Protein 5MSM (pdb70)

B-factor: mean 52.99, std 15.43, range [20.0, 136.51]

Structure (mmCIF, N/CA/C/O backbone):
data_5MSM
#
_entry.id   5MSM
#
_cell.length_a   58.610
_cell.length_b   164.220
_cell.length_c   60.640
_cell.angle_alpha   90.00
_cell.angle_beta   90.55
_cell.angle_gamma   90.00
#
_symmetry.space_group_name_H-M   'P 1 21 1'
#
loop_
_entity.id
_entity.type
_entity.pdbx_description
1 polymer 'Sister chromatid cohesion protein DCC1'
2 polymer 'Chromosome transmission fidelity protein 8'
3 polymer 'Chromosome transmission fidelity protein 18'
4 water water
#
loop_
_atom_site.group_PDB
_atom_site.id
_atom_site.type_symbol
_atom_site.label_atom_id
_atom_site.label_alt_id
_atom_site.label_comp_id
_atom_site.label_asym_id
_atom_site.label_entity_id
_atom_site.label_seq_id
_atom_site.pdbx_PDB_ins_code
_atom_site.Cartn_x
_atom_site.Cartn_y
_atom_site.Cartn_z
_atom_site.occupancy
_atom_site.B_iso_or_equiv
_atom_site.auth_seq_id
_atom_site.auth_comp_id
_atom_site.auth_asym_id
_atom_site.auth_atom_id
_atom_site.pdbx_PDB_model_num
ATOM 1 N N . SER A 1 2 ? 16.182 44.048 -22.231 1.00 52.39 2 SER A N 1
ATOM 2 C CA . SER A 1 2 ? 16.509 42.887 -21.418 1.00 45.70 2 SER A CA 1
ATOM 3 C C . SER A 1 2 ? 15.421 41.843 -21.522 1.00 47.73 2 SER A C 1
ATOM 4 O O . SER A 1 2 ? 14.332 42.105 -22.021 1.00 49.80 2 SER A O 1
ATOM 7 N N . ILE A 1 3 ? 15.737 40.647 -21.054 1.00 45.02 3 ILE A N 1
ATOM 8 C CA . ILE A 1 3 ? 14.792 39.548 -21.038 1.00 46.12 3 ILE A CA 1
ATOM 9 C C . ILE A 1 3 ? 14.450 39.156 -19.609 1.00 41.94 3 ILE A C 1
ATOM 10 O O . ILE A 1 3 ? 15.368 38.840 -18.841 1.00 43.46 3 ILE A O 1
ATOM 15 N N . ASN A 1 4 ? 13.155 39.156 -19.257 1.00 37.04 4 ASN A N 1
ATOM 16 C CA . ASN A 1 4 ? 12.696 38.665 -17.944 1.00 32.08 4 ASN A CA 1
ATOM 17 C C . ASN A 1 4 ? 12.822 37.140 -17.855 1.00 40.21 4 ASN A C 1
ATOM 18 O O . ASN A 1 4 ? 12.381 36.419 -18.767 1.00 36.84 4 ASN A O 1
ATOM 23 N N . LEU A 1 5 ? 13.374 36.650 -16.743 1.00 32.58 5 LEU A N 1
ATOM 24 C CA . LEU A 1 5 ? 13.616 35.234 -16.542 1.00 32.42 5 LEU A CA 1
ATOM 25 C C . LEU A 1 5 ? 12.711 34.662 -15.465 1.00 37.49 5 LEU A C 1
ATOM 26 O O . LEU A 1 5 ? 12.714 35.139 -14.320 1.00 35.74 5 LEU A O 1
ATOM 31 N N . HIS A 1 6 ? 11.936 33.646 -15.845 1.00 30.55 6 HIS A N 1
ATOM 32 C CA . HIS A 1 6 ? 11.004 33.010 -14.941 1.00 34.79 6 HIS A CA 1
ATOM 33 C C . HIS A 1 6 ? 11.351 31.529 -14.790 1.00 38.35 6 HIS A C 1
ATOM 34 O O . HIS A 1 6 ? 11.996 30.920 -15.657 1.00 34.34 6 HIS A O 1
ATOM 41 N N . SER A 1 7 ? 10.893 30.953 -13.694 1.00 39.10 7 SER A N 1
ATOM 42 C CA . SER A 1 7 ? 11.090 29.548 -13.477 1.00 37.69 7 SER A CA 1
ATOM 43 C C . SER A 1 7 ? 9.801 28.951 -12.958 1.00 37.98 7 SER A C 1
ATOM 44 O O . SER A 1 7 ? 9.024 29.592 -12.248 1.00 35.00 7 SER A O 1
ATOM 47 N N . ALA A 1 8 ? 9.566 27.723 -13.386 1.00 40.38 8 ALA A N 1
ATOM 48 C CA . ALA A 1 8 ? 8.426 26.949 -12.968 1.00 36.56 8 ALA A CA 1
ATOM 49 C C . ALA A 1 8 ? 8.765 26.360 -11.622 1.00 33.82 8 ALA A C 1
ATOM 50 O O . ALA A 1 8 ? 9.946 26.310 -11.258 1.00 36.59 8 ALA A O 1
ATOM 52 N N . PRO A 1 9 ? 7.748 25.939 -10.861 1.00 33.53 9 PRO A N 1
ATOM 53 C CA . PRO A 1 9 ? 8.001 25.249 -9.591 1.00 39.31 9 PRO A CA 1
ATOM 54 C C . PRO A 1 9 ? 8.497 23.832 -9.788 1.00 41.10 9 PRO A C 1
ATOM 55 O O . PRO A 1 9 ? 9.179 23.313 -8.910 1.00 47.26 9 PRO A O 1
ATOM 59 N N . GLU A 1 10 ? 8.134 23.199 -10.897 1.00 43.47 10 GLU A N 1
ATOM 60 C CA . GLU A 1 10 ? 8.625 21.848 -11.188 1.00 40.22 10 GLU A CA 1
ATOM 61 C C . GLU A 1 10 ? 9.264 21.774 -12.544 1.00 40.92 10 GLU A C 1
ATOM 62 O O . GLU A 1 10 ? 8.661 22.188 -13.534 1.00 45.22 10 GLU A O 1
ATOM 68 N N . TYR A 1 11 ? 10.448 21.201 -12.624 1.00 38.20 11 TYR A N 1
ATOM 69 C CA . TYR A 1 11 ? 11.040 20.970 -13.935 1.00 42.84 11 TYR A CA 1
ATOM 70 C C . TYR A 1 11 ? 10.580 19.613 -14.488 1.00 48.62 11 TYR A C 1
ATOM 71 O O . TYR A 1 11 ? 10.157 18.731 -13.729 1.00 47.31 11 TYR A O 1
ATOM 80 N N . ASP A 1 12 ? 10.631 19.435 -15.802 1.00 44.57 12 ASP A N 1
ATOM 81 C CA . ASP A 1 12 ? 10.226 18.145 -16.388 1.00 46.23 12 ASP A CA 1
ATOM 82 C C . ASP A 1 12 ? 11.441 17.380 -16.903 1.00 43.15 12 ASP A C 1
ATOM 83 O O . ASP A 1 12 ? 12.075 17.798 -17.873 1.00 43.73 12 ASP A O 1
ATOM 88 N N . PRO A 1 13 ? 11.749 16.238 -16.278 1.00 44.07 13 PRO A N 1
ATOM 89 C CA . PRO A 1 13 ? 12.973 15.526 -16.645 1.00 43.48 13 PRO A CA 1
ATOM 90 C C . PRO A 1 13 ? 12.822 14.661 -17.907 1.00 42.09 13 PRO A C 1
ATOM 91 O O . PRO A 1 13 ? 13.790 14.043 -18.339 1.00 41.22 13 PRO A O 1
ATOM 95 N N . SER A 1 14 ? 11.649 14.680 -18.530 1.00 39.07 14 SER A N 1
ATOM 96 C CA . SER A 1 14 ? 11.457 14.004 -19.803 1.00 37.61 14 SER A CA 1
ATOM 97 C C . SER A 1 14 ? 12.204 14.759 -20.921 1.00 43.29 14 SER A C 1
ATOM 98 O O . SER A 1 14 ? 12.442 14.200 -22.000 1.00 44.20 14 SER A O 1
ATOM 101 N N . TYR A 1 15 ? 12.564 16.023 -20.674 1.00 36.76 15 TYR A N 1
ATOM 102 C CA . TYR A 1 15 ? 13.431 16.770 -21.591 1.00 37.56 15 TYR A CA 1
ATOM 103 C C . TYR A 1 15 ? 14.906 16.509 -21.299 1.00 34.63 15 TYR A C 1
ATOM 104 O O . TYR A 1 15 ? 15.355 16.758 -20.187 1.00 35.48 15 TYR A O 1
ATOM 113 N N . LYS A 1 16 ? 15.667 16.066 -22.300 1.00 36.84 16 LYS A N 1
ATOM 114 C CA . LYS A 1 16 ? 17.088 15.744 -22.115 1.00 39.01 16 LYS A CA 1
ATOM 115 C C . LYS A 1 16 ? 17.906 16.225 -23.296 1.00 35.19 16 LYS A C 1
ATOM 116 O O . LYS A 1 16 ? 17.368 16.362 -24.390 1.00 34.94 16 LYS A O 1
ATOM 122 N N . LEU A 1 17 ? 19.197 16.475 -23.064 1.00 34.68 17 LEU A N 1
ATOM 123 C CA . LEU A 1 17 ? 20.106 17.002 -24.089 1.00 38.16 17 LEU A CA 1
ATOM 124 C C . LEU A 1 17 ? 20.970 15.916 -24.706 1.00 39.85 17 LEU A C 1
ATOM 125 O O . LEU A 1 17 ? 21.655 15.184 -23.995 1.00 40.04 17 LEU A O 1
ATOM 130 N N . ILE A 1 18 ? 20.991 15.875 -26.036 1.00 42.32 18 ILE A N 1
ATOM 131 C CA . ILE A 1 18 ? 21.756 14.905 -26.804 1.00 39.87 18 ILE A CA 1
ATOM 132 C C . ILE A 1 18 ? 22.738 15.595 -27.723 1.00 40.45 18 ILE A C 1
ATOM 133 O O . ILE A 1 18 ? 22.348 16.506 -28.436 1.00 44.73 18 ILE A O 1
ATOM 138 N N . GLN A 1 19 ? 23.992 15.150 -27.750 1.00 39.10 19 GLN A N 1
ATOM 139 C CA . GLN A 1 19 ? 24.940 15.708 -28.706 1.00 40.87 19 GLN A CA 1
ATOM 140 C C . GLN A 1 19 ? 24.547 15.337 -30.120 1.00 46.72 19 GLN A C 1
ATOM 141 O O . GLN A 1 19 ? 24.286 14.163 -30.413 1.00 48.94 19 GLN A O 1
ATOM 147 N N . LEU A 1 20 ? 24.513 16.345 -30.992 1.00 46.90 20 LEU A N 1
ATOM 148 C CA . LEU A 1 20 ? 24.285 16.152 -32.416 1.00 41.54 20 LEU A CA 1
ATOM 149 C C . LEU A 1 20 ? 25.562 16.507 -33.148 1.00 44.09 20 LEU A C 1
ATOM 150 O O . LEU A 1 20 ? 25.831 17.669 -33.440 1.00 49.46 20 LEU A O 1
ATOM 155 N N . THR A 1 21 ? 26.355 15.479 -33.418 1.00 47.07 21 THR A N 1
ATOM 156 C CA . THR A 1 21 ? 27.579 15.588 -34.192 1.00 44.79 21 THR A CA 1
ATOM 157 C C . THR A 1 21 ? 27.205 15.991 -35.614 1.00 45.21 21 THR A C 1
ATOM 158 O O . THR A 1 21 ? 26.035 15.878 -35.996 1.00 45.83 21 THR A O 1
ATOM 162 N N . PRO A 1 22 ? 28.176 16.464 -36.409 1.00 48.96 22 PRO A N 1
ATOM 163 C CA . PRO A 1 22 ? 27.794 17.014 -37.724 1.00 51.90 22 PRO A CA 1
ATOM 164 C C . PRO A 1 22 ? 26.908 16.121 -38.579 1.00 49.25 22 PRO A C 1
ATOM 165 O O . PRO A 1 22 ? 25.941 16.610 -39.167 1.00 49.63 22 PRO A O 1
ATOM 169 N N . GLU A 1 23 ? 27.212 14.827 -38.609 1.00 51.66 23 GLU A N 1
ATOM 170 C CA . GLU A 1 23 ? 26.472 13.856 -39.413 1.00 48.67 23 GLU A CA 1
ATOM 171 C C . GLU A 1 23 ? 25.040 13.624 -38.933 1.00 47.20 23 GLU A C 1
ATOM 172 O O . GLU A 1 23 ? 24.104 13.523 -39.732 1.00 47.52 23 GLU A O 1
ATOM 178 N N . LEU A 1 24 ? 24.900 13.482 -37.616 1.00 46.33 24 LEU A N 1
ATOM 179 C CA . LEU A 1 24 ? 23.605 13.312 -36.951 1.00 45.52 24 LEU A CA 1
ATOM 180 C C . LEU A 1 24 ? 22.747 14.551 -37.150 1.00 48.26 24 LEU A C 1
ATOM 181 O O . LEU A 1 24 ? 21.532 14.467 -37.350 1.00 45.47 24 LEU A O 1
ATOM 186 N N . LEU A 1 25 ? 23.402 15.706 -37.062 1.00 47.06 25 LEU A N 1
ATOM 187 C CA . LEU A 1 25 ? 22.759 16.979 -37.291 1.00 45.40 25 LEU A CA 1
ATOM 188 C C . LEU A 1 25 ? 22.193 17.044 -38.699 1.00 52.04 25 LEU A C 1
ATOM 189 O O . LEU A 1 25 ? 21.057 17.465 -38.899 1.00 56.95 25 LEU A O 1
ATOM 194 N N . ASP A 1 26 ? 22.981 16.621 -39.682 1.00 53.90 26 ASP A N 1
ATOM 195 C CA . ASP A 1 26 ? 22.534 16.722 -41.070 1.00 57.44 26 ASP A CA 1
ATOM 196 C C . ASP A 1 26 ? 21.329 15.837 -41.326 1.00 59.23 26 ASP A C 1
ATOM 197 O O . ASP A 1 26 ? 20.417 16.208 -42.068 1.00 64.34 26 ASP A O 1
ATOM 202 N N . ILE A 1 27 ? 21.317 14.672 -40.695 1.00 55.38 27 ILE A N 1
ATOM 203 C CA . ILE A 1 27 ? 20.217 13.740 -40.870 1.00 54.60 27 ILE A CA 1
ATOM 204 C C . ILE A 1 27 ? 18.951 14.298 -40.253 1.00 57.94 27 ILE A C 1
ATOM 205 O O . ILE A 1 27 ? 17.880 14.216 -40.847 1.00 65.18 27 ILE A O 1
ATOM 210 N N . ILE A 1 28 ? 19.090 14.897 -39.075 1.00 55.00 28 ILE A N 1
ATOM 211 C CA . ILE A 1 28 ? 17.963 15.455 -38.329 1.00 57.41 28 ILE A CA 1
ATOM 212 C C . ILE A 1 28 ? 17.297 16.589 -39.126 1.00 66.53 28 ILE A C 1
ATOM 213 O O . ILE A 1 28 ? 16.101 16.846 -38.978 1.00 70.51 28 ILE A O 1
ATOM 218 N N . GLN A 1 29 ? 18.080 17.231 -39.993 1.00 68.03 29 GLN A N 1
ATOM 219 C CA . GLN A 1 29 ? 17.612 18.178 -41.016 1.00 71.94 29 GLN A CA 1
ATOM 220 C C . GLN A 1 29 ? 17.659 17.548 -42.429 1.00 82.42 29 GLN A C 1
ATOM 221 O O . GLN A 1 29 ? 18.538 17.918 -43.222 1.00 84.09 29 GLN A O 1
ATOM 227 N N . ASP A 1 30 ? 16.790 16.590 -42.762 1.00 87.86 30 ASP A N 1
ATOM 228 C CA . ASP A 1 30 ? 16.963 15.915 -44.063 1.00 96.34 30 ASP A CA 1
ATOM 229 C C . ASP A 1 30 ? 16.101 16.466 -45.237 1.00 103.04 30 ASP A C 1
ATOM 230 O O . ASP A 1 30 ? 16.670 16.906 -46.234 1.00 106.46 30 ASP A O 1
ATOM 235 N N . PRO A 1 31 ? 14.751 16.465 -45.143 1.00 105.46 31 PRO A N 1
ATOM 236 C CA . PRO A 1 31 ? 13.763 16.503 -44.067 1.00 102.06 31 PRO A CA 1
ATOM 237 C C . PRO A 1 31 ? 13.665 15.225 -43.216 1.00 107.23 31 PRO A C 1
ATOM 238 O O . PRO A 1 31 ? 13.541 14.094 -43.710 1.00 110.55 31 PRO A O 1
ATOM 242 N N . HIS A 1 35 ? 11.864 10.015 -39.763 1.00 67.84 35 HIS A N 1
ATOM 243 C CA . HIS A 1 35 ? 12.103 8.883 -38.861 1.00 66.12 35 HIS A CA 1
ATOM 244 C C . HIS A 1 35 ? 13.341 8.078 -39.230 1.00 62.65 35 HIS A C 1
ATOM 245 O O . HIS A 1 35 ? 13.339 6.853 -39.138 1.00 68.21 35 HIS A O 1
ATOM 252 N N . GLN A 1 36 ? 14.385 8.754 -39.686 1.00 62.94 36 GLN A N 1
ATOM 253 C CA . GLN A 1 36 ? 15.551 8.038 -40.161 1.00 60.04 36 GLN A CA 1
ATOM 254 C C . GLN A 1 36 ? 16.488 7.695 -39.017 1.00 54.87 36 GLN A C 1
ATOM 255 O O . GLN A 1 36 ? 17.369 6.851 -39.179 1.00 52.91 36 GLN A O 1
ATOM 261 N N . LEU A 1 37 ? 16.285 8.310 -37.849 1.00 52.37 37 LEU A N 1
ATOM 262 C CA . LEU A 1 37 ? 17.088 7.937 -36.681 1.00 50.41 37 LEU A CA 1
ATOM 263 C C . LEU A 1 37 ? 16.274 7.140 -35.658 1.00 46.05 37 LEU A C 1
ATOM 264 O O . LEU A 1 37 ? 15.109 7.443 -35.406 1.00 44.67 37 LEU A O 1
ATOM 269 N N . ARG A 1 38 ? 16.909 6.138 -35.054 1.00 41.48 38 ARG A N 1
ATOM 270 C CA . ARG A 1 38 ? 16.199 5.172 -34.221 1.00 44.57 38 ARG A CA 1
ATOM 271 C C . ARG A 1 38 ? 17.022 4.831 -32.978 1.00 40.31 38 ARG A C 1
ATOM 272 O O . ARG A 1 38 ? 18.226 4.621 -33.085 1.00 42.33 38 ARG A O 1
ATOM 280 N N . PHE A 1 39 ? 16.384 4.803 -31.806 1.00 39.38 39 PHE A N 1
ATOM 281 C CA . PHE A 1 39 ? 17.016 4.257 -30.591 1.00 41.61 39 PHE A CA 1
ATOM 282 C C . PHE A 1 39 ? 16.688 2.763 -30.501 1.00 39.88 39 PHE A C 1
ATOM 283 O O . PHE A 1 39 ? 15.562 2.361 -30.777 1.00 39.33 39 PHE A O 1
ATOM 291 N N . LYS A 1 40 ? 17.630 1.960 -30.024 1.00 40.40 40 LYS A N 1
ATOM 292 C CA . LYS A 1 40 ? 17.420 0.516 -29.932 1.00 42.60 40 LYS A CA 1
ATOM 293 C C . LYS A 1 40 ? 18.111 -0.021 -28.703 1.00 44.95 40 LYS A C 1
ATOM 294 O O . LYS A 1 40 ? 19.151 0.501 -28.289 1.00 44.94 40 LYS A O 1
ATOM 300 N N . SER A 1 41 ? 17.549 -1.073 -28.122 1.00 43.45 41 SER A N 1
ATOM 301 C CA . SER A 1 41 ? 18.262 -1.788 -27.067 1.00 51.78 41 SER A CA 1
ATOM 302 C C . SER A 1 41 ? 17.732 -3.205 -26.959 1.00 44.59 41 SER A C 1
ATOM 303 O O . SER A 1 41 ? 16.569 -3.462 -27.255 1.00 46.66 41 SER A O 1
ATOM 306 N N . LEU A 1 42 ? 18.566 -4.122 -26.499 1.00 48.55 42 LEU A N 1
ATOM 307 C CA . LEU A 1 42 ? 18.109 -5.496 -26.326 1.00 51.38 42 LEU A CA 1
ATOM 308 C C . LEU A 1 42 ? 17.008 -5.588 -25.290 1.00 51.42 42 LEU A C 1
ATOM 309 O O . LEU A 1 42 ? 16.057 -6.347 -25.443 1.00 58.11 42 LEU A O 1
ATOM 314 N N . ASP A 1 43 ? 17.124 -4.779 -24.247 1.00 53.80 43 ASP A N 1
ATOM 315 C CA . ASP A 1 43 ? 16.170 -4.834 -23.153 1.00 53.98 43 ASP A CA 1
ATOM 316 C C . ASP A 1 43 ? 15.911 -3.476 -22.548 1.00 53.63 43 ASP A C 1
ATOM 317 O O . ASP A 1 43 ? 16.357 -2.461 -23.086 1.00 60.11 43 ASP A O 1
ATOM 322 N N . LYS A 1 44 ? 15.160 -3.451 -21.450 1.00 53.49 44 LYS A N 1
ATOM 323 C CA . LYS A 1 44 ? 14.781 -2.185 -20.823 1.00 60.01 44 LYS A CA 1
ATOM 324 C C . LYS A 1 44 ? 15.662 -1.721 -19.647 1.00 58.53 44 LYS A C 1
ATOM 325 O O . LYS A 1 44 ? 15.773 -0.517 -19.392 1.00 53.07 44 LYS A O 1
ATOM 331 N N . ASP A 1 45 ? 16.265 -2.659 -18.923 1.00 59.17 45 ASP A N 1
ATOM 332 C CA . ASP A 1 45 ? 16.971 -2.316 -17.694 1.00 50.59 45 ASP A CA 1
ATOM 333 C C . ASP A 1 45 ? 18.472 -2.602 -17.713 1.00 50.74 45 ASP A C 1
ATOM 334 O O . ASP A 1 45 ? 19.150 -2.379 -16.718 1.00 54.67 45 ASP A O 1
ATOM 339 N N . LYS A 1 46 ? 18.988 -3.176 -18.790 1.00 52.23 46 LYS A N 1
ATOM 340 C CA . LYS A 1 46 ? 20.338 -3.750 -18.739 1.00 55.24 46 LYS A CA 1
ATOM 341 C C . LYS A 1 46 ? 21.319 -3.197 -19.768 1.00 49.69 46 LYS A C 1
ATOM 342 O O . LYS A 1 46 ? 22.347 -2.606 -19.448 1.00 48.84 46 LYS A O 1
ATOM 348 N N . SER A 1 47 ? 20.976 -3.430 -21.024 1.00 53.08 47 SER A N 1
ATOM 349 C CA . SER A 1 47 ? 21.890 -3.255 -22.138 1.00 50.23 47 SER A CA 1
ATOM 350 C C . SER A 1 47 ? 22.029 -1.820 -22.641 1.00 46.47 47 SER A C 1
ATOM 351 O O . SER A 1 47 ? 21.183 -0.950 -22.382 1.00 42.54 47 SER A O 1
ATOM 354 N N . GLU A 1 48 ? 23.137 -1.587 -23.330 1.00 45.17 48 GLU A N 1
ATOM 355 C CA . GLU A 1 48 ? 23.441 -0.299 -23.932 1.00 43.39 48 GLU A CA 1
ATOM 356 C C . GLU A 1 48 ? 22.290 0.145 -24.809 1.00 44.51 48 GLU A C 1
ATOM 357 O O . GLU A 1 48 ? 21.600 -0.691 -25.400 1.00 48.88 48 GLU A O 1
ATOM 363 N N . VAL A 1 49 ? 22.061 1.451 -24.865 1.00 40.71 49 VAL A N 1
ATOM 364 C CA . VAL A 1 49 ? 21.153 2.024 -25.851 1.00 40.93 49 VAL A CA 1
ATOM 365 C C . VAL A 1 49 ? 21.980 2.501 -27.031 1.00 45.47 49 VAL A C 1
ATOM 366 O O . VAL A 1 49 ? 23.004 3.180 -26.844 1.00 44.51 49 VAL A O 1
ATOM 370 N N . VAL A 1 50 ? 21.560 2.147 -28.246 1.00 45.18 50 VAL A N 1
ATOM 371 C CA . VAL A 1 50 ? 22.240 2.676 -29.413 1.00 41.74 50 VAL A CA 1
ATOM 372 C C . VAL A 1 50 ? 21.298 3.519 -30.253 1.00 39.96 50 VAL A C 1
ATOM 373 O O . VAL A 1 50 ? 20.071 3.390 -30.207 1.00 38.43 50 VAL A O 1
ATOM 377 N N . LEU A 1 51 ? 21.906 4.364 -31.063 1.00 43.42 51 LEU A N 1
ATOM 378 C CA . LEU A 1 51 ? 21.187 5.251 -31.945 1.00 39.80 51 LEU A CA 1
ATOM 379 C C . LEU A 1 51 ? 21.629 4.869 -33.347 1.00 40.17 51 LEU A C 1
ATOM 380 O O . LEU A 1 51 ? 22.837 4.788 -33.613 1.00 42.41 51 LEU A O 1
ATOM 385 N N . CYS A 1 52 ? 20.666 4.621 -34.230 1.00 40.75 52 CYS A N 1
ATOM 386 C CA . CYS A 1 52 ? 20.947 4.087 -35.562 1.00 40.25 52 CYS A CA 1
ATOM 387 C C . CYS A 1 52 ? 20.328 4.920 -36.624 1.00 39.42 52 CYS A C 1
ATOM 388 O O . CYS A 1 52 ? 19.160 5.301 -36.516 1.00 41.72 52 CYS A O 1
ATOM 391 N N . SER A 1 53 ? 21.108 5.208 -37.653 1.00 44.84 53 SER A N 1
ATOM 392 C CA . SER A 1 53 ? 20.541 5.556 -38.957 1.00 45.15 53 SER A CA 1
ATOM 393 C C . SER A 1 53 ? 20.419 4.255 -39.764 1.00 45.20 53 SER A C 1
ATOM 394 O O . SER A 1 53 ? 20.617 3.164 -39.217 1.00 42.85 53 SER A O 1
ATOM 397 N N . HIS A 1 54 ? 20.115 4.363 -41.056 1.00 48.27 54 HIS A N 1
ATOM 398 C CA . HIS A 1 54 ? 20.013 3.192 -41.928 1.00 45.82 54 HIS A CA 1
ATOM 399 C C . HIS A 1 54 ? 21.346 2.499 -42.109 1.00 48.32 54 HIS A C 1
ATOM 400 O O . HIS A 1 54 ? 21.442 1.334 -42.515 1.00 46.46 54 HIS A O 1
ATOM 407 N N . ASP A 1 55 ? 22.374 3.251 -41.782 1.00 50.04 55 ASP A N 1
ATOM 408 C CA . ASP A 1 55 ? 23.702 3.038 -42.296 1.00 48.67 55 ASP A CA 1
ATOM 409 C C . ASP A 1 55 ? 24.822 3.111 -41.230 1.00 44.64 55 ASP A C 1
ATOM 410 O O . ASP A 1 55 ? 25.951 2.676 -41.455 1.00 44.01 55 ASP A O 1
ATOM 415 N N . LYS A 1 56 ? 24.487 3.612 -40.046 1.00 43.51 56 LYS A N 1
ATOM 416 C CA . LYS A 1 56 ? 25.493 3.877 -39.025 1.00 41.39 56 LYS A CA 1
ATOM 417 C C . LYS A 1 56 ? 24.961 3.672 -37.624 1.00 38.65 56 LYS A C 1
ATOM 418 O O . LYS A 1 56 ? 23.751 3.698 -37.403 1.00 40.40 56 LYS A O 1
ATOM 424 N N . THR A 1 57 ? 25.873 3.502 -36.672 1.00 36.81 57 THR A N 1
ATOM 425 C CA . THR A 1 57 ? 25.490 3.314 -35.285 1.00 37.13 57 THR A CA 1
ATOM 426 C C . THR A 1 57 ? 26.260 4.169 -34.299 1.00 42.59 57 THR A C 1
ATOM 427 O O . THR A 1 57 ? 27.503 4.212 -34.322 1.00 40.77 57 THR A O 1
ATOM 431 N N . TRP A 1 58 ? 25.528 4.774 -33.367 1.00 42.01 58 TRP A N 1
ATOM 432 C CA . TRP A 1 58 ? 26.169 5.516 -32.301 1.00 42.97 58 TRP A CA 1
ATOM 433 C C . TRP A 1 58 ? 25.773 4.904 -30.978 1.00 42.11 58 TRP A C 1
ATOM 434 O O . TRP A 1 58 ? 24.681 4.363 -30.824 1.00 41.84 58 TRP A O 1
ATOM 445 N N . VAL A 1 59 ? 26.676 4.981 -30.018 1.00 44.93 59 VAL A N 1
ATOM 446 C CA . VAL A 1 59 ? 26.350 4.587 -28.663 1.00 44.89 59 VAL A CA 1
ATOM 447 C C . VAL A 1 59 ? 26.122 5.842 -27.818 1.00 41.97 59 VAL A C 1
ATOM 448 O O . VAL A 1 59 ? 26.726 6.877 -28.063 1.00 43.14 59 VAL A O 1
ATOM 452 N N . LEU A 1 60 ? 25.180 5.746 -26.885 1.00 42.14 60 LEU A N 1
ATOM 453 C CA . LEU A 1 60 ? 24.871 6.801 -25.938 1.00 42.98 60 LEU A CA 1
ATOM 454 C C . LEU A 1 60 ? 25.635 6.660 -24.635 1.00 45.38 60 LEU A C 1
ATOM 455 O O . LEU A 1 60 ? 25.733 5.570 -24.085 1.00 41.82 60 LEU A O 1
ATOM 460 N N . LYS A 1 61 ? 26.162 7.765 -24.131 1.00 41.58 61 LYS A N 1
ATOM 461 C CA . LYS A 1 61 ? 26.730 7.766 -22.794 1.00 40.53 61 LYS A CA 1
ATOM 462 C C . LYS A 1 61 ? 26.226 8.995 -22.072 1.00 42.77 61 LYS A C 1
ATOM 463 O O . LYS A 1 61 ? 25.898 9.996 -22.699 1.00 46.76 61 LYS A O 1
ATOM 469 N N . GLN A 1 62 ? 26.117 8.930 -20.759 1.00 41.54 62 GLN A N 1
ATOM 470 C CA . GLN A 1 62 ? 25.706 10.112 -20.064 1.00 40.70 62 GLN A CA 1
ATOM 471 C C . GLN A 1 62 ? 26.794 10.570 -19.097 1.00 41.98 62 GLN A C 1
ATOM 472 O O . GLN A 1 62 ? 27.481 9.753 -18.488 1.00 37.44 62 GLN A O 1
ATOM 478 N N . ARG A 1 63 ? 26.953 11.890 -19.007 1.00 36.05 63 ARG A N 1
ATOM 479 C CA . ARG A 1 63 ? 27.979 12.522 -18.193 1.00 39.03 63 ARG A CA 1
ATOM 480 C C . ARG A 1 63 ? 27.360 13.621 -17.343 1.00 41.53 63 ARG A C 1
ATOM 481 O O . ARG A 1 63 ? 26.952 14.654 -17.864 1.00 39.28 63 ARG A O 1
ATOM 489 N N . LYS A 1 64 ? 27.277 13.391 -16.041 1.00 40.07 64 LYS A N 1
ATOM 490 C CA . LYS A 1 64 ? 26.812 14.411 -15.114 1.00 43.81 64 LYS A CA 1
ATOM 491 C C . LYS A 1 64 ? 27.839 15.536 -14.963 1.00 40.67 64 LYS A C 1
ATOM 492 O O . LYS A 1 64 ? 29.045 15.304 -15.102 1.00 39.38 64 LYS A O 1
ATOM 498 N N . HIS A 1 65 ? 27.354 16.748 -14.680 1.00 41.30 65 HIS A N 1
ATOM 499 C CA . HIS A 1 65 ? 28.209 17.915 -14.400 1.00 37.25 65 HIS A CA 1
ATOM 500 C C . HIS A 1 65 ? 27.650 18.696 -13.215 1.00 39.66 65 HIS A C 1
ATOM 501 O O . HIS A 1 65 ? 26.561 18.387 -12.724 1.00 39.90 65 HIS A O 1
ATOM 508 N N . SER A 1 66 ? 28.400 19.692 -12.742 1.00 35.85 66 SER A N 1
ATOM 509 C CA . SER A 1 66 ? 28.071 20.380 -11.487 1.00 33.62 66 SER A CA 1
ATOM 510 C C . SER A 1 66 ? 27.367 21.759 -11.612 1.00 35.12 66 SER A C 1
ATOM 511 O O . SER A 1 66 ? 26.940 22.328 -10.600 1.00 33.01 66 SER A O 1
ATOM 514 N N . ASN A 1 67 ? 27.213 22.269 -12.831 1.00 34.23 67 ASN A N 1
ATOM 515 C CA . ASN A 1 67 ? 26.568 23.558 -13.030 1.00 38.63 67 ASN A CA 1
ATOM 516 C C . ASN A 1 67 ? 25.065 23.464 -13.114 1.00 40.31 67 ASN A C 1
ATOM 517 O O . ASN A 1 67 ? 24.504 22.380 -13.217 1.00 40.09 67 ASN A O 1
ATOM 522 N N . THR A 1 68 ? 24.418 24.623 -13.063 1.00 36.85 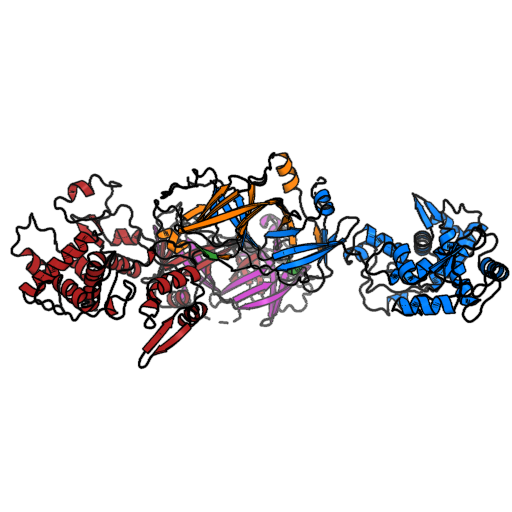68 THR A N 1
ATOM 523 C CA . THR A 1 68 ? 23.003 24.733 -13.360 1.00 39.38 68 THR A CA 1
ATOM 524 C C . THR A 1 68 ? 22.812 24.908 -14.882 1.00 43.22 68 THR A C 1
ATOM 525 O O . THR A 1 68 ? 23.498 25.722 -15.521 1.00 40.31 68 THR A O 1
ATOM 529 N N . VAL A 1 69 ? 21.965 24.093 -15.496 1.00 42.35 69 VAL A N 1
ATOM 530 C CA . VAL A 1 69 ? 21.593 24.377 -16.876 1.00 37.68 69 VAL A CA 1
ATOM 531 C C . VAL A 1 69 ? 20.086 24.406 -16.963 1.00 40.68 69 VAL A C 1
ATOM 532 O O . VAL A 1 69 ? 19.419 23.391 -16.721 1.00 40.51 69 VAL A O 1
ATOM 536 N N . LEU A 1 70 ? 19.552 25.587 -17.259 1.00 34.05 70 LEU A N 1
ATOM 537 C CA . LEU A 1 70 ? 18.135 25.751 -17.502 1.00 36.12 70 LEU A CA 1
ATOM 538 C C . LEU A 1 70 ? 17.857 25.879 -18.977 1.00 39.00 70 LEU A C 1
ATOM 539 O O . LEU A 1 70 ? 18.527 26.646 -19.681 1.00 41.57 70 LEU A O 1
ATOM 544 N N . LEU A 1 71 ? 16.877 25.108 -19.436 1.00 41.54 71 LEU A N 1
ATOM 545 C CA . LEU A 1 71 ? 16.334 25.248 -20.778 1.00 40.66 71 LEU A CA 1
ATOM 546 C C . LEU A 1 71 ? 15.159 26.197 -20.623 1.00 37.19 71 LEU A C 1
ATOM 547 O O . LEU A 1 71 ? 14.308 26.010 -19.738 1.00 32.91 71 LEU A O 1
ATOM 552 N N . MET A 1 72 ? 15.148 27.258 -21.419 1.00 34.97 72 MET A N 1
ATOM 553 C CA . MET A 1 72 ? 14.128 28.274 -21.244 1.00 36.58 72 MET A CA 1
ATOM 554 C C . MET A 1 72 ? 13.413 28.459 -22.570 1.00 35.84 72 MET A C 1
ATOM 555 O O . MET A 1 72 ? 14.031 28.296 -23.623 1.00 37.94 72 MET A O 1
ATOM 560 N N . ARG A 1 73 ? 12.112 28.754 -22.515 1.00 36.02 73 ARG A N 1
ATOM 561 C CA . ARG A 1 73 ? 11.327 29.034 -23.716 1.00 35.86 73 ARG A CA 1
ATOM 562 C C . ARG A 1 73 ? 10.595 30.358 -23.578 1.00 38.25 73 ARG A C 1
ATOM 563 O O . ARG A 1 73 ? 10.143 30.735 -22.506 1.00 35.77 73 ARG A O 1
ATOM 571 N N . GLU A 1 74 ? 10.523 31.076 -24.677 1.00 40.73 74 GLU A N 1
ATOM 572 C CA . GLU A 1 74 ? 9.692 32.254 -24.767 1.00 41.34 74 GLU A CA 1
ATOM 573 C C . GLU A 1 74 ? 8.246 31.898 -24.404 1.00 39.46 74 GLU A C 1
ATOM 574 O O . GLU A 1 74 ? 7.737 30.859 -24.829 1.00 36.98 74 GLU A O 1
ATOM 580 N N . PHE A 1 75 ? 7.600 32.729 -23.586 1.00 37.91 75 PHE A N 1
ATOM 581 C CA . PHE A 1 75 ? 6.161 32.603 -23.381 1.00 34.31 75 PHE A CA 1
ATOM 582 C C . PHE A 1 75 ? 5.508 33.979 -23.445 1.00 38.52 75 PHE A C 1
ATOM 583 O O . PHE A 1 75 ? 6.188 34.985 -23.324 1.00 39.52 75 PHE A O 1
ATOM 591 N N . VAL A 1 76 ? 4.198 33.995 -23.686 1.00 38.97 76 VAL A N 1
ATOM 592 C CA . VAL A 1 76 ? 3.402 35.208 -23.777 1.00 39.25 76 VAL A CA 1
ATOM 593 C C . VAL A 1 76 ? 2.644 35.359 -22.486 1.00 41.10 76 VAL A C 1
ATOM 594 O O . VAL A 1 76 ? 1.801 34.529 -22.185 1.00 45.21 76 VAL A O 1
ATOM 598 N N . PRO A 1 77 ? 2.940 36.403 -21.706 1.00 40.33 77 PRO A N 1
ATOM 599 C CA . PRO A 1 77 ? 2.243 36.428 -20.423 1.00 45.01 77 PRO A CA 1
ATOM 600 C C . PRO A 1 77 ? 0.748 36.667 -20.561 1.00 45.53 77 PRO A C 1
ATOM 601 O O . PRO A 1 77 ? 0.326 37.445 -21.404 1.00 48.44 77 PRO A O 1
ATOM 605 N N . GLU A 1 78 ? -0.032 35.953 -19.761 1.00 46.25 78 GLU A N 1
ATOM 606 C CA . GLU A 1 78 ? -1.469 36.150 -19.665 1.00 50.92 78 GLU A CA 1
ATOM 607 C C . GLU A 1 78 ? -1.801 37.582 -19.245 1.00 55.82 78 GLU A C 1
ATOM 608 O O . GLU A 1 78 ? -2.725 38.189 -19.786 1.00 55.14 78 GLU A O 1
ATOM 614 N N . GLN A 1 79 ? -1.046 38.109 -18.277 1.00 56.69 79 GLN A N 1
ATOM 615 C CA . GLN A 1 79 ? -1.156 39.507 -17.846 1.00 53.23 79 GLN A CA 1
ATOM 616 C C . GLN A 1 79 ? 0.223 40.124 -18.030 1.00 52.70 79 GLN A C 1
ATOM 617 O O . GLN A 1 79 ? 1.211 39.409 -17.922 1.00 52.90 79 GLN A O 1
ATOM 623 N N . PRO A 1 80 ? 0.319 41.444 -18.279 1.00 51.45 80 PRO A N 1
ATOM 624 C CA . PRO A 1 80 ? 1.670 42.012 -18.402 1.00 46.45 80 PRO A CA 1
ATOM 625 C C . PRO A 1 80 ? 2.473 41.830 -17.115 1.00 47.02 80 PRO A C 1
ATOM 626 O O . PRO A 1 80 ? 1.895 41.895 -16.027 1.00 42.94 80 PRO A O 1
ATOM 630 N N . ILE A 1 81 ? 3.771 41.568 -17.242 1.00 46.73 81 ILE A N 1
ATOM 631 C CA . ILE A 1 81 ? 4.628 41.379 -16.078 1.00 44.37 81 ILE A CA 1
ATOM 632 C C . ILE A 1 81 ? 5.116 42.748 -15.601 1.00 43.60 81 ILE A C 1
ATOM 633 O O . ILE A 1 81 ? 6.041 43.321 -16.184 1.00 37.71 81 ILE A O 1
ATOM 638 N N . THR A 1 82 ? 4.492 43.252 -14.538 1.00 40.86 82 THR A N 1
ATOM 639 C CA . THR A 1 82 ? 4.821 44.573 -13.999 1.00 51.06 82 THR A CA 1
ATOM 640 C C . THR A 1 82 ? 5.470 44.425 -12.628 1.00 53.16 82 THR A C 1
ATOM 641 O O . THR A 1 82 ? 5.045 43.592 -11.818 1.00 52.24 82 THR A O 1
ATOM 645 N N . PHE A 1 83 ? 6.514 45.219 -12.402 1.00 51.17 83 PHE A N 1
ATOM 646 C CA . PHE A 1 83 ? 7.248 45.267 -11.140 1.00 48.98 83 PHE A CA 1
ATOM 647 C C . PHE A 1 83 ? 8.049 46.566 -11.098 1.00 47.95 83 PHE A C 1
ATOM 648 O O . PHE A 1 83 ? 8.350 47.128 -12.142 1.00 45.42 83 PHE A O 1
ATOM 656 N N . ASP A 1 84 ? 8.411 47.039 -9.913 1.00 50.01 84 ASP A N 1
ATOM 657 C CA . ASP A 1 84 ? 9.305 48.184 -9.840 1.00 52.73 84 ASP A CA 1
ATOM 658 C C . ASP A 1 84 ? 10.752 47.777 -10.099 1.00 52.43 84 ASP A C 1
ATOM 659 O O . ASP A 1 84 ? 11.329 47.016 -9.319 1.00 52.87 84 ASP A O 1
ATOM 664 N N . GLU A 1 85 ? 11.361 48.313 -11.151 1.00 55.96 85 GLU A N 1
ATOM 665 C CA . GLU A 1 85 ? 12.814 48.220 -11.275 1.00 62.68 85 GLU A CA 1
ATOM 666 C C . GLU A 1 85 ? 13.449 49.299 -10.379 1.00 65.13 85 GLU A C 1
ATOM 667 O O . GLU A 1 85 ? 13.072 50.473 -10.471 1.00 58.50 85 GLU A O 1
ATOM 673 N N . THR A 1 86 ? 14.426 48.932 -9.544 1.00 65.56 86 THR A N 1
ATOM 674 C CA . THR A 1 86 ? 14.965 49.912 -8.596 1.00 63.62 86 THR A CA 1
ATOM 675 C C . THR A 1 86 ? 16.310 50.534 -8.945 1.00 66.31 86 THR A C 1
ATOM 676 O O . THR A 1 86 ? 16.627 51.629 -8.487 1.00 65.19 86 THR A O 1
ATOM 680 N N . LEU A 1 87 ? 17.076 49.885 -9.804 1.00 72.34 87 LEU A N 1
ATOM 681 C CA . LEU A 1 87 ? 18.328 50.478 -10.231 1.00 72.36 87 LEU A CA 1
ATOM 682 C C . LEU A 1 87 ? 18.249 50.749 -11.708 1.00 71.79 87 LEU A C 1
ATOM 683 O O . LEU A 1 87 ? 17.458 50.136 -12.431 1.00 68.63 87 LEU A O 1
ATOM 688 N N . LEU A 1 88 ? 19.046 51.698 -12.153 1.00 71.55 88 LEU A N 1
ATOM 689 C CA . LEU A 1 88 ? 19.317 51.802 -13.568 1.00 75.07 88 LEU A CA 1
ATOM 690 C C . LEU A 1 88 ? 20.107 50.596 -14.081 1.00 82.18 88 LEU A C 1
ATOM 691 O O . LEU A 1 88 ? 19.625 49.787 -14.896 1.00 80.72 88 LEU A O 1
ATOM 696 N N . PHE A 1 89 ? 21.318 50.477 -13.548 1.00 76.37 89 PHE A N 1
ATOM 697 C CA . PHE A 1 89 ? 22.472 50.491 -14.417 1.00 72.89 89 PHE A CA 1
ATOM 698 C C . PHE A 1 89 ? 22.765 49.186 -15.102 1.00 67.12 89 PHE A C 1
ATOM 699 O O . PHE A 1 89 ? 22.772 48.127 -14.491 1.00 74.81 89 PHE A O 1
ATOM 707 N N . GLY A 1 90 ? 23.017 49.312 -16.400 1.00 70.54 90 GLY A N 1
ATOM 708 C CA . GLY A 1 90 ? 23.182 48.193 -17.298 1.00 67.63 90 GLY A CA 1
ATOM 709 C C . GLY A 1 90 ? 21.977 47.285 -17.292 1.00 68.81 90 GLY A C 1
ATOM 710 O O . GLY A 1 90 ? 22.130 46.074 -17.155 1.00 68.67 90 GLY A O 1
ATOM 711 N N . LEU A 1 91 ? 20.774 47.842 -17.403 1.00 68.46 91 LEU A N 1
ATOM 712 C CA . LEU A 1 91 ? 19.620 46.970 -17.552 1.00 60.24 91 LEU A CA 1
ATOM 713 C C . LEU A 1 91 ? 18.523 47.706 -18.340 1.00 56.43 91 LEU A C 1
ATOM 714 O O . LEU A 1 91 ? 17.842 48.567 -17.793 1.00 57.24 91 LEU A O 1
ATOM 719 N N . SER A 1 92 ? 18.380 47.403 -19.628 1.00 53.55 92 SER A N 1
ATOM 720 C CA . SER A 1 92 ? 17.322 48.000 -20.453 1.00 48.07 92 SER A CA 1
ATOM 721 C C . SER A 1 92 ? 15.944 47.460 -20.082 1.00 49.57 92 SER A C 1
ATOM 722 O O . SER A 1 92 ? 15.836 46.493 -19.327 1.00 52.70 92 SER A O 1
ATOM 725 N N . LYS A 1 93 ? 14.889 48.078 -20.602 1.00 47.19 93 LYS A N 1
ATOM 726 C CA . LYS A 1 93 ? 13.515 47.658 -20.305 1.00 46.55 93 LYS A CA 1
ATOM 727 C C . LYS A 1 93 ? 13.238 46.241 -20.824 1.00 46.44 93 LYS A C 1
ATOM 728 O O . LYS A 1 93 ? 13.775 45.857 -21.856 1.00 50.31 93 LYS A O 1
ATOM 734 N N . PRO A 1 94 ? 12.411 45.454 -20.109 1.00 42.59 94 PRO A N 1
ATOM 735 C CA . PRO A 1 94 ? 12.127 44.095 -20.595 1.00 45.35 94 PRO A CA 1
ATOM 736 C C . PRO A 1 94 ? 11.442 44.132 -21.948 1.00 42.93 94 PRO A C 1
ATOM 737 O O . PRO A 1 94 ? 10.533 44.940 -22.108 1.00 44.71 94 PRO A O 1
ATOM 741 N N . TYR A 1 95 ? 11.820 43.281 -22.892 1.00 44.72 95 TYR A N 1
ATOM 742 C CA . TYR A 1 95 ? 11.036 43.209 -24.122 1.00 42.66 95 TYR A CA 1
ATOM 743 C C . TYR A 1 95 ? 10.462 41.828 -24.378 1.00 48.94 95 TYR A C 1
ATOM 744 O O . TYR A 1 95 ? 9.648 41.656 -25.277 1.00 51.06 95 TYR A O 1
ATOM 753 N N . MET A 1 96 ? 10.885 40.835 -23.603 1.00 49.04 96 MET A N 1
ATOM 754 C CA . MET A 1 96 ? 10.243 39.532 -23.678 1.00 47.19 96 MET A CA 1
ATOM 755 C C . MET A 1 96 ? 10.456 38.762 -22.387 1.00 42.72 96 MET A C 1
ATOM 756 O O . MET A 1 96 ? 11.272 39.143 -21.550 1.00 43.81 96 MET A O 1
ATOM 761 N N . ASP A 1 97 ? 9.716 37.670 -22.256 1.00 42.67 97 ASP A N 1
ATOM 762 C CA . ASP A 1 97 ? 9.765 36.800 -21.088 1.00 41.37 97 ASP A CA 1
ATOM 763 C C . ASP A 1 97 ? 10.110 35.383 -21.487 1.00 36.35 97 ASP A C 1
ATOM 764 O O . ASP A 1 97 ? 9.565 34.856 -22.457 1.00 36.71 97 ASP A O 1
ATOM 769 N N . VAL A 1 98 ? 11.020 34.761 -20.753 1.00 39.49 98 VAL A N 1
ATOM 770 C CA . VAL A 1 98 ? 11.275 33.328 -20.954 1.00 37.02 98 VAL A CA 1
ATOM 771 C C . VAL A 1 98 ? 11.121 32.574 -19.650 1.00 37.83 98 VAL A C 1
ATOM 772 O O . VAL A 1 98 ? 11.344 33.146 -18.567 1.00 35.81 98 VAL A O 1
ATOM 776 N N . VAL A 1 99 ? 10.713 31.305 -19.753 1.00 32.39 99 VAL A N 1
ATOM 777 C CA . VAL A 1 99 ? 10.540 30.419 -18.588 1.00 36.87 99 VAL A CA 1
ATOM 778 C C . VAL A 1 99 ? 11.398 29.136 -18.631 1.00 37.43 99 VAL A C 1
ATOM 779 O O . VAL A 1 99 ? 11.479 28.459 -19.645 1.00 32.98 99 VAL A O 1
ATOM 783 N N . GLY A 1 100 ? 12.067 28.827 -17.527 1.00 38.43 100 GLY A N 1
ATOM 784 C CA . GLY A 1 100 ? 12.833 27.600 -17.439 1.00 37.80 100 GLY A CA 1
ATOM 785 C C . GLY A 1 100 ? 11.891 26.430 -17.283 1.00 40.37 100 GLY A C 1
ATOM 786 O O . GLY A 1 100 ? 11.245 26.315 -16.234 1.00 41.20 100 GLY A O 1
ATOM 787 N N . PHE A 1 101 ? 11.804 25.573 -18.305 1.00 39.14 101 PHE A N 1
ATOM 788 C CA . PHE A 1 101 ? 10.931 24.394 -18.231 1.00 42.18 101 PHE A CA 1
ATOM 789 C C . PHE A 1 101 ? 11.677 23.106 -17.885 1.00 43.93 101 PHE A C 1
ATOM 790 O O . PHE A 1 101 ? 11.063 22.136 -17.441 1.00 48.57 101 PHE A O 1
ATOM 798 N N . ALA A 1 102 ? 12.983 23.072 -18.125 1.00 43.41 102 ALA A N 1
ATOM 799 C CA . ALA A 1 102 ? 13.790 21.914 -17.722 1.00 41.13 102 ALA A CA 1
ATOM 800 C C . ALA A 1 102 ? 15.138 22.358 -17.183 1.00 39.49 102 ALA A C 1
ATOM 801 O O . ALA A 1 102 ? 15.704 23.374 -17.616 1.00 39.87 102 ALA A O 1
ATOM 803 N N . LYS A 1 103 ? 15.637 21.579 -16.238 1.00 37.06 103 LYS A N 1
ATOM 804 C CA . LYS A 1 103 ? 16.927 21.791 -15.624 1.00 38.87 103 LYS A CA 1
ATOM 805 C C . LYS A 1 103 ? 17.734 20.514 -15.727 1.00 42.89 103 LYS A C 1
ATOM 806 O O . LYS A 1 103 ? 17.391 19.523 -15.080 1.00 46.92 103 LYS A O 1
ATOM 812 N N . THR A 1 104 ? 18.803 20.528 -16.520 1.00 40.64 104 THR A N 1
ATOM 813 C CA . THR A 1 104 ? 19.559 19.308 -16.797 1.00 39.72 104 THR A CA 1
ATOM 814 C C . THR A 1 104 ? 20.895 19.329 -16.054 1.00 42.41 104 THR A C 1
ATOM 815 O O . THR A 1 104 ? 21.582 20.355 -16.045 1.00 44.33 104 THR A O 1
ATOM 819 N N . GLU A 1 105 ? 21.262 18.200 -15.452 1.00 44.83 105 GLU A N 1
ATOM 820 C CA . GLU A 1 105 ? 22.517 18.053 -14.703 1.00 44.32 105 GLU A CA 1
ATOM 821 C C . GLU A 1 105 ? 23.499 17.109 -15.399 1.00 40.60 105 GLU A C 1
ATOM 822 O O . GLU A 1 105 ? 24.488 16.685 -14.792 1.00 39.08 105 GLU A O 1
ATOM 828 N N . SER A 1 106 ? 23.225 16.807 -16.675 1.00 35.49 106 SER A N 1
ATOM 829 C CA . SER A 1 106 ? 24.044 15.898 -17.477 1.00 41.09 106 SER A CA 1
ATOM 830 C C . SER A 1 106 ? 23.756 16.065 -18.958 1.00 40.50 106 SER A C 1
ATOM 831 O O . SER A 1 106 ? 22.723 16.620 -19.317 1.00 39.07 106 SER A O 1
ATOM 834 N N . GLU A 1 107 ? 24.689 15.607 -19.797 1.00 37.57 107 GLU A N 1
ATOM 835 C CA . GLU A 1 107 ? 24.504 15.493 -21.241 1.00 34.37 107 GLU A CA 1
ATOM 836 C C . GLU A 1 107 ? 24.503 14.037 -21.693 1.00 43.04 107 GLU A C 1
ATOM 837 O O . GLU A 1 107 ? 25.208 13.188 -21.135 1.00 41.51 107 GLU A O 1
ATOM 843 N N . PHE A 1 108 ? 23.721 13.725 -22.707 1.00 41.61 108 PHE A N 1
ATOM 844 C CA . PHE A 1 108 ? 23.887 12.424 -23.321 1.00 40.48 108 PHE A CA 1
ATOM 845 C C . PHE A 1 108 ? 24.829 12.597 -24.470 1.00 40.74 108 PHE A C 1
ATOM 846 O O . PHE A 1 108 ? 24.574 13.396 -25.357 1.00 41.55 108 PHE A O 1
ATOM 854 N N . GLU A 1 109 ? 25.975 11.924 -24.396 1.00 44.55 109 GLU A N 1
ATOM 855 C CA . GLU A 1 109 ? 27.001 12.067 -25.422 1.00 41.69 109 GLU A CA 1
ATOM 856 C C . GLU A 1 109 ? 26.787 10.961 -26.449 1.00 43.69 109 GLU A C 1
ATOM 857 O O . GLU A 1 109 ? 26.376 9.861 -26.096 1.00 44.57 109 GLU A O 1
ATOM 863 N N . THR A 1 110 ? 27.110 11.243 -27.707 1.00 43.85 110 THR A N 1
ATOM 864 C CA . THR A 1 110 ? 26.873 10.307 -28.807 1.00 46.10 110 THR A CA 1
ATOM 865 C C . THR A 1 110 ? 28.190 10.034 -29.484 1.00 46.72 110 THR A C 1
ATOM 866 O O . THR A 1 110 ? 28.811 10.946 -30.005 1.00 49.87 110 THR A O 1
ATOM 870 N N . ARG A 1 111 ? 28.612 8.778 -29.484 1.00 47.72 111 ARG A N 1
ATOM 871 C CA . ARG A 1 111 ? 29.915 8.424 -30.017 1.00 48.90 111 ARG A CA 1
ATOM 872 C C . ARG A 1 111 ? 29.787 7.325 -31.081 1.00 51.10 111 ARG A C 1
ATOM 873 O O . ARG A 1 111 ? 29.071 6.351 -30.889 1.00 50.35 111 ARG A O 1
ATOM 881 N N . GLU A 1 112 ? 30.439 7.522 -32.222 1.00 51.94 112 GLU A N 1
ATOM 882 C CA . GLU A 1 112 ? 30.487 6.530 -33.286 1.00 47.77 112 GLU A CA 1
ATOM 883 C C . GLU A 1 112 ? 30.898 5.194 -32.704 1.00 48.47 112 GLU A C 1
ATOM 884 O O . GLU A 1 112 ? 31.790 5.165 -31.864 1.00 47.01 112 GLU A O 1
ATOM 890 N N . THR A 1 113 ? 30.247 4.104 -33.137 1.00 46.32 113 THR A N 1
ATOM 891 C CA . THR A 1 113 ? 30.572 2.761 -32.655 1.00 46.66 113 THR A CA 1
ATOM 892 C C . THR A 1 113 ? 30.438 1.761 -33.809 1.00 44.67 113 THR A C 1
ATOM 893 O O . THR A 1 113 ? 29.792 2.045 -34.824 1.00 44.87 113 THR A O 1
ATOM 897 N N . HIS A 1 114 ? 31.071 0.602 -33.688 1.00 47.51 114 HIS A N 1
ATOM 898 C CA . HIS A 1 114 ? 30.902 -0.423 -34.727 1.00 47.99 114 HIS A CA 1
ATOM 899 C C . HIS A 1 114 ? 29.657 -1.212 -34.452 1.00 41.21 114 HIS A C 1
ATOM 900 O O . HIS A 1 114 ? 29.543 -1.832 -33.405 1.00 48.93 114 HIS A O 1
ATOM 907 N N . GLY A 1 115 ? 28.711 -1.174 -35.376 1.00 39.69 115 GLY A N 1
ATOM 908 C CA . GLY A 1 115 ? 27.518 -1.991 -35.238 1.00 41.96 115 GLY A CA 1
ATOM 909 C C . GLY A 1 115 ? 27.902 -3.462 -35.163 1.00 43.74 115 GLY A C 1
ATOM 910 O O . GLY A 1 115 ? 28.904 -3.841 -35.747 1.00 41.61 115 GLY A O 1
ATOM 911 N N . GLU A 1 116 ? 27.167 -4.270 -34.396 1.00 44.89 116 GLU A N 1
ATOM 912 C CA . GLU A 1 116 ? 27.410 -5.718 -34.358 1.00 46.32 116 GLU A CA 1
ATOM 913 C C . GLU A 1 116 ? 26.104 -6.499 -34.372 1.00 47.29 116 GLU A C 1
ATOM 914 O O . GLU A 1 116 ? 25.049 -5.967 -34.025 1.00 47.18 116 GLU A O 1
ATOM 920 N N . LEU A 1 117 ? 26.187 -7.773 -34.743 1.00 52.13 117 LEU A N 1
ATOM 921 C CA . LEU A 1 117 ? 25.029 -8.662 -34.719 1.00 47.88 117 LEU A CA 1
ATOM 922 C C . LEU A 1 117 ? 24.858 -9.341 -33.366 1.00 44.47 117 LEU A C 1
ATOM 923 O O . LEU A 1 117 ? 25.833 -9.682 -32.715 1.00 46.49 117 LEU A O 1
ATOM 928 N N . ASN A 1 118 ? 23.608 -9.543 -32.971 1.00 38.81 118 ASN A N 1
ATOM 929 C CA . ASN A 1 118 ? 23.275 -10.339 -31.803 1.00 46.83 118 ASN A CA 1
ATOM 930 C C . ASN A 1 118 ? 23.011 -11.777 -32.272 1.00 48.94 118 ASN A C 1
ATOM 931 O O . ASN A 1 118 ? 21.972 -12.067 -32.861 1.00 46.99 118 ASN A O 1
ATOM 936 N N . LEU A 1 119 ? 23.954 -12.674 -32.027 1.00 43.97 119 LEU A N 1
ATOM 937 C CA . LEU A 1 119 ? 23.862 -14.016 -32.609 1.00 48.20 119 LEU A CA 1
ATOM 938 C C . LEU A 1 119 ? 23.459 -15.134 -31.636 1.00 54.86 119 LEU A C 1
ATOM 939 O O . LEU A 1 119 ? 24.028 -16.226 -31.678 1.00 55.24 119 LEU A O 1
ATOM 944 N N . ASN A 1 120 ? 22.494 -14.907 -30.752 1.00 55.90 120 ASN A N 1
ATOM 945 C CA . ASN A 1 120 ? 22.443 -15.829 -29.628 1.00 60.95 120 ASN A CA 1
ATOM 946 C C . ASN A 1 120 ? 21.739 -17.177 -29.821 1.00 63.52 120 ASN A C 1
ATOM 947 O O . ASN A 1 120 ? 22.282 -18.212 -29.416 1.00 63.38 120 ASN A O 1
ATOM 952 N N . SER A 1 121 ? 20.552 -17.214 -30.402 1.00 62.91 121 SER A N 1
ATOM 953 C CA . SER A 1 121 ? 19.941 -18.533 -30.586 1.00 58.14 121 SER A CA 1
ATOM 954 C C . SER A 1 121 ? 20.266 -19.128 -31.966 1.00 57.63 121 SER A C 1
ATOM 955 O O . SER A 1 121 ? 19.558 -19.995 -32.456 1.00 64.76 121 SER A O 1
ATOM 958 N N . VAL A 1 122 ? 21.340 -18.648 -32.588 1.00 58.10 122 VAL A N 1
ATOM 959 C CA . VAL A 1 122 ? 21.614 -18.928 -33.998 1.00 51.33 122 VAL A CA 1
ATOM 960 C C . VAL A 1 122 ? 22.664 -20.022 -34.146 1.00 52.98 122 VAL A C 1
ATOM 961 O O . VAL A 1 122 ? 23.836 -19.785 -33.838 1.00 51.93 122 VAL A O 1
ATOM 965 N N . PRO A 1 123 ? 22.260 -21.219 -34.642 1.00 53.70 123 PRO A N 1
ATOM 966 C CA . PRO A 1 123 ? 23.172 -22.374 -34.737 1.00 49.21 123 PRO A CA 1
ATOM 967 C C . PRO A 1 123 ? 24.145 -22.337 -35.927 1.00 45.20 123 PRO A C 1
ATOM 968 O O . PRO A 1 123 ? 23.880 -21.650 -36.909 1.00 47.12 123 PRO A O 1
ATOM 972 N N . ILE A 1 124 ? 25.243 -23.086 -35.822 1.00 47.08 124 ILE A N 1
ATOM 973 C CA . ILE A 1 124 ? 26.155 -23.375 -36.929 1.00 49.92 124 ILE A CA 1
ATOM 974 C C . ILE A 1 124 ? 25.587 -24.499 -37.806 1.00 49.04 124 ILE A C 1
ATOM 975 O O . ILE A 1 124 ? 25.059 -25.476 -37.283 1.00 48.22 124 ILE A O 1
ATOM 980 N N . TYR A 1 125 ? 25.688 -24.351 -39.127 1.00 44.02 125 TYR A N 1
ATOM 981 C CA . TYR A 1 125 ? 25.249 -25.388 -40.050 1.00 50.45 125 TYR A CA 1
ATOM 982 C C . TYR A 1 125 ? 26.470 -25.969 -40.749 1.00 49.99 125 TYR A C 1
ATOM 983 O O . TYR A 1 125 ? 27.295 -25.216 -41.288 1.00 45.88 125 TYR A O 1
ATOM 992 N N . ASN A 1 126 ? 26.581 -27.301 -40.755 1.00 48.84 126 ASN A N 1
ATOM 993 C CA . ASN A 1 126 ? 27.811 -27.951 -41.242 1.00 51.63 126 ASN A CA 1
ATOM 994 C C . ASN A 1 126 ? 27.769 -28.855 -42.500 1.00 50.02 126 ASN A C 1
ATOM 995 O O . ASN A 1 126 ? 28.756 -29.531 -42.789 1.00 52.29 126 ASN A O 1
ATOM 1000 N N . GLY A 1 127 ? 26.659 -28.947 -43.224 1.00 45.87 127 GLY A N 1
ATOM 1001 C CA . GLY A 1 127 ? 25.347 -29.152 -42.666 1.00 56.66 127 GLY A CA 1
ATOM 1002 C C . GLY A 1 127 ? 24.793 -30.395 -43.346 1.00 64.29 127 GLY A C 1
ATOM 1003 O O . GLY A 1 127 ? 24.660 -30.410 -44.564 1.00 61.67 127 GLY A O 1
ATOM 1004 N N . GLU A 1 128 ? 24.490 -31.445 -42.599 1.00 62.06 128 GLU A N 1
ATOM 1005 C CA . GLU A 1 128 ? 23.786 -32.553 -43.219 1.00 72.47 128 GLU A CA 1
ATOM 1006 C C . GLU A 1 128 ? 22.324 -32.118 -43.214 1.00 70.99 128 GLU A C 1
ATOM 1007 O O . GLU A 1 128 ? 21.978 -31.141 -42.538 1.00 72.37 128 GLU A O 1
ATOM 1013 N N . LEU A 1 129 ? 21.465 -32.803 -43.960 1.00 72.64 129 LEU A N 1
ATOM 1014 C CA . LEU A 1 129 ? 20.043 -32.473 -43.977 1.00 75.93 129 LEU A CA 1
ATOM 1015 C C . LEU A 1 129 ? 19.533 -33.231 -42.769 1.00 78.84 129 LEU A C 1
ATOM 1016 O O . LEU A 1 129 ? 20.329 -33.925 -42.139 1.00 80.33 129 LEU A O 1
ATOM 1021 N N . ASP A 1 130 ? 18.251 -33.111 -42.424 1.00 84.02 130 ASP A N 1
ATOM 1022 C CA . ASP A 1 130 ? 17.812 -33.507 -41.082 1.00 85.61 130 ASP A CA 1
ATOM 1023 C C . ASP A 1 130 ? 18.578 -32.599 -40.095 1.00 79.90 130 ASP A C 1
ATOM 1024 O O . ASP A 1 130 ? 19.270 -33.043 -39.179 1.00 76.51 130 ASP A O 1
ATOM 1029 N N . PHE A 1 131 ? 18.532 -31.307 -40.397 1.00 72.97 131 PHE A N 1
ATOM 1030 C CA . PHE A 1 131 ? 18.996 -30.250 -39.514 1.00 64.45 131 PHE A CA 1
ATOM 1031 C C . PHE A 1 131 ? 18.100 -30.058 -38.286 1.00 67.21 131 PHE A C 1
ATOM 1032 O O . PHE A 1 131 ? 18.480 -29.368 -37.332 1.00 66.66 131 PHE A O 1
ATOM 1040 N N . SER A 1 132 ? 16.917 -30.676 -38.311 1.00 66.67 132 SER A N 1
ATOM 1041 C CA . SER A 1 132 ? 16.021 -30.720 -37.146 1.00 72.28 132 SER A CA 1
ATOM 1042 C C . SER A 1 132 ? 16.731 -31.011 -35.814 1.00 72.00 132 SER A C 1
ATOM 1043 O O . SER A 1 132 ? 16.351 -30.468 -34.775 1.00 68.04 132 SER A O 1
ATOM 1046 N N . ASP A 1 133 ? 17.726 -31.893 -35.842 1.00 70.96 133 ASP A N 1
ATOM 1047 C CA . ASP A 1 133 ? 18.479 -32.248 -34.641 1.00 71.79 133 ASP A CA 1
ATOM 1048 C C . ASP A 1 133 ? 19.157 -31.045 -34.007 1.00 70.32 133 ASP A C 1
ATOM 1049 O O . ASP A 1 133 ? 18.922 -30.723 -32.844 1.00 74.32 133 ASP A O 1
ATOM 1054 N N . LYS A 1 134 ? 20.029 -30.404 -34.779 1.00 73.73 134 LYS A N 1
ATOM 1055 C CA . LYS A 1 134 ? 20.741 -29.200 -34.344 1.00 70.71 134 LYS A CA 1
ATOM 1056 C C . LYS A 1 134 ? 19.797 -28.047 -34.012 1.00 66.86 134 LYS A C 1
ATOM 1057 O O . LYS A 1 134 ? 20.103 -27.208 -33.174 1.00 69.10 134 LYS A O 1
ATOM 1059 N N . ILE A 1 135 ? 18.633 -28.026 -34.642 1.00 63.46 135 ILE A N 1
ATOM 1060 C CA . ILE A 1 135 ? 17.637 -27.030 -34.305 1.00 58.44 135 ILE A CA 1
ATOM 1061 C C . ILE A 1 135 ? 17.047 -27.278 -32.920 1.00 68.34 135 ILE A C 1
ATOM 1062 O O . ILE A 1 135 ? 16.902 -26.351 -32.133 1.00 71.72 135 ILE A O 1
ATOM 1067 N N . MET A 1 136 ? 16.719 -28.524 -32.606 1.00 68.99 136 MET A N 1
ATOM 1068 C CA . MET A 1 136 ? 16.120 -28.841 -31.307 1.00 71.40 136 MET A CA 1
ATOM 1069 C C . MET A 1 136 ? 17.080 -29.154 -30.161 1.00 76.30 136 MET A C 1
ATOM 1070 O O . MET A 1 136 ? 16.653 -29.244 -29.005 1.00 83.42 136 MET A O 1
ATOM 1075 N N . LYS A 1 137 ? 18.359 -29.349 -30.449 1.00 79.91 137 LYS A N 1
ATOM 1076 C CA . LYS A 1 137 ? 19.313 -29.502 -29.343 1.00 83.63 137 LYS A CA 1
ATOM 1077 C C . LYS A 1 137 ? 20.069 -28.189 -29.103 1.00 82.61 137 LYS A C 1
ATOM 1078 O O . LYS A 1 137 ? 21.263 -28.194 -28.810 1.00 87.82 137 LYS A O 1
ATOM 1084 N N . ARG A 1 138 ? 19.359 -27.068 -29.235 1.00 81.27 138 ARG A N 1
ATOM 1085 C CA . ARG A 1 138 ? 19.954 -25.724 -29.125 1.00 78.43 138 ARG A CA 1
ATOM 1086 C C . ARG A 1 138 ? 19.818 -25.006 -27.763 1.00 82.26 138 ARG A C 1
ATOM 1087 O O . ARG A 1 138 ? 19.117 -25.472 -26.847 1.00 83.73 138 ARG A O 1
ATOM 1095 N N . SER A 1 139 ? 20.505 -23.862 -27.662 1.00 81.16 139 SER A N 1
ATOM 1096 C CA . SER A 1 139 ? 20.341 -22.891 -26.572 1.00 78.36 139 SER A CA 1
ATOM 1097 C C . SER A 1 139 ? 18.901 -22.589 -26.166 1.00 79.60 139 SER A C 1
ATOM 1098 O O . SER A 1 139 ? 18.397 -23.113 -25.160 1.00 82.08 139 SER A O 1
ATOM 1101 N N . SER A 1 140 ? 18.228 -21.782 -26.982 1.00 70.44 140 SER A N 1
ATOM 1102 C CA . SER A 1 140 ? 16.846 -21.432 -26.713 1.00 69.27 140 SER A CA 1
ATOM 1103 C C . SER A 1 140 ? 15.895 -22.485 -27.253 1.00 65.37 140 SER A C 1
ATOM 1104 O O . SER A 1 140 ? 16.305 -23.502 -27.777 1.00 71.14 140 SER A O 1
ATOM 1107 N N . THR A 1 141 ? 14.613 -22.263 -27.059 1.00 61.09 141 THR A N 1
ATOM 1108 C CA . THR A 1 141 ? 13.606 -22.984 -27.800 1.00 60.82 141 THR A CA 1
ATOM 1109 C C . THR A 1 141 ? 13.132 -22.053 -28.921 1.00 54.87 141 THR A C 1
ATOM 1110 O O . THR A 1 141 ? 12.877 -22.471 -30.046 1.00 53.72 141 THR A O 1
ATOM 1114 N N . LYS A 1 142 ? 12.963 -20.789 -28.566 1.00 53.91 142 LYS A N 1
ATOM 1115 C CA . LYS A 1 142 ? 12.576 -19.768 -29.522 1.00 56.20 142 LYS A CA 1
ATOM 1116 C C . LYS A 1 142 ? 13.453 -19.752 -30.763 1.00 55.40 142 LYS A C 1
ATOM 1117 O O . LYS A 1 142 ? 14.679 -19.846 -30.678 1.00 56.42 142 LYS A O 1
ATOM 1123 N N . VAL A 1 143 ? 12.809 -19.576 -31.911 1.00 51.58 143 VAL A N 1
ATOM 1124 C CA . VAL A 1 143 ? 13.513 -19.508 -33.177 1.00 53.87 143 VAL A CA 1
ATOM 1125 C C . VAL A 1 143 ? 13.592 -18.080 -33.672 1.00 51.53 143 VAL A C 1
ATOM 1126 O O . VAL A 1 143 ? 12.622 -17.339 -33.612 1.00 53.64 143 VAL A O 1
ATOM 1130 N N . ILE A 1 144 ? 14.776 -17.693 -34.121 1.00 51.07 144 ILE A N 1
ATOM 1131 C CA . ILE A 1 144 ? 14.939 -16.494 -34.918 1.00 54.63 144 ILE A CA 1
ATOM 1132 C C . ILE A 1 144 ? 14.818 -16.951 -36.369 1.00 55.66 144 ILE A C 1
ATOM 1133 O O . ILE A 1 144 ? 15.682 -17.670 -36.871 1.00 55.25 144 ILE A O 1
ATOM 1138 N N . GLY A 1 145 ? 13.729 -16.587 -37.029 1.00 56.95 145 GLY A N 1
ATOM 1139 C CA . GLY A 1 145 ? 13.459 -17.100 -38.359 1.00 54.02 145 GLY A CA 1
ATOM 1140 C C . GLY A 1 145 ? 14.000 -16.204 -39.456 1.00 59.04 145 GLY A C 1
ATOM 1141 O O . GLY A 1 145 ? 14.501 -16.677 -40.477 1.00 57.34 145 GLY A O 1
ATOM 1142 N N . THR A 1 146 ? 13.902 -14.896 -39.231 1.00 61.76 146 THR A N 1
ATOM 1143 C CA . THR A 1 146 ? 14.173 -13.902 -40.263 1.00 60.03 146 THR A CA 1
ATOM 1144 C C . THR A 1 146 ? 15.325 -12.984 -39.914 1.00 57.27 146 THR A C 1
ATOM 1145 O O . THR A 1 146 ? 15.630 -12.745 -38.751 1.00 57.47 146 THR A O 1
ATOM 1149 N N . LEU A 1 147 ? 15.950 -12.459 -40.954 1.00 58.50 147 LEU A N 1
ATOM 1150 C CA . LEU A 1 147 ? 17.061 -11.549 -40.809 1.00 56.59 147 LEU A CA 1
ATOM 1151 C C . LEU A 1 147 ? 16.588 -10.242 -40.176 1.00 57.99 147 LEU A C 1
ATOM 1152 O O . LEU A 1 147 ? 17.327 -9.599 -39.425 1.00 53.94 147 LEU A O 1
ATOM 1157 N N . GLU A 1 148 ? 15.342 -9.872 -40.474 1.00 59.55 148 GLU A N 1
ATOM 1158 C CA . GLU A 1 148 ? 14.731 -8.668 -39.911 1.00 56.63 148 GLU A CA 1
ATOM 1159 C C . GLU A 1 148 ? 14.609 -8.795 -38.399 1.00 55.55 148 GLU A C 1
ATOM 1160 O O . GLU A 1 148 ? 14.888 -7.855 -37.662 1.00 56.50 148 GLU A O 1
ATOM 1166 N N . GLU A 1 149 ? 14.190 -9.969 -37.940 1.00 58.18 149 GLU A N 1
ATOM 1167 C CA . GLU A 1 149 ? 14.103 -10.225 -36.511 1.00 54.80 149 GLU A CA 1
ATOM 1168 C C . GLU A 1 149 ? 15.510 -10.162 -35.914 1.00 54.79 149 GLU A C 1
ATOM 1169 O O . GLU A 1 149 ? 15.718 -9.566 -34.853 1.00 53.05 149 GLU A O 1
ATOM 1175 N N . LEU A 1 150 ? 16.471 -10.799 -36.584 1.00 50.65 150 LEU A N 1
ATOM 1176 C CA . LEU A 1 150 ? 17.854 -10.743 -36.130 1.00 48.93 150 LEU A CA 1
ATOM 1177 C C . LEU A 1 150 ? 18.299 -9.283 -35.989 1.00 52.46 150 LEU A C 1
ATOM 1178 O O . LEU A 1 150 ? 18.801 -8.887 -34.943 1.00 53.92 150 LEU A O 1
ATOM 1183 N N . LEU A 1 151 ? 18.059 -8.472 -37.019 1.00 52.75 151 LEU A N 1
ATOM 1184 C CA . LEU A 1 151 ? 18.499 -7.072 -37.010 1.00 53.45 151 LEU A CA 1
ATOM 1185 C C . LEU A 1 151 ? 17.810 -6.284 -35.915 1.00 53.38 151 LEU A C 1
ATOM 1186 O O . LEU A 1 151 ? 18.452 -5.510 -35.215 1.00 54.27 151 LEU A O 1
ATOM 1191 N N . GLU A 1 152 ? 16.507 -6.508 -35.754 1.00 59.57 152 GLU A N 1
ATOM 1192 C CA . GLU A 1 152 ? 15.714 -5.796 -34.752 1.00 61.09 152 GLU A CA 1
ATOM 1193 C C . GLU A 1 152 ? 16.242 -5.991 -33.353 1.00 59.21 152 GLU A C 1
ATOM 1194 O O . GLU A 1 152 ? 16.183 -5.087 -32.529 1.00 58.60 152 GLU A O 1
ATOM 1200 N N . ASN A 1 153 ? 16.826 -7.152 -33.112 1.00 56.98 153 ASN A N 1
ATOM 1201 C CA . ASN A 1 153 ? 17.413 -7.443 -31.817 1.00 58.55 153 ASN A CA 1
ATOM 1202 C C . ASN A 1 153 ? 18.933 -7.289 -31.793 1.00 59.22 153 ASN A C 1
ATOM 1203 O O . ASN A 1 153 ? 19.620 -7.982 -31.035 1.00 57.72 153 ASN A O 1
ATOM 1208 N N . SER A 1 154 ? 19.452 -6.384 -32.617 1.00 53.58 154 SER A N 1
ATOM 1209 C CA . SER A 1 154 ? 20.890 -6.198 -32.732 1.00 50.03 154 SER A CA 1
ATOM 1210 C C . SER A 1 154 ? 21.308 -4.766 -32.468 1.00 48.29 154 SER A C 1
ATOM 1211 O O . SER A 1 154 ? 20.563 -3.833 -32.775 1.00 51.56 154 SER A O 1
ATOM 1214 N N . PRO A 1 155 ? 22.502 -4.583 -31.880 1.00 45.71 155 PRO A N 1
ATOM 1215 C CA . PRO A 1 155 ? 23.071 -3.243 -31.703 1.00 47.20 155 PRO A CA 1
ATOM 1216 C C . PRO A 1 155 ? 23.801 -2.776 -32.961 1.00 45.43 155 PRO A C 1
ATOM 1217 O O . PRO A 1 155 ? 25.030 -2.683 -32.940 1.00 42.96 155 PRO A O 1
ATOM 1221 N N . CYS A 1 156 ? 23.050 -2.517 -34.041 1.00 42.88 156 CYS A N 1
ATOM 1222 C CA . CYS A 1 156 ? 23.628 -2.071 -35.304 1.00 41.53 156 CYS A CA 1
ATOM 1223 C C . CYS A 1 156 ? 22.557 -1.586 -36.279 1.00 45.97 156 CYS A C 1
ATOM 1224 O O . CYS A 1 156 ? 21.349 -1.769 -36.048 1.00 46.75 156 CYS A O 1
ATOM 1227 N N . SER A 1 157 ? 23.008 -0.940 -37.352 1.00 40.51 157 SER A N 1
ATOM 1228 C CA . SER A 1 157 ? 22.109 -0.441 -38.386 1.00 42.73 157 SER A CA 1
ATOM 1229 C C . SER A 1 157 ? 21.756 -1.517 -39.395 1.00 45.74 157 SER A C 1
ATOM 1230 O O . SER A 1 157 ? 22.427 -2.547 -39.492 1.00 42.90 157 SER A O 1
ATOM 1233 N N . ALA A 1 158 ? 20.695 -1.253 -40.145 1.00 45.50 158 ALA A N 1
ATOM 1234 C CA . ALA A 1 158 ? 20.226 -2.151 -41.171 1.00 40.71 158 ALA A CA 1
ATOM 1235 C C . ALA A 1 158 ? 21.385 -2.565 -42.054 1.00 41.03 158 ALA A C 1
ATOM 1236 O O . ALA A 1 158 ? 21.661 -3.754 -42.198 1.00 43.92 158 ALA A O 1
ATOM 1238 N N . LEU A 1 159 ? 22.089 -1.594 -42.619 1.00 38.34 159 LEU A N 1
ATOM 1239 C CA . LEU A 1 159 ? 23.151 -1.900 -43.578 1.00 43.37 159 LEU A CA 1
ATOM 1240 C C . LEU A 1 159 ? 24.389 -2.497 -42.960 1.00 44.23 159 LEU A C 1
ATOM 1241 O O . LEU A 1 159 ? 25.057 -3.316 -43.592 1.00 44.70 159 LEU A O 1
ATOM 1246 N N . GLU A 1 160 ? 24.744 -2.057 -41.761 1.00 41.99 160 GLU A N 1
ATOM 1247 C CA . GLU A 1 160 ? 25.850 -2.699 -41.078 1.00 42.34 160 GLU A CA 1
ATOM 1248 C C . GLU A 1 160 ? 25.524 -4.171 -40.827 1.00 41.02 160 GLU A C 1
ATOM 1249 O O . GLU A 1 160 ? 26.385 -5.032 -40.946 1.00 38.39 160 GLU A O 1
ATOM 1255 N N . GLY A 1 161 ? 24.272 -4.445 -40.471 1.00 40.62 161 GLY A N 1
ATOM 1256 C CA . GLY A 1 161 ? 23.862 -5.789 -40.112 1.00 42.60 161 GLY A CA 1
ATOM 1257 C C . GLY A 1 161 ? 23.870 -6.722 -41.307 1.00 45.39 161 GLY A C 1
ATOM 1258 O O . GLY A 1 161 ? 24.456 -7.813 -41.240 1.00 44.09 161 GLY A O 1
ATOM 1259 N N . ILE A 1 162 ? 23.219 -6.290 -42.392 1.00 44.77 162 ILE A N 1
ATOM 1260 C CA . ILE A 1 162 ? 23.189 -7.040 -43.646 1.00 45.18 162 ILE A CA 1
ATOM 1261 C C . ILE A 1 162 ? 24.602 -7.356 -44.105 1.00 44.31 162 ILE A C 1
ATOM 1262 O O . ILE A 1 162 ? 24.915 -8.481 -44.455 1.00 44.31 162 ILE A O 1
ATOM 1267 N N . SER A 1 163 ? 25.464 -6.356 -44.061 1.00 40.77 163 SER A N 1
ATOM 1268 C CA . SER A 1 163 ? 26.850 -6.522 -44.467 1.00 39.73 163 SER A CA 1
ATOM 1269 C C . SER A 1 163 ? 27.616 -7.554 -43.634 1.00 43.18 163 SER A C 1
ATOM 1270 O O . SER A 1 163 ? 28.394 -8.327 -44.193 1.00 43.52 163 SER A O 1
ATOM 1273 N N . LYS A 1 164 ? 27.424 -7.552 -42.308 1.00 40.82 164 LYS A N 1
ATOM 1274 C CA . LYS A 1 164 ? 28.048 -8.542 -41.445 1.00 38.66 164 LYS A CA 1
ATOM 1275 C C . LYS A 1 164 ? 27.446 -9.934 -41.670 1.00 42.22 164 LYS A C 1
ATOM 1276 O O . LYS A 1 164 ? 28.169 -10.939 -41.659 1.00 39.61 164 LYS A O 1
ATOM 1282 N N . TRP A 1 165 ? 26.127 -9.982 -41.855 1.00 41.33 165 TRP A N 1
ATOM 1283 C CA . TRP A 1 165 ? 25.422 -11.236 -42.155 1.00 43.10 165 TRP A CA 1
ATOM 1284 C C . TRP A 1 165 ? 26.052 -11.916 -43.369 1.00 42.58 165 TRP A C 1
ATOM 1285 O O . TRP A 1 165 ? 26.355 -13.113 -43.345 1.00 42.13 165 TRP A O 1
ATOM 1296 N N . HIS A 1 166 ? 26.271 -11.136 -44.423 1.00 40.93 166 HIS A N 1
ATOM 1297 C CA . HIS A 1 166 ? 26.936 -11.627 -45.623 1.00 36.38 166 HIS A CA 1
ATOM 1298 C C . HIS A 1 166 ? 28.381 -12.016 -45.374 1.00 42.17 166 HIS A C 1
ATOM 1299 O O . HIS A 1 166 ? 28.901 -12.911 -46.047 1.00 41.49 166 HIS A O 1
ATOM 1306 N N . LYS A 1 167 ? 29.057 -11.337 -44.444 1.00 44.64 167 LYS A N 1
ATOM 1307 C CA . LYS A 1 167 ? 30.489 -11.580 -44.307 1.00 42.88 167 LYS A CA 1
ATOM 1308 C C . LYS A 1 167 ? 30.788 -12.790 -43.432 1.00 42.01 167 LYS A C 1
ATOM 1309 O O . LYS A 1 167 ? 31.796 -13.449 -43.624 1.00 44.29 167 LYS A O 1
ATOM 1315 N N . ILE A 1 168 ? 29.910 -13.097 -42.488 1.00 39.07 168 ILE A N 1
ATOM 1316 C CA . ILE A 1 168 ? 30.085 -14.283 -41.659 1.00 40.20 168 ILE A CA 1
ATOM 1317 C C . ILE A 1 168 ? 29.414 -15.504 -42.267 1.00 42.44 168 ILE A C 1
ATOM 1318 O O . ILE A 1 168 ? 29.452 -16.588 -41.694 1.00 39.71 168 ILE A O 1
ATOM 1323 N N . GLY A 1 169 ? 28.754 -15.325 -43.408 1.00 43.51 169 GLY A N 1
ATOM 1324 C CA . GLY A 1 169 ? 28.167 -16.465 -44.073 1.00 35.06 169 GLY A CA 1
ATOM 1325 C C . GLY A 1 169 ? 26.885 -16.899 -43.394 1.00 38.55 169 GLY A C 1
ATOM 1326 O O . GLY A 1 169 ? 26.668 -18.089 -43.133 1.00 33.89 169 GLY A O 1
ATOM 1327 N N . GLY A 1 170 ? 26.041 -15.924 -43.072 1.00 37.26 170 GLY A N 1
ATOM 1328 C CA . GLY A 1 170 ? 24.731 -16.238 -42.548 1.00 37.80 170 GLY A CA 1
ATOM 1329 C C . GLY A 1 170 ? 23.846 -16.840 -43.629 1.00 41.53 170 GLY A C 1
ATOM 1330 O O . GLY A 1 170 ? 24.010 -16.524 -44.821 1.00 39.49 170 GLY A O 1
ATOM 1331 N N . SER A 1 171 ? 22.928 -17.715 -43.207 1.00 36.55 171 SER A N 1
ATOM 1332 C CA . SER A 1 171 ? 21.995 -18.405 -44.092 1.00 39.00 171 SER A CA 1
ATOM 1333 C C . SER A 1 171 ? 20.708 -18.745 -43.343 1.00 41.27 171 SER A C 1
ATOM 1334 O O . SER A 1 171 ? 20.550 -18.385 -42.181 1.00 42.47 171 SER A O 1
ATOM 1337 N N . VAL A 1 172 ? 19.807 -19.480 -43.985 1.00 47.39 172 VAL A N 1
ATOM 1338 C CA . VAL A 1 172 ? 18.634 -20.003 -43.277 1.00 49.96 172 VAL A CA 1
ATOM 1339 C C . VAL A 1 172 ? 18.392 -21.440 -43.746 1.00 48.49 172 VAL A C 1
ATOM 1340 O O . VAL A 1 172 ? 18.743 -21.797 -44.866 1.00 44.28 172 VAL A O 1
ATOM 1344 N N . LYS A 1 173 ? 17.912 -22.280 -42.836 1.00 52.25 173 LYS A N 1
ATOM 1345 C CA . LYS A 1 173 ? 17.505 -23.644 -43.143 1.00 49.01 173 LYS A CA 1
ATOM 1346 C C . LYS A 1 173 ? 16.265 -24.057 -42.360 1.00 52.17 173 LYS A C 1
ATOM 1347 O O . LYS A 1 173 ? 16.189 -23.875 -41.142 1.00 50.30 173 LYS A O 1
ATOM 1353 N N . ASP A 1 174 ? 15.286 -24.597 -43.078 1.00 50.36 174 ASP A N 1
ATOM 1354 C CA . ASP A 1 174 ? 14.041 -25.043 -42.477 1.00 52.31 174 ASP A CA 1
ATOM 1355 C C . ASP A 1 174 ? 13.412 -23.936 -41.641 1.00 47.69 174 ASP A C 1
ATOM 1356 O O . ASP A 1 174 ? 12.822 -24.203 -40.601 1.00 52.45 174 ASP A O 1
ATOM 1361 N N . GLY A 1 175 ? 13.532 -22.694 -42.111 1.00 52.59 175 GLY A N 1
ATOM 1362 C CA . GLY A 1 175 ? 12.895 -21.553 -41.462 1.00 45.56 175 GLY A CA 1
ATOM 1363 C C . GLY A 1 175 ? 13.624 -21.086 -40.225 1.00 49.29 175 GLY A C 1
ATOM 1364 O O . GLY A 1 175 ? 13.061 -20.371 -39.385 1.00 53.06 175 GLY A O 1
ATOM 1365 N N . VAL A 1 176 ? 14.886 -21.491 -40.117 1.00 53.03 176 VAL A N 1
ATOM 1366 C CA . VAL A 1 176 ? 15.710 -21.212 -38.941 1.00 49.88 176 VAL A CA 1
ATOM 1367 C C . VAL A 1 176 ? 17.019 -20.555 -39.343 1.00 48.43 176 VAL A C 1
ATOM 1368 O O . VAL A 1 176 ? 17.816 -21.178 -40.041 1.00 48.84 176 VAL A O 1
ATOM 1372 N N . LEU A 1 177 ? 17.255 -19.314 -38.920 1.00 45.89 177 LEU A N 1
ATOM 1373 C CA . LEU A 1 177 ? 18.512 -18.670 -39.281 1.00 41.90 177 LEU A CA 1
ATOM 1374 C C . LEU A 1 177 ? 19.656 -19.540 -38.772 1.00 41.99 177 LEU A C 1
ATOM 1375 O O . LEU A 1 177 ? 19.530 -20.204 -37.735 1.00 38.84 177 LEU A O 1
ATOM 1380 N N . CYS A 1 178 ? 20.759 -19.553 -39.514 1.00 35.75 178 CYS A N 1
ATOM 1381 C CA . CYS A 1 178 ? 21.937 -20.307 -39.117 1.00 40.77 178 CYS A CA 1
ATOM 1382 C C . CYS A 1 178 ? 23.179 -19.658 -39.708 1.00 38.69 178 CYS A C 1
ATOM 1383 O O . CYS A 1 178 ? 23.086 -18.809 -40.591 1.00 42.12 178 CYS A O 1
ATOM 1386 N N . ILE A 1 179 ? 24.340 -20.092 -39.248 1.00 34.92 179 ILE A N 1
ATOM 1387 C CA . ILE A 1 179 ? 25.592 -19.639 -39.797 1.00 33.79 179 ILE A CA 1
ATOM 1388 C C . ILE A 1 179 ? 26.345 -20.836 -40.342 1.00 41.59 179 ILE A C 1
ATOM 1389 O O . ILE A 1 179 ? 26.395 -21.887 -39.710 1.00 47.15 179 ILE A O 1
ATOM 1394 N N . LEU A 1 180 ? 26.915 -20.695 -41.532 1.00 43.99 180 LEU A N 1
ATOM 1395 C CA . LEU A 1 180 ? 27.601 -21.808 -42.166 1.00 45.41 180 LEU A CA 1
ATOM 1396 C C . LEU A 1 180 ? 28.968 -21.987 -41.489 1.00 47.27 180 LEU A C 1
ATOM 1397 O O . LEU A 1 180 ? 29.628 -20.997 -41.173 1.00 50.48 180 LEU A O 1
ATOM 1402 N N . SER A 1 181 ? 29.384 -23.230 -41.257 1.00 44.95 181 SER A N 1
ATOM 1403 C CA . SER A 1 181 ? 30.718 -23.514 -40.722 1.00 45.97 181 SER A CA 1
ATOM 1404 C C . SER A 1 181 ? 31.776 -23.169 -41.759 1.00 46.99 181 SER A C 1
ATOM 1405 O O . SER A 1 181 ? 31.489 -23.169 -42.955 1.00 46.29 181 SER A O 1
ATOM 1408 N N . GLN A 1 182 ? 33.000 -22.899 -41.325 1.00 47.59 182 GLN A N 1
ATOM 1409 C CA . GLN A 1 182 ? 34.053 -22.593 -42.287 1.00 49.98 182 GLN A CA 1
ATOM 1410 C C . GLN A 1 182 ? 34.210 -23.711 -43.302 1.00 48.98 182 GLN A C 1
ATOM 1411 O O . GLN A 1 182 ? 34.326 -23.447 -44.498 1.00 50.32 182 GLN A O 1
ATOM 1417 N N . ASP A 1 183 ? 34.183 -24.956 -42.839 1.00 50.14 183 ASP A N 1
ATOM 1418 C CA . ASP A 1 183 ? 34.335 -26.097 -43.746 1.00 49.93 183 ASP A CA 1
ATOM 1419 C C . ASP A 1 183 ? 33.235 -26.170 -44.797 1.00 48.28 183 ASP A C 1
ATOM 1420 O O . ASP A 1 183 ? 33.529 -26.260 -45.987 1.00 47.35 183 ASP A O 1
ATOM 1425 N N . PHE A 1 184 ? 31.977 -26.118 -44.365 1.00 43.59 184 PHE A N 1
ATOM 1426 C CA . PHE A 1 184 ? 30.875 -26.225 -45.306 1.00 44.98 184 PHE A CA 1
ATOM 1427 C C . PHE A 1 184 ? 30.786 -25.012 -46.227 1.00 42.59 184 PHE A C 1
ATOM 1428 O O . PHE A 1 184 ? 30.438 -25.147 -47.406 1.00 41.12 184 PHE A O 1
ATOM 1436 N N . LEU A 1 185 ? 31.112 -23.838 -45.697 1.00 42.49 185 LEU A N 1
ATOM 1437 C CA . LEU A 1 185 ? 31.127 -22.615 -46.502 1.00 42.63 185 LEU A CA 1
ATOM 1438 C C . LEU A 1 185 ? 32.097 -22.810 -47.639 1.00 44.30 185 LEU A C 1
ATOM 1439 O O . LEU A 1 185 ? 31.748 -22.657 -48.813 1.00 47.38 185 LEU A O 1
ATOM 1444 N N . PHE A 1 186 ? 33.311 -23.207 -47.284 1.00 44.59 186 PHE A N 1
ATOM 1445 C CA . PHE A 1 186 ? 34.366 -23.441 -48.262 1.00 48.55 186 PHE A CA 1
ATOM 1446 C C . PHE A 1 186 ? 33.952 -24.572 -49.216 1.00 46.23 186 PHE A C 1
ATOM 1447 O O . PHE A 1 186 ? 34.102 -24.451 -50.439 1.00 45.13 186 PHE A O 1
ATOM 1455 N N . LYS A 1 187 ? 33.388 -25.652 -48.671 1.00 44.77 187 LYS A N 1
ATOM 1456 C CA . LYS A 1 187 ? 32.955 -26.766 -49.521 1.00 47.68 187 LYS A CA 1
ATOM 1457 C C . LYS A 1 187 ? 31.858 -26.312 -50.486 1.00 41.76 187 LYS A C 1
ATOM 1458 O O . LYS A 1 187 ? 31.912 -26.601 -51.679 1.00 44.02 187 LYS A O 1
ATOM 1464 N N . ALA A 1 188 ? 30.881 -25.579 -49.967 1.00 41.48 188 ALA A N 1
ATOM 1465 C CA . ALA A 1 188 ? 29.819 -25.010 -50.793 1.00 42.59 188 ALA A CA 1
ATOM 1466 C C . ALA A 1 188 ? 30.382 -24.104 -51.913 1.00 43.40 188 ALA A C 1
ATOM 1467 O O . ALA A 1 188 ? 29.870 -24.092 -53.046 1.00 37.64 188 ALA A O 1
ATOM 1469 N N . LEU A 1 189 ? 31.431 -23.348 -51.607 1.00 39.24 189 LEU A N 1
ATOM 1470 C CA . LEU A 1 189 ? 32.045 -22.525 -52.644 1.00 40.44 189 LEU A CA 1
ATOM 1471 C C . LEU A 1 189 ? 32.620 -23.433 -53.711 1.00 37.46 189 LEU A C 1
ATOM 1472 O O . LEU A 1 189 ? 32.387 -23.253 -54.903 1.00 34.81 189 LEU A O 1
ATOM 1477 N N . HIS A 1 190 ? 33.389 -24.416 -53.273 1.00 40.22 190 HIS A N 1
ATOM 1478 C CA . HIS A 1 190 ? 33.993 -25.350 -54.216 1.00 41.25 190 HIS A CA 1
ATOM 1479 C C . HIS A 1 190 ? 32.963 -25.972 -55.151 1.00 36.92 190 HIS A C 1
ATOM 1480 O O . HIS A 1 190 ? 33.159 -25.980 -56.357 1.00 38.09 190 HIS A O 1
ATOM 1487 N N . VAL A 1 191 ? 31.848 -26.449 -54.609 1.00 39.21 191 VAL A N 1
ATOM 1488 C CA . VAL A 1 191 ? 30.831 -27.096 -55.442 1.00 40.42 191 VAL A CA 1
ATOM 1489 C C . VAL A 1 191 ? 30.143 -26.109 -56.361 1.00 36.29 191 VAL A C 1
ATOM 1490 O O . VAL A 1 191 ? 29.893 -26.397 -57.527 1.00 41.71 191 VAL A O 1
ATOM 1494 N N . LEU A 1 192 ? 29.869 -24.921 -55.857 1.00 41.48 192 LEU A N 1
ATOM 1495 C CA . LEU A 1 192 ? 29.268 -23.895 -56.696 1.00 37.68 192 LEU A CA 1
ATOM 1496 C C . LEU A 1 192 ? 30.195 -23.534 -57.841 1.00 37.50 192 LEU A C 1
ATOM 1497 O O . LEU A 1 192 ? 29.753 -23.433 -58.976 1.00 42.27 192 LEU A O 1
ATOM 1502 N N . LEU A 1 193 ? 31.479 -23.348 -57.561 1.00 36.69 193 LEU A N 1
ATOM 1503 C CA . LEU A 1 193 ? 32.445 -23.055 -58.630 1.00 37.08 193 LEU A CA 1
ATOM 1504 C C . LEU A 1 193 ? 32.529 -24.186 -59.670 1.00 44.88 193 LEU A C 1
ATOM 1505 O O . LEU A 1 193 ? 32.440 -23.933 -60.878 1.00 46.11 193 LEU A O 1
ATOM 1510 N N . MET A 1 194 ? 32.699 -25.423 -59.201 1.00 38.65 194 MET A N 1
ATOM 1511 C CA . MET A 1 194 ? 32.749 -26.591 -60.091 1.00 45.33 194 MET A CA 1
ATOM 1512 C C . MET A 1 194 ? 31.585 -26.608 -61.051 1.00 42.88 194 MET A C 1
ATOM 1513 O O . MET A 1 194 ? 31.755 -26.733 -62.264 1.00 46.22 194 MET A O 1
ATOM 1518 N N . SER A 1 195 ? 30.393 -26.459 -60.490 1.00 43.90 195 SER A N 1
ATOM 1519 C CA . SER A 1 195 ? 29.161 -26.542 -61.263 1.00 42.19 195 SER A CA 1
ATOM 1520 C C . SER A 1 195 ? 29.020 -25.393 -62.238 1.00 47.95 195 SER A C 1
ATOM 1521 O O . SER A 1 195 ? 28.508 -25.575 -63.347 1.00 49.07 195 SER A O 1
ATOM 1524 N N . ALA A 1 196 ? 29.470 -24.207 -61.833 1.00 41.39 196 ALA A N 1
ATOM 1525 C CA . ALA A 1 196 ? 29.293 -23.041 -62.682 1.00 46.03 196 ALA A CA 1
ATOM 1526 C C . ALA A 1 196 ? 30.087 -23.188 -63.979 1.00 45.34 196 ALA A C 1
ATOM 1527 O O . ALA A 1 196 ? 29.578 -22.909 -65.062 1.00 44.69 196 ALA A O 1
ATOM 1529 N N . MET A 1 197 ? 31.319 -23.671 -63.885 1.00 44.28 197 MET A N 1
ATOM 1530 C CA . MET A 1 197 ? 32.072 -23.934 -65.102 1.00 47.74 197 MET A CA 1
ATOM 1531 C C . MET A 1 197 ? 31.498 -25.064 -65.895 1.00 50.46 197 MET A C 1
ATOM 1532 O O . MET A 1 197 ? 31.447 -24.981 -67.112 1.00 56.58 197 MET A O 1
ATOM 1537 N N . ALA A 1 198 ? 31.025 -26.100 -65.207 1.00 45.47 198 ALA A N 1
ATOM 1538 C CA . ALA A 1 198 ? 30.493 -27.265 -65.894 1.00 48.22 198 ALA A CA 1
ATOM 1539 C C . ALA A 1 198 ? 29.309 -26.891 -66.770 1.00 48.87 198 ALA A C 1
ATOM 1540 O O . ALA A 1 198 ? 29.130 -27.475 -67.828 1.00 54.33 198 ALA A O 1
ATOM 1542 N N . GLU A 1 199 ? 28.554 -25.867 -66.384 1.00 45.84 199 GLU A N 1
ATOM 1543 C CA . GLU A 1 199 ? 27.407 -25.438 -67.191 1.00 46.96 199 GLU A CA 1
ATOM 1544 C C . GLU A 1 199 ? 27.653 -24.150 -67.967 1.00 48.19 199 GLU A C 1
ATOM 1545 O O . GLU A 1 199 ? 26.723 -23.586 -68.563 1.00 45.49 199 GLU A O 1
ATOM 1551 N N . SER A 1 200 ? 28.912 -23.715 -67.984 1.00 45.50 200 SER A N 1
ATOM 1552 C CA . SER A 1 200 ? 29.314 -22.557 -68.767 1.00 49.33 200 SER A CA 1
ATOM 1553 C C . SER A 1 200 ? 28.566 -21.302 -68.356 1.00 47.79 200 SER A C 1
ATOM 1554 O O . SER A 1 200 ? 28.115 -20.538 -69.212 1.00 48.30 200 SER A O 1
ATOM 1557 N N . LEU A 1 201 ? 28.411 -21.121 -67.046 1.00 44.87 201 LEU A N 1
ATOM 1558 C CA . LEU A 1 201 ? 27.743 -19.944 -66.508 1.00 48.76 201 LEU A CA 1
ATOM 1559 C C . LEU A 1 201 ? 28.638 -18.700 -66.577 1.00 42.95 201 LEU A C 1
ATOM 1560 O O . LEU A 1 201 ? 29.868 -18.782 -66.539 1.00 43.64 201 LEU A O 1
ATOM 1565 N N . ASP A 1 202 ? 28.006 -17.547 -66.702 1.00 45.58 202 ASP A N 1
ATOM 1566 C CA . ASP A 1 202 ? 28.705 -16.271 -66.629 1.00 37.71 202 ASP A CA 1
ATOM 1567 C C . ASP A 1 202 ? 29.095 -15.935 -65.193 1.00 37.87 202 ASP A C 1
ATOM 1568 O O . ASP A 1 202 ? 28.262 -15.506 -64.408 1.00 40.29 202 ASP A O 1
ATOM 1573 N N . LEU A 1 203 ? 30.360 -16.124 -64.846 1.00 38.75 203 LEU A N 1
ATOM 1574 C CA . LEU A 1 203 ? 30.828 -15.812 -63.495 1.00 40.82 203 LEU A CA 1
ATOM 1575 C C . LEU A 1 203 ? 30.801 -14.311 -63.110 1.00 42.38 203 LEU A C 1
ATOM 1576 O O . LEU A 1 203 ? 30.970 -13.950 -61.938 1.00 41.34 203 LEU A O 1
ATOM 1581 N N . GLN A 1 204 ? 30.588 -13.437 -64.077 1.00 42.59 204 GLN A N 1
ATOM 1582 C CA . GLN A 1 204 ? 30.405 -12.028 -63.771 1.00 40.32 204 GLN A CA 1
ATOM 1583 C C . GLN A 1 204 ? 28.947 -11.704 -63.472 1.00 44.14 204 GLN A C 1
ATOM 1584 O O . GLN A 1 204 ? 28.652 -10.674 -62.871 1.00 43.49 204 GLN A O 1
ATOM 1590 N N . HIS A 1 205 ? 28.046 -12.583 -63.913 1.00 42.07 205 HIS A N 1
ATOM 1591 C CA . HIS A 1 205 ? 26.617 -12.343 -63.830 1.00 38.77 205 HIS A CA 1
ATOM 1592 C C . HIS A 1 205 ? 25.839 -13.577 -63.403 1.00 41.38 205 HIS A C 1
ATOM 1593 O O . HIS A 1 205 ? 25.014 -14.067 -64.162 1.00 41.01 205 HIS A O 1
ATOM 1600 N N . LEU A 1 206 ? 26.100 -14.083 -62.199 1.00 43.47 206 LEU A N 1
ATOM 1601 C CA . LEU A 1 206 ? 25.378 -15.251 -61.668 1.00 42.08 206 LEU A CA 1
ATOM 1602 C C . LEU A 1 206 ? 24.085 -14.821 -60.979 1.00 43.99 206 LEU A C 1
ATOM 1603 O O . LEU A 1 206 ? 23.978 -13.681 -60.492 1.00 44.99 206 LEU A O 1
ATOM 1608 N N . ASN A 1 207 ? 23.103 -15.717 -60.951 1.00 39.79 207 ASN A N 1
ATOM 1609 C CA . ASN A 1 207 ? 21.865 -15.493 -60.197 1.00 41.31 207 ASN A CA 1
ATOM 1610 C C . ASN A 1 207 ? 21.539 -16.748 -59.381 1.00 42.05 207 ASN A C 1
ATOM 1611 O O . ASN A 1 207 ? 22.050 -17.823 -59.698 1.00 40.24 207 ASN A O 1
ATOM 1616 N N . VAL A 1 208 ? 20.679 -16.644 -58.368 1.00 40.21 208 VAL A N 1
ATOM 1617 C CA . VAL A 1 208 ? 20.453 -17.788 -57.481 1.00 40.96 208 VAL A CA 1
ATOM 1618 C C . VAL A 1 208 ? 19.841 -18.983 -58.198 1.00 44.28 208 VAL A C 1
ATOM 1619 O O . VAL A 1 208 ? 20.305 -20.127 -58.043 1.00 44.21 208 VAL A O 1
ATOM 1623 N N . GLU A 1 209 ? 18.840 -18.713 -59.025 1.00 45.58 209 GLU A N 1
ATOM 1624 C CA . GLU A 1 209 ? 18.084 -19.766 -59.684 1.00 45.51 209 GLU A CA 1
ATOM 1625 C C . GLU A 1 209 ? 18.976 -20.626 -60.585 1.00 47.24 209 GLU A C 1
ATOM 1626 O O . GLU A 1 209 ? 19.056 -21.854 -60.402 1.00 45.42 209 GLU A O 1
ATOM 1632 N N . ASP A 1 210 ? 19.678 -19.995 -61.531 1.00 41.15 210 ASP A N 1
ATOM 1633 C CA . ASP A 1 210 ? 20.468 -20.769 -62.499 1.00 43.83 210 ASP A CA 1
ATOM 1634 C C . ASP A 1 210 ? 21.603 -21.539 -61.829 1.00 42.38 210 ASP A C 1
ATOM 1635 O O . ASP A 1 210 ? 21.906 -22.676 -62.182 1.00 39.39 210 ASP A O 1
ATOM 1640 N N . THR A 1 211 ? 22.231 -20.889 -60.859 1.00 42.26 211 THR A N 1
ATOM 1641 C CA . THR A 1 211 ? 23.344 -21.451 -60.115 1.00 44.02 211 THR A CA 1
ATOM 1642 C C . THR A 1 211 ? 22.871 -22.604 -59.227 1.00 41.16 211 THR A C 1
ATOM 1643 O O . THR A 1 211 ? 23.518 -23.632 -59.134 1.00 44.85 211 THR A O 1
ATOM 1647 N N . HIS A 1 212 ? 21.748 -22.419 -58.553 1.00 41.30 212 HIS A N 1
ATOM 1648 C CA . HIS A 1 212 ? 21.130 -23.513 -57.822 1.00 40.57 212 HIS A CA 1
ATOM 1649 C C . HIS A 1 212 ? 20.832 -24.712 -58.713 1.00 44.31 212 HIS A C 1
ATOM 1650 O O . HIS A 1 212 ? 21.173 -25.848 -58.389 1.00 43.77 212 HIS A O 1
ATOM 1657 N N . HIS A 1 213 ? 20.220 -24.445 -59.854 1.00 48.60 213 HIS A N 1
ATOM 1658 C CA . HIS A 1 213 ? 19.917 -25.495 -60.814 1.00 48.97 213 HIS A CA 1
ATOM 1659 C C . HIS A 1 213 ? 21.184 -26.226 -61.270 1.00 46.87 213 HIS A C 1
ATOM 1660 O O . HIS A 1 213 ? 21.235 -27.460 -61.288 1.00 48.31 213 HIS A O 1
ATOM 1667 N N . ALA A 1 214 ? 22.216 -25.455 -61.594 1.00 40.30 214 ALA A N 1
ATOM 1668 C CA . ALA A 1 214 ? 23.498 -26.002 -62.034 1.00 41.31 214 ALA A CA 1
ATOM 1669 C C . ALA A 1 214 ? 24.102 -26.977 -61.032 1.00 44.40 214 ALA A C 1
ATOM 1670 O O . ALA A 1 214 ? 24.779 -27.927 -61.407 1.00 47.36 214 ALA A O 1
ATOM 1672 N N . VAL A 1 215 ? 23.925 -26.681 -59.749 1.00 43.99 215 VAL A N 1
ATOM 1673 C CA . VAL A 1 215 ? 24.499 -27.493 -58.685 1.00 41.37 215 VAL A CA 1
ATOM 1674 C C . VAL A 1 215 ? 23.756 -28.805 -58.473 1.00 38.47 215 VAL A C 1
ATOM 1675 O O . VAL A 1 215 ? 24.380 -29.853 -58.313 1.00 42.35 215 VAL A O 1
ATOM 1679 N N . GLY A 1 216 ? 22.428 -28.744 -58.472 1.00 40.17 216 GLY A N 1
ATOM 1680 C CA . GLY A 1 216 ? 21.611 -29.878 -58.072 1.00 48.07 216 GLY A CA 1
ATOM 1681 C C . GLY A 1 216 ? 20.850 -30.652 -59.143 1.00 54.86 216 GLY A C 1
ATOM 1682 O O . GLY A 1 216 ? 20.172 -31.625 -58.817 1.00 56.78 216 GLY A O 1
ATOM 1683 N N . LYS A 1 217 ? 20.914 -30.214 -60.400 1.00 52.81 217 LYS A N 1
ATOM 1684 C CA . LYS A 1 217 ? 20.109 -30.835 -61.456 1.00 59.38 217 LYS A CA 1
ATOM 1685 C C . LYS A 1 217 ? 20.361 -32.348 -61.631 1.00 58.20 217 LYS A C 1
ATOM 1686 O O . LYS A 1 217 ? 19.464 -33.076 -62.045 1.00 59.21 217 LYS A O 1
ATOM 1692 N N . ASP A 1 218 ? 21.570 -32.814 -61.326 1.00 59.15 218 ASP A N 1
ATOM 1693 C CA . ASP A 1 218 ? 21.874 -34.246 -61.397 1.00 60.36 218 ASP A CA 1
ATOM 1694 C C . ASP A 1 218 ? 22.065 -34.860 -60.021 1.00 61.69 218 ASP A C 1
ATOM 1695 O O . ASP A 1 218 ? 22.695 -35.901 -59.881 1.00 65.49 218 ASP A O 1
ATOM 1700 N N . ILE A 1 219 ? 21.548 -34.201 -58.996 1.00 62.01 219 ILE A N 1
ATOM 1701 C CA . ILE A 1 219 ? 21.610 -34.753 -57.659 1.00 56.52 219 ILE A CA 1
ATOM 1702 C C . ILE A 1 219 ? 20.197 -34.969 -57.168 1.00 59.02 219 ILE A C 1
ATOM 1703 O O . ILE A 1 219 ? 19.300 -34.189 -57.444 1.00 61.62 219 ILE A O 1
ATOM 1708 N N . GLU A 1 220 ? 20.008 -36.057 -56.453 1.00 58.56 220 GLU A N 1
ATOM 1709 C CA . GLU A 1 220 ? 18.764 -36.375 -55.797 1.00 59.98 220 GLU A CA 1
ATOM 1710 C C . GLU A 1 220 ? 18.582 -35.353 -54.685 1.00 56.88 220 GLU A C 1
ATOM 1711 O O . GLU A 1 220 ? 19.508 -35.112 -53.924 1.00 57.27 220 GLU A O 1
ATOM 1717 N N . ASP A 1 221 ? 17.425 -34.704 -54.636 1.00 57.28 221 ASP A N 1
ATOM 1718 C CA . ASP A 1 221 ? 17.179 -33.631 -53.671 1.00 58.20 221 ASP A CA 1
ATOM 1719 C C . ASP A 1 221 ? 17.429 -33.958 -52.204 1.00 60.08 221 ASP A C 1
ATOM 1720 O O . ASP A 1 221 ? 18.076 -33.186 -51.495 1.00 57.95 221 ASP A O 1
ATOM 1725 N N . GLU A 1 222 ? 16.933 -35.100 -51.749 1.00 62.01 222 GLU A N 1
ATOM 1726 C CA . GLU A 1 222 ? 17.008 -35.429 -50.332 1.00 62.97 222 GLU A CA 1
ATOM 1727 C C . GLU A 1 222 ? 18.459 -35.585 -49.863 1.00 57.92 222 GLU A C 1
ATOM 1728 O O . GLU A 1 222 ? 18.719 -35.561 -48.669 1.00 64.82 222 GLU A O 1
ATOM 1734 N N . PHE A 1 223 ? 19.399 -35.692 -50.801 1.00 57.79 223 PHE A N 1
ATOM 1735 C CA . PHE A 1 223 ? 20.828 -35.645 -50.480 1.00 59.27 223 PHE A CA 1
ATOM 1736 C C . PHE A 1 223 ? 21.516 -34.347 -50.922 1.00 56.92 223 PHE A C 1
ATOM 1737 O O . PHE A 1 223 ? 22.741 -34.291 -50.990 1.00 54.76 223 PHE A O 1
ATOM 1745 N N . ASN A 1 224 ? 20.736 -33.311 -51.211 1.00 53.71 224 ASN A N 1
ATOM 1746 C CA . ASN A 1 224 ? 21.298 -32.028 -51.647 1.00 49.02 224 ASN A CA 1
ATOM 1747 C C . ASN A 1 224 ? 21.078 -30.933 -50.614 1.00 46.06 224 ASN A C 1
ATOM 1748 O O . ASN A 1 224 ? 19.951 -30.460 -50.433 1.00 47.23 224 ASN A O 1
ATOM 1753 N N . PRO A 1 225 ? 22.164 -30.532 -49.927 1.00 45.89 225 PRO A N 1
ATOM 1754 C CA . PRO A 1 225 ? 22.145 -29.474 -48.909 1.00 47.91 225 PRO A CA 1
ATOM 1755 C C . PRO A 1 225 ? 22.280 -28.062 -49.510 1.00 44.41 225 PRO A C 1
ATOM 1756 O O . PRO A 1 225 ? 22.023 -27.056 -48.845 1.00 44.55 225 PRO A O 1
ATOM 1760 N N . TYR A 1 226 ? 22.669 -27.992 -50.774 1.00 44.54 226 TYR A N 1
ATOM 1761 C CA . TYR A 1 226 ? 22.896 -26.705 -51.410 1.00 38.31 226 TYR A CA 1
ATOM 1762 C C . TYR A 1 226 ? 21.557 -26.131 -51.845 1.00 39.14 226 TYR A C 1
ATOM 1763 O O . TYR A 1 226 ? 21.224 -26.104 -53.029 1.00 41.99 226 TYR A O 1
ATOM 1772 N N . THR A 1 227 ? 20.772 -25.687 -50.875 1.00 37.78 227 THR A N 1
ATOM 1773 C CA . THR A 1 227 ? 19.482 -25.085 -51.176 1.00 37.99 227 THR A CA 1
ATOM 1774 C C . THR A 1 227 ? 19.700 -23.680 -51.746 1.00 39.43 227 THR A C 1
ATOM 1775 O O . THR A 1 227 ? 20.834 -23.206 -51.813 1.00 37.22 227 THR A O 1
ATOM 1779 N N . ARG A 1 228 ? 18.625 -23.045 -52.201 1.00 37.25 228 ARG A N 1
ATOM 1780 C CA . ARG A 1 228 ? 18.691 -21.716 -52.770 1.00 38.55 228 ARG A CA 1
ATOM 1781 C C . ARG A 1 228 ? 19.227 -20.759 -51.723 1.00 39.96 228 ARG A C 1
ATOM 1782 O O . ARG A 1 228 ? 19.930 -19.799 -52.030 1.00 41.42 228 ARG A O 1
ATOM 1790 N N . GLU A 1 229 ? 18.877 -21.011 -50.471 1.00 43.90 229 GLU A N 1
ATOM 1791 C CA . GLU A 1 229 ? 19.313 -20.115 -49.414 1.00 41.75 229 GLU A CA 1
ATOM 1792 C C . GLU A 1 229 ? 20.805 -20.285 -49.222 1.00 40.36 229 GLU A C 1
ATOM 1793 O O . GLU A 1 229 ? 21.518 -19.313 -49.008 1.00 39.94 229 GLU A O 1
ATOM 1799 N N . ILE A 1 230 ? 21.297 -21.511 -49.372 1.00 38.87 230 ILE A N 1
ATOM 1800 C CA . ILE A 1 230 ? 22.726 -21.730 -49.219 1.00 37.26 230 ILE A CA 1
ATOM 1801 C C . ILE A 1 230 ? 23.457 -21.083 -50.368 1.00 36.83 230 ILE A C 1
ATOM 1802 O O . ILE A 1 230 ? 24.473 -20.448 -50.162 1.00 40.35 230 ILE A O 1
ATOM 1807 N N . ILE A 1 231 ? 22.927 -21.240 -51.583 1.00 39.53 231 ILE A N 1
ATOM 1808 C CA . ILE A 1 231 ? 23.538 -20.661 -52.772 1.00 36.23 231 ILE A CA 1
ATOM 1809 C C . ILE A 1 231 ? 23.586 -19.141 -52.614 1.00 33.98 231 ILE A C 1
ATOM 1810 O O . ILE A 1 231 ? 24.610 -18.518 -52.891 1.00 34.86 231 ILE A O 1
ATOM 1815 N N . GLU A 1 232 ? 22.493 -18.535 -52.157 1.00 33.87 232 GLU A N 1
ATOM 1816 C CA . GLU A 1 232 ? 22.517 -17.084 -51.923 1.00 36.09 232 GLU A CA 1
ATOM 1817 C C . GLU A 1 232 ? 23.608 -16.678 -50.929 1.00 34.37 232 GLU A C 1
ATOM 1818 O O . GLU A 1 232 ? 24.302 -15.691 -51.141 1.00 38.90 232 GLU A O 1
ATOM 1824 N N . THR A 1 233 ? 23.748 -17.418 -49.836 1.00 36.00 233 THR A N 1
ATOM 1825 C CA . THR A 1 233 ? 24.788 -17.121 -48.848 1.00 34.56 233 THR A CA 1
ATOM 1826 C C . THR A 1 233 ? 26.180 -17.122 -49.449 1.00 36.68 233 THR A C 1
ATOM 1827 O O . THR A 1 233 ? 26.967 -16.195 -49.240 1.00 36.07 233 THR A O 1
ATOM 1831 N N . VAL A 1 234 ? 26.482 -18.166 -50.203 1.00 36.15 234 VAL A N 1
ATOM 1832 C CA . VAL A 1 234 ? 27.780 -18.272 -50.854 1.00 36.99 234 VAL A CA 1
ATOM 1833 C C . VAL A 1 234 ? 28.037 -17.123 -51.822 1.00 36.04 234 VAL A C 1
ATOM 1834 O O . VAL A 1 234 ? 29.158 -16.623 -51.920 1.00 37.08 234 VAL A O 1
ATOM 1838 N N . LEU A 1 235 ? 27.007 -16.713 -52.560 1.00 37.09 235 LEU A N 1
ATOM 1839 C CA . LEU A 1 235 ? 27.155 -15.581 -53.464 1.00 34.87 235 LEU A CA 1
ATOM 1840 C C . LEU A 1 235 ? 27.388 -14.312 -52.664 1.00 34.39 235 LEU A C 1
ATOM 1841 O O . LEU A 1 235 ? 28.221 -13.494 -53.037 1.00 34.20 235 LEU A O 1
ATOM 1846 N N . ASN A 1 236 ? 26.683 -14.144 -51.555 1.00 33.24 236 ASN A N 1
ATOM 1847 C CA . ASN A 1 236 ? 26.870 -12.907 -50.781 1.00 38.39 236 ASN A CA 1
ATOM 1848 C C . ASN A 1 236 ? 28.191 -12.836 -50.033 1.00 35.81 236 ASN A C 1
ATOM 1849 O O . ASN A 1 236 ? 28.621 -11.776 -49.644 1.00 39.70 236 ASN A O 1
ATOM 1854 N N . LYS A 1 237 ? 28.828 -13.976 -49.838 1.00 39.66 237 LYS A N 1
ATOM 1855 C CA . LYS A 1 237 ? 30.143 -14.048 -49.227 1.00 39.89 237 LYS A CA 1
ATOM 1856 C C . LYS A 1 237 ? 31.236 -13.810 -50.251 1.00 39.14 237 LYS A C 1
ATOM 1857 O O . LYS A 1 237 ? 32.154 -13.038 -50.031 1.00 42.64 237 LYS A O 1
ATOM 1863 N N . PHE A 1 238 ? 31.158 -14.517 -51.368 1.00 37.19 238 PHE A N 1
ATOM 1864 C CA . PHE A 1 238 ? 32.287 -14.559 -52.284 1.00 38.21 238 PHE A CA 1
ATOM 1865 C C . PHE A 1 238 ? 32.057 -13.784 -53.561 1.00 35.15 238 PHE A C 1
ATOM 1866 O O . PHE A 1 238 ? 32.915 -13.751 -54.453 1.00 35.95 238 PHE A O 1
ATOM 1874 N N . ALA A 1 239 ? 30.905 -13.137 -53.646 1.00 35.31 239 ALA A N 1
ATOM 1875 C CA . ALA A 1 239 ? 30.588 -12.358 -54.827 1.00 38.92 239 ALA A CA 1
ATOM 1876 C C . ALA A 1 239 ? 30.027 -11.012 -54.420 1.00 40.18 239 ALA A C 1
ATOM 1877 O O . ALA A 1 239 ? 29.732 -10.763 -53.227 1.00 34.97 239 ALA A O 1
ATOM 1879 N N . VAL A 1 240 ? 29.929 -10.125 -55.404 1.00 40.07 240 VAL A N 1
ATOM 1880 C CA . VAL A 1 240 ? 29.319 -8.815 -55.196 1.00 36.65 240 VAL A CA 1
ATOM 1881 C C . VAL A 1 240 ? 28.142 -8.659 -56.143 1.00 38.83 240 VAL A C 1
ATOM 1882 O O . VAL A 1 240 ? 28.298 -8.852 -57.354 1.00 37.34 240 VAL A O 1
ATOM 1886 N N . GLN A 1 241 ? 26.960 -8.345 -55.617 1.00 36.71 241 GLN A N 1
ATOM 1887 C CA . GLN A 1 241 ? 25.833 -8.153 -56.515 1.00 41.87 241 GLN A CA 1
ATOM 1888 C C . GLN A 1 241 ? 25.449 -6.722 -56.884 1.00 42.92 241 GLN A C 1
ATOM 1889 O O . GLN A 1 241 ? 25.518 -5.820 -56.065 1.00 45.66 241 GLN A O 1
ATOM 1895 N N . GLU A 1 242 ? 25.140 -6.568 -58.169 1.00 49.90 242 GLU A N 1
ATOM 1896 C CA . GLU A 1 242 ? 24.099 -5.690 -58.723 1.00 58.86 242 GLU A CA 1
ATOM 1897 C C . GLU A 1 242 ? 24.324 -5.506 -60.222 1.00 56.43 242 GLU A C 1
ATOM 1898 O O . GLU A 1 242 ? 23.654 -6.154 -61.036 1.00 62.87 242 GLU A O 1
ATOM 1904 N N . ASN A 1 248 ? 19.407 -8.072 -61.241 1.00 56.34 248 ASN A N 1
ATOM 1905 C CA . ASN A 1 248 ? 20.365 -7.863 -60.156 1.00 54.87 248 ASN A CA 1
ATOM 1906 C C . ASN A 1 248 ? 21.177 -9.145 -59.929 1.00 53.97 248 ASN A C 1
ATOM 1907 O O . ASN A 1 248 ? 20.717 -10.085 -59.300 1.00 51.33 248 ASN A O 1
ATOM 1912 N N . THR A 1 249 ? 22.387 -9.189 -60.463 1.00 51.14 249 THR A N 1
ATOM 1913 C CA . THR A 1 249 ? 23.139 -10.430 -60.530 1.00 44.94 249 THR A CA 1
ATOM 1914 C C . THR A 1 249 ? 24.398 -10.266 -59.688 1.00 45.19 249 THR A C 1
ATOM 1915 O O . THR A 1 249 ? 24.666 -9.179 -59.158 1.00 42.31 249 THR A O 1
ATOM 1919 N N . TRP A 1 250 ? 25.149 -11.346 -59.535 1.00 38.32 250 TRP A N 1
ATOM 1920 C CA . TRP A 1 250 ? 26.365 -11.297 -58.746 1.00 39.06 250 TRP A CA 1
ATOM 1921 C C . TRP A 1 250 ? 27.589 -11.440 -59.610 1.00 38.67 250 TRP A C 1
ATOM 1922 O O . TRP A 1 250 ? 27.571 -12.106 -60.644 1.00 39.95 250 TRP A O 1
ATOM 1933 N N . ARG A 1 251 ? 28.664 -10.862 -59.106 1.00 39.77 251 ARG A N 1
ATOM 1934 C CA . ARG A 1 251 ? 29.968 -10.797 -59.734 1.00 38.38 251 ARG A CA 1
ATOM 1935 C C . ARG A 1 251 ? 30.936 -11.452 -58.753 1.00 39.43 251 ARG A C 1
ATOM 1936 O O . ARG A 1 251 ? 31.045 -11.021 -57.611 1.00 40.82 251 ARG A O 1
ATOM 1944 N N . LEU A 1 252 ? 31.594 -12.521 -59.178 1.00 40.08 252 LEU A N 1
ATOM 1945 C CA . LEU A 1 252 ? 32.494 -13.269 -58.324 1.00 35.35 252 LEU A CA 1
ATOM 1946 C C . LEU A 1 252 ? 33.725 -12.458 -57.958 1.00 40.34 252 LEU A C 1
ATOM 1947 O O . LEU A 1 252 ? 34.315 -11.775 -58.798 1.00 43.32 252 LEU A O 1
ATOM 1952 N N . ARG A 1 253 ? 34.139 -12.556 -56.705 1.00 39.76 253 ARG A N 1
ATOM 1953 C CA . ARG A 1 253 ? 35.330 -11.858 -56.267 1.00 36.47 253 ARG A CA 1
ATOM 1954 C C . ARG A 1 253 ? 36.529 -12.758 -56.454 1.00 39.24 253 ARG A C 1
ATOM 1955 O O . ARG A 1 253 ? 36.963 -13.395 -55.501 1.00 44.24 253 ARG A O 1
ATOM 1963 N N . ILE A 1 254 ? 37.055 -12.838 -57.675 1.00 37.92 254 ILE A N 1
ATOM 1964 C CA . ILE A 1 254 ? 38.133 -13.785 -57.990 1.00 42.39 254 ILE A CA 1
ATOM 1965 C C . ILE A 1 254 ? 39.412 -13.613 -57.132 1.00 46.82 254 ILE A C 1
ATOM 1966 O O . ILE A 1 254 ? 39.958 -14.597 -56.640 1.00 43.57 254 ILE A O 1
ATOM 1971 N N . PRO A 1 255 ? 39.916 -12.371 -56.968 1.00 46.38 255 PRO A N 1
ATOM 1972 C CA . PRO A 1 255 ? 41.104 -12.326 -56.104 1.00 42.74 255 PRO A CA 1
ATOM 1973 C C . PRO A 1 255 ? 40.831 -12.812 -54.677 1.00 45.34 255 PRO A C 1
ATOM 1974 O O . PRO A 1 255 ? 41.659 -13.518 -54.098 1.00 42.23 255 PRO A O 1
ATOM 1978 N N . PHE A 1 256 ? 39.717 -12.375 -54.096 1.00 42.85 256 PHE A N 1
ATOM 1979 C CA . PHE A 1 256 ? 39.338 -12.803 -52.765 1.00 39.92 256 PHE A CA 1
ATOM 1980 C C . PHE A 1 256 ? 39.309 -14.328 -52.708 1.00 45.18 256 PHE A C 1
ATOM 1981 O O . PHE A 1 256 ? 39.821 -14.944 -51.760 1.00 42.60 256 PHE A O 1
ATOM 1989 N N . ILE A 1 257 ? 38.730 -14.929 -53.748 1.00 41.26 257 ILE A N 1
ATOM 1990 C CA . ILE A 1 257 ? 38.607 -16.385 -53.809 1.00 40.05 257 ILE A CA 1
ATOM 1991 C C . ILE A 1 257 ? 39.978 -17.026 -53.930 1.00 42.91 257 ILE A C 1
ATOM 1992 O O . ILE A 1 257 ? 40.278 -17.988 -53.206 1.00 45.26 257 ILE A O 1
ATOM 1997 N N . ALA A 1 258 ? 40.824 -16.493 -54.814 1.00 38.10 258 ALA A N 1
ATOM 1998 C CA . ALA A 1 258 ? 42.177 -17.022 -54.929 1.00 42.31 258 ALA A CA 1
ATOM 1999 C C . ALA A 1 258 ? 42.923 -16.959 -53.587 1.00 43.53 258 ALA A C 1
ATOM 2000 O O . ALA A 1 258 ? 43.562 -17.931 -53.165 1.00 43.03 258 ALA A O 1
ATOM 2002 N N . GLN A 1 259 ? 42.829 -15.828 -52.909 1.00 41.14 259 GLN A N 1
ATOM 2003 C CA . GLN A 1 259 ? 43.479 -15.687 -51.617 1.00 43.64 259 GLN A CA 1
ATOM 2004 C C . GLN A 1 259 ? 43.004 -16.749 -50.629 1.00 45.01 259 GLN A C 1
ATOM 2005 O O . GLN A 1 259 ? 43.787 -17.315 -49.855 1.00 44.34 259 GLN A O 1
ATOM 2011 N N . TRP A 1 260 ? 41.708 -17.006 -50.669 1.00 44.49 260 TRP A N 1
ATOM 2012 C CA . TRP A 1 260 ? 41.062 -17.930 -49.769 1.00 43.88 260 TRP A CA 1
ATOM 2013 C C . TRP A 1 260 ? 41.660 -19.324 -49.907 1.00 45.89 260 TRP A C 1
ATOM 2014 O O . TRP A 1 260 ? 41.938 -19.992 -48.909 1.00 47.88 260 TRP A O 1
ATOM 2025 N N . TYR A 1 261 ? 41.858 -19.752 -51.153 1.00 42.64 261 TYR A N 1
ATOM 2026 C CA . TYR A 1 261 ? 42.526 -21.012 -51.453 1.00 43.37 261 TYR A CA 1
ATOM 2027 C C . TYR A 1 261 ? 44.019 -21.010 -51.087 1.00 43.70 261 TYR A C 1
ATOM 2028 O O . TYR A 1 261 ? 44.593 -22.031 -50.653 1.00 36.58 261 TYR A O 1
ATOM 2037 N N . GLY A 1 262 ? 44.656 -19.869 -51.325 1.00 40.62 262 GLY A N 1
ATOM 2038 C CA . GLY A 1 262 ? 46.076 -19.714 -51.064 1.00 41.68 262 GLY A CA 1
ATOM 2039 C C . GLY A 1 262 ? 46.421 -19.798 -49.600 1.00 41.34 262 GLY A C 1
ATOM 2040 O O . GLY A 1 262 ? 47.459 -20.346 -49.222 1.00 39.41 262 GLY A O 1
ATOM 2041 N N . ILE A 1 263 ? 45.553 -19.225 -48.777 1.00 41.51 263 ILE A N 1
ATOM 2042 C CA . ILE A 1 263 ? 45.748 -19.266 -47.343 1.00 43.98 263 ILE A CA 1
ATOM 2043 C C . ILE A 1 263 ? 45.690 -20.735 -46.878 1.00 43.32 263 ILE A C 1
ATOM 2044 O O . ILE A 1 263 ? 46.510 -21.182 -46.068 1.00 38.79 263 ILE A O 1
ATOM 2049 N N . GLN A 1 264 ? 44.728 -21.481 -47.404 1.00 42.84 264 GLN A N 1
ATOM 2050 C CA . GLN A 1 264 ? 44.628 -22.901 -47.096 1.00 44.28 264 GLN A CA 1
ATOM 2051 C C . GLN A 1 264 ? 45.876 -23.637 -47.547 1.00 45.81 264 GLN A C 1
ATOM 2052 O O . GLN A 1 264 ? 46.453 -24.421 -46.789 1.00 47.82 264 GLN A O 1
ATOM 2058 N N . ALA A 1 265 ? 46.321 -23.338 -48.760 1.00 45.06 265 ALA A N 1
ATOM 2059 C CA . ALA A 1 265 ? 47.535 -23.928 -49.302 1.00 44.37 265 ALA A CA 1
ATOM 2060 C C . ALA A 1 265 ? 48.748 -23.674 -48.413 1.00 46.35 265 ALA A C 1
ATOM 2061 O O . ALA A 1 265 ? 49.535 -24.590 -48.124 1.00 47.26 265 ALA A O 1
ATOM 2063 N N . LEU A 1 266 ? 48.914 -22.423 -47.998 1.00 44.80 266 LEU A N 1
ATOM 2064 C CA . LEU A 1 266 ? 50.009 -22.055 -47.109 1.00 44.22 266 LEU A CA 1
ATOM 2065 C C . LEU A 1 266 ? 49.969 -22.897 -45.839 1.00 42.65 266 LEU A C 1
ATOM 2066 O O . LEU A 1 266 ? 50.997 -23.369 -45.376 1.00 43.37 266 LEU A O 1
ATOM 2071 N N . ARG A 1 267 ? 48.778 -23.026 -45.262 1.00 41.87 267 ARG A N 1
ATOM 2072 C CA . ARG A 1 267 ? 48.587 -23.810 -44.057 1.00 47.04 267 ARG A CA 1
ATOM 2073 C C . ARG A 1 267 ? 48.912 -25.295 -44.284 1.00 48.52 267 ARG A C 1
ATOM 2074 O O . ARG A 1 267 ? 49.478 -25.958 -43.411 1.00 50.72 267 ARG A O 1
ATOM 2082 N N . LYS A 1 268 ? 48.551 -25.821 -45.449 1.00 46.88 268 LYS A N 1
ATOM 2083 C CA . LYS A 1 268 ? 48.711 -27.252 -45.697 1.00 47.61 268 LYS A CA 1
ATOM 2084 C C . LYS A 1 268 ? 50.128 -27.644 -46.071 1.00 48.33 268 LYS A C 1
ATOM 2085 O O . LYS A 1 268 ? 50.652 -28.633 -45.566 1.00 45.93 268 LYS A O 1
ATOM 2091 N N . TYR A 1 269 ? 50.745 -26.861 -46.952 1.00 46.10 269 TYR A N 1
ATOM 2092 C CA . TYR A 1 269 ? 52.074 -27.181 -47.466 1.00 41.94 269 TYR A CA 1
ATOM 2093 C C . TYR A 1 269 ? 53.273 -26.510 -46.823 1.00 45.39 269 TYR A C 1
ATOM 2094 O O . TYR A 1 269 ? 54.356 -27.091 -46.842 1.00 48.50 269 TYR A O 1
ATOM 2103 N N . VAL A 1 270 ? 53.126 -25.302 -46.281 1.00 45.64 270 VAL A N 1
ATOM 2104 C CA . VAL A 1 270 ? 54.298 -24.610 -45.734 1.00 44.73 270 VAL A CA 1
ATOM 2105 C C . VAL A 1 270 ? 54.100 -24.100 -44.310 1.00 46.65 270 VAL A C 1
ATOM 2106 O O . VAL A 1 270 ? 54.483 -22.969 -43.966 1.00 47.52 270 VAL A O 1
ATOM 2110 N N . SER A 1 271 ? 53.576 -24.976 -43.466 1.00 43.75 271 SER A N 1
ATOM 2111 C CA . SER A 1 271 ? 53.268 -24.647 -42.070 1.00 49.45 271 SER A CA 1
ATOM 2112 C C . SER A 1 271 ? 54.491 -24.686 -41.171 1.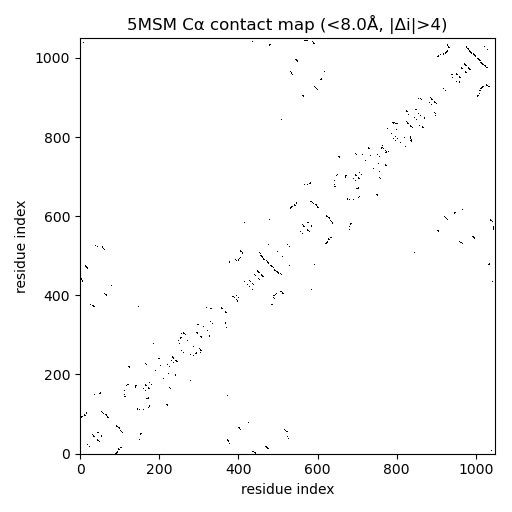00 51.59 271 SER A C 1
ATOM 2113 O O . SER A 1 271 ? 54.851 -23.680 -40.560 1.00 66.41 271 SER A O 1
ATOM 2116 N N . GLY A 1 272 ? 55.165 -25.816 -41.102 1.00 47.35 272 GLY A N 1
ATOM 2117 C CA . GLY A 1 272 ? 56.379 -25.875 -40.299 1.00 54.45 272 GLY A CA 1
ATOM 2118 C C . GLY A 1 272 ? 57.654 -25.764 -41.120 1.00 59.50 272 GLY A C 1
ATOM 2119 O O . GLY A 1 272 ? 58.773 -25.947 -40.601 1.00 56.22 272 GLY A O 1
ATOM 2120 N N . ILE A 1 273 ? 57.472 -25.498 -42.415 1.00 54.64 273 ILE A N 1
ATOM 2121 C CA . ILE A 1 273 ? 58.517 -25.710 -43.408 1.00 50.97 273 ILE A CA 1
ATOM 2122 C C . ILE A 1 273 ? 58.398 -24.719 -44.545 1.00 47.72 273 ILE A C 1
ATOM 2123 O O . ILE A 1 273 ? 57.307 -24.193 -44.792 1.00 49.24 273 ILE A O 1
ATOM 2128 N N . SER A 1 274 ? 59.519 -24.426 -45.201 1.00 46.79 274 SER A N 1
ATOM 2129 C CA . SER A 1 274 ? 59.522 -23.546 -46.363 1.00 46.86 274 SER A CA 1
ATOM 2130 C C . SER A 1 274 ? 59.519 -24.336 -47.687 1.00 49.83 274 SER A C 1
ATOM 2131 O O . SER A 1 274 ? 59.799 -25.533 -47.717 1.00 48.95 274 SER A O 1
ATOM 2134 N N . MET A 1 275 ? 59.222 -23.649 -48.783 1.00 46.50 275 MET A N 1
ATOM 2135 C CA . MET A 1 275 ? 59.198 -24.272 -50.088 1.00 42.60 275 MET A CA 1
ATOM 2136 C C . MET A 1 275 ? 59.463 -23.244 -51.183 1.00 45.83 275 MET A C 1
ATOM 2137 O O . MET A 1 275 ? 59.088 -22.074 -51.045 1.00 47.07 275 MET A O 1
ATOM 2142 N N . PRO A 1 276 ? 60.135 -23.665 -52.271 1.00 48.21 276 PRO A N 1
ATOM 2143 C CA . PRO A 1 276 ? 60.316 -22.720 -53.378 1.00 47.91 276 PRO A CA 1
ATOM 2144 C C . PRO A 1 276 ? 58.980 -22.167 -53.854 1.00 48.52 276 PRO A C 1
ATOM 2145 O O . PRO A 1 276 ? 57.996 -22.900 -53.956 1.00 50.32 276 PRO A O 1
ATOM 2149 N N . ILE A 1 277 ? 58.958 -20.863 -54.116 1.00 53.55 277 ILE A N 1
ATOM 2150 C CA . ILE A 1 277 ? 57.737 -20.132 -54.430 1.00 49.75 277 ILE A CA 1
ATOM 2151 C C . ILE A 1 277 ? 57.013 -20.722 -55.664 1.00 49.66 277 ILE A C 1
ATOM 2152 O O . ILE A 1 277 ? 55.820 -21.020 -55.607 1.00 51.94 277 ILE A O 1
ATOM 2157 N N . ASP A 1 278 ? 57.708 -20.863 -56.783 1.00 49.13 278 ASP A N 1
ATOM 2158 C CA . ASP A 1 278 ? 57.075 -21.438 -57.977 1.00 53.48 278 ASP A CA 1
ATOM 2159 C C . ASP A 1 278 ? 56.587 -22.883 -57.799 1.00 52.72 278 ASP A C 1
ATOM 2160 O O . ASP A 1 278 ? 55.612 -23.298 -58.419 1.00 51.81 278 ASP A O 1
ATOM 2165 N N . GLU A 1 279 ? 57.237 -23.651 -56.943 1.00 49.74 279 GLU A N 1
ATOM 2166 C CA . GLU A 1 279 ? 56.719 -24.966 -56.661 1.00 49.10 279 GLU A CA 1
ATOM 2167 C C . GLU A 1 279 ? 55.475 -24.875 -55.758 1.00 49.30 279 GLU A C 1
ATOM 2168 O O . GLU A 1 279 ? 54.512 -25.614 -55.929 1.00 47.99 279 GLU A O 1
ATOM 2174 N N . PHE A 1 280 ? 55.471 -23.930 -54.826 1.00 51.96 280 PHE A N 1
ATOM 2175 C CA . PHE A 1 280 ? 54.269 -23.683 -54.027 1.00 49.73 280 PHE A CA 1
ATOM 2176 C C . PHE A 1 280 ? 53.057 -23.234 -54.860 1.00 49.12 280 PHE A C 1
ATOM 2177 O O . PHE A 1 280 ? 51.911 -23.655 -54.605 1.00 47.27 280 PHE A O 1
ATOM 2185 N N . LEU A 1 281 ? 53.304 -22.329 -55.801 1.00 42.08 281 LEU A N 1
ATOM 2186 C CA . LEU A 1 281 ? 52.263 -21.856 -56.689 1.00 44.94 281 LEU A CA 1
ATOM 2187 C C . LEU A 1 281 ? 51.534 -23.028 -57.367 1.00 45.15 281 LEU A C 1
ATOM 2188 O O . LEU A 1 281 ? 50.300 -23.073 -57.425 1.00 44.38 281 LEU A O 1
ATOM 2193 N N . ILE A 1 282 ? 52.300 -23.998 -57.836 1.00 44.66 282 ILE A N 1
ATOM 2194 C CA . ILE A 1 282 ? 51.717 -25.161 -58.460 1.00 46.56 282 ILE A CA 1
ATOM 2195 C C . ILE A 1 282 ? 50.744 -25.846 -57.510 1.00 46.98 282 ILE A C 1
ATOM 2196 O O . ILE A 1 282 ? 49.590 -26.089 -57.873 1.00 45.86 282 ILE A O 1
ATOM 2201 N N . LYS A 1 283 ? 51.180 -26.094 -56.276 1.00 47.50 283 LYS A N 1
ATOM 2202 C CA . LYS A 1 283 ? 50.332 -26.816 -55.330 1.00 48.34 283 LYS A CA 1
ATOM 2203 C C . LYS A 1 283 ? 49.105 -25.980 -54.964 1.00 48.23 283 LYS A C 1
ATOM 2204 O O . LYS A 1 283 ? 47.992 -26.494 -54.900 1.00 48.06 283 LYS A O 1
ATOM 2210 N N . TRP A 1 284 ? 49.312 -24.685 -54.754 1.00 43.99 284 TRP A N 1
ATOM 2211 C CA . TRP A 1 284 ? 48.201 -23.766 -54.549 1.00 44.33 284 TRP A CA 1
ATOM 2212 C C . TRP A 1 284 ? 47.192 -23.851 -55.711 1.00 42.44 284 TRP A C 1
ATOM 2213 O O . TRP A 1 284 ? 45.988 -24.002 -55.485 1.00 38.63 284 TRP A O 1
ATOM 2224 N N . LYS A 1 285 ? 47.691 -23.758 -56.944 1.00 43.68 285 LYS A N 1
ATOM 2225 C CA . LYS A 1 285 ? 46.863 -23.846 -58.161 1.00 45.40 285 LYS A CA 1
ATOM 2226 C C . LYS A 1 285 ? 46.044 -25.140 -58.244 1.00 46.20 285 LYS A C 1
ATOM 2227 O O . LYS A 1 285 ? 44.941 -25.167 -58.789 1.00 46.25 285 LYS A O 1
ATOM 2233 N N . SER A 1 286 ? 46.584 -26.214 -57.686 1.00 45.54 286 SER A N 1
ATOM 2234 C CA . SER A 1 286 ? 45.939 -27.507 -57.817 1.00 47.75 286 SER A CA 1
ATOM 2235 C C . SER A 1 286 ? 44.684 -27.646 -56.948 1.00 50.42 286 SER A C 1
ATOM 2236 O O . SER A 1 286 ? 43.789 -28.423 -57.286 1.00 54.34 286 SER A O 1
ATOM 2239 N N . LEU A 1 287 ? 44.606 -26.898 -55.846 1.00 48.23 287 LEU A N 1
ATOM 2240 C CA . LEU A 1 287 ? 43.400 -26.901 -54.998 1.00 45.23 287 LEU A CA 1
ATOM 2241 C C . LEU A 1 287 ? 42.171 -26.348 -55.672 1.00 46.51 287 LEU A C 1
ATOM 2242 O O . LEU A 1 287 ? 41.054 -26.612 -55.235 1.00 47.65 287 LEU A O 1
ATOM 2247 N N . PHE A 1 288 ? 42.359 -25.544 -56.705 1.00 47.22 288 PHE A N 1
ATOM 2248 C CA . PHE A 1 288 ? 41.205 -24.977 -57.381 1.00 49.82 288 PHE A CA 1
ATOM 2249 C C . PHE A 1 288 ? 40.491 -26.075 -58.101 1.00 49.57 288 PHE A C 1
ATOM 2250 O O . PHE A 1 288 ? 41.099 -27.067 -58.412 1.00 54.08 288 PHE A O 1
ATOM 2258 N N . PRO A 1 289 ? 39.197 -25.892 -58.367 1.00 52.89 289 PRO A N 1
ATOM 2259 C CA . PRO A 1 289 ? 38.549 -26.750 -59.356 1.00 57.54 289 PRO A CA 1
ATOM 2260 C C . PRO A 1 289 ? 39.095 -26.458 -60.748 1.00 60.78 289 PRO A C 1
ATOM 2261 O O . PRO A 1 289 ? 39.427 -25.305 -61.035 1.00 59.26 289 PRO A O 1
ATOM 2265 N N . PRO A 1 290 ? 39.213 -27.496 -61.590 1.00 63.11 290 PRO A N 1
ATOM 2266 C CA . PRO A 1 290 ? 39.869 -27.377 -62.894 1.00 67.86 290 PRO A CA 1
ATOM 2267 C C . PRO A 1 290 ? 39.256 -26.283 -63.755 1.00 71.28 290 PRO A C 1
ATOM 2268 O O . PRO A 1 290 ? 38.052 -26.058 -63.669 1.00 71.40 290 PRO A O 1
ATOM 2272 N N . PHE A 1 291 ? 40.096 -25.599 -64.528 1.00 69.79 291 PHE A N 1
ATOM 2273 C CA . PHE A 1 291 ? 39.668 -24.589 -65.493 1.00 72.37 291 PHE A CA 1
ATOM 2274 C C . PHE A 1 291 ? 39.179 -23.287 -64.831 1.00 61.66 291 PHE A C 1
ATOM 2275 O O . PHE A 1 291 ? 38.623 -22.414 -65.496 1.00 58.46 291 PHE A O 1
ATOM 2283 N N . PHE A 1 292 ? 39.457 -23.126 -63.544 1.00 54.30 292 PHE A N 1
ATOM 2284 C CA . PHE A 1 292 ? 38.991 -21.949 -62.832 1.00 60.32 292 PHE A CA 1
ATOM 2285 C C . PHE A 1 292 ? 39.878 -20.752 -63.177 1.00 54.82 292 PHE A C 1
ATOM 2286 O O . PHE A 1 292 ? 41.059 -20.719 -62.826 1.00 49.16 292 PHE A O 1
ATOM 2294 N N . PRO A 1 293 ? 39.285 -19.743 -63.841 1.00 54.23 293 PRO A N 1
ATOM 2295 C CA . PRO A 1 293 ? 40.079 -18.659 -64.430 1.00 49.59 293 PRO A CA 1
ATOM 2296 C C . PRO A 1 293 ? 40.634 -17.728 -63.382 1.00 42.08 293 PRO A C 1
ATOM 2297 O O . PRO A 1 293 ? 39.936 -16.868 -62.877 1.00 48.30 293 PRO A O 1
ATOM 2301 N N . CYS A 1 294 ? 41.902 -17.901 -63.063 1.00 42.85 294 CYS A N 1
ATOM 2302 C CA . CYS A 1 294 ? 42.582 -16.950 -62.204 1.00 49.37 294 CYS A CA 1
ATOM 2303 C C . CYS A 1 294 ? 44.076 -17.105 -62.346 1.00 48.78 294 CYS A C 1
ATOM 2304 O O . CYS A 1 294 ? 44.569 -18.225 -62.440 1.00 52.12 294 CYS A O 1
ATOM 2307 N N . ASP A 1 295 ? 44.798 -15.993 -62.316 1.00 45.99 295 ASP A N 1
ATOM 2308 C CA . ASP A 1 295 ? 46.257 -16.032 -62.327 1.00 46.19 295 ASP A CA 1
ATOM 2309 C C . ASP A 1 295 ? 46.714 -15.648 -60.942 1.00 48.50 295 ASP A C 1
ATOM 2310 O O . ASP A 1 295 ? 46.417 -14.556 -60.448 1.00 46.12 295 ASP A O 1
ATOM 2315 N N . ILE A 1 296 ? 47.429 -16.569 -60.320 1.00 49.24 296 ILE A N 1
ATOM 2316 C CA . ILE A 1 296 ? 47.718 -16.490 -58.906 1.00 44.57 296 ILE A CA 1
ATOM 2317 C C . ILE A 1 296 ? 49.084 -15.885 -58.739 1.00 45.74 296 ILE A C 1
ATOM 2318 O O . ILE A 1 296 ? 49.968 -16.030 -59.590 1.00 42.64 296 ILE A O 1
ATOM 2323 N N . ASP A 1 297 ? 49.232 -15.163 -57.643 1.00 46.55 297 ASP A N 1
ATOM 2324 C CA . ASP A 1 297 ? 50.439 -14.426 -57.388 1.00 46.98 297 ASP A CA 1
ATOM 2325 C C . ASP A 1 297 ? 50.699 -14.394 -55.893 1.00 46.91 297 ASP A C 1
ATOM 2326 O O . ASP A 1 297 ? 49.769 -14.160 -55.109 1.00 44.43 297 ASP A O 1
ATOM 2331 N N . ILE A 1 298 ? 51.956 -14.610 -55.507 1.00 43.75 298 ILE A N 1
ATOM 2332 C CA . ILE A 1 298 ? 52.329 -14.693 -54.099 1.00 45.89 298 ILE A CA 1
ATOM 2333 C C . ILE A 1 298 ? 51.943 -13.441 -53.298 1.00 47.31 298 ILE A C 1
ATOM 2334 O O . ILE A 1 298 ? 51.669 -13.550 -52.104 1.00 44.17 298 ILE A O 1
ATOM 2339 N N . ASP A 1 299 ? 51.877 -12.276 -53.960 1.00 48.62 299 ASP A N 1
ATOM 2340 C CA . ASP A 1 299 ? 51.530 -11.017 -53.287 1.00 49.25 299 ASP A CA 1
ATOM 2341 C C . ASP A 1 299 ? 50.063 -10.967 -52.849 1.00 49.24 299 ASP A C 1
ATOM 2342 O O . ASP A 1 299 ? 49.671 -10.082 -52.090 1.00 52.05 299 ASP A O 1
ATOM 2347 N N . MET A 1 300 ? 49.245 -11.896 -53.328 1.00 46.25 300 MET A N 1
ATOM 2348 C CA . MET A 1 300 ? 47.864 -11.972 -52.858 1.00 42.90 300 MET A CA 1
ATOM 2349 C C . MET A 1 300 ? 47.809 -12.522 -51.444 1.00 45.57 300 MET A C 1
ATOM 2350 O O . MET A 1 300 ? 46.759 -12.474 -50.805 1.00 48.14 300 MET A O 1
ATOM 2355 N N . LEU A 1 301 ? 48.921 -13.114 -50.997 1.00 45.86 301 LEU A N 1
ATOM 2356 C CA . LEU A 1 301 ? 49.014 -13.755 -49.686 1.00 45.58 301 LEU A CA 1
ATOM 2357 C C . LEU A 1 301 ? 49.882 -12.955 -48.694 1.00 46.35 301 LEU A C 1
ATOM 2358 O O . LEU A 1 301 ? 50.418 -13.503 -47.724 1.00 47.70 301 LEU A O 1
ATOM 2363 N N . ARG A 1 302 ? 50.040 -11.666 -48.968 1.00 46.11 302 ARG A N 1
ATOM 2364 C CA . ARG A 1 302 ? 50.694 -10.754 -48.049 1.00 46.04 302 ARG A CA 1
ATOM 2365 C C . ARG A 1 302 ? 49.949 -10.760 -46.717 1.00 43.86 302 ARG A C 1
ATOM 2366 O O . ARG A 1 302 ? 48.726 -10.751 -46.693 1.00 46.72 302 ARG A O 1
ATOM 2368 N N . GLY A 1 303 ? 50.672 -10.798 -45.604 1.00 47.00 303 GLY A N 1
ATOM 2369 C CA . GLY A 1 303 ? 50.025 -10.947 -44.311 1.00 43.35 303 GLY A CA 1
ATOM 2370 C C . GLY A 1 303 ? 49.890 -12.398 -43.840 1.00 42.84 303 GLY A C 1
ATOM 2371 O O . GLY A 1 303 ? 49.578 -12.646 -42.677 1.00 41.11 303 GLY A O 1
ATOM 2372 N N . TYR A 1 304 ? 50.120 -13.355 -44.739 1.00 44.15 304 TYR A N 1
ATOM 2373 C CA . TYR A 1 304 ? 49.987 -14.791 -44.411 1.00 42.49 304 TYR A CA 1
ATOM 2374 C C . TYR A 1 304 ? 51.248 -15.634 -44.634 1.00 41.50 304 TYR A C 1
ATOM 2375 O O . TYR A 1 304 ? 51.248 -16.853 -44.416 1.00 45.85 304 TYR A O 1
ATOM 2384 N N . HIS A 1 305 ? 52.321 -14.996 -45.079 1.00 44.55 305 HIS A N 1
ATOM 2385 C CA . HIS A 1 305 ? 53.557 -15.707 -45.347 1.00 42.64 305 HIS A CA 1
ATOM 2386 C C . HIS A 1 305 ? 54.756 -14.807 -45.172 1.00 45.39 305 HIS A C 1
ATOM 2387 O O . HIS A 1 305 ? 54.614 -13.589 -45.061 1.00 43.82 305 HIS A O 1
ATOM 2394 N N . PHE A 1 306 ? 55.935 -15.416 -45.132 1.00 40.69 306 PHE A N 1
ATOM 2395 C CA . PHE A 1 306 ? 57.183 -14.679 -45.209 1.00 42.26 306 PHE A CA 1
ATOM 2396 C C . PHE A 1 306 ? 58.122 -15.464 -46.098 1.00 43.89 306 PHE A C 1
ATOM 2397 O O . PHE A 1 306 ? 57.826 -16.602 -46.460 1.00 42.04 306 PHE A O 1
ATOM 2405 N N . LYS A 1 307 ? 59.254 -14.862 -46.438 1.00 44.63 307 LYS A N 1
ATOM 2406 C CA . LYS A 1 307 ? 60.170 -15.457 -47.402 1.00 49.75 307 LYS A CA 1
ATOM 2407 C C . LYS A 1 307 ? 61.542 -15.664 -46.781 1.00 50.21 307 LYS A C 1
ATOM 2408 O O . LYS A 1 307 ? 62.381 -14.760 -46.834 1.00 49.13 307 LYS A O 1
ATOM 2414 N N . PRO A 1 308 ? 61.779 -16.862 -46.212 1.00 48.12 308 PRO A N 1
ATOM 2415 C CA . PRO A 1 308 ? 63.052 -17.217 -45.561 1.00 47.81 308 PRO A CA 1
ATOM 2416 C C . PRO A 1 308 ? 64.226 -16.943 -46.486 1.00 51.55 308 PRO A C 1
ATOM 2417 O O . PRO A 1 308 ? 65.240 -16.416 -46.038 1.00 54.45 308 PRO A O 1
ATOM 2421 N N . THR A 1 309 ? 64.092 -17.308 -47.757 1.00 55.94 309 THR A N 1
ATOM 2422 C CA . THR A 1 309 ? 64.964 -16.761 -48.797 1.00 54.04 309 THR A CA 1
ATOM 2423 C C . THR A 1 309 ? 64.068 -16.012 -49.797 1.00 52.50 309 THR A C 1
ATOM 2424 O O . THR A 1 309 ? 62.839 -16.121 -49.726 1.00 49.73 309 THR A O 1
ATOM 2428 N N . ASP A 1 310 ? 64.656 -15.258 -50.727 1.00 55.17 310 ASP A N 1
ATOM 2429 C CA . ASP A 1 310 ? 63.836 -14.551 -51.723 1.00 53.48 310 ASP A CA 1
ATOM 2430 C C . ASP A 1 310 ? 63.137 -15.495 -52.701 1.00 54.86 310 ASP A C 1
ATOM 2431 O O . ASP A 1 310 ? 62.180 -15.093 -53.361 1.00 55.15 310 ASP A O 1
ATOM 2436 N N . LYS A 1 311 ? 63.597 -16.740 -52.806 1.00 54.81 311 LYS A N 1
ATOM 2437 C CA . LYS A 1 311 ? 62.919 -17.676 -53.695 1.00 53.21 311 LYS A CA 1
ATOM 2438 C C . LYS A 1 311 ? 62.248 -18.818 -52.926 1.00 51.64 311 LYS A C 1
ATOM 2439 O O . LYS A 1 311 ? 61.928 -19.850 -53.506 1.00 52.81 311 LYS A O 1
ATOM 2445 N N . THR A 1 312 ? 62.003 -18.620 -51.632 1.00 48.05 312 THR A N 1
ATOM 2446 C CA . THR A 1 312 ? 61.149 -19.519 -50.856 1.00 48.76 312 THR A CA 1
ATOM 2447 C C . THR A 1 312 ? 60.033 -18.805 -50.107 1.00 47.99 312 THR A C 1
ATOM 2448 O O . THR A 1 312 ? 60.090 -17.587 -49.875 1.00 47.95 312 THR A O 1
ATOM 2452 N N . VAL A 1 313 ? 59.042 -19.592 -49.704 1.00 43.05 313 VAL A N 1
ATOM 2453 C CA . VAL A 1 313 ? 57.871 -19.105 -48.997 1.00 41.33 313 VAL A CA 1
ATOM 2454 C C . VAL A 1 313 ? 57.574 -19.995 -47.794 1.00 46.56 313 VAL A C 1
ATOM 2455 O O . VAL A 1 313 ? 57.854 -21.199 -47.814 1.00 41.91 313 VAL A O 1
ATOM 2459 N N . GLN A 1 314 ? 57.030 -19.395 -46.742 1.00 44.57 314 GLN A N 1
ATOM 2460 C CA . GLN A 1 314 ? 56.576 -20.137 -45.577 1.00 42.94 314 GLN A CA 1
ATOM 2461 C C . GLN A 1 314 ? 55.425 -19.392 -44.896 1.00 43.14 314 GLN A C 1
ATOM 2462 O O . GLN A 1 314 ? 55.425 -18.169 -44.850 1.00 44.54 314 GLN A O 1
ATOM 2468 N N . TYR A 1 315 ? 54.468 -20.135 -44.354 1.00 39.77 315 TYR A N 1
ATOM 2469 C CA . TYR A 1 315 ? 53.286 -19.574 -43.708 1.00 42.50 315 TYR A CA 1
ATOM 2470 C C . TYR A 1 315 ? 53.559 -18.938 -42.351 1.00 46.61 315 TYR A C 1
ATOM 2471 O O . TYR A 1 315 ? 54.379 -19.443 -41.579 1.00 42.70 315 TYR A O 1
ATOM 2480 N N . ILE A 1 316 ? 52.830 -17.861 -42.050 1.00 44.06 316 ILE A N 1
ATOM 2481 C CA . ILE A 1 316 ? 52.831 -17.286 -40.712 1.00 42.59 316 ILE A CA 1
ATOM 2482 C C . ILE A 1 316 ? 51.434 -16.837 -40.255 1.00 45.84 316 ILE A C 1
ATOM 2483 O O . ILE A 1 316 ? 50.660 -16.243 -41.011 1.00 49.17 316 ILE A O 1
ATOM 2488 N N . ALA A 1 317 ? 51.111 -17.143 -39.004 1.00 44.33 317 ALA A N 1
ATOM 2489 C CA . ALA A 1 317 ? 49.893 -16.636 -38.392 1.00 47.93 317 ALA A CA 1
ATOM 2490 C C . ALA A 1 317 ? 50.241 -15.414 -37.531 1.00 48.64 317 ALA A C 1
ATOM 2491 O O . ALA A 1 317 ? 51.054 -15.504 -36.611 1.00 51.43 317 ALA A O 1
ATOM 2493 N N . LYS A 1 318 ? 49.610 -14.291 -37.833 1.00 44.99 318 LYS A N 1
ATOM 2494 C CA . LYS A 1 318 ? 49.913 -13.011 -37.184 1.00 52.41 318 LYS A CA 1
ATOM 2495 C C . LYS A 1 318 ? 49.728 -13.126 -35.668 1.00 50.62 318 LYS A C 1
ATOM 2496 O O . LYS A 1 318 ? 50.541 -12.655 -34.878 1.00 47.74 318 LYS A O 1
ATOM 2502 N N . SER A 1 319 ? 48.673 -13.832 -35.289 1.00 50.21 319 SER A N 1
ATOM 2503 C CA . SER A 1 319 ? 48.362 -14.113 -33.902 1.00 51.39 319 SER A CA 1
ATOM 2504 C C . SER A 1 319 ? 49.474 -14.776 -33.081 1.00 53.46 319 SER A C 1
ATOM 2505 O O . SER A 1 319 ? 49.389 -14.793 -31.855 1.00 54.33 319 SER A O 1
ATOM 2508 N N . THR A 1 320 ? 50.471 -15.383 -33.715 1.00 51.53 320 THR A N 1
ATOM 2509 C CA . THR A 1 320 ? 51.580 -15.936 -32.930 1.00 51.59 320 THR A CA 1
ATOM 2510 C C . THR A 1 320 ? 52.634 -14.899 -32.567 1.00 49.36 320 THR A C 1
ATOM 2511 O O . THR A 1 320 ? 53.532 -15.181 -31.781 1.00 46.10 320 THR A O 1
ATOM 2515 N N . LEU A 1 321 ? 52.554 -13.720 -33.172 1.00 49.95 321 LEU A N 1
ATOM 2516 C CA . LEU A 1 321 ? 53.634 -12.742 -33.038 1.00 50.67 321 LEU A CA 1
ATOM 2517 C C . LEU A 1 321 ? 53.665 -12.026 -31.684 1.00 46.86 321 LEU A C 1
ATOM 2518 O O . LEU A 1 321 ? 52.645 -11.904 -30.986 1.00 44.71 321 LEU A O 1
ATOM 2523 N N . PRO A 1 322 ? 54.852 -11.555 -31.300 1.00 44.27 322 PRO A N 1
ATOM 2524 C CA . PRO A 1 322 ? 54.908 -10.849 -30.018 1.00 49.65 322 PRO A CA 1
ATOM 2525 C C . PRO A 1 322 ? 54.170 -9.512 -30.104 1.00 50.22 322 PRO A C 1
ATOM 2526 O O . PRO A 1 322 ? 54.098 -8.892 -31.176 1.00 46.32 322 PRO A O 1
ATOM 2530 N N . MET A 1 323 ? 53.623 -9.090 -28.966 1.00 48.98 323 MET A N 1
ATOM 2531 C CA . MET A 1 323 ? 52.692 -7.985 -28.926 1.00 43.60 323 MET A CA 1
ATOM 2532 C C . MET A 1 323 ? 53.433 -6.668 -28.876 1.00 47.55 323 MET A C 1
ATOM 2533 O O . MET A 1 323 ? 53.063 -5.705 -29.552 1.00 49.90 323 MET A O 1
ATOM 2538 N N . ASP A 1 324 ? 54.502 -6.625 -28.096 1.00 46.14 324 ASP A N 1
ATOM 2539 C CA . ASP A 1 324 ? 55.385 -5.457 -28.115 1.00 50.88 324 ASP A CA 1
ATOM 2540 C C . ASP A 1 324 ? 56.062 -5.303 -29.487 1.00 48.90 324 ASP A C 1
ATOM 2541 O O . ASP A 1 324 ? 56.706 -6.226 -29.979 1.00 49.29 324 ASP A O 1
ATOM 2546 N N . PRO A 1 325 ? 55.927 -4.122 -30.100 1.00 49.75 325 PRO A N 1
ATOM 2547 C CA . PRO A 1 325 ? 56.369 -3.945 -31.497 1.00 49.96 325 PRO A CA 1
ATOM 2548 C C . PRO A 1 325 ? 57.883 -4.087 -31.708 1.00 51.17 325 PRO A C 1
ATOM 2549 O O . PRO A 1 325 ? 58.297 -4.546 -32.772 1.00 52.40 325 PRO A O 1
ATOM 2553 N 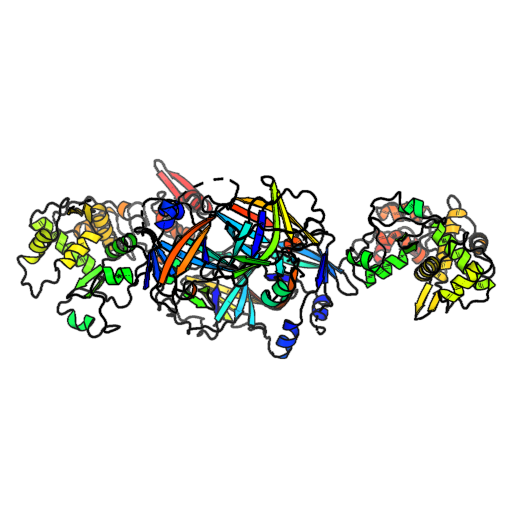N . LYS A 1 326 ? 58.700 -3.730 -30.725 1.00 52.17 326 LYS A N 1
ATOM 2554 C CA . LYS A 1 326 ? 60.136 -3.933 -30.881 1.00 52.67 326 LYS A CA 1
ATOM 2555 C C . LYS A 1 326 ? 60.403 -5.428 -30.864 1.00 50.72 326 LYS A C 1
ATOM 2556 O O . LYS A 1 326 ? 61.262 -5.908 -31.588 1.00 51.40 326 LYS A O 1
ATOM 2562 N N . GLU A 1 327 ? 59.673 -6.160 -30.031 1.00 46.50 327 GLU A N 1
ATOM 2563 C CA . GLU A 1 327 ? 59.755 -7.608 -30.081 1.00 55.77 327 GLU A CA 1
ATOM 2564 C C . GLU A 1 327 ? 59.227 -8.163 -31.404 1.00 52.16 327 GLU A C 1
ATOM 2565 O O . GLU A 1 327 ? 59.815 -9.104 -31.943 1.00 50.74 327 GLU A O 1
ATOM 2571 N N . ARG A 1 328 ? 58.132 -7.600 -31.924 1.00 46.06 328 ARG A N 1
ATOM 2572 C CA . ARG A 1 328 ? 57.592 -8.103 -33.184 1.00 48.48 328 ARG A CA 1
ATOM 2573 C C . ARG A 1 328 ? 58.608 -7.932 -34.320 1.00 50.80 328 ARG A C 1
ATOM 2574 O O . ARG A 1 328 ? 58.890 -8.890 -35.062 1.00 51.02 328 ARG A O 1
ATOM 2582 N N . PHE A 1 329 ? 59.155 -6.725 -34.452 1.00 47.71 329 PHE A N 1
ATOM 2583 C CA . PHE A 1 329 ? 60.145 -6.464 -35.495 1.00 48.67 329 PHE A CA 1
ATOM 2584 C C . PHE A 1 329 ? 61.377 -7.334 -35.331 1.00 46.67 329 PHE A C 1
ATOM 2585 O O . PHE A 1 329 ? 61.966 -7.750 -36.317 1.00 48.15 329 PHE A O 1
ATOM 2593 N N . LYS A 1 330 ? 61.769 -7.601 -34.088 1.00 48.42 330 LYS A N 1
ATOM 2594 C CA . LYS A 1 330 ? 62.854 -8.537 -33.805 1.00 49.60 330 LYS A CA 1
ATOM 2595 C C . LYS A 1 330 ? 62.609 -9.897 -34.455 1.00 52.14 330 LYS A C 1
ATOM 2596 O O . LYS A 1 330 ? 63.472 -10.426 -35.144 1.00 50.20 330 LYS A O 1
ATOM 2602 N N . VAL A 1 331 ? 61.422 -10.451 -34.222 1.00 52.47 331 VAL A N 1
ATOM 2603 C CA . VAL A 1 331 ? 61.107 -11.816 -34.614 1.00 52.59 331 VAL A CA 1
ATOM 2604 C C . VAL A 1 331 ? 61.004 -11.928 -36.133 1.00 53.37 331 VAL A C 1
ATOM 2605 O O . VAL A 1 331 ? 61.440 -12.929 -36.705 1.00 49.96 331 VAL A O 1
ATOM 2609 N N . LEU A 1 332 ? 60.468 -10.892 -36.781 1.00 52.41 332 LEU A N 1
ATOM 2610 C CA . LEU A 1 332 ? 60.316 -10.889 -38.242 1.00 50.98 332 LEU A CA 1
ATOM 2611 C C . LEU A 1 332 ? 61.653 -10.830 -38.971 1.00 49.08 332 LEU A C 1
ATOM 2612 O O . LEU A 1 332 ? 61.916 -11.613 -39.880 1.00 50.82 332 LEU A O 1
ATOM 2617 N N . PHE A 1 333 ? 62.509 -9.905 -38.573 1.00 49.60 333 PHE A N 1
ATOM 2618 C CA . PHE A 1 333 ? 63.841 -9.841 -39.158 1.00 50.48 333 PHE A CA 1
ATOM 2619 C C . PHE A 1 333 ? 64.677 -11.097 -38.888 1.00 46.75 333 PHE A C 1
ATOM 2620 O O . PHE A 1 333 ? 65.583 -11.433 -39.655 1.00 49.42 333 PHE A O 1
ATOM 2628 N N . ARG A 1 334 ? 64.342 -11.808 -37.822 1.00 47.61 334 ARG A N 1
ATOM 2629 C CA . ARG A 1 334 ? 64.987 -13.075 -37.512 1.00 48.26 334 ARG A CA 1
ATOM 2630 C C . ARG A 1 334 ? 64.534 -14.138 -38.499 1.00 49.64 334 ARG A C 1
ATOM 2631 O O . ARG A 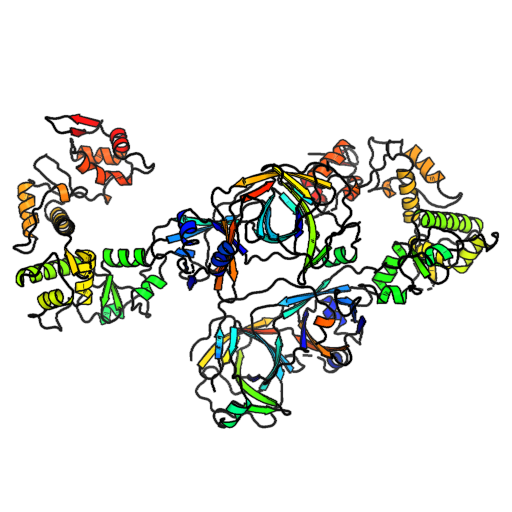1 334 ? 65.317 -14.962 -38.957 1.00 52.32 334 ARG A O 1
ATOM 2639 N N . LEU A 1 335 ? 63.256 -14.088 -38.846 1.00 49.77 335 LEU A N 1
ATOM 2640 C CA . LEU A 1 335 ? 62.706 -14.961 -39.869 1.00 50.57 335 LEU A CA 1
ATOM 2641 C C . LEU A 1 335 ? 63.149 -14.579 -41.289 1.00 51.66 335 LEU A C 1
ATOM 2642 O O . LEU A 1 335 ? 63.319 -15.448 -42.138 1.00 52.53 335 LEU A O 1
ATOM 2647 N N . GLN A 1 336 ? 63.346 -13.286 -41.545 1.00 48.64 336 GLN A N 1
ATOM 2648 C CA . GLN A 1 336 ? 63.687 -12.811 -42.883 1.00 46.62 336 GLN A CA 1
ATOM 2649 C C . GLN A 1 336 ? 64.406 -11.458 -42.809 1.00 52.74 336 GLN A C 1
ATOM 2650 O O . GLN A 1 336 ? 63.806 -10.466 -42.383 1.00 50.95 336 GLN A O 1
ATOM 2656 N N . SER A 1 337 ? 65.673 -11.420 -43.238 1.00 53.20 337 SER A N 1
ATOM 2657 C CA . SER A 1 337 ? 66.543 -10.241 -43.072 1.00 52.41 337 SER A CA 1
ATOM 2658 C C . SER A 1 337 ? 66.073 -9.006 -43.824 1.00 58.27 337 SER A C 1
ATOM 2659 O O . SER A 1 337 ? 66.108 -7.883 -43.307 1.00 55.87 337 SER A O 1
ATOM 2662 N N . GLN A 1 338 ? 65.643 -9.215 -45.060 1.00 59.75 338 GLN A N 1
ATOM 2663 C CA . GLN A 1 338 ? 65.245 -8.106 -45.892 1.00 54.58 338 GLN A CA 1
ATOM 2664 C C . GLN A 1 338 ? 63.807 -8.291 -46.299 1.00 52.24 338 GLN A C 1
ATOM 2665 O O . GLN A 1 338 ? 63.443 -9.308 -46.887 1.00 50.35 338 GLN A O 1
ATOM 2671 N N . TRP A 1 339 ? 62.999 -7.283 -46.008 1.00 54.15 339 TRP A N 1
ATOM 2672 C CA . TRP A 1 339 ? 61.588 -7.315 -46.350 1.00 54.11 339 TRP A CA 1
ATOM 2673 C C . TRP A 1 339 ? 61.216 -6.278 -47.394 1.00 64.06 339 TRP A C 1
ATOM 2674 O O . TRP A 1 339 ? 61.520 -5.080 -47.240 1.00 64.80 339 TRP A O 1
ATOM 2685 N N . ASP A 1 340 ? 60.556 -6.730 -48.457 1.00 63.40 340 ASP A N 1
ATOM 2686 C CA . ASP A 1 340 ? 59.814 -5.793 -49.279 1.00 67.80 340 ASP A CA 1
ATOM 2687 C C . ASP A 1 340 ? 58.849 -5.052 -48.334 1.00 63.52 340 ASP A C 1
ATOM 2688 O O . ASP A 1 340 ? 58.300 -5.622 -47.396 1.00 63.01 340 ASP A O 1
ATOM 2693 N N . LEU A 1 341 ? 58.687 -3.763 -48.571 1.00 67.15 341 LEU A N 1
ATOM 2694 C CA . LEU A 1 341 ? 57.940 -2.906 -47.668 1.00 67.16 341 LEU A CA 1
ATOM 2695 C C . LEU A 1 341 ? 56.517 -3.397 -47.367 1.00 64.90 341 LEU A C 1
ATOM 2696 O O . LEU A 1 341 ? 56.125 -3.497 -46.208 1.00 65.31 341 LEU A O 1
ATOM 2701 N N . GLU A 1 342 ? 55.740 -3.702 -48.401 1.00 66.38 342 GLU A N 1
ATOM 2702 C CA . GLU A 1 342 ? 54.340 -4.072 -48.179 1.00 68.36 342 GLU A CA 1
ATOM 2703 C C . GLU A 1 342 ? 54.098 -5.539 -47.812 1.00 62.63 342 GLU A C 1
ATOM 2704 O O . GLU A 1 342 ? 52.997 -5.907 -47.401 1.00 62.12 342 GLU A O 1
ATOM 2710 N N . ASP A 1 343 ? 55.112 -6.378 -47.955 1.00 61.23 343 ASP A N 1
ATOM 2711 C CA . ASP A 1 343 ? 55.067 -7.688 -47.325 1.00 59.49 343 ASP A CA 1
ATOM 2712 C C . ASP A 1 343 ? 54.965 -7.544 -45.804 1.00 60.22 343 ASP A C 1
ATOM 2713 O O . ASP A 1 343 ? 54.218 -8.276 -45.151 1.00 55.86 343 ASP A O 1
ATOM 2718 N N . ILE A 1 344 ? 55.714 -6.603 -45.235 1.00 56.40 344 ILE A N 1
ATOM 2719 C CA . ILE A 1 344 ? 55.783 -6.535 -43.785 1.00 57.46 344 ILE A CA 1
ATOM 2720 C C . ILE A 1 344 ? 54.725 -5.630 -43.150 1.00 58.32 344 ILE A C 1
ATOM 2721 O O . ILE A 1 344 ? 54.449 -5.764 -41.955 1.00 58.62 344 ILE A O 1
ATOM 2726 N N . LYS A 1 345 ? 54.099 -4.745 -43.921 1.00 56.21 345 LYS A N 1
ATOM 2727 C CA . LYS A 1 345 ? 53.162 -3.810 -43.298 1.00 58.50 345 LYS A CA 1
ATOM 2728 C C . LYS A 1 345 ? 51.964 -4.503 -42.624 1.00 56.38 345 LYS A C 1
ATOM 2729 O O . LYS A 1 345 ? 51.682 -4.208 -41.467 1.00 55.99 345 LYS A O 1
ATOM 2735 N N . PRO A 1 346 ? 51.290 -5.458 -43.307 1.00 56.33 346 PRO A N 1
ATOM 2736 C CA . PRO A 1 346 ? 50.143 -6.068 -42.620 1.00 55.22 346 PRO A CA 1
ATOM 2737 C C . PRO A 1 346 ? 50.494 -6.849 -41.345 1.00 54.73 346 PRO A C 1
ATOM 2738 O O . PRO A 1 346 ? 49.604 -7.082 -40.511 1.00 53.21 346 PRO A O 1
ATOM 2742 N N . LEU A 1 347 ? 51.748 -7.262 -41.186 1.00 53.27 347 LEU A N 1
ATOM 2743 C CA . LEU A 1 347 ? 52.102 -8.036 -39.995 1.00 54.70 347 LEU A CA 1
ATOM 2744 C C . LEU A 1 347 ? 52.369 -7.183 -38.757 1.00 58.18 347 LEU A C 1
ATOM 2745 O O . LEU A 1 347 ? 52.515 -7.734 -37.660 1.00 62.66 347 LEU A O 1
ATOM 2750 N N . ILE A 1 348 ? 52.405 -5.857 -38.905 1.00 58.10 348 ILE A N 1
ATOM 2751 C CA . ILE A 1 348 ? 52.726 -4.982 -37.765 1.00 54.65 348 ILE A CA 1
ATOM 2752 C C . ILE A 1 348 ? 51.741 -3.816 -37.516 1.00 58.30 348 ILE A C 1
ATOM 2753 O O . ILE A 1 348 ? 51.822 -3.155 -36.467 1.00 58.54 348 ILE A O 1
ATOM 2758 N N . GLU A 1 349 ? 50.847 -3.541 -38.475 1.00 58.60 349 GLU A N 1
ATOM 2759 C CA . GLU A 1 349 ? 49.856 -2.449 -38.366 1.00 57.56 349 GLU A CA 1
ATOM 2760 C C . GLU A 1 349 ? 49.077 -2.382 -37.044 1.00 55.49 349 GLU A C 1
ATOM 2761 O O . GLU A 1 349 ? 48.921 -1.302 -36.482 1.00 54.08 349 GLU A O 1
ATOM 2767 N N . GLU A 1 350 ? 48.636 -3.535 -36.544 1.00 52.38 350 GLU A N 1
ATOM 2768 C CA . GLU A 1 350 ? 47.937 -3.634 -35.256 1.00 55.24 350 GLU A CA 1
ATOM 2769 C C . GLU A 1 350 ? 48.602 -2.890 -34.129 1.00 48.69 350 GLU A C 1
ATOM 2770 O O . GLU A 1 350 ? 47.927 -2.370 -33.255 1.00 53.09 350 GLU A O 1
ATOM 2776 N N . LEU A 1 351 ? 49.928 -2.870 -34.125 1.00 47.09 351 LEU A N 1
ATOM 2777 C CA . LEU A 1 351 ? 50.642 -2.291 -33.001 1.00 53.40 351 LEU A CA 1
ATOM 2778 C C . LEU A 1 351 ? 50.741 -0.775 -33.111 1.00 57.68 351 LEU A C 1
ATOM 2779 O O . LEU A 1 351 ? 51.185 -0.117 -32.171 1.00 54.94 351 LEU A O 1
ATOM 2784 N N . ASN A 1 352 ? 50.330 -0.230 -34.260 1.00 57.95 352 ASN A N 1
ATOM 2785 C CA . ASN A 1 352 ? 50.439 1.207 -34.523 1.00 58.50 352 ASN A CA 1
ATOM 2786 C C . ASN A 1 352 ? 49.281 1.953 -33.863 1.00 61.12 352 ASN A C 1
ATOM 2787 O O . ASN A 1 352 ? 48.365 2.437 -34.528 1.00 62.19 352 ASN A O 1
ATOM 2792 N N . SER A 1 353 ? 49.339 2.038 -32.540 1.00 61.67 353 SER A N 1
ATOM 2793 C CA . SER A 1 353 ? 48.232 2.515 -31.722 1.00 62.55 353 SER A CA 1
ATOM 2794 C C . SER A 1 353 ? 48.081 4.018 -31.686 1.00 68.39 353 SER A C 1
ATOM 2795 O O . SER A 1 353 ? 46.975 4.523 -31.515 1.00 68.80 353 SER A O 1
ATOM 2798 N N . ARG A 1 354 ? 49.194 4.736 -31.796 1.00 72.79 354 ARG A N 1
ATOM 2799 C CA . ARG A 1 354 ? 49.133 6.191 -31.743 1.00 74.95 354 ARG A CA 1
ATOM 2800 C C . ARG A 1 354 ? 48.865 6.774 -33.119 1.00 78.72 354 ARG A C 1
ATOM 2801 O O . ARG A 1 354 ? 49.251 7.913 -33.401 1.00 80.30 354 ARG A O 1
ATOM 2809 N N . GLY A 1 355 ? 48.165 5.993 -33.946 1.00 76.29 355 GLY A N 1
ATOM 2810 C CA . GLY A 1 355 ? 47.915 6.315 -35.340 1.00 78.72 355 GLY A CA 1
ATOM 2811 C C . GLY A 1 355 ? 48.943 7.180 -36.056 1.00 80.00 355 GLY A C 1
ATOM 2812 O O . GLY A 1 355 ? 48.592 8.189 -36.674 1.00 77.45 355 GLY A O 1
ATOM 2813 N N . MET A 1 356 ? 50.217 6.814 -35.940 1.00 76.88 356 MET A N 1
ATOM 2814 C CA . MET A 1 356 ? 51.247 7.445 -36.749 1.00 78.63 356 MET A CA 1
ATOM 2815 C C . MET A 1 356 ? 50.939 7.141 -38.202 1.00 79.01 356 MET A C 1
ATOM 2816 O O . MET A 1 356 ? 50.185 6.195 -38.492 1.00 77.88 356 MET A O 1
ATOM 2821 N N . LYS A 1 357 ? 51.517 7.912 -39.122 1.00 74.58 357 LYS A N 1
ATOM 2822 C CA . LYS A 1 357 ? 51.510 7.462 -40.513 1.00 77.51 357 LYS A CA 1
ATOM 2823 C C . LYS A 1 357 ? 52.306 6.157 -40.581 1.00 75.95 357 LYS A C 1
ATOM 2824 O O . LYS A 1 357 ? 53.429 6.076 -40.079 1.00 71.51 357 LYS A O 1
ATOM 2830 N N . ILE A 1 358 ? 51.708 5.132 -41.185 1.00 75.23 358 ILE A N 1
ATOM 2831 C CA . ILE A 1 358 ? 52.222 3.766 -41.062 1.00 71.15 358 ILE A CA 1
ATOM 2832 C C . ILE A 1 358 ? 53.687 3.574 -41.490 1.00 70.78 358 ILE A C 1
ATOM 2833 O O . ILE A 1 358 ? 54.358 2.693 -40.951 1.00 69.65 358 ILE A O 1
ATOM 2838 N N . ASP A 1 359 ? 54.225 4.403 -42.385 1.00 70.30 359 ASP A N 1
ATOM 2839 C CA . ASP A 1 359 ? 55.617 4.186 -42.784 1.00 68.32 359 ASP A CA 1
ATOM 2840 C C . ASP A 1 359 ? 56.587 4.875 -41.835 1.00 69.11 359 ASP A C 1
ATOM 2841 O O . ASP A 1 359 ? 57.763 4.505 -41.754 1.00 63.18 359 ASP A O 1
ATOM 2846 N N . SER A 1 360 ? 56.080 5.841 -41.079 1.00 66.88 360 SER A N 1
ATOM 2847 C CA . SER A 1 360 ? 56.830 6.416 -39.979 1.00 66.58 360 SER A CA 1
ATOM 2848 C C . SER A 1 360 ? 56.936 5.449 -38.822 1.00 68.03 360 SER A C 1
ATOM 2849 O O . SER A 1 360 ? 57.965 5.391 -38.144 1.00 63.53 360 SER A O 1
ATOM 2852 N N . PHE A 1 361 ? 55.835 4.749 -38.554 1.00 70.00 361 PHE A N 1
ATOM 2853 C CA . PHE A 1 361 ? 55.810 3.725 -37.511 1.00 65.91 361 PHE A CA 1
ATOM 2854 C C . PHE A 1 361 ? 56.883 2.662 -37.736 1.00 63.23 361 PHE A C 1
ATOM 2855 O O . PHE A 1 361 ? 57.557 2.243 -36.787 1.00 55.46 361 PHE A O 1
ATOM 2863 N N . ILE A 1 362 ? 57.053 2.261 -38.996 1.00 63.63 362 ILE A N 1
ATOM 2864 C CA . ILE A 1 362 ? 58.031 1.234 -39.361 1.00 64.83 362 ILE A CA 1
ATOM 2865 C C . ILE A 1 362 ? 59.472 1.732 -39.213 1.00 65.45 362 ILE A C 1
ATOM 2866 O O . ILE A 1 362 ? 60.334 1.009 -38.691 1.00 60.40 362 ILE A O 1
ATOM 2871 N N . MET A 1 363 ? 59.737 2.969 -39.630 1.00 64.60 363 MET A N 1
ATOM 2872 C CA . MET A 1 363 ? 61.104 3.486 -39.556 1.00 65.97 363 MET A CA 1
ATOM 2873 C C . MET A 1 363 ? 61.550 3.721 -38.124 1.00 59.37 363 MET A C 1
ATOM 2874 O O . MET A 1 363 ? 62.742 3.782 -37.849 1.00 64.43 363 MET A O 1
ATOM 2879 N N . LYS A 1 364 ? 60.598 3.788 -37.207 1.00 52.64 364 LYS A N 1
ATOM 2880 C CA . LYS A 1 364 ? 60.927 3.809 -35.791 1.00 57.92 364 LYS A CA 1
ATOM 2881 C C . LYS A 1 364 ? 61.684 2.536 -35.402 1.00 61.87 364 LYS A C 1
ATOM 2882 O O . LYS A 1 364 ? 62.591 2.591 -34.566 1.00 60.06 364 LYS A O 1
ATOM 2888 N N . TYR A 1 365 ? 61.327 1.402 -36.018 1.00 59.52 365 TYR A N 1
ATOM 2889 C CA . TYR A 1 365 ? 61.898 0.103 -35.647 1.00 58.98 365 TYR A CA 1
ATOM 2890 C C . TYR A 1 365 ? 62.703 -0.578 -36.744 1.00 58.45 365 TYR A C 1
ATOM 2891 O O . TYR A 1 365 ? 63.263 -1.653 -36.537 1.00 58.19 365 TYR A O 1
ATOM 2900 N N . ALA A 1 366 ? 62.772 0.055 -37.904 1.00 58.67 366 ALA A N 1
ATOM 2901 C CA . ALA A 1 366 ? 63.349 -0.579 -39.069 1.00 56.87 366 ALA A CA 1
ATOM 2902 C C . ALA A 1 366 ? 64.073 0.425 -39.931 1.00 63.53 366 ALA A C 1
ATOM 2903 O O . ALA A 1 366 ? 63.815 1.622 -39.858 1.00 66.72 366 ALA A O 1
ATOM 2905 N N . ARG A 1 367 ? 64.957 -0.091 -40.773 1.00 66.29 367 ARG A N 1
ATOM 2906 C CA . ARG A 1 367 ? 65.811 0.708 -41.641 1.00 64.96 367 ARG A CA 1
ATOM 2907 C C . ARG A 1 367 ? 65.594 0.425 -43.124 1.00 67.32 367 ARG A C 1
ATOM 2908 O O . ARG A 1 367 ? 65.404 -0.726 -43.529 1.00 64.85 367 ARG A O 1
ATOM 2916 N N . ARG A 1 368 ? 65.658 1.466 -43.947 1.00 71.46 368 ARG A N 1
ATOM 2917 C CA . ARG A 1 368 ? 65.450 1.266 -45.375 1.00 71.47 368 ARG A CA 1
ATOM 2918 C C . ARG A 1 368 ? 66.803 1.157 -46.083 1.00 70.66 368 ARG A C 1
ATOM 2919 O O . ARG A 1 368 ? 67.778 1.790 -45.695 1.00 72.49 368 ARG A O 1
ATOM 2927 N N . LYS A 1 369 ? 66.852 0.342 -47.128 1.00 78.13 369 LYS A N 1
ATOM 2928 C CA . LYS A 1 369 ? 68.116 -0.096 -47.720 1.00 80.83 369 LYS A CA 1
ATOM 2929 C C . LYS A 1 369 ? 67.888 -0.394 -49.184 1.00 82.89 369 LYS A C 1
ATOM 2930 O O . LYS A 1 369 ? 66.981 -1.149 -49.535 1.00 81.29 369 LYS A O 1
ATOM 2936 N N . ARG A 1 370 ? 68.698 0.196 -50.050 1.00 86.07 370 ARG A N 1
ATOM 2937 C CA . ARG A 1 370 ? 68.372 0.135 -51.460 1.00 94.41 370 ARG A CA 1
ATOM 2938 C C . ARG A 1 370 ? 69.288 -0.827 -52.200 1.00 93.90 370 ARG A C 1
ATOM 2939 O O . ARG A 1 370 ? 70.511 -0.703 -52.148 1.00 93.74 370 ARG A O 1
ATOM 2947 N N . LEU A 1 371 ? 68.676 -1.793 -52.881 1.00 94.37 371 LEU A N 1
ATOM 2948 C CA . LEU A 1 371 ? 69.424 -2.820 -53.593 1.00 100.40 371 LEU A CA 1
ATOM 2949 C C . LEU A 1 371 ? 68.912 -2.806 -55.028 1.00 103.78 371 LEU A C 1
ATOM 2950 O O . LEU A 1 371 ? 67.700 -2.721 -55.251 1.00 103.96 371 LEU A O 1
ATOM 2955 N N . GLY A 1 372 ? 69.839 -2.838 -55.987 1.00 104.08 372 GLY A N 1
ATOM 2956 C CA . GLY A 1 372 ? 69.508 -2.691 -57.396 1.00 102.20 372 GLY A CA 1
ATOM 2957 C C . GLY A 1 372 ? 68.722 -1.411 -57.638 1.00 100.01 372 GLY A C 1
ATOM 2958 O O . GLY A 1 372 ? 69.231 -0.296 -57.498 1.00 98.15 372 GLY A O 1
ATOM 2959 N N . LYS A 1 373 ? 67.463 -1.595 -58.018 1.00 99.62 373 LYS A N 1
ATOM 2960 C CA . LYS A 1 373 ? 66.494 -0.512 -58.148 1.00 97.45 373 LYS A CA 1
ATOM 2961 C C . LYS A 1 373 ? 65.595 -0.445 -56.910 1.00 97.67 373 LYS A C 1
ATOM 2962 O O . LYS A 1 373 ? 65.378 0.633 -56.351 1.00 97.90 373 LYS A O 1
ATOM 2968 N N . LYS A 1 374 ? 65.073 -1.608 -56.506 1.00 98.76 374 LYS A N 1
ATOM 2969 C CA . LYS A 1 374 ? 64.038 -1.740 -55.475 1.00 93.55 374 LYS A CA 1
ATOM 2970 C C . LYS A 1 374 ? 64.528 -1.306 -54.086 1.00 92.71 374 LYS A C 1
ATOM 2971 O O . LYS A 1 374 ? 65.730 -1.304 -53.806 1.00 93.39 374 LYS A O 1
ATOM 2977 N N . THR A 1 375 ? 63.577 -0.934 -53.230 1.00 93.56 375 THR A N 1
ATOM 2978 C CA . THR A 1 375 ? 63.825 -0.566 -51.833 1.00 85.46 375 THR A CA 1
ATOM 2979 C C . THR A 1 375 ? 63.342 -1.656 -50.872 1.00 81.33 375 THR A C 1
ATOM 2980 O O . THR A 1 375 ? 62.161 -2.008 -50.872 1.00 80.78 375 THR A O 1
ATOM 2984 N N . VAL A 1 376 ? 64.254 -2.213 -50.079 1.00 76.42 376 VAL A N 1
ATOM 2985 C CA . VAL A 1 376 ? 63.858 -3.116 -49.001 1.00 68.99 376 VAL A CA 1
ATOM 2986 C C . VAL A 1 376 ? 63.974 -2.473 -47.620 1.00 69.42 376 VAL A C 1
ATOM 2987 O O . VAL A 1 376 ? 64.470 -1.356 -47.463 1.00 65.57 376 VAL A O 1
ATOM 2991 N N . VAL A 1 377 ? 63.471 -3.202 -46.627 1.00 69.68 377 VAL A N 1
ATOM 2992 C CA . VAL A 1 377 ? 63.526 -2.800 -45.231 1.00 67.25 377 VAL A CA 1
ATOM 2993 C C . VAL A 1 377 ? 64.348 -3.818 -44.476 1.00 62.14 377 VAL A C 1
ATOM 2994 O O . VAL A 1 377 ? 64.340 -5.005 -44.804 1.00 60.05 377 VAL A O 1
ATOM 2998 N N . THR A 1 378 ? 65.097 -3.348 -43.490 1.00 65.27 378 THR A N 1
ATOM 2999 C CA . THR A 1 378 ? 65.839 -4.256 -42.636 1.00 60.45 378 THR A CA 1
ATOM 3000 C C . THR A 1 378 ? 65.902 -3.672 -41.227 1.00 56.70 378 THR A C 1
ATOM 3001 O O . THR A 1 378 ? 65.497 -2.538 -41.005 1.00 57.68 378 THR A O 1
ATOM 3005 N N . SER A 1 379 ? 66.355 -4.469 -40.270 1.00 54.13 379 SER A N 1
ATOM 3006 C CA . SER A 1 379 ? 66.494 -4.008 -38.892 1.00 58.50 379 SER A CA 1
ATOM 3007 C C . SER A 1 379 ? 67.509 -2.874 -38.799 1.00 60.43 379 SER A C 1
ATOM 3008 O O . SER A 1 379 ? 68.424 -2.786 -39.617 1.00 55.34 379 SER A O 1
ATOM 3011 N N . ARG A 1 380 ? 67.340 -2.009 -37.802 1.00 61.55 380 ARG A N 1
ATOM 3012 C CA . ARG A 1 380 ? 68.262 -0.899 -37.598 1.00 61.84 380 ARG A CA 1
ATOM 3013 C C . ARG A 1 380 ? 69.561 -1.354 -36.931 1.00 65.06 380 ARG A C 1
ATOM 3014 O O . ARG A 1 380 ? 70.537 -1.699 -37.607 1.00 61.85 380 ARG A O 1
ATOM 3022 N N . PRO B 2 2 ? 13.797 -3.138 -27.190 1.00 44.14 2 PRO B N 1
ATOM 3023 C CA . PRO B 2 2 ? 12.851 -2.341 -27.974 1.00 45.12 2 PRO B CA 1
ATOM 3024 C C . PRO B 2 2 ? 13.545 -1.352 -28.898 1.00 50.66 2 PRO B C 1
ATOM 3025 O O . PRO B 2 2 ? 14.777 -1.260 -28.947 1.00 49.89 2 PRO B O 1
ATOM 3029 N N . SER B 2 3 ? 12.733 -0.603 -29.625 1.00 48.40 3 SER B N 1
ATOM 3030 C CA . SER B 2 3 ? 13.223 0.359 -30.581 1.00 46.16 3 SER B CA 1
ATOM 3031 C C . SER B 2 3 ? 12.150 1.403 -30.720 1.00 49.34 3 SER B C 1
ATOM 3032 O O . SER B 2 3 ? 10.979 1.137 -30.422 1.00 51.83 3 SER B O 1
ATOM 3035 N N . VAL B 2 4 ? 12.554 2.593 -31.141 1.00 48.60 4 VAL B N 1
ATOM 3036 C CA . VAL B 2 4 ? 11.615 3.661 -31.481 1.00 50.20 4 VAL B CA 1
ATOM 3037 C C . VAL B 2 4 ? 12.324 4.711 -32.317 1.00 45.16 4 VAL B C 1
ATOM 3038 O O . VAL B 2 4 ? 13.523 4.940 -32.155 1.00 44.87 4 VAL B O 1
ATOM 3042 N N . ASP B 2 5 ? 11.599 5.332 -33.235 1.00 49.09 5 ASP B N 1
ATOM 3043 C CA . ASP B 2 5 ? 12.185 6.395 -34.045 1.00 49.19 5 ASP B CA 1
ATOM 3044 C C . ASP B 2 5 ? 12.062 7.735 -33.360 1.00 47.67 5 ASP B C 1
ATOM 3045 O O . ASP B 2 5 ? 11.161 7.961 -32.557 1.00 48.51 5 ASP B O 1
ATOM 3050 N N . ILE B 2 6 ? 12.971 8.629 -33.711 1.00 50.59 6 ILE B N 1
ATOM 3051 C CA . ILE B 2 6 ? 12.905 10.015 -33.292 1.00 44.21 6 ILE B CA 1
ATOM 3052 C C . ILE B 2 6 ? 12.042 10.841 -34.242 1.00 45.74 6 ILE B C 1
ATOM 3053 O O . ILE B 2 6 ? 12.376 11.007 -35.408 1.00 51.48 6 ILE B O 1
ATOM 3058 N N . ASP B 2 7 ? 10.955 11.371 -33.737 1.00 43.24 7 ASP B N 1
ATOM 3059 C CA . ASP B 2 7 ? 10.088 12.187 -34.530 1.00 49.46 7 ASP B CA 1
ATOM 3060 C C . ASP B 2 7 ? 10.573 13.631 -34.583 1.00 50.03 7 ASP B C 1
ATOM 3061 O O . ASP B 2 7 ? 10.575 14.342 -33.615 1.00 43.57 7 ASP B O 1
ATOM 3066 N N . ALA B 2 8 ? 10.981 14.046 -35.758 1.00 50.23 8 ALA B N 1
ATOM 3067 C CA . ALA B 2 8 ? 11.453 15.380 -35.955 1.00 51.49 8 ALA B CA 1
ATOM 3068 C C . ALA B 2 8 ? 10.543 16.088 -36.907 1.00 55.91 8 ALA B C 1
ATOM 3069 O O . ALA B 2 8 ? 10.895 17.094 -37.441 1.00 62.05 8 ALA B O 1
ATOM 3071 N N . SER B 2 9 ? 9.362 15.558 -37.115 1.00 56.77 9 SER B N 1
ATOM 3072 C CA . SER B 2 9 ? 8.434 16.164 -38.036 1.00 56.60 9 SER B CA 1
ATOM 3073 C C . SER B 2 9 ? 8.031 17.570 -37.647 1.00 64.46 9 SER B C 1
ATOM 3074 O O . SER B 2 9 ? 8.140 18.487 -38.425 1.00 66.69 9 SER B O 1
ATOM 3077 N N . GLN B 2 10 ? 7.554 17.731 -36.434 1.00 63.55 10 GLN B N 1
ATOM 3078 C CA . GLN B 2 10 ? 7.095 19.025 -35.948 1.00 62.00 10 GLN B CA 1
ATOM 3079 C C . GLN B 2 10 ? 8.196 20.072 -36.046 1.00 66.77 10 GLN B C 1
ATOM 3080 O O . GLN B 2 10 ? 7.969 21.187 -36.526 1.00 70.81 10 GLN B O 1
ATOM 3086 N N . TRP B 2 11 ? 9.404 19.692 -35.652 1.00 64.41 11 TRP B N 1
ATOM 3087 C CA . TRP B 2 11 ? 10.524 20.625 -35.656 1.00 63.83 11 TRP B CA 1
ATOM 3088 C C . TRP B 2 11 ? 10.894 21.144 -37.050 1.00 65.17 11 TRP B C 1
ATOM 3089 O O . TRP B 2 11 ? 11.259 22.317 -37.208 1.00 64.50 11 TRP B O 1
ATOM 3100 N N . GLN B 2 12 ? 10.783 20.280 -38.051 1.00 64.94 12 GLN B N 1
ATOM 3101 C CA . GLN B 2 12 ? 11.180 20.635 -39.413 1.00 72.02 12 GLN B CA 1
ATOM 3102 C C . GLN B 2 12 ? 10.239 21.648 -40.070 1.00 71.59 12 GLN B C 1
ATOM 3103 O O . GLN B 2 12 ? 10.673 22.460 -40.885 1.00 71.05 12 GLN B O 1
ATOM 3109 N N . LYS B 2 13 ? 8.958 21.608 -39.719 1.00 68.11 13 LYS B N 1
ATOM 3110 C CA . LYS B 2 13 ? 8.011 22.542 -40.316 1.00 76.57 13 LYS B CA 1
ATOM 3111 C C . LYS B 2 13 ? 8.129 23.936 -39.657 1.00 78.17 13 LYS B C 1
ATOM 3112 O O . LYS B 2 13 ? 8.160 24.956 -40.351 1.00 78.96 13 LYS B O 1
ATOM 3118 N N . LEU B 2 14 ? 8.219 23.970 -38.329 1.00 73.21 14 LEU B N 1
ATOM 3119 C CA . LEU B 2 14 ? 8.441 25.211 -37.594 1.00 73.05 14 LEU B CA 1
ATOM 3120 C C . LEU B 2 14 ? 9.764 25.894 -37.967 1.00 72.88 14 LEU B C 1
ATOM 3121 O O . LEU B 2 14 ? 9.883 27.118 -37.904 1.00 79.73 14 LEU B O 1
ATOM 3126 N N . THR B 2 15 ? 10.746 25.108 -38.376 1.00 68.10 15 THR B N 1
ATOM 3127 C CA . THR B 2 15 ? 12.024 25.654 -38.805 1.00 70.76 15 THR B CA 1
ATOM 3128 C C . THR B 2 15 ? 11.894 26.266 -40.190 1.00 77.33 15 THR B C 1
ATOM 3129 O O . THR B 2 15 ? 12.757 27.024 -40.641 1.00 83.98 15 THR B O 1
ATOM 3133 N N . GLN B 2 16 ? 10.787 25.966 -40.855 1.00 76.52 16 GLN B N 1
ATOM 3134 C CA . GLN B 2 16 ? 10.497 26.604 -42.128 1.00 81.98 16 GLN B CA 1
ATOM 3135 C C . GLN B 2 16 ? 9.549 27.787 -41.931 1.00 84.18 16 GLN B C 1
ATOM 3136 O O . GLN B 2 16 ? 9.745 28.833 -42.543 1.00 87.03 16 GLN B O 1
ATOM 3142 N N . SER B 2 17 ? 8.555 27.648 -41.051 1.00 83.34 17 SER B N 1
ATOM 3143 C CA . SER B 2 17 ? 7.680 28.784 -40.714 1.00 85.37 17 SER B CA 1
ATOM 3144 C C . SER B 2 17 ? 8.398 29.866 -39.930 1.00 84.19 17 SER B C 1
ATOM 3145 O O . SER B 2 17 ? 7.796 30.872 -39.564 1.00 89.59 17 SER B O 1
ATOM 3148 N N . ARG B 2 18 ? 9.681 29.664 -39.661 1.00 86.56 18 ARG B N 1
ATOM 3149 C CA . ARG B 2 18 ? 10.445 30.658 -38.937 1.00 84.37 18 ARG B CA 1
ATOM 3150 C C . ARG B 2 18 ? 11.769 30.929 -39.631 1.00 87.75 18 ARG B C 1
ATOM 3151 O O . ARG B 2 18 ? 12.051 30.372 -40.695 1.00 85.25 18 ARG B O 1
ATOM 3159 N N . GLU B 2 19 ? 12.570 31.801 -39.030 1.00 89.96 19 GLU B N 1
ATOM 3160 C CA . GLU B 2 19 ? 13.445 32.648 -39.822 1.00 94.06 19 GLU B CA 1
ATOM 3161 C C . GLU B 2 19 ? 14.881 32.778 -39.314 1.00 96.29 19 GLU B C 1
ATOM 3162 O O . GLU B 2 19 ? 15.831 32.604 -40.078 1.00 92.57 19 GLU B O 1
ATOM 3168 N N . LYS B 2 20 ? 15.021 33.073 -38.020 1.00 95.51 20 LYS B N 1
ATOM 3169 C CA . LYS B 2 20 ? 16.184 33.807 -37.488 1.00 97.17 20 LYS B CA 1
ATOM 3170 C C . LYS B 2 20 ? 17.019 33.163 -36.354 1.00 96.13 20 LYS B C 1
ATOM 3171 O O . LYS B 2 20 ? 16.463 32.734 -35.344 1.00 98.16 20 LYS B O 1
ATOM 3177 N N . GLN B 2 21 ? 18.346 33.115 -36.502 1.00 96.23 21 GLN B N 1
ATOM 3178 C CA . GLN B 2 21 ? 19.216 32.946 -35.324 1.00 95.37 21 GLN B CA 1
ATOM 3179 C C . GLN B 2 21 ? 20.570 33.642 -35.481 1.00 99.44 21 GLN B C 1
ATOM 3180 O O . GLN B 2 21 ? 21.140 33.710 -36.576 1.00 100.60 21 GLN B O 1
ATOM 3186 N N . THR B 2 22 ? 21.100 34.116 -34.357 1.00 97.67 22 THR B N 1
ATOM 3187 C CA . THR B 2 22 ? 21.971 35.281 -34.388 1.00 92.33 22 THR B CA 1
ATOM 3188 C C . THR B 2 22 ? 23.158 35.393 -33.417 1.00 93.92 22 THR B C 1
ATOM 3189 O O . THR B 2 22 ? 24.248 35.705 -33.879 1.00 98.61 22 THR B O 1
ATOM 3191 N N . THR B 2 23 ? 23.050 35.089 -32.120 1.00 86.92 23 THR B N 1
ATOM 3192 C CA . THR B 2 23 ? 22.067 34.223 -31.479 1.00 81.04 23 THR B CA 1
ATOM 3193 C C . THR B 2 23 ? 20.627 34.679 -31.234 1.00 82.01 23 THR B C 1
ATOM 3194 O O . THR B 2 23 ? 19.712 34.215 -31.918 1.00 83.73 23 THR B O 1
ATOM 3198 N N . VAL B 2 24 ? 20.443 35.572 -30.262 1.00 79.29 24 VAL B N 1
ATOM 3199 C CA . VAL B 2 24 ? 19.136 35.947 -29.730 1.00 77.50 24 VAL B CA 1
ATOM 3200 C C . VAL B 2 24 ? 18.580 34.665 -29.052 1.00 79.21 24 VAL B C 1
ATOM 3201 O O . VAL B 2 24 ? 19.199 34.099 -28.139 1.00 75.44 24 VAL B O 1
ATOM 3205 N N . ILE B 2 25 ? 17.430 34.203 -29.524 1.00 70.51 25 ILE B N 1
ATOM 3206 C CA . ILE B 2 25 ? 16.809 32.972 -29.087 1.00 57.39 25 ILE B CA 1
ATOM 3207 C C . ILE B 2 25 ? 16.787 32.033 -30.306 1.00 61.80 25 ILE B C 1
ATOM 3208 O O . ILE B 2 25 ? 17.018 32.519 -31.417 1.00 63.63 25 ILE B O 1
ATOM 3213 N N . THR B 2 26 ? 16.593 30.716 -30.150 1.00 49.61 26 THR B N 1
ATOM 3214 C CA . THR B 2 26 ? 16.374 29.897 -31.362 1.00 54.50 26 THR B CA 1
ATOM 3215 C C . THR B 2 26 ? 15.100 30.394 -32.010 1.00 53.23 26 THR B C 1
ATOM 3216 O O . THR B 2 26 ? 14.245 30.949 -31.322 1.00 51.04 26 THR B O 1
ATOM 3220 N N . PRO B 2 27 ? 14.946 30.183 -33.329 1.00 56.00 27 PRO B N 1
ATOM 3221 C CA . PRO B 2 27 ? 13.679 30.559 -33.960 1.00 49.11 27 PRO B CA 1
ATOM 3222 C C . PRO B 2 27 ? 12.472 29.953 -33.284 1.00 49.35 27 PRO B C 1
ATOM 3223 O O . PRO B 2 27 ? 11.416 30.534 -33.283 1.00 49.52 27 PRO B O 1
ATOM 3227 N N . LEU B 2 28 ? 12.636 28.789 -32.679 1.00 55.42 28 LEU B N 1
ATOM 3228 C CA . LEU B 2 28 ? 11.508 28.136 -32.040 1.00 55.13 28 LEU B CA 1
ATOM 3229 C C . LEU B 2 28 ? 11.186 28.766 -30.688 1.00 49.43 28 LEU B C 1
ATOM 3230 O O . LEU B 2 28 ? 10.216 28.391 -30.031 1.00 52.10 28 LEU B O 1
ATOM 3235 N N . GLY B 2 29 ? 12.024 29.696 -30.257 1.00 46.46 29 GLY B N 1
ATOM 3236 C CA . GLY B 2 29 ? 11.777 30.398 -29.016 1.00 41.26 29 GLY B CA 1
ATOM 3237 C C . GLY B 2 29 ? 12.460 29.819 -27.790 1.00 42.20 29 GLY B C 1
ATOM 3238 O O . GLY B 2 29 ? 11.999 30.028 -26.668 1.00 41.81 29 GLY B O 1
ATOM 3239 N N . MET B 2 30 ? 13.549 29.083 -27.974 1.00 44.70 30 MET B N 1
ATOM 3240 C CA . MET B 2 30 ? 14.216 28.475 -26.826 1.00 41.72 30 MET B CA 1
ATOM 3241 C C . MET B 2 30 ? 15.658 28.935 -26.651 1.00 44.27 30 MET B C 1
ATOM 3242 O O . MET B 2 30 ? 16.297 29.411 -27.599 1.00 44.82 30 MET B O 1
ATOM 3247 N N . MET B 2 31 ? 16.160 28.810 -25.429 1.00 39.16 31 MET B N 1
ATOM 3248 C CA . MET B 2 31 ? 17.533 29.189 -25.139 1.00 39.79 31 MET B CA 1
ATOM 3249 C C . MET B 2 31 ? 18.094 28.356 -24.004 1.00 39.43 31 MET B C 1
ATOM 3250 O O . MET B 2 31 ? 17.352 27.708 -23.272 1.00 41.20 31 MET B O 1
ATOM 3255 N N . MET B 2 32 ? 19.412 28.381 -23.860 1.00 35.45 32 MET B N 1
ATOM 3256 C CA . MET B 2 32 ? 20.081 27.581 -22.860 1.00 36.44 32 MET B CA 1
ATOM 3257 C C . MET B 2 32 ? 20.867 28.485 -21.926 1.00 36.88 32 MET B C 1
ATOM 3258 O O . MET B 2 32 ? 21.751 29.213 -22.355 1.00 40.59 32 MET B O 1
ATOM 3263 N N . LEU B 2 33 ? 20.531 28.441 -20.644 1.00 35.94 33 LEU B N 1
ATOM 3264 C CA . LEU B 2 33 ? 21.180 29.281 -19.656 1.00 36.82 33 LEU B CA 1
ATOM 3265 C C . LEU B 2 33 ? 22.064 28.458 -18.718 1.00 39.92 33 LEU B C 1
ATOM 3266 O O . LEU B 2 33 ? 21.588 27.503 -18.094 1.00 40.03 33 LEU B O 1
ATOM 3271 N N . GLU B 2 34 ? 23.336 28.828 -18.592 1.00 35.43 34 GLU B N 1
ATOM 3272 C CA . GLU B 2 34 ? 24.248 28.045 -17.765 1.00 38.40 34 GLU B CA 1
ATOM 3273 C C . GLU B 2 34 ? 24.943 28.906 -16.716 1.00 39.62 34 GLU B C 1
ATOM 3274 O O . GLU B 2 34 ? 25.445 30.008 -17.001 1.00 41.32 34 GLU B O 1
ATOM 3280 N N . ILE B 2 35 ? 24.976 28.391 -15.491 1.00 42.64 35 ILE B N 1
ATOM 3281 C CA . ILE B 2 35 ? 25.538 29.114 -14.356 1.00 39.85 35 ILE B CA 1
ATOM 3282 C C . ILE B 2 35 ? 26.439 28.218 -13.526 1.00 40.36 35 ILE B C 1
ATOM 3283 O O . ILE B 2 35 ? 26.053 27.104 -13.189 1.00 39.66 35 ILE B O 1
ATOM 3288 N N . GLN B 2 36 ? 27.626 28.707 -13.171 1.00 40.92 36 GLN B N 1
ATOM 3289 C CA . GLN B 2 36 ? 28.512 27.956 -12.282 1.00 39.09 36 GLN B CA 1
ATOM 3290 C C . GLN B 2 36 ? 28.096 28.108 -10.819 1.00 43.48 36 GLN B C 1
ATOM 3291 O O . GLN B 2 36 ? 28.705 28.859 -10.070 1.00 39.35 36 GLN B O 1
ATOM 3297 N N . GLY B 2 37 ? 27.044 27.398 -10.425 1.00 42.10 37 GLY B N 1
ATOM 3298 C CA . GLY B 2 37 ? 26.511 27.504 -9.083 1.00 43.05 37 GLY B CA 1
ATOM 3299 C C . GLY B 2 37 ? 25.103 26.950 -9.014 1.00 44.73 37 GLY B C 1
ATOM 3300 O O . GLY B 2 37 ? 24.555 26.496 -10.021 1.00 44.94 37 GLY B O 1
ATOM 3301 N N . GLU B 2 38 ? 24.510 26.990 -7.831 1.00 42.15 38 GLU B N 1
ATOM 3302 C CA . GLU B 2 38 ? 23.117 26.612 -7.669 1.00 43.27 38 GLU B CA 1
ATOM 3303 C C . GLU B 2 38 ? 22.224 27.860 -7.674 1.00 45.87 38 GLU B C 1
ATOM 3304 O O . GLU B 2 38 ? 22.501 28.836 -6.995 1.00 45.18 38 GLU B O 1
ATOM 3310 N N . LEU B 2 39 ? 21.127 27.797 -8.405 1.00 45.24 39 LEU B N 1
ATOM 3311 C CA . LEU B 2 39 ? 20.112 28.817 -8.342 1.00 39.68 39 LEU B CA 1
ATOM 3312 C C . LEU B 2 39 ? 19.190 28.488 -7.185 1.00 44.93 39 LEU B C 1
ATOM 3313 O O . LEU B 2 39 ? 18.533 27.449 -7.194 1.00 45.76 39 LEU B O 1
ATOM 3318 N N . GLU B 2 40 ? 19.168 29.352 -6.174 1.00 45.28 40 GLU B N 1
ATOM 3319 C CA . GLU B 2 40 ? 18.377 29.116 -4.970 1.00 42.24 40 GLU B CA 1
ATOM 3320 C C . GLU B 2 40 ? 17.037 29.807 -5.053 1.00 45.43 40 GLU B C 1
ATOM 3321 O O . GLU B 2 40 ? 16.931 31.015 -4.849 1.00 49.05 40 GLU B O 1
ATOM 3327 N N . LEU B 2 41 ? 16.004 29.028 -5.326 1.00 46.90 41 LEU B N 1
ATOM 3328 C CA . LEU B 2 41 ? 14.653 29.548 -5.365 1.00 45.15 41 LEU B CA 1
ATOM 3329 C C . LEU B 2 41 ? 13.950 29.032 -4.142 1.00 44.03 41 LEU B C 1
ATOM 3330 O O . LEU B 2 41 ? 14.363 28.028 -3.564 1.00 46.27 41 LEU B O 1
ATOM 3335 N N . PRO B 2 42 ? 12.877 29.709 -3.740 1.00 46.07 42 PRO B N 1
ATOM 3336 C CA . PRO B 2 42 ? 12.189 29.268 -2.529 1.00 45.85 42 PRO B CA 1
ATOM 3337 C C . PRO B 2 42 ? 11.545 27.899 -2.716 1.00 50.86 42 PRO B C 1
ATOM 3338 O O . PRO B 2 42 ? 11.159 27.560 -3.839 1.00 48.06 42 PRO B O 1
ATOM 3342 N N . LYS B 2 43 ? 11.425 27.138 -1.629 1.00 51.42 43 LYS B N 1
ATOM 3343 C CA . LYS B 2 43 ? 10.895 25.781 -1.703 1.00 53.30 43 LYS B CA 1
ATOM 3344 C C . LYS B 2 43 ? 9.385 25.794 -1.897 1.00 54.19 43 LYS B C 1
ATOM 3345 O O . LYS B 2 43 ? 8.804 24.821 -2.389 1.00 57.70 43 LYS B O 1
ATOM 3347 N N . ASP B 2 44 ? 8.744 26.886 -1.505 1.00 51.30 44 ASP B N 1
ATOM 3348 C CA . ASP B 2 44 ? 7.287 26.931 -1.559 1.00 52.80 44 ASP B CA 1
ATOM 3349 C C . ASP B 2 44 ? 6.766 28.203 -2.219 1.00 47.64 44 ASP B C 1
ATOM 3350 O O . ASP B 2 44 ? 6.547 29.217 -1.564 1.00 50.14 44 ASP B O 1
ATOM 3355 N N . PHE B 2 45 ? 6.546 28.111 -3.525 1.00 48.81 45 PHE B N 1
ATOM 3356 C CA . PHE B 2 45 ? 6.030 29.208 -4.335 1.00 45.70 45 PHE B CA 1
ATOM 3357 C C . PHE B 2 45 ? 4.657 29.670 -3.893 1.00 47.33 45 PHE B C 1
ATOM 3358 O O . PHE B 2 45 ? 4.376 30.863 -3.888 1.00 49.84 45 PHE B O 1
ATOM 3366 N N . ALA B 2 46 ? 3.772 28.722 -3.603 1.00 45.77 46 ALA B N 1
ATOM 3367 C CA . ALA B 2 46 ? 2.388 29.068 -3.307 1.00 45.36 46 ALA B CA 1
ATOM 3368 C C . ALA B 2 46 ? 2.318 30.058 -2.139 1.00 47.41 46 ALA B C 1
ATOM 3369 O O . ALA B 2 46 ? 1.622 31.070 -2.220 1.00 47.33 46 ALA B O 1
ATOM 3371 N N . SER B 2 47 ? 3.084 29.781 -1.085 1.00 47.29 47 SER B N 1
ATOM 3372 C CA . SER B 2 47 ? 3.123 30.634 0.113 1.00 49.60 47 SER B CA 1
ATOM 3373 C C . SER B 2 47 ? 3.608 32.047 -0.194 1.00 51.49 47 SER B C 1
ATOM 3374 O O . SER B 2 47 ? 2.953 33.038 0.166 1.00 54.99 47 SER B O 1
ATOM 3377 N N . LEU B 2 48 ? 4.751 32.147 -0.866 1.00 47.69 48 LEU B N 1
ATOM 3378 C CA . LEU B 2 48 ? 5.304 33.452 -1.183 1.00 52.51 48 LEU B CA 1
ATOM 3379 C C . LEU B 2 48 ? 4.505 34.205 -2.229 1.00 53.22 48 LEU B C 1
ATOM 3380 O O . LEU B 2 48 ? 4.528 35.435 -2.250 1.00 55.34 48 LEU B O 1
ATOM 3385 N N . ALA B 2 49 ? 3.811 33.484 -3.103 1.00 48.49 49 ALA B N 1
ATOM 3386 C CA . ALA B 2 49 ? 3.021 34.158 -4.136 1.00 54.11 49 ALA B CA 1
ATOM 3387 C C . ALA B 2 49 ? 1.819 34.881 -3.535 1.00 54.06 49 ALA B C 1
ATOM 3388 O O . ALA B 2 49 ? 1.397 35.937 -4.027 1.00 51.74 49 ALA B O 1
ATOM 3390 N N . ARG B 2 50 ? 1.268 34.277 -2.480 1.00 54.64 50 ARG B N 1
ATOM 3391 C CA . ARG B 2 50 ? 0.161 34.850 -1.708 1.00 58.23 50 ARG B CA 1
ATOM 3392 C C . ARG B 2 50 ? 0.476 36.239 -1.192 1.00 57.79 50 ARG B C 1
ATOM 3393 O O . ARG B 2 50 ? -0.348 37.147 -1.157 1.00 64.51 50 ARG B O 1
ATOM 3401 N N . ARG B 2 51 ? 1.726 36.359 -0.803 1.00 61.19 51 ARG B N 1
ATOM 3402 C CA . ARG B 2 51 ? 2.285 37.482 -0.099 1.00 58.98 51 ARG B CA 1
ATOM 3403 C C . ARG B 2 51 ? 2.930 38.520 -1.021 1.00 59.81 51 ARG B C 1
ATOM 3404 O O . ARG B 2 51 ? 3.564 39.477 -0.577 1.00 63.47 51 ARG B O 1
ATOM 3412 N N . ASP B 2 52 ? 2.617 38.425 -2.305 1.00 60.71 52 ASP B N 1
ATOM 3413 C CA . ASP B 2 52 ? 3.408 39.090 -3.334 1.00 59.71 52 ASP B CA 1
ATOM 3414 C C . ASP B 2 52 ? 2.840 40.448 -3.684 1.00 59.16 52 ASP B C 1
ATOM 3415 O O . ASP B 2 52 ? 1.683 40.567 -4.077 1.00 62.72 52 ASP B O 1
ATOM 3420 N N . SER B 2 53 ? 3.660 41.473 -3.488 1.00 58.65 53 SER B N 1
ATOM 3421 C CA . SER B 2 53 ? 3.307 42.841 -3.842 1.00 59.81 53 SER B CA 1
ATOM 3422 C C . SER B 2 53 ? 3.287 43.011 -5.358 1.00 62.94 53 SER B C 1
ATOM 3423 O O . SER B 2 53 ? 3.896 42.220 -6.079 1.00 60.97 53 SER B O 1
ATOM 3426 N N . PRO B 2 54 ? 2.605 44.059 -5.860 1.00 68.89 54 PRO B N 1
ATOM 3427 C CA . PRO B 2 54 ? 2.674 44.233 -7.315 1.00 66.63 54 PRO B CA 1
ATOM 3428 C C . PRO B 2 54 ? 3.846 45.138 -7.629 1.00 61.86 54 PRO B C 1
ATOM 3429 O O . PRO B 2 54 ? 4.145 45.409 -8.788 1.00 63.22 54 PRO B O 1
ATOM 3433 N N . ASN B 2 55 ? 4.509 45.592 -6.571 1.00 59.01 55 ASN B N 1
ATOM 3434 C CA . ASN B 2 55 ? 5.784 46.277 -6.674 1.00 59.90 55 ASN B CA 1
ATOM 3435 C C . ASN B 2 55 ? 6.926 45.298 -6.895 1.00 59.18 55 ASN B C 1
ATOM 3436 O O . ASN B 2 55 ? 7.832 45.547 -7.691 1.00 57.99 55 ASN B O 1
ATOM 3441 N N . GLU B 2 56 ? 6.889 44.177 -6.190 1.00 57.50 56 GLU B N 1
ATOM 3442 C CA . GLU B 2 56 ? 7.888 43.160 -6.437 1.00 54.56 56 GLU B CA 1
ATOM 3443 C C . GLU B 2 56 ? 7.625 42.430 -7.754 1.00 47.70 56 GLU B C 1
ATOM 3444 O O . GLU B 2 56 ? 8.553 42.221 -8.530 1.00 47.18 56 GLU B O 1
ATOM 3450 N N . GLY B 2 57 ? 6.372 42.081 -8.027 1.00 45.13 57 GLY B N 1
ATOM 3451 C CA . GLY B 2 57 ? 6.049 41.422 -9.276 1.00 47.65 57 GLY B CA 1
ATOM 3452 C C . GLY B 2 57 ? 6.828 40.123 -9.408 1.00 44.29 57 GLY B C 1
ATOM 3453 O O . GLY B 2 57 ? 7.395 39.845 -10.464 1.00 41.04 57 GLY B O 1
ATOM 3454 N N . ARG B 2 58 ? 6.914 39.356 -8.324 1.00 42.92 58 ARG B N 1
ATOM 3455 C CA . ARG B 2 58 ? 7.763 38.162 -8.337 1.00 44.37 58 ARG B CA 1
ATOM 3456 C C . ARG B 2 58 ? 7.055 36.875 -8.778 1.00 39.50 58 ARG B C 1
ATOM 3457 O O . ARG B 2 58 ? 7.709 35.897 -9.130 1.00 41.35 58 ARG B O 1
ATOM 3465 N N . PHE B 2 59 ? 5.728 36.863 -8.730 1.00 40.34 59 PHE B N 1
ATOM 3466 C CA . PHE B 2 59 ? 4.979 35.665 -9.071 1.00 43.00 59 PHE B CA 1
ATOM 3467 C C . PHE B 2 59 ? 3.865 35.974 -10.053 1.00 45.72 59 PHE B C 1
ATOM 3468 O O . PHE B 2 59 ? 3.239 37.020 -9.975 1.00 47.42 59 PHE B O 1
ATOM 3476 N N . SER B 2 60 ? 3.638 35.059 -10.990 1.00 42.28 60 SER B N 1
ATOM 3477 C CA . SER B 2 60 ? 2.550 35.172 -11.947 1.00 41.02 60 SER B CA 1
ATOM 3478 C C . SER B 2 60 ? 2.043 33.789 -12.284 1.00 44.08 60 SER B C 1
ATOM 3479 O O . SER B 2 60 ? 2.764 32.800 -12.116 1.00 45.61 60 SER B O 1
ATOM 3482 N N . GLU B 2 61 ? 0.797 33.716 -12.734 1.00 42.07 61 GLU B N 1
ATOM 3483 C CA . GLU B 2 61 ? 0.244 32.471 -13.221 1.00 44.19 61 GLU B CA 1
ATOM 3484 C C . GLU B 2 61 ? 0.331 32.412 -14.749 1.00 51.01 61 GLU B C 1
ATOM 3485 O O . GLU B 2 61 ? -0.119 33.341 -15.452 1.00 46.76 61 GLU B O 1
ATOM 3491 N N . GLN B 2 62 ? 0.931 31.330 -15.251 1.00 47.00 62 GLN B N 1
ATOM 3492 C CA . GLN B 2 62 ? 0.914 30.996 -16.667 1.00 43.56 62 GLN B CA 1
ATOM 3493 C C . GLN B 2 62 ? 0.494 29.561 -16.892 1.00 50.12 62 GLN B C 1
ATOM 3494 O O . GLN B 2 62 ? 1.108 28.641 -16.335 1.00 47.80 62 GLN B O 1
ATOM 3500 N N . ASP B 2 63 ? -0.521 29.385 -17.741 1.00 48.05 63 ASP B N 1
ATOM 3501 C CA . ASP B 2 63 ? -1.077 28.080 -18.080 1.00 51.09 63 ASP B CA 1
ATOM 3502 C C . ASP B 2 63 ? -1.194 27.135 -16.881 1.00 52.72 63 ASP B C 1
ATOM 3503 O O . ASP B 2 63 ? -0.729 25.987 -16.938 1.00 53.28 63 ASP B O 1
ATOM 3508 N N . GLY B 2 64 ? -1.802 27.617 -15.802 1.00 47.82 64 GLY B N 1
ATOM 3509 C CA . GLY B 2 64 ? -2.056 26.768 -14.648 1.00 44.08 64 GLY B CA 1
ATOM 3510 C C . GLY B 2 64 ? -0.890 26.583 -13.704 1.00 42.65 64 GLY B C 1
ATOM 3511 O O . GLY B 2 64 ? -1.014 25.862 -12.720 1.00 44.63 64 GLY B O 1
ATOM 3512 N N . GLU B 2 65 ? 0.234 27.237 -13.997 1.00 45.68 65 GLU B N 1
ATOM 3513 C CA . GLU B 2 65 ? 1.443 27.162 -13.175 1.00 43.10 65 GLU B CA 1
ATOM 3514 C C . GLU B 2 65 ? 1.809 28.527 -12.598 1.00 46.89 65 GLU B C 1
ATOM 3515 O O . GLU B 2 65 ? 1.672 29.554 -13.262 1.00 43.63 65 GLU B O 1
ATOM 3521 N N . THR B 2 66 ? 2.291 28.527 -11.362 1.00 44.10 66 THR B N 1
ATOM 3522 C CA . THR B 2 66 ? 2.806 29.728 -10.749 1.00 35.12 66 THR B CA 1
ATOM 3523 C C . THR B 2 66 ? 4.288 29.866 -11.028 1.00 40.31 66 THR B C 1
ATOM 3524 O O . THR B 2 66 ? 5.087 29.029 -10.605 1.00 40.31 66 THR B O 1
ATOM 3528 N N . LEU B 2 67 ? 4.647 30.925 -11.745 1.00 37.91 67 LEU B N 1
ATOM 3529 C CA . LEU B 2 67 ? 6.025 31.160 -12.142 1.00 38.71 67 LEU B CA 1
ATOM 3530 C C . LEU B 2 67 ? 6.659 32.258 -11.291 1.00 41.96 67 LEU B C 1
ATOM 3531 O O . LEU B 2 67 ? 6.068 33.323 -11.072 1.00 46.35 67 LEU B O 1
ATOM 3536 N N . ILE B 2 68 ? 7.876 32.012 -10.826 1.00 39.00 68 ILE B N 1
ATOM 3537 C CA . ILE B 2 68 ? 8.626 33.031 -10.124 1.00 39.82 68 ILE B CA 1
ATOM 3538 C C . ILE B 2 68 ? 9.504 33.765 -11.111 1.00 39.30 68 ILE B C 1
ATOM 3539 O O . ILE B 2 68 ? 10.093 33.161 -12.007 1.00 41.69 68 ILE B O 1
ATOM 3544 N N . ARG B 2 69 ? 9.561 35.076 -10.967 1.00 33.49 69 ARG B N 1
ATOM 3545 C CA . ARG B 2 69 ? 10.413 35.905 -11.797 1.00 36.12 69 ARG B CA 1
ATOM 3546 C C . ARG B 2 69 ? 11.729 36.050 -11.068 1.00 38.77 69 ARG B C 1
ATOM 3547 O O . ARG B 2 69 ? 11.808 36.791 -10.081 1.00 38.82 69 ARG B O 1
ATOM 3555 N N . PHE B 2 70 ? 12.767 35.350 -11.515 1.00 35.44 70 PHE B N 1
ATOM 3556 C CA . PHE B 2 70 ? 13.967 35.285 -10.679 1.00 40.70 70 PHE B CA 1
ATOM 3557 C C . PHE B 2 70 ? 15.114 36.209 -11.108 1.00 38.38 70 PHE B C 1
ATOM 3558 O O . PHE B 2 70 ? 16.030 36.460 -10.311 1.00 36.59 70 PHE B O 1
ATOM 3566 N N . GLY B 2 71 ? 15.050 36.752 -12.320 1.00 33.49 71 GLY B N 1
ATOM 3567 C CA . GLY B 2 71 ? 16.148 37.550 -12.810 1.00 31.67 71 GLY B CA 1
ATOM 3568 C C . GLY B 2 71 ? 15.903 38.264 -14.122 1.00 36.13 71 GLY B C 1
ATOM 3569 O O . GLY B 2 71 ? 14.808 38.213 -14.657 1.00 31.77 71 GLY B O 1
ATOM 3570 N N . SER B 2 72 ? 16.927 38.970 -14.608 1.00 38.63 72 SER B N 1
ATOM 3571 C CA . SER B 2 72 ? 16.899 39.608 -15.920 1.00 37.31 72 SER B CA 1
ATOM 3572 C C . SER B 2 72 ? 18.197 39.324 -16.681 1.00 40.29 72 SER B C 1
ATOM 3573 O O . SER B 2 72 ? 19.282 39.269 -16.084 1.00 38.66 72 SER B O 1
ATOM 3576 N N . LEU B 2 73 ? 18.099 39.187 -18.001 1.00 39.12 73 LEU B N 1
ATOM 3577 C CA . LEU B 2 73 ? 19.284 38.924 -18.792 1.00 41.92 73 LEU B CA 1
ATOM 3578 C C . LEU B 2 73 ? 19.481 40.031 -19.827 1.00 44.67 73 LEU B C 1
ATOM 3579 O O . LEU B 2 73 ? 18.570 40.326 -20.608 1.00 44.28 73 LEU B O 1
ATOM 3584 N N . GLN B 2 74 ? 20.675 40.622 -19.852 1.00 43.84 74 GLN B N 1
ATOM 3585 C CA . GLN B 2 74 ? 21.005 41.695 -20.803 1.00 43.44 74 GLN B CA 1
ATOM 3586 C C . GLN B 2 74 ? 22.144 41.238 -21.722 1.00 45.23 74 GLN B C 1
ATOM 3587 O O . GLN B 2 74 ? 23.244 40.925 -21.266 1.00 43.70 74 GLN B O 1
ATOM 3593 N N . ILE B 2 75 ? 21.887 41.203 -23.021 1.00 47.68 75 ILE B N 1
ATOM 3594 C CA . ILE B 2 75 ? 22.913 40.854 -23.990 1.00 50.01 75 ILE B CA 1
ATOM 3595 C C . ILE B 2 75 ? 23.440 42.136 -24.648 1.00 55.34 75 ILE B C 1
ATOM 3596 O O . ILE B 2 75 ? 22.636 42.916 -25.164 1.00 59.11 75 ILE B O 1
ATOM 3601 N N . ASP B 2 76 ? 24.763 42.328 -24.696 1.00 55.72 76 ASP B N 1
ATOM 3602 C CA . ASP B 2 76 ? 25.356 43.490 -25.394 1.00 58.70 76 ASP B CA 1
ATOM 3603 C C . ASP B 2 76 ? 26.375 43.086 -26.458 1.00 60.08 76 ASP B C 1
ATOM 3604 O O . ASP B 2 76 ? 26.385 43.651 -27.556 1.00 71.36 76 ASP B O 1
ATOM 3609 N N . GLY B 2 77 ? 27.205 42.098 -26.163 1.00 50.55 77 GLY B N 1
ATOM 3610 C CA . GLY B 2 77 ? 28.050 41.533 -27.191 1.00 61.69 77 GLY B CA 1
ATOM 3611 C C . GLY B 2 77 ? 27.124 40.565 -27.896 1.00 65.04 77 GLY B C 1
ATOM 3612 O O . GLY B 2 77 ? 26.272 41.059 -28.650 1.00 64.29 77 GLY B O 1
ATOM 3613 N N . GLU B 2 78 ? 27.207 39.241 -27.705 1.00 59.17 78 GLU B N 1
ATOM 3614 C CA . GLU B 2 78 ? 28.240 38.397 -27.032 1.00 63.13 78 GLU B CA 1
ATOM 3615 C C . GLU B 2 78 ? 28.543 38.526 -25.532 1.00 59.18 78 GLU B C 1
ATOM 3616 O O . GLU B 2 78 ? 28.714 37.497 -24.863 1.00 55.57 78 GLU B O 1
ATOM 3622 N N . ARG B 2 79 ? 28.609 39.743 -25.003 1.00 51.31 79 ARG B N 1
ATOM 3623 C CA . ARG B 2 79 ? 28.674 39.977 -23.557 1.00 53.35 79 ARG B CA 1
ATOM 3624 C C . ARG B 2 79 ? 27.277 39.784 -22.978 1.00 47.21 79 ARG B C 1
ATOM 3625 O O . ARG B 2 79 ? 26.272 40.012 -23.658 1.00 48.74 79 ARG B O 1
ATOM 3627 N N . ALA B 2 80 ? 27.195 39.359 -21.730 1.00 41.22 80 ALA B N 1
ATOM 3628 C CA . ALA B 2 80 ? 25.893 39.174 -21.139 1.00 42.03 80 ALA B CA 1
ATOM 3629 C C . ALA B 2 80 ? 25.957 39.478 -19.677 1.00 42.95 80 ALA B C 1
ATOM 3630 O O . ALA B 2 80 ? 26.981 39.235 -19.043 1.00 46.45 80 ALA B O 1
ATOM 3632 N N . THR B 2 81 ? 24.854 39.981 -19.135 1.00 39.37 81 THR B N 1
ATOM 3633 C CA . THR B 2 81 ? 24.780 40.262 -17.721 1.00 42.18 81 THR B CA 1
ATOM 3634 C C . THR B 2 81 ? 23.501 39.649 -17.194 1.00 44.22 81 THR B C 1
ATOM 3635 O O . THR B 2 81 ? 22.439 39.738 -17.814 1.00 42.93 81 THR B O 1
ATOM 3639 N N . LEU B 2 82 ? 23.616 39.049 -16.020 1.00 45.26 82 LEU B N 1
ATOM 3640 C CA . LEU B 2 82 ? 22.515 38.365 -15.392 1.00 43.23 82 LEU B CA 1
ATOM 3641 C C . LEU B 2 82 ? 22.257 39.028 -14.051 1.00 43.27 82 LEU B C 1
ATOM 3642 O O . LEU B 2 82 ? 23.172 39.157 -13.245 1.00 40.80 82 LEU B O 1
ATOM 3647 N N . PHE B 2 83 ? 21.033 39.511 -13.844 1.00 42.33 83 PHE B N 1
ATOM 3648 C CA . PHE B 2 83 ? 20.645 40.027 -12.538 1.00 39.89 83 PHE B CA 1
ATOM 3649 C C . PHE B 2 83 ? 19.843 38.959 -11.858 1.00 39.69 83 PHE B C 1
ATOM 3650 O O . PHE B 2 83 ? 18.907 38.429 -12.430 1.00 40.00 83 PHE B O 1
ATOM 3658 N N . VAL B 2 84 ? 20.239 38.581 -10.657 1.00 38.34 84 VAL B N 1
ATOM 3659 C CA . VAL B 2 84 ? 19.442 37.619 -9.962 1.00 35.38 84 VAL B CA 1
ATOM 3660 C C . VAL B 2 84 ? 18.937 38.162 -8.648 1.00 40.04 84 VAL B C 1
ATOM 3661 O O . VAL B 2 84 ? 19.733 38.588 -7.786 1.00 40.66 84 VAL B O 1
ATOM 3665 N N . GLY B 2 85 ? 17.614 38.084 -8.476 1.00 37.17 85 GLY B N 1
ATOM 3666 C CA . GLY B 2 85 ? 16.966 38.610 -7.298 1.00 38.48 85 GLY B CA 1
ATOM 3667 C C . GLY B 2 85 ? 17.298 40.092 -7.212 1.00 42.61 85 GLY B C 1
ATOM 3668 O O . GLY B 2 85 ? 17.512 40.740 -8.239 1.00 38.55 85 GLY B O 1
ATOM 3669 N N . LYS B 2 86 ? 17.394 40.619 -5.996 1.00 46.08 86 LYS B N 1
ATOM 3670 C CA . LYS B 2 86 ? 17.565 42.051 -5.810 1.00 46.70 86 LYS B CA 1
ATOM 3671 C C . LYS B 2 86 ? 19.025 42.440 -5.713 1.00 49.45 86 LYS B C 1
ATOM 3672 O O . LYS B 2 86 ? 19.381 43.594 -5.942 1.00 51.19 86 LYS B O 1
ATOM 3678 N N . LYS B 2 87 ? 19.886 41.488 -5.385 1.00 44.03 87 LYS B N 1
ATOM 3679 C CA . LYS B 2 87 ? 21.188 41.869 -4.862 1.00 49.80 87 LYS B CA 1
ATOM 3680 C C . LYS B 2 87 ? 22.384 41.342 -5.636 1.00 47.08 87 LYS B C 1
ATOM 3681 O O . LYS B 2 87 ? 23.520 41.480 -5.184 1.00 47.70 87 LYS B O 1
ATOM 3687 N N . GLN B 2 88 ? 22.155 40.740 -6.797 1.00 42.66 88 GLN B N 1
ATOM 3688 C CA . GLN B 2 88 ? 23.266 40.095 -7.477 1.00 37.90 88 GLN B CA 1
ATOM 3689 C C . GLN B 2 88 ? 23.380 40.430 -8.946 1.00 36.99 88 GLN B C 1
ATOM 3690 O O . GLN B 2 88 ? 22.395 40.498 -9.665 1.00 38.86 88 GLN B O 1
ATOM 3696 N N . ARG B 2 89 ? 24.618 40.599 -9.382 1.00 40.85 89 ARG B N 1
ATOM 3697 C CA . ARG B 2 89 ? 24.966 40.771 -10.784 1.00 44.79 89 ARG B CA 1
ATOM 3698 C C . ARG B 2 89 ? 26.052 39.755 -11.181 1.00 40.65 89 ARG B C 1
ATOM 3699 O O . ARG B 2 89 ? 27.068 39.612 -10.483 1.00 40.60 89 ARG B O 1
ATOM 3707 N N .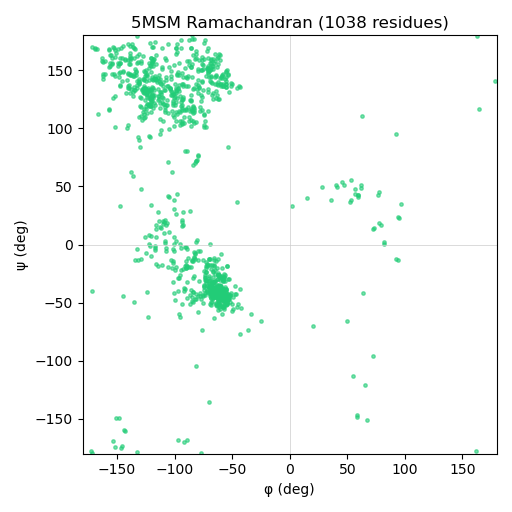 LEU B 2 90 ? 25.845 39.052 -12.284 1.00 37.59 90 LEU B N 1
ATOM 3708 C CA . LEU B 2 90 ? 26.832 38.078 -12.764 1.00 39.39 90 LEU B CA 1
ATOM 3709 C C . LEU B 2 90 ? 27.243 38.390 -14.177 1.00 38.10 90 LEU B C 1
ATOM 3710 O O . LEU B 2 90 ? 26.379 38.569 -15.029 1.00 41.26 90 LEU B O 1
ATOM 3715 N N . LEU B 2 91 ? 28.545 38.423 -14.449 1.00 33.90 91 LEU B N 1
ATOM 3716 C CA . LEU B 2 91 ? 28.984 38.747 -15.806 1.00 39.37 91 LEU B CA 1
ATOM 3717 C C . LEU B 2 91 ? 29.316 37.486 -16.597 1.00 42.68 91 LEU B C 1
ATOM 3718 O O . LEU B 2 91 ? 30.017 36.601 -16.111 1.00 41.74 91 LEU B O 1
ATOM 3723 N N . GLY B 2 92 ? 28.792 37.404 -17.813 1.00 41.53 92 GLY B N 1
ATOM 3724 C CA . GLY B 2 92 ? 28.982 36.220 -18.612 1.00 38.55 92 GLY B CA 1
ATOM 3725 C C . GLY B 2 92 ? 29.143 36.463 -20.090 1.00 43.48 92 GLY B C 1
ATOM 3726 O O . GLY B 2 92 ? 29.455 37.564 -20.534 1.00 44.40 92 GLY B O 1
ATOM 3727 N N . LYS B 2 93 ? 28.900 35.402 -20.844 1.00 44.38 93 LYS B N 1
ATOM 3728 C CA . LYS B 2 93 ? 29.301 35.298 -22.232 1.00 45.36 93 LYS B CA 1
ATOM 3729 C C . LYS B 2 93 ? 28.278 34.493 -23.057 1.00 44.77 93 LYS B C 1
ATOM 3730 O O . LYS B 2 93 ? 27.709 33.502 -22.582 1.00 44.42 93 LYS B O 1
ATOM 3736 N N . VAL B 2 94 ? 28.022 34.937 -24.278 1.00 45.17 94 VAL B N 1
ATOM 3737 C CA . VAL B 2 94 ? 27.274 34.139 -25.230 1.00 45.57 94 VAL B CA 1
ATOM 3738 C C . VAL B 2 94 ? 28.243 33.288 -26.014 1.00 49.17 94 VAL B C 1
ATOM 3739 O O . VAL B 2 94 ? 29.063 33.804 -26.770 1.00 51.28 94 VAL B O 1
ATOM 3743 N N . THR B 2 95 ? 28.115 31.976 -25.844 1.00 48.27 95 THR B N 1
ATOM 3744 C CA . THR B 2 95 ? 29.039 31.008 -26.431 1.00 53.86 95 THR B CA 1
ATOM 3745 C C . THR B 2 95 ? 28.353 30.122 -27.466 1.00 47.84 95 THR B C 1
ATOM 3746 O O . THR B 2 95 ? 27.258 29.613 -27.245 1.00 41.95 95 THR B O 1
ATOM 3750 N N . LYS B 2 96 ? 29.019 29.972 -28.602 1.00 48.32 96 LYS B N 1
ATOM 3751 C CA . LYS B 2 96 ? 28.606 29.066 -29.647 1.00 48.86 96 LYS B CA 1
ATOM 3752 C C . LYS B 2 96 ? 29.026 27.670 -29.214 1.00 48.02 96 LYS B C 1
ATOM 3753 O O . LYS B 2 96 ? 30.147 27.491 -28.736 1.00 42.48 96 LYS B O 1
ATOM 3759 N N . LEU B 2 97 ? 28.133 26.694 -29.360 1.00 41.89 97 LEU B N 1
ATOM 3760 C CA . LEU B 2 97 ? 28.454 25.323 -28.948 1.00 49.10 97 LEU B CA 1
ATOM 3761 C C . LEU B 2 97 ? 29.359 24.591 -29.920 1.00 46.60 97 LEU B C 1
ATOM 3762 O O . LEU B 2 97 ? 29.131 24.567 -31.146 1.00 43.77 97 LEU B O 1
ATOM 3767 N N . ASP B 2 98 ? 30.417 24.055 -29.329 1.00 43.63 98 ASP B N 1
ATOM 3768 C CA . ASP B 2 98 ? 31.260 23.034 -29.910 1.00 44.61 98 ASP B CA 1
ATOM 3769 C C . ASP B 2 98 ? 30.451 21.956 -30.627 1.00 46.96 98 ASP B C 1
ATOM 3770 O O . ASP B 2 98 ? 30.615 21.687 -31.820 1.00 41.43 98 ASP B O 1
ATOM 3775 N N . VAL B 2 99 ? 29.523 21.379 -29.886 1.00 47.62 99 VAL B N 1
ATOM 3776 C CA . VAL B 2 99 ? 28.652 20.361 -30.420 1.00 46.11 99 VAL B CA 1
ATOM 3777 C C . VAL B 2 99 ? 27.252 20.826 -30.162 1.00 41.73 99 VAL B C 1
ATOM 3778 O O . VAL B 2 99 ? 26.880 21.035 -29.017 1.00 44.04 99 VAL B O 1
ATOM 3782 N N . PRO B 2 100 ? 26.488 21.067 -31.229 1.00 44.35 100 PRO B N 1
ATOM 3783 C CA . PRO B 2 100 ? 25.079 21.439 -31.036 1.00 42.69 100 PRO B CA 1
ATOM 3784 C C . PRO B 2 100 ? 24.365 20.392 -30.181 1.00 43.49 100 PRO B C 1
ATOM 3785 O O . PRO B 2 100 ? 24.735 19.206 -30.212 1.00 43.95 100 PRO B O 1
ATOM 3789 N N . MET B 2 101 ? 23.364 20.820 -29.429 1.00 35.98 101 MET B N 1
ATOM 3790 C CA . MET B 2 101 ? 22.684 19.931 -28.519 1.00 38.97 101 MET B CA 1
ATOM 3791 C C . MET B 2 101 ? 21.227 19.840 -28.916 1.00 38.81 101 MET B C 1
ATOM 3792 O O . MET B 2 101 ? 20.550 20.847 -29.112 1.00 39.33 101 MET B O 1
ATOM 3797 N N . GLY B 2 102 ? 20.761 18.608 -29.066 1.00 40.18 102 GLY B N 1
ATOM 3798 C CA . GLY B 2 102 ? 19.369 18.361 -29.339 1.00 38.46 102 GLY B CA 1
ATOM 3799 C C . GLY B 2 102 ? 18.608 18.345 -28.045 1.00 38.81 102 GLY B C 1
ATOM 3800 O O . GLY B 2 102 ? 19.027 17.742 -27.065 1.00 42.79 102 GLY B O 1
ATOM 3801 N N . ILE B 2 103 ? 17.488 19.035 -28.025 1.00 37.50 103 ILE B N 1
ATOM 3802 C CA . ILE B 2 103 ? 16.598 18.895 -26.905 1.00 35.94 103 ILE B CA 1
ATOM 3803 C C . ILE B 2 103 ? 15.594 17.854 -27.354 1.00 40.97 103 ILE B C 1
ATOM 3804 O O . ILE B 2 103 ? 14.843 18.073 -28.310 1.00 38.71 103 ILE B O 1
ATOM 3809 N N . MET B 2 104 ? 15.607 16.696 -26.708 1.00 40.50 104 MET B N 1
ATOM 3810 C CA . MET B 2 104 ? 14.619 15.700 -27.039 1.00 39.34 104 MET B CA 1
ATOM 3811 C C . MET B 2 104 ? 13.675 15.470 -25.881 1.00 36.37 104 MET B C 1
ATOM 3812 O O . MET B 2 104 ? 14.089 15.501 -24.729 1.00 38.44 104 MET B O 1
ATOM 3817 N N . HIS B 2 105 ? 12.394 15.295 -26.197 1.00 36.10 105 HIS B N 1
ATOM 3818 C CA . HIS B 2 105 ? 11.380 15.008 -25.196 1.00 38.46 105 HIS B CA 1
ATOM 3819 C C . HIS B 2 105 ? 11.044 13.527 -25.185 1.00 40.01 105 HIS B C 1
ATOM 3820 O O . HIS B 2 105 ? 10.608 12.995 -26.197 1.00 39.88 105 HIS B O 1
ATOM 3827 N N . PHE B 2 106 ? 11.244 12.858 -24.054 1.00 41.52 106 PHE B N 1
ATOM 3828 C CA . PHE B 2 106 ? 10.962 11.422 -23.966 1.00 38.63 106 PHE B CA 1
ATOM 3829 C C . PHE B 2 106 ? 9.628 11.155 -23.293 1.00 38.51 106 PHE B C 1
ATOM 3830 O O . PHE B 2 106 ? 9.509 11.204 -22.062 1.00 41.03 106 PHE B O 1
ATOM 3838 N N . ASN B 2 107 ? 8.632 10.846 -24.115 1.00 34.97 107 ASN B N 1
ATOM 3839 C CA . ASN B 2 107 ? 7.301 10.523 -23.628 1.00 41.10 107 ASN B CA 1
ATOM 3840 C C . ASN B 2 107 ? 7.207 9.052 -23.196 1.00 45.55 107 ASN B C 1
ATOM 3841 O O . ASN B 2 107 ? 7.113 8.168 -24.029 1.00 43.38 107 ASN B O 1
ATOM 3846 N N . SER B 2 108 ? 7.198 8.824 -21.882 1.00 47.23 108 SER B N 1
ATOM 3847 C CA . SER B 2 108 ? 7.344 7.501 -21.297 1.00 43.95 108 SER B CA 1
ATOM 3848 C C . SER B 2 108 ? 6.110 6.665 -21.487 1.00 44.05 108 SER B C 1
ATOM 3849 O O . SER B 2 108 ? 6.209 5.452 -21.548 1.00 45.78 108 SER B O 1
ATOM 3852 N N . LYS B 2 109 ? 4.951 7.311 -21.542 1.00 41.17 109 LYS B N 1
ATOM 3853 C CA . LYS B 2 109 ? 3.697 6.589 -21.698 1.00 42.97 109 LYS B CA 1
ATOM 3854 C C . LYS B 2 109 ? 3.759 5.700 -22.935 1.00 47.33 109 LYS B C 1
ATOM 3855 O O . LYS B 2 109 ? 3.509 4.483 -22.861 1.00 44.15 109 LYS B O 1
ATOM 3861 N N . ASP B 2 110 ? 4.124 6.317 -24.055 1.00 46.67 110 ASP B N 1
ATOM 3862 C CA . ASP B 2 110 ? 4.229 5.633 -25.337 1.00 48.18 110 ASP B CA 1
ATOM 3863 C C . ASP B 2 110 ? 5.634 5.136 -25.682 1.00 48.85 110 ASP B C 1
ATOM 3864 O O . ASP B 2 110 ? 5.796 4.466 -26.701 1.00 51.15 110 ASP B O 1
ATOM 3869 N N . ASN B 2 111 ? 6.628 5.409 -24.833 1.00 46.57 111 ASN B N 1
ATOM 3870 C CA . ASN B 2 111 ? 8.031 5.219 -25.222 1.00 44.92 111 ASN B CA 1
ATOM 3871 C C . ASN B 2 111 ? 8.297 5.836 -26.598 1.00 50.73 111 ASN B C 1
ATOM 3872 O O . ASN B 2 111 ? 8.818 5.174 -27.493 1.00 53.61 111 ASN B O 1
ATOM 3877 N N . LYS B 2 112 ? 7.914 7.097 -26.777 1.00 51.46 112 LYS B N 1
ATOM 3878 C CA . LYS B 2 112 ? 8.193 7.806 -28.018 1.00 51.67 112 LYS B CA 1
ATOM 3879 C C . LYS B 2 112 ? 9.011 9.068 -27.738 1.00 48.41 112 LYS B C 1
ATOM 3880 O O . LYS B 2 112 ? 9.021 9.586 -26.616 1.00 48.69 112 LYS B O 1
ATOM 3886 N N . VAL B 2 113 ? 9.739 9.530 -28.746 1.00 45.10 113 VAL B N 1
ATOM 3887 C CA . VAL B 2 113 ? 10.662 10.625 -28.538 1.00 42.78 113 VAL B CA 1
ATOM 3888 C C . VAL B 2 113 ? 10.624 11.636 -29.664 1.00 46.27 113 VAL B C 1
ATOM 3889 O O . VAL B 2 113 ? 10.653 11.297 -30.845 1.00 44.83 113 VAL B O 1
ATOM 3893 N N . GLU B 2 114 ? 10.569 12.895 -29.256 1.00 45.60 114 GLU B N 1
ATOM 3894 C CA . GLU B 2 114 ? 10.421 14.008 -30.161 1.00 46.38 114 GLU B CA 1
ATOM 3895 C C . GLU B 2 114 ? 11.627 14.943 -30.147 1.00 42.97 114 GLU B C 1
ATOM 3896 O O . GLU B 2 114 ? 12.238 15.174 -29.106 1.00 40.82 114 GLU B O 1
ATOM 3902 N N . LEU B 2 115 ? 11.986 15.470 -31.306 1.00 41.56 115 LEU B N 1
ATOM 3903 C CA . LEU B 2 115 ? 12.979 16.533 -31.342 1.00 45.55 115 LEU B CA 1
ATOM 3904 C C . LEU B 2 115 ? 12.289 17.851 -31.054 1.00 42.67 115 LEU B C 1
ATOM 3905 O O . LEU B 2 115 ? 11.481 18.310 -31.843 1.00 41.15 115 LEU B O 1
ATOM 3910 N N . VAL B 2 116 ? 12.637 18.456 -29.930 1.00 37.61 116 VAL B N 1
ATOM 3911 C CA . VAL B 2 116 ? 12.017 19.689 -29.494 1.00 41.48 116 VAL B CA 1
ATOM 3912 C C . VAL B 2 116 ? 12.672 20.897 -30.129 1.00 39.30 116 VAL B C 1
ATOM 3913 O O . VAL B 2 116 ? 11.984 21.803 -30.591 1.00 44.92 116 VAL B O 1
ATOM 3917 N N . ASP B 2 117 ? 13.999 20.905 -30.142 1.00 35.94 117 ASP B N 1
ATOM 3918 C CA . ASP B 2 117 ? 14.750 22.012 -30.707 1.00 38.38 117 ASP B CA 1
ATOM 3919 C C . ASP B 2 117 ? 16.207 21.636 -30.752 1.00 39.51 117 ASP B C 1
ATOM 3920 O O . ASP B 2 117 ? 16.616 20.620 -30.180 1.00 41.40 117 ASP B O 1
ATOM 3925 N N . VAL B 2 118 ? 16.998 22.452 -31.431 1.00 37.79 118 VAL B N 1
ATOM 3926 C CA . VAL B 2 118 ? 18.433 22.218 -31.502 1.00 39.92 118 VAL B CA 1
ATOM 3927 C C . VAL B 2 118 ? 19.169 23.454 -30.992 1.00 46.31 118 VAL B C 1
ATOM 3928 O O . VAL B 2 118 ? 18.976 24.556 -31.531 1.00 44.54 118 VAL B O 1
ATOM 3932 N N . MET B 2 119 ? 19.982 23.279 -29.949 1.00 41.82 119 MET B N 1
ATOM 3933 C CA . MET B 2 119 ? 20.659 24.393 -29.305 1.00 39.73 119 MET B CA 1
ATOM 3934 C C . MET B 2 119 ? 22.029 24.541 -29.918 1.00 43.84 119 MET B C 1
ATOM 3935 O O . MET B 2 119 ? 22.784 23.567 -29.963 1.00 42.03 119 MET B O 1
ATOM 3940 N N . LYS B 2 120 ? 22.346 25.736 -30.409 1.00 41.41 120 LYS B N 1
ATOM 3941 C CA . LYS B 2 120 ? 23.659 26.005 -31.010 1.00 42.46 120 LYS B CA 1
ATOM 3942 C C . LYS B 2 120 ? 24.451 27.041 -30.222 1.00 44.59 120 LYS B C 1
ATOM 3943 O O . LYS B 2 120 ? 25.664 27.181 -30.389 1.00 47.35 120 LYS B O 1
ATOM 3949 N N . TYR B 2 121 ? 23.753 27.775 -29.368 1.00 42.75 121 TYR B N 1
ATOM 3950 C CA . TYR B 2 121 ? 24.381 28.775 -28.528 1.00 41.94 121 TYR B CA 1
ATOM 3951 C C . TYR B 2 121 ? 23.882 28.594 -27.126 1.00 40.61 121 TYR B C 1
ATOM 3952 O O . TYR B 2 121 ? 22.791 28.065 -26.915 1.00 42.50 121 TYR B O 1
ATOM 3961 N N . LYS B 2 122 ? 24.672 29.050 -26.168 1.00 40.07 122 LYS B N 1
ATOM 3962 C CA . LYS B 2 122 ? 24.249 29.091 -24.782 1.00 39.14 122 LYS B CA 1
ATOM 3963 C C . LYS B 2 122 ? 24.735 30.397 -24.206 1.00 38.08 122 LYS B C 1
ATOM 3964 O O . LYS B 2 122 ? 25.605 31.035 -24.787 1.00 41.80 122 LYS B O 1
ATOM 3970 N N . VAL B 2 123 ? 24.177 30.817 -23.078 1.00 43.52 123 VAL B N 1
ATOM 3971 C CA . VAL B 2 123 ? 24.712 31.978 -22.368 1.00 34.98 123 VAL B CA 1
ATOM 3972 C C . VAL B 2 123 ? 25.128 31.463 -21.004 1.00 39.68 123 VAL B C 1
ATOM 3973 O O . VAL B 2 123 ? 24.348 30.828 -20.300 1.00 45.25 123 VAL B O 1
ATOM 3977 N N . ILE B 2 124 ? 26.397 31.670 -20.673 1.00 44.08 124 ILE B N 1
ATOM 3978 C CA . ILE B 2 124 ? 27.024 31.010 -19.534 1.00 42.79 124 ILE B CA 1
ATOM 3979 C C . ILE B 2 124 ? 27.680 32.007 -18.602 1.00 37.87 124 ILE B C 1
ATOM 3980 O O . ILE B 2 124 ? 28.259 32.998 -19.063 1.00 41.22 124 ILE B O 1
ATOM 3985 N N . PHE B 2 125 ? 27.589 31.735 -17.299 1.00 38.83 125 PHE B N 1
ATOM 3986 C CA . PHE B 2 125 ? 28.128 32.622 -16.259 1.00 42.23 125 PHE B CA 1
ATOM 3987 C C . PHE B 2 125 ? 29.016 31.832 -15.302 1.00 35.73 125 PHE B C 1
ATOM 3988 O O . PHE B 2 125 ? 28.515 31.083 -14.474 1.00 37.75 125 PHE B O 1
ATOM 3996 N N . LYS B 2 126 ? 30.330 32.037 -15.406 1.00 39.92 126 LYS B N 1
ATOM 3997 C CA . LYS B 2 126 ? 31.350 31.244 -14.710 1.00 40.34 126 LYS B CA 1
ATOM 3998 C C . LYS B 2 126 ? 31.909 31.980 -13.473 1.00 44.91 126 LYS B C 1
ATOM 3999 O O . LYS B 2 126 ? 32.569 31.382 -12.612 1.00 38.71 126 LYS B O 1
ATOM 4005 N N . ASP B 2 127 ? 31.665 33.287 -13.391 1.00 44.65 127 ASP B N 1
ATOM 4006 C CA . ASP B 2 127 ? 32.354 34.095 -12.391 1.00 42.18 127 ASP B CA 1
ATOM 4007 C C . ASP B 2 127 ? 31.509 34.464 -11.186 1.00 40.75 127 ASP B C 1
ATOM 4008 O O . ASP B 2 127 ? 30.295 34.587 -11.301 1.00 40.05 127 ASP B O 1
ATOM 4013 N N . ARG B 2 128 ? 32.172 34.616 -10.036 1.00 40.84 128 ARG B N 1
ATOM 4014 C CA . ARG B 2 128 ? 31.537 35.008 -8.778 1.00 43.50 128 ARG B CA 1
ATOM 4015 C C . ARG B 2 128 ? 30.550 36.155 -9.010 1.00 46.72 128 ARG B C 1
ATOM 4016 O O . ARG B 2 128 ? 30.828 37.070 -9.794 1.00 41.86 128 ARG B O 1
ATOM 4024 N N . PRO B 2 129 ? 29.361 36.061 -8.396 1.00 44.98 129 PRO B N 1
ATOM 4025 C CA . PRO B 2 129 ? 28.375 37.147 -8.445 1.00 42.86 129 PRO B CA 1
ATOM 4026 C C . PRO B 2 129 ? 28.943 38.445 -7.851 1.00 46.39 129 PRO B C 1
ATOM 4027 O O . PRO B 2 129 ? 29.587 38.399 -6.797 1.00 46.42 129 PRO B O 1
ATOM 4031 N N . LEU B 2 130 ? 28.695 39.575 -8.511 1.00 44.94 130 LEU B N 1
ATOM 4032 C CA . LEU B 2 130 ? 29.082 40.888 -7.982 1.00 48.47 130 LEU B CA 1
ATOM 4033 C C . LEU B 2 130 ? 27.930 41.559 -7.262 1.00 48.45 130 LEU B C 1
ATOM 4034 O O . LEU B 2 130 ? 26.763 41.268 -7.543 1.00 50.02 130 LEU B O 1
ATOM 4039 N N . PRO B 2 131 ? 28.255 42.478 -6.337 1.00 58.46 131 PRO B N 1
ATOM 4040 C CA . PRO B 2 131 ? 27.210 43.332 -5.759 1.00 56.56 131 PRO B CA 1
ATOM 4041 C C . PRO B 2 131 ? 26.532 44.154 -6.832 1.00 58.88 131 PRO B C 1
ATOM 4042 O O . PRO B 2 131 ? 27.086 44.374 -7.923 1.00 53.21 131 PRO B O 1
ATOM 4046 N N . ILE B 2 132 ? 25.331 44.614 -6.527 1.00 62.29 132 ILE B N 1
ATOM 4047 C CA . ILE B 2 132 ? 24.495 45.148 -7.578 1.00 59.68 132 ILE B CA 1
ATOM 4048 C C . ILE B 2 132 ? 25.141 46.469 -8.014 1.00 69.03 132 ILE B C 1
ATOM 4049 O O . ILE B 2 132 ? 25.744 47.152 -7.174 1.00 71.77 132 ILE B O 1
ATOM 4054 N N . MET B 2 133 ? 25.064 46.776 -9.316 1.00 64.07 133 MET B N 1
ATOM 4055 C CA . MET B 2 133 ? 25.722 47.925 -9.968 1.00 65.75 133 MET B CA 1
ATOM 4056 C C . MET B 2 133 ? 27.256 47.983 -9.779 1.00 64.69 133 MET B C 1
ATOM 4057 O O . MET B 2 133 ? 27.787 47.994 -8.662 1.00 70.37 133 MET B O 1
ATOM 4062 N N . GLN C 3 51 ? 11.684 40.171 4.563 1.00 88.43 714 GLN C N 1
ATOM 4063 C CA . GLN C 3 51 ? 10.561 39.265 4.807 1.00 91.58 714 GLN C CA 1
ATOM 4064 C C . GLN C 3 51 ? 9.967 38.696 3.505 1.00 90.61 714 GLN C C 1
ATOM 4065 O O . GLN C 3 51 ? 9.532 37.537 3.486 1.00 90.01 714 GLN C O 1
ATOM 4071 N N . THR C 3 52 ? 9.952 39.487 2.424 1.00 87.87 715 THR C N 1
ATOM 4072 C CA . THR C 3 52 ? 9.531 38.961 1.113 1.00 84.11 715 THR C CA 1
ATOM 4073 C C . THR C 3 52 ? 10.638 38.127 0.462 1.00 76.89 715 THR C C 1
ATOM 4074 O O . THR C 3 52 ? 11.726 37.978 1.017 1.00 77.45 715 THR C O 1
ATOM 4078 N N . VAL C 3 53 ? 10.345 37.618 -0.733 1.00 69.20 716 VAL C N 1
ATOM 4079 C CA . VAL C 3 53 ? 11.139 36.591 -1.413 1.00 63.23 716 VAL C CA 1
ATOM 4080 C C . VAL C 3 53 ? 12.634 36.885 -1.571 1.00 61.53 716 VAL C C 1
ATOM 4081 O O . VAL C 3 53 ? 13.033 37.981 -1.971 1.00 62.60 716 VAL C O 1
ATOM 4085 N N . LYS C 3 54 ? 13.475 35.920 -1.210 1.00 58.28 717 LYS C N 1
ATOM 4086 C CA . LYS C 3 54 ? 14.886 36.124 -1.457 1.00 56.14 717 LYS C CA 1
ATOM 4087 C C . LYS C 3 54 ? 15.460 35.160 -2.517 1.00 55.88 717 LYS C C 1
ATOM 4088 O O . LYS C 3 54 ? 15.395 33.945 -2.371 1.00 58.08 717 LYS C O 1
ATOM 4094 N N . ILE C 3 55 ? 16.027 35.727 -3.583 1.00 51.12 718 ILE C N 1
ATOM 4095 C CA . ILE C 3 55 ? 16.530 34.948 -4.713 1.00 53.73 718 ILE C CA 1
ATOM 4096 C C . ILE C 3 55 ? 18.010 35.189 -5.044 1.00 51.87 718 ILE C C 1
ATOM 4097 O O . ILE C 3 55 ? 18.432 36.340 -5.248 1.00 45.00 718 ILE C O 1
ATOM 4102 N N . TRP C 3 56 ? 18.793 34.107 -5.112 1.00 45.69 719 TRP C N 1
ATOM 4103 C CA . TRP C 3 56 ? 20.232 34.240 -5.373 1.00 45.60 719 TRP C CA 1
ATOM 4104 C C . TRP C 3 56 ? 20.942 33.011 -5.992 1.00 45.91 719 TRP C C 1
ATOM 4105 O O . TRP C 3 56 ? 20.432 31.879 -5.964 1.00 44.85 719 TRP C O 1
ATOM 4116 N N . VAL C 3 57 ? 22.131 33.258 -6.545 1.00 44.22 720 VAL C N 1
ATOM 4117 C CA . VAL C 3 57 ? 23.061 32.204 -6.940 1.00 43.39 720 VAL C CA 1
ATOM 4118 C C . VAL C 3 57 ? 24.074 31.914 -5.838 1.00 47.55 720 VAL C C 1
ATOM 4119 O O . VAL C 3 57 ? 24.857 32.799 -5.470 1.00 47.60 720 VAL C O 1
ATOM 4123 N N . LYS C 3 58 ? 24.086 30.684 -5.327 1.00 42.46 721 LYS C N 1
ATOM 4124 C CA . LYS C 3 58 ? 25.212 30.237 -4.510 1.00 45.99 721 LYS C CA 1
ATOM 4125 C C . LYS C 3 58 ? 26.295 29.745 -5.451 1.00 43.67 721 LYS C C 1
ATOM 4126 O O . LYS C 3 58 ? 26.168 28.682 -6.053 1.00 48.83 721 LYS C O 1
ATOM 4132 N N . TYR C 3 59 ? 27.347 30.534 -5.582 1.00 39.51 722 TYR C N 1
ATOM 4133 C CA . TYR C 3 59 ? 28.433 30.267 -6.506 1.00 42.79 722 TYR C CA 1
ATOM 4134 C C . TYR C 3 59 ? 29.194 28.971 -6.221 1.00 41.65 722 TYR C C 1
ATOM 4135 O O . TYR C 3 59 ? 29.447 28.635 -5.074 1.00 37.84 722 TYR C O 1
ATOM 4144 N N . ASN C 3 60 ? 29.547 28.242 -7.277 1.00 39.33 723 ASN C N 1
ATOM 4145 C CA . ASN C 3 60 ? 30.482 27.127 -7.129 1.00 44.49 723 ASN C CA 1
ATOM 4146 C C . ASN C 3 60 ? 31.850 27.643 -7.476 1.00 43.02 723 ASN C C 1
ATOM 4147 O O . ASN C 3 60 ? 31.992 28.374 -8.457 1.00 38.76 723 ASN C O 1
ATOM 4152 N N . GLU C 3 61 ? 32.852 27.266 -6.684 1.00 40.90 724 GLU C N 1
ATOM 4153 C CA . GLU C 3 61 ? 34.182 27.815 -6.863 1.00 40.27 724 GLU C CA 1
ATOM 4154 C C . GLU C 3 61 ? 34.788 27.351 -8.176 1.00 40.67 724 GLU C C 1
ATOM 4155 O O . GLU C 3 61 ? 35.592 28.043 -8.785 1.00 40.81 724 GLU C O 1
ATOM 4161 N N . GLY C 3 62 ? 34.423 26.151 -8.598 1.00 39.82 725 GLY C N 1
ATOM 4162 C CA . GLY C 3 62 ? 34.794 25.696 -9.918 1.00 41.79 725 GLY C CA 1
ATOM 4163 C C . GLY C 3 62 ? 33.792 24.717 -10.491 1.00 44.17 725 GLY C C 1
ATOM 4164 O O . GLY C 3 62 ? 32.603 24.809 -10.213 1.00 46.85 725 GLY C O 1
ATOM 4165 N N . PHE C 3 63 ? 34.281 23.795 -11.312 1.00 43.40 726 PHE C N 1
ATOM 4166 C CA . PHE C 3 63 ? 33.423 22.972 -12.160 1.00 45.01 726 PHE C CA 1
ATOM 4167 C C . PHE C 3 63 ? 33.908 21.512 -12.182 1.00 45.93 726 PHE C C 1
ATOM 4168 O O . PHE C 3 63 ? 35.093 21.244 -12.412 1.00 43.72 726 PHE C O 1
ATOM 4176 N N . SER C 3 64 ? 32.974 20.589 -11.947 1.00 44.05 727 SER C N 1
ATOM 4177 C CA . SER C 3 64 ? 33.219 19.150 -11.998 1.00 38.85 727 SER C CA 1
ATOM 4178 C C . SER C 3 64 ? 32.339 18.522 -13.055 1.00 41.83 727 SER C C 1
ATOM 4179 O O . SER C 3 64 ? 31.115 18.708 -13.060 1.00 40.92 727 SER C O 1
ATOM 4182 N N . ASN C 3 65 ? 32.998 17.777 -13.932 1.00 46.18 728 ASN C N 1
ATOM 4183 C CA . ASN C 3 65 ? 32.434 16.958 -14.986 1.00 39.21 728 ASN C CA 1
ATOM 4184 C C . ASN C 3 65 ? 32.706 15.545 -14.503 1.00 44.29 728 ASN C C 1
ATOM 4185 O O . ASN C 3 65 ? 33.857 15.209 -14.254 1.00 43.86 728 ASN C O 1
ATOM 4190 N N . ALA C 3 66 ? 31.685 14.721 -14.315 1.00 43.45 729 ALA C N 1
ATOM 4191 C CA . ALA C 3 66 ? 31.941 13.399 -13.759 1.00 42.05 729 ALA C CA 1
ATOM 4192 C C . ALA C 3 66 ? 32.373 12.428 -14.858 1.00 43.70 729 ALA C C 1
ATOM 4193 O O . ALA C 3 66 ? 32.439 12.784 -16.035 1.00 45.52 729 ALA C O 1
ATOM 4195 N N . VAL C 3 67 ? 32.701 11.203 -14.461 1.00 43.55 730 VAL C N 1
ATOM 4196 C CA . VAL C 3 67 ? 33.114 10.192 -15.411 1.00 42.99 730 VAL C CA 1
ATOM 4197 C C . VAL C 3 67 ? 31.883 9.829 -16.247 1.00 41.31 730 VAL C C 1
ATOM 4198 O O . VAL C 3 6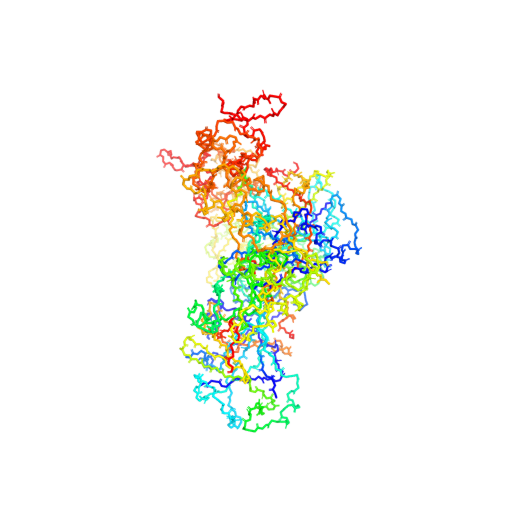7 ? 30.767 9.824 -15.722 1.00 42.52 730 VAL C O 1
ATOM 4202 N N . ARG C 3 68 ? 32.051 9.539 -17.532 1.00 39.09 731 ARG C N 1
ATOM 4203 C CA . ARG C 3 68 ? 30.892 9.125 -18.315 1.00 39.89 731 ARG C CA 1
ATOM 4204 C C . ARG C 3 68 ? 30.404 7.715 -17.933 1.00 43.70 731 ARG C C 1
ATOM 4205 O O . ARG C 3 68 ? 31.182 6.857 -17.510 1.00 42.20 731 ARG C O 1
ATOM 4213 N N . LYS C 3 69 ? 29.108 7.496 -18.119 1.00 40.10 732 LYS C N 1
ATOM 4214 C CA . LYS C 3 69 ? 28.438 6.266 -17.733 1.00 37.20 732 LYS C CA 1
ATOM 4215 C C . LYS C 3 69 ? 27.599 5.670 -18.862 1.00 42.58 732 LYS C C 1
ATOM 4216 O O . LYS C 3 69 ? 27.115 6.394 -19.750 1.00 40.18 732 LYS C O 1
ATOM 4222 N N . ASN C 3 70 ? 27.372 4.360 -18.785 1.00 38.15 733 ASN C N 1
ATOM 4223 C CA . ASN C 3 70 ? 26.501 3.682 -19.727 1.00 38.02 733 ASN C CA 1
ATOM 4224 C C . ASN C 3 70 ? 25.042 4.118 -19.584 1.00 36.53 733 ASN C C 1
ATOM 4225 O O . ASN C 3 70 ? 24.636 4.653 -18.563 1.00 32.85 733 ASN C O 1
ATOM 4230 N N . VAL C 3 71 ? 24.266 3.899 -20.636 1.00 36.52 734 VAL C N 1
ATOM 4231 C CA . VAL C 3 71 ? 22.862 4.294 -20.670 1.00 38.09 734 VAL C CA 1
ATOM 4232 C C . VAL C 3 71 ? 21.966 3.106 -20.993 1.00 41.45 734 VAL C C 1
ATOM 4233 O O . VAL C 3 71 ? 22.156 2.369 -21.973 1.00 39.56 734 VAL C O 1
ATOM 4237 N N . THR C 3 72 ? 20.962 2.964 -20.159 1.00 43.27 735 THR C N 1
ATOM 4238 C CA . THR C 3 72 ? 19.977 1.924 -20.274 1.00 46.65 735 THR C CA 1
ATOM 4239 C C . THR C 3 72 ? 18.725 2.473 -20.955 1.00 50.64 735 THR C C 1
ATOM 4240 O O . THR C 3 72 ? 18.567 3.681 -21.061 1.00 43.29 735 THR C O 1
ATOM 4244 N N . TRP C 3 73 ? 17.852 1.587 -21.438 1.00 50.39 736 TRP C N 1
ATOM 4245 C CA . TRP C 3 73 ? 16.614 2.014 -22.066 1.00 47.81 736 TRP C CA 1
ATOM 4246 C C . TRP C 3 73 ? 15.773 2.807 -21.099 1.00 51.05 736 TRP C C 1
ATOM 4247 O O . TRP C 3 73 ? 15.223 3.850 -21.429 1.00 50.34 736 TRP C O 1
ATOM 4258 N N . ASN C 3 74 ? 15.674 2.280 -19.889 1.00 52.41 737 ASN C N 1
ATOM 4259 C CA . ASN C 3 74 ? 15.015 2.969 -18.803 1.00 49.71 737 ASN C CA 1
ATOM 4260 C C . ASN C 3 74 ? 15.648 4.297 -18.400 1.00 48.90 737 ASN C C 1
ATOM 4261 O O . ASN C 3 74 ? 14.942 5.132 -17.852 1.00 51.52 737 ASN C O 1
ATOM 4266 N N . ASN C 3 75 ? 16.946 4.537 -18.603 1.00 48.88 738 ASN C N 1
ATOM 4267 C CA . ASN C 3 75 ? 17.396 5.865 -18.194 1.00 44.50 738 ASN C CA 1
ATOM 4268 C C . ASN C 3 75 ? 16.782 6.930 -19.103 1.00 53.16 738 ASN C C 1
ATOM 4269 O O . ASN C 3 75 ? 16.764 8.111 -18.736 1.00 51.25 738 ASN C O 1
ATOM 4274 N N . LEU C 3 76 ? 16.334 6.546 -20.304 1.00 50.23 739 LEU C N 1
ATOM 4275 C CA . LEU C 3 76 ? 15.743 7.550 -21.201 1.00 50.72 739 LEU C CA 1
ATOM 4276 C C . LEU C 3 76 ? 14.264 7.827 -20.918 1.00 49.39 739 LEU C C 1
ATOM 4277 O O . LEU C 3 76 ? 13.830 8.982 -20.944 1.00 50.17 739 LEU C O 1
ATOM 4282 N N . TRP C 3 77 ? 13.501 6.783 -20.631 1.00 48.32 740 TRP C N 1
ATOM 4283 C CA . TRP C 3 77 ? 12.112 6.927 -20.209 1.00 47.23 740 TRP C CA 1
ATOM 4284 C C . TRP C 3 77 ? 11.957 6.645 -18.728 1.00 49.09 740 TRP C C 1
ATOM 4285 O O . TRP C 3 77 ? 11.619 7.544 -17.949 1.00 51.02 740 TRP C O 1
ATOM 4296 N N . SER D 1 2 ? -13.187 -15.292 -7.485 1.00 39.65 2 SER D N 1
ATOM 4297 C CA . SER D 1 2 ? -12.904 -14.145 -8.316 1.00 39.26 2 SER D CA 1
ATOM 4298 C C . SER D 1 2 ? -13.981 -13.076 -8.201 1.00 41.82 2 SER D C 1
ATOM 4299 O O . SER D 1 2 ? -15.097 -13.330 -7.736 1.00 41.40 2 SER D O 1
ATOM 4302 N N . ILE D 1 3 ? -13.628 -11.879 -8.647 1.00 36.41 3 ILE D N 1
ATOM 4303 C CA . ILE D 1 3 ? -14.529 -10.742 -8.605 1.00 36.57 3 ILE D CA 1
ATOM 4304 C C . ILE D 1 3 ? -14.878 -10.327 -10.029 1.00 35.51 3 ILE D C 1
ATOM 4305 O O . ILE D 1 3 ? -13.980 -10.053 -10.838 1.00 33.56 3 ILE D O 1
ATOM 4310 N N . ASN D 1 4 ? -16.172 -10.267 -10.333 1.00 33.63 4 ASN D N 1
ATOM 4311 C CA . ASN D 1 4 ? -16.623 -9.781 -11.632 1.00 30.38 4 ASN D CA 1
ATOM 4312 C C . ASN D 1 4 ? -16.407 -8.268 -11.741 1.00 37.47 4 ASN D C 1
ATOM 4313 O O . ASN D 1 4 ? -16.788 -7.526 -10.833 1.00 31.15 4 ASN D O 1
ATOM 4318 N N . LEU D 1 5 ? -15.814 -7.822 -12.845 1.00 33.88 5 LEU D N 1
ATOM 4319 C CA . LEU D 1 5 ? -15.564 -6.401 -13.072 1.00 35.79 5 LEU D CA 1
ATOM 4320 C C . LEU D 1 5 ? -16.469 -5.875 -14.173 1.00 33.84 5 LEU D C 1
ATOM 4321 O O . LEU D 1 5 ? -16.431 -6.364 -15.310 1.00 30.21 5 LEU D O 1
ATOM 4326 N N . HIS D 1 6 ? -17.268 -4.870 -13.803 1.00 32.65 6 HIS D N 1
ATOM 4327 C CA . HIS D 1 6 ? -18.236 -4.219 -14.672 1.00 30.82 6 HIS D CA 1
ATOM 4328 C C . HIS D 1 6 ? -17.889 -2.738 -14.834 1.00 35.65 6 HIS D C 1
ATOM 4329 O O . HIS D 1 6 ? -17.204 -2.140 -13.997 1.00 32.53 6 HIS D O 1
ATOM 4336 N N . SER D 1 7 ? -18.401 -2.129 -15.892 1.00 37.38 7 SER D N 1
ATOM 4337 C CA . SER D 1 7 ? -18.220 -0.710 -16.091 1.00 37.04 7 SER D CA 1
ATOM 4338 C C . SER D 1 7 ? -19.504 -0.087 -16.561 1.00 40.78 7 SER D C 1
ATOM 4339 O O . SER D 1 7 ? -20.270 -0.703 -17.316 1.00 37.41 7 SER D O 1
ATOM 4342 N N . ALA D 1 8 ? -19.707 1.155 -16.122 1.00 40.36 8 ALA D N 1
ATOM 4343 C CA . ALA D 1 8 ? -20.860 1.960 -16.487 1.00 42.47 8 ALA D CA 1
ATOM 4344 C C . ALA D 1 8 ? -20.663 2.486 -17.903 1.00 40.46 8 ALA D C 1
ATOM 4345 O O . ALA D 1 8 ? -19.534 2.550 -18.390 1.00 37.50 8 ALA D O 1
ATOM 4347 N N . PRO D 1 9 ? -21.758 2.862 -18.573 1.00 42.70 9 PRO D N 1
ATOM 4348 C CA . PRO D 1 9 ? -21.563 3.440 -19.903 1.00 47.15 9 PRO D CA 1
ATOM 4349 C C . PRO D 1 9 ? -21.009 4.841 -19.813 1.00 45.90 9 PRO D C 1
ATOM 4350 O O . PRO D 1 9 ? -20.319 5.269 -20.733 1.00 48.66 9 PRO D O 1
ATOM 4354 N N . GLU D 1 10 ? -21.328 5.541 -18.727 1.00 46.21 10 GLU D N 1
ATOM 4355 C CA . GLU D 1 10 ? -20.800 6.883 -18.468 1.00 46.48 10 GLU D CA 1
ATOM 4356 C C . GLU D 1 10 ? -20.183 6.980 -17.090 1.00 44.06 10 GLU D C 1
ATOM 4357 O O . GLU D 1 10 ? -20.788 6.547 -16.106 1.00 44.76 10 GLU D O 1
ATOM 4363 N N . TYR D 1 11 ? -18.993 7.557 -17.004 1.00 45.40 11 TYR D N 1
ATOM 4364 C CA . TYR D 1 11 ? -18.399 7.842 -15.702 1.00 43.53 11 TYR D CA 1
ATOM 4365 C C . TYR D 1 11 ? -18.828 9.225 -15.222 1.00 46.96 11 TYR D C 1
ATOM 4366 O O . TYR D 1 11 ? -19.214 10.080 -16.020 1.00 46.25 11 TYR D O 1
ATOM 4375 N N . ASP D 1 12 ? -18.760 9.434 -13.911 1.00 47.04 12 ASP D N 1
ATOM 4376 C CA . ASP D 1 12 ? -19.126 10.708 -13.304 1.00 45.74 12 ASP D CA 1
ATOM 4377 C C . ASP D 1 12 ? -17.867 11.421 -12.816 1.00 44.67 12 ASP D C 1
ATOM 4378 O O . ASP D 1 12 ? -17.169 10.923 -11.934 1.00 45.20 12 ASP D O 1
ATOM 4383 N N . PRO D 1 13 ? -17.560 12.585 -13.397 1.00 48.92 13 PRO D N 1
ATOM 4384 C CA . PRO D 1 13 ? -16.316 13.282 -13.055 1.00 50.64 13 PRO D CA 1
ATOM 4385 C C . PRO D 1 13 ? -16.404 14.078 -11.748 1.00 49.87 13 PRO D C 1
ATOM 4386 O O . PRO D 1 13 ? -15.433 14.758 -11.393 1.00 49.42 13 PRO D O 1
ATOM 4390 N N . SER D 1 14 ? -17.538 13.979 -11.050 1.00 47.79 14 SER D N 1
ATOM 4391 C CA . SER D 1 14 ? -17.715 14.593 -9.738 1.00 41.46 14 SER D CA 1
ATOM 4392 C C . SER D 1 14 ? -16.949 13.898 -8.649 1.00 44.53 14 SER D C 1
ATOM 4393 O O . SER D 1 14 ? -16.721 14.479 -7.590 1.00 37.75 14 SER D O 1
ATOM 4396 N N . TYR D 1 15 ? -16.586 12.643 -8.897 1.00 40.00 15 TYR D N 1
ATOM 4397 C CA . TYR D 1 15 ? -15.771 11.886 -7.960 1.00 40.23 15 TYR D CA 1
ATOM 4398 C C . TYR D 1 15 ? -14.298 12.170 -8.202 1.00 42.51 15 TYR D C 1
ATOM 4399 O O . TYR D 1 15 ? -13.802 11.990 -9.322 1.00 38.78 15 TYR D O 1
ATOM 4408 N N . LYS D 1 16 ? -13.587 12.629 -7.168 1.00 37.04 16 LYS D N 1
ATOM 4409 C CA . LYS D 1 16 ? -12.186 12.973 -7.380 1.00 39.02 16 LYS D CA 1
ATOM 4410 C C . LYS D 1 16 ? -11.337 12.519 -6.208 1.00 37.62 16 LYS D C 1
ATOM 4411 O O . LYS D 1 16 ? -11.826 12.408 -5.083 1.00 35.41 16 LYS D O 1
ATOM 4417 N N . LEU D 1 17 ? -10.054 12.299 -6.479 1.00 38.82 17 LEU D N 1
ATOM 4418 C CA . LEU D 1 17 ? -9.124 11.765 -5.482 1.00 40.68 17 LEU D CA 1
ATOM 4419 C C . LEU D 1 17 ? -8.311 12.884 -4.854 1.00 41.36 17 LEU D C 1
ATOM 4420 O O . LEU D 1 17 ? -7.747 13.720 -5.568 1.00 38.19 17 LEU D O 1
ATOM 4425 N N . ILE D 1 18 ? -8.256 12.907 -3.522 1.00 39.14 18 ILE D N 1
ATOM 4426 C CA . ILE D 1 18 ? -7.474 13.923 -2.819 1.00 41.01 18 ILE D CA 1
ATOM 4427 C C . ILE D 1 18 ? -6.488 13.253 -1.897 1.00 39.52 18 ILE D C 1
ATOM 4428 O O . ILE D 1 18 ? -6.874 12.370 -1.139 1.00 45.15 18 ILE D O 1
ATOM 4433 N N . GLN D 1 19 ? -5.236 13.690 -1.898 1.00 38.16 19 GLN D N 1
ATOM 4434 C CA . GLN D 1 19 ? -4.293 13.119 -0.947 1.00 40.03 19 GLN D CA 1
ATOM 4435 C C . GLN D 1 19 ? -4.682 13.425 0.484 1.00 45.87 19 GLN D C 1
ATOM 4436 O O . GLN D 1 19 ? -4.989 14.567 0.816 1.00 46.66 19 GLN D O 1
ATOM 4442 N N . LEU D 1 20 ? -4.670 12.403 1.340 1.00 48.60 20 LEU D N 1
ATOM 4443 C CA . LEU D 1 20 ? -4.886 12.628 2.765 1.00 43.71 20 LEU D CA 1
ATOM 4444 C C . LEU D 1 20 ? -3.622 12.347 3.563 1.00 45.93 20 LEU D C 1
ATOM 4445 O O . LEU D 1 20 ? -3.324 11.199 3.894 1.00 52.45 20 LEU D O 1
ATOM 4450 N N . THR D 1 21 ? -2.903 13.417 3.888 1.00 47.90 21 THR D N 1
ATOM 4451 C CA . THR D 1 21 ? -1.715 13.370 4.734 1.00 44.74 21 THR D CA 1
ATOM 4452 C C . THR D 1 21 ? -2.130 12.844 6.105 1.00 45.36 21 THR D C 1
ATOM 4453 O O . THR D 1 21 ? -3.328 12.803 6.416 1.00 46.89 21 THR D O 1
ATOM 4457 N N . PRO D 1 22 ? -1.159 12.406 6.928 1.00 47.33 22 PRO D N 1
ATOM 4458 C CA . PRO D 1 22 ? -1.511 11.844 8.246 1.00 47.10 22 PRO D CA 1
ATOM 4459 C C . PRO D 1 22 ? -2.392 12.768 9.101 1.00 50.21 22 PRO D C 1
ATOM 4460 O O . PRO D 1 22 ? -3.364 12.322 9.730 1.00 49.52 22 PRO D O 1
ATOM 4464 N N . GLU D 1 23 ? -2.069 14.057 9.106 1.00 49.19 23 GLU D N 1
ATOM 4465 C CA . GLU D 1 23 ? -2.840 15.010 9.891 1.00 49.32 23 GLU D CA 1
ATOM 4466 C C . GLU D 1 23 ? -4.258 15.179 9.363 1.00 46.55 23 GLU D C 1
ATOM 4467 O O . GLU D 1 23 ? -5.232 15.184 10.131 1.00 43.35 23 GLU D O 1
ATOM 4473 N N . LEU D 1 24 ? -4.374 15.314 8.044 1.00 45.78 24 LEU D N 1
ATOM 4474 C CA . LEU D 1 24 ? -5.689 15.463 7.422 1.00 44.52 24 LEU D CA 1
ATOM 4475 C C . LEU D 1 24 ? -6.515 14.242 7.691 1.00 45.04 24 LEU D C 1
ATOM 4476 O O . LEU D 1 24 ? -7.702 14.328 8.005 1.00 43.20 24 LEU D O 1
ATOM 4481 N N . LEU D 1 25 ? -5.854 13.097 7.609 1.00 47.12 25 LEU D N 1
ATOM 4482 C CA . LEU D 1 25 ? -6.502 11.844 7.868 1.00 45.72 25 LEU D CA 1
ATOM 4483 C C . LEU D 1 25 ? -7.065 11.794 9.296 1.00 47.85 25 LEU D C 1
ATOM 4484 O O . LEU D 1 25 ? -8.230 11.449 9.478 1.00 46.90 25 LEU D O 1
ATOM 4489 N N . ASP D 1 26 ? -6.277 12.187 10.301 1.00 47.79 26 ASP D N 1
ATOM 4490 C CA . ASP D 1 26 ? -6.770 12.126 11.688 1.00 49.14 26 ASP D CA 1
ATOM 4491 C C . ASP D 1 26 ? -7.955 13.050 11.906 1.00 48.11 26 ASP D C 1
ATOM 4492 O O . ASP D 1 26 ? -8.850 12.755 12.682 1.00 55.46 26 ASP D O 1
ATOM 4497 N N . ILE D 1 27 ? -7.946 14.193 11.239 1.00 48.54 27 ILE D N 1
ATOM 4498 C CA . ILE D 1 27 ? -9.041 15.131 11.391 1.00 50.08 27 ILE D CA 1
ATOM 4499 C C . ILE D 1 27 ? -10.310 14.579 10.783 1.00 53.01 27 ILE D C 1
ATOM 4500 O O . ILE D 1 27 ? -11.377 14.601 11.394 1.00 62.56 27 ILE D O 1
ATOM 4505 N N . ILE D 1 28 ? -10.191 14.044 9.585 1.00 52.17 28 ILE D N 1
ATOM 4506 C CA . ILE D 1 28 ? -11.364 13.523 8.907 1.00 57.88 28 ILE D CA 1
ATOM 4507 C C . ILE D 1 28 ? -11.993 12.293 9.554 1.00 61.55 28 ILE D C 1
ATOM 4508 O O . ILE D 1 28 ? -13.214 12.134 9.503 1.00 67.77 28 ILE D O 1
ATOM 4513 N N . GLN D 1 29 ? -11.211 11.481 10.255 1.00 64.75 29 GLN D N 1
ATOM 4514 C CA . GLN D 1 29 ? -11.813 10.362 10.991 1.00 69.65 29 GLN D CA 1
ATOM 4515 C C . GLN D 1 29 ? -11.955 10.594 12.501 1.00 73.39 29 GLN D C 1
ATOM 4516 O O . GLN D 1 29 ? -11.390 9.856 13.313 1.00 75.79 29 GLN D O 1
ATOM 4522 N N . ASP D 1 30 ? -12.752 11.600 12.864 1.00 78.12 30 ASP D N 1
ATOM 4523 C CA . ASP D 1 30 ? -12.991 11.949 14.267 1.00 77.90 30 ASP D CA 1
ATOM 4524 C C . ASP D 1 30 ? -14.180 12.896 14.322 1.00 80.27 30 ASP D C 1
ATOM 4525 O O . ASP D 1 30 ? -14.081 14.045 13.886 1.00 81.59 30 ASP D O 1
ATOM 4530 N N . PRO D 1 31 ? -15.295 12.417 14.893 1.00 85.13 31 PRO D N 1
ATOM 4531 C CA . PRO D 1 31 ? -16.424 13.247 15.323 1.00 84.13 31 PRO D CA 1
ATOM 4532 C C . PRO D 1 31 ? -16.088 14.079 16.557 1.00 78.33 31 PRO D C 1
ATOM 4533 O O . PRO D 1 31 ? -15.621 15.209 16.402 1.00 80.00 31 PRO D O 1
ATOM 4537 N N . HIS D 1 35 ? -17.494 18.810 10.201 1.00 59.15 35 HIS D N 1
ATOM 4538 C CA . HIS D 1 35 ? -17.262 19.908 9.260 1.00 62.29 35 HIS D CA 1
ATOM 4539 C C . HIS D 1 35 ? -15.978 20.666 9.589 1.00 58.90 35 HIS D C 1
ATOM 4540 O O . HIS D 1 35 ? -15.916 21.877 9.359 1.00 68.26 35 HIS D O 1
ATOM 4547 N N . GLN D 1 36 ? -14.950 19.992 10.099 1.00 56.60 36 GLN D N 1
ATOM 4548 C CA . GLN D 1 36 ? -13.768 20.722 10.563 1.00 56.80 36 GLN D CA 1
ATOM 4549 C C . GLN D 1 36 ? -12.818 21.081 9.434 1.00 52.33 36 GLN D C 1
ATOM 4550 O O . GLN D 1 36 ? -11.908 21.894 9.618 1.00 52.34 36 GLN D O 1
ATOM 4556 N N . LEU D 1 37 ? -13.030 20.493 8.267 1.00 51.27 37 LEU D N 1
ATOM 4557 C CA . LEU D 1 37 ? -12.259 20.885 7.096 1.00 51.72 37 LEU D CA 1
ATOM 4558 C C . LEU D 1 37 ? -13.108 21.691 6.110 1.00 47.76 37 LEU D C 1
ATOM 4559 O O . LEU D 1 37 ? -14.307 21.460 5.945 1.00 44.48 37 LEU D O 1
ATOM 4564 N N . ARG D 1 38 ? -12.474 22.659 5.469 1.00 46.53 38 ARG D N 1
ATOM 4565 C CA . ARG D 1 38 ? -13.183 23.629 4.643 1.00 46.35 38 ARG D CA 1
ATOM 4566 C C . ARG D 1 38 ? -12.356 23.913 3.397 1.00 38.80 38 ARG D C 1
ATOM 4567 O O . ARG D 1 38 ? -11.138 24.042 3.502 1.00 41.22 38 ARG D O 1
ATOM 4575 N N . PHE D 1 39 ? -12.983 23.940 2.222 1.00 37.54 39 PHE D N 1
ATOM 4576 C CA . PHE D 1 39 ? -12.327 24.481 1.011 1.00 40.71 39 PHE D CA 1
ATOM 4577 C C . PHE D 1 39 ? -12.680 25.951 0.866 1.00 39.51 39 PHE D C 1
ATOM 4578 O O . PHE D 1 39 ? -13.798 26.346 1.200 1.00 35.59 39 PHE D O 1
ATOM 4586 N N . LYS D 1 40 ? -11.745 26.767 0.389 1.00 43.47 40 LYS D N 1
ATOM 4587 C CA . LYS D 1 40 ? -12.056 28.181 0.142 1.00 42.63 40 LYS D CA 1
ATOM 4588 C C . LYS D 1 40 ? -11.138 28.805 -0.895 1.00 42.09 40 LYS D C 1
ATOM 4589 O O . LYS D 1 40 ? -10.010 28.335 -1.084 1.00 40.22 40 LYS D O 1
ATOM 4595 N N . SER D 1 41 ? -11.641 29.843 -1.572 1.00 39.82 41 SER D N 1
ATOM 4596 C CA . SER D 1 41 ? -10.823 30.702 -2.445 1.00 44.11 41 SER D CA 1
ATOM 4597 C C . SER D 1 41 ? -11.411 32.115 -2.597 1.00 43.95 41 SER D C 1
ATOM 4598 O O . SER D 1 41 ? -12.584 32.353 -2.346 1.00 38.21 41 SER D O 1
ATOM 4601 N N . LEU D 1 42 ? -10.570 33.048 -3.017 1.00 47.42 42 LEU D N 1
ATOM 4602 C CA . LEU D 1 42 ? -11.008 34.426 -3.196 1.00 52.22 42 LEU D CA 1
ATOM 4603 C C . LEU D 1 42 ? -12.134 34.572 -4.202 1.00 50.89 42 LEU D C 1
ATOM 4604 O O . LEU D 1 42 ? -13.018 35.406 -4.015 1.00 51.06 42 LEU D O 1
ATOM 4609 N N . ASP D 1 43 ? -12.110 33.752 -5.254 1.00 54.29 43 ASP D N 1
ATOM 4610 C CA . ASP D 1 43 ? -13.145 33.798 -6.291 1.00 52.50 43 ASP D CA 1
ATOM 4611 C C . ASP D 1 43 ? -13.425 32.419 -6.884 1.00 52.35 43 ASP D C 1
ATOM 4612 O O . ASP D 1 43 ? -12.894 31.403 -6.415 1.00 51.12 43 ASP D O 1
ATOM 4617 N N . LYS D 1 44 ? -14.278 32.395 -7.902 1.00 51.43 44 LYS D N 1
ATOM 4618 C CA . LYS D 1 44 ? -14.677 31.159 -8.564 1.00 56.73 44 LYS D CA 1
ATOM 4619 C C . LYS D 1 44 ? -13.834 30.873 -9.806 1.00 59.81 44 LYS D C 1
ATOM 4620 O O . LYS D 1 44 ? -13.576 29.709 -10.161 1.00 51.50 44 LYS D O 1
ATOM 4626 N N . ASP D 1 45 ? -13.320 31.967 -10.372 1.00 64.73 45 ASP D N 1
ATOM 4627 C CA . ASP D 1 45 ? -12.741 32.043 -11.715 1.00 71.15 45 ASP D CA 1
ATOM 4628 C C . ASP D 1 45 ? -11.221 31.878 -11.750 1.00 68.98 45 ASP D C 1
ATOM 4629 O O . ASP D 1 45 ? -10.697 31.003 -12.440 1.00 65.41 45 ASP D O 1
ATOM 4634 N N . LYS D 1 46 ? -10.518 32.799 -11.095 1.00 74.82 46 LYS D N 1
ATOM 4635 C CA . LYS D 1 46 ? -9.066 32.916 -11.243 1.00 69.64 46 LYS D CA 1
ATOM 4636 C C . LYS D 1 46 ? -8.404 32.956 -9.850 1.00 65.25 46 LYS D C 1
ATOM 4637 O O . LYS D 1 46 ? -8.180 34.077 -9.368 1.00 75.48 46 LYS D O 1
ATOM 4643 N N . SER D 1 47 ? -8.128 31.836 -9.171 1.00 54.80 47 SER D N 1
ATOM 4644 C CA . SER D 1 47 ? -7.593 31.929 -7.782 1.00 50.57 47 SER D CA 1
ATOM 4645 C C . SER D 1 47 ? -7.368 30.571 -7.126 1.00 48.51 47 SER D C 1
ATOM 4646 O O . SER D 1 47 ? -8.199 29.669 -7.276 1.00 45.72 47 SER D O 1
ATOM 4649 N N . GLU D 1 48 ? -6.273 30.438 -6.366 1.00 47.29 48 GLU D N 1
ATOM 4650 C CA . GLU D 1 48 ? -5.941 29.165 -5.705 1.00 42.80 48 GLU D CA 1
ATOM 4651 C C . GLU D 1 48 ? -7.068 28.740 -4.773 1.00 43.21 48 GLU D C 1
ATOM 4652 O O . GLU D 1 48 ? -7.710 29.572 -4.152 1.00 42.02 48 GLU D O 1
ATOM 4658 N N . VAL D 1 49 ? -7.287 27.439 -4.674 1.00 44.88 49 VAL D N 1
ATOM 4659 C CA . VAL D 1 49 ? -8.181 26.850 -3.689 1.00 39.66 49 VAL D CA 1
ATOM 4660 C C . VAL D 1 49 ? -7.296 26.372 -2.554 1.00 39.89 49 VAL D C 1
ATOM 4661 O O . VAL D 1 49 ? -6.252 25.776 -2.799 1.00 43.82 49 VAL D O 1
ATOM 4665 N N . VAL D 1 50 ? -7.663 26.672 -1.320 1.00 43.73 50 VAL D N 1
ATOM 4666 C CA . VAL D 1 50 ? -6.925 26.128 -0.191 1.00 38.89 50 VAL D CA 1
ATOM 4667 C C . VAL D 1 50 ? -7.857 25.304 0.662 1.00 37.83 50 VAL D C 1
ATOM 4668 O O . VAL D 1 50 ? -9.080 25.429 0.576 1.00 37.71 50 VAL D O 1
ATOM 4672 N N . LEU D 1 51 ? -7.268 24.444 1.477 1.00 43.09 51 LEU D N 1
ATOM 4673 C CA . LEU D 1 51 ? -8.017 23.585 2.384 1.00 44.50 51 LEU D CA 1
ATOM 4674 C C . LEU D 1 51 ? -7.558 23.900 3.799 1.00 42.70 51 LEU D C 1
ATOM 4675 O O . LEU D 1 51 ? -6.359 23.839 4.078 1.00 43.13 51 LEU D O 1
ATOM 4680 N N . CYS D 1 52 ? -8.507 24.207 4.681 1.00 39.16 52 CYS D N 1
ATOM 4681 C CA . CYS D 1 52 ? -8.206 24.715 6.014 1.00 42.16 52 CYS D CA 1
ATOM 4682 C C . CYS D 1 52 ? -8.915 23.929 7.129 1.00 46.98 52 CYS D C 1
ATOM 4683 O O . CYS D 1 52 ? -10.128 23.676 7.042 1.00 47.19 52 CYS D O 1
ATOM 4686 N N . SER D 1 53 ? -8.176 23.574 8.182 1.00 42.95 53 SER D N 1
ATOM 4687 C CA . SER D 1 53 ? -8.790 23.301 9.472 1.00 40.15 53 SER D CA 1
ATOM 4688 C C . SER D 1 53 ? -8.843 24.638 10.201 1.00 47.43 53 SER D C 1
ATOM 4689 O O . SER D 1 53 ? -8.607 25.691 9.588 1.00 42.33 53 SER D O 1
ATOM 4692 N N . HIS D 1 54 ? -9.149 24.596 11.499 1.00 48.23 54 HIS D N 1
ATOM 4693 C CA . HIS D 1 54 ? -9.235 25.802 12.308 1.00 49.59 54 HIS D CA 1
ATOM 4694 C C . HIS D 1 54 ? -7.876 26.474 12.461 1.00 52.03 54 HIS D C 1
ATOM 4695 O O . HIS D 1 54 ? -7.802 27.691 12.678 1.00 50.05 54 HIS D O 1
ATOM 4702 N N . ASP D 1 55 ? -6.800 25.705 12.296 1.00 48.25 55 ASP D N 1
ATOM 4703 C CA . ASP D 1 55 ? -5.487 26.193 12.709 1.00 46.80 55 ASP D CA 1
ATOM 4704 C C . ASP D 1 55 ? -4.442 25.962 11.628 1.00 43.40 55 ASP D C 1
ATOM 4705 O O . ASP D 1 55 ? -3.296 26.381 11.765 1.00 44.55 55 ASP D O 1
ATOM 4710 N N . LYS D 1 56 ? -4.831 25.305 10.542 1.00 45.17 56 LYS D N 1
ATOM 4711 C CA . LYS D 1 56 ? -3.859 24.978 9.503 1.00 40.64 56 LYS D CA 1
ATOM 4712 C C . LYS D 1 56 ? -4.442 25.151 8.126 1.00 37.54 56 LYS D C 1
ATOM 4713 O O . LYS D 1 56 ? -5.661 25.139 7.943 1.00 40.91 56 LYS D O 1
ATOM 4719 N N . THR D 1 57 ? -3.541 25.308 7.164 1.00 33.98 57 THR D N 1
ATOM 4720 C CA . THR D 1 57 ? -3.882 25.545 5.777 1.00 40.44 57 THR D CA 1
ATOM 4721 C C . THR D 1 57 ? -3.127 24.673 4.792 1.00 38.77 57 THR D C 1
ATOM 4722 O O . THR D 1 57 ? -1.926 24.459 4.939 1.00 40.41 57 THR D O 1
ATOM 4726 N N . TRP D 1 58 ? -3.829 24.147 3.794 1.00 40.02 58 TRP D N 1
ATOM 4727 C CA . TRP D 1 58 ? -3.156 23.423 2.722 1.00 42.83 58 TRP D CA 1
ATOM 4728 C C . TRP D 1 58 ? -3.529 23.979 1.365 1.00 39.57 58 TRP D C 1
ATOM 4729 O O . TRP D 1 58 ? -4.652 24.450 1.163 1.00 37.78 58 TRP D O 1
ATOM 4740 N N . VAL D 1 59 ? -2.608 23.890 0.419 1.00 37.54 59 VAL D N 1
ATOM 4741 C CA . VAL D 1 59 ? -2.955 24.233 -0.946 1.00 39.79 59 VAL D CA 1
ATOM 4742 C C . VAL D 1 59 ? -3.162 22.976 -1.815 1.00 39.49 59 VAL D C 1
ATOM 4743 O O . VAL D 1 59 ? -2.481 21.973 -1.643 1.00 39.71 59 VAL D O 1
ATOM 4747 N N . LEU D 1 60 ? -4.140 23.048 -2.717 1.00 40.18 60 LEU D N 1
ATOM 4748 C CA . LEU D 1 60 ? -4.452 21.987 -3.665 1.00 40.48 60 LEU D CA 1
ATOM 4749 C C . LEU D 1 60 ? -3.682 22.145 -4.959 1.00 43.35 60 LEU D C 1
ATOM 4750 O O . LEU D 1 60 ? -3.562 23.249 -5.518 1.00 38.95 60 LEU D O 1
ATOM 4755 N N . LYS D 1 61 ? -3.152 21.034 -5.438 1.00 39.98 61 LYS D N 1
ATOM 4756 C CA . LYS D 1 61 ? -2.571 21.021 -6.762 1.00 40.71 61 LYS D CA 1
ATOM 4757 C C . LYS D 1 61 ? -3.074 19.798 -7.492 1.00 40.96 61 LYS D C 1
ATOM 4758 O O . LYS D 1 61 ? -3.321 18.761 -6.877 1.00 42.42 61 LYS D O 1
ATOM 4764 N N . GLN D 1 62 ? -3.203 19.907 -8.804 1.00 40.51 62 GLN D N 1
ATOM 4765 C CA . GLN D 1 62 ? -3.545 18.744 -9.615 1.00 40.49 62 GLN D CA 1
ATOM 4766 C C . GLN D 1 62 ? -2.435 18.304 -10.541 1.00 44.99 62 GLN D C 1
ATOM 4767 O O . GLN D 1 62 ? -1.727 19.119 -11.149 1.00 38.24 62 GLN D O 1
ATOM 4773 N N . ARG D 1 63 ? -2.296 16.979 -10.603 1.00 40.32 63 ARG D N 1
ATOM 4774 C CA . ARG D 1 63 ? -1.268 16.325 -11.402 1.00 42.45 63 ARG D CA 1
ATOM 4775 C C . ARG D 1 63 ? -1.920 15.237 -12.283 1.00 43.67 63 ARG D C 1
ATOM 4776 O O . ARG D 1 63 ? -2.434 14.254 -11.773 1.00 43.80 63 ARG D O 1
ATOM 4784 N N . LYS D 1 64 ? -1.962 15.462 -13.592 1.00 44.86 64 LYS D N 1
ATOM 4785 C CA . LYS D 1 64 ? -2.448 14.465 -14.557 1.00 44.61 64 LYS D CA 1
ATOM 4786 C C . LYS D 1 64 ? -1.467 13.312 -14.724 1.00 43.05 64 LYS D C 1
ATOM 4787 O O . LYS D 1 64 ? -0.268 13.471 -14.485 1.00 39.81 64 LYS D O 1
ATOM 4793 N N . HIS D 1 65 ? -1.992 12.136 -15.078 1.00 45.37 65 HIS D N 1
ATOM 4794 C CA . HIS D 1 65 ? -1.156 10.967 -15.347 1.00 43.26 65 HIS D CA 1
ATOM 4795 C C . HIS D 1 65 ? -1.703 10.188 -16.538 1.00 41.16 65 HIS D C 1
ATOM 4796 O O . HIS D 1 65 ? -2.772 10.510 -17.054 1.00 43.23 65 HIS D O 1
ATOM 4803 N N . SER D 1 66 ? -0.953 9.187 -16.986 1.00 39.04 66 SER D N 1
ATOM 4804 C CA . SER D 1 66 ? -1.279 8.454 -18.213 1.00 37.52 66 SER D CA 1
ATOM 4805 C C . SER D 1 66 ? -1.936 7.089 -18.009 1.00 34.91 66 SER D C 1
ATOM 4806 O O . SER D 1 66 ? -2.259 6.428 -19.001 1.00 34.14 66 SER D O 1
ATOM 4809 N N . ASN D 1 67 ? -2.093 6.633 -16.767 1.00 36.35 67 ASN D N 1
ATOM 4810 C CA . ASN D 1 67 ? -2.745 5.335 -16.586 1.00 38.90 67 ASN D CA 1
ATOM 4811 C C . ASN D 1 67 ? -4.240 5.462 -16.542 1.00 39.03 67 ASN D C 1
ATOM 4812 O O . ASN D 1 67 ? -4.793 6.573 -16.511 1.00 39.90 67 ASN D O 1
ATOM 4817 N N . THR D 1 68 ? -4.873 4.294 -16.603 1.00 34.86 68 THR D N 1
ATOM 4818 C CA . THR D 1 68 ? -6.279 4.105 -16.321 1.00 36.74 68 THR D CA 1
ATOM 4819 C C . THR D 1 68 ? -6.436 3.876 -14.830 1.00 39.77 68 THR D C 1
ATOM 4820 O O . THR D 1 68 ? -5.842 2.960 -14.275 1.00 38.45 68 THR D O 1
ATOM 4824 N N . VAL D 1 69 ? -7.259 4.691 -14.189 1.00 38.22 69 VAL D N 1
ATOM 4825 C CA . VAL D 1 69 ? -7.608 4.476 -12.801 1.00 35.03 69 VAL D CA 1
ATOM 4826 C C . VAL D 1 69 ? -9.114 4.388 -12.700 1.00 39.80 69 VAL D C 1
ATOM 4827 O O . VAL D 1 69 ? -9.821 5.372 -12.952 1.00 39.30 69 VAL D O 1
ATOM 4831 N N . LEU D 1 70 ? -9.611 3.204 -12.355 1.00 35.28 70 LEU D N 1
ATOM 4832 C CA . LEU D 1 70 ? -11.029 3.051 -12.083 1.00 35.62 70 LEU D CA 1
ATOM 4833 C C . LEU D 1 70 ? -11.300 2.985 -10.610 1.00 35.76 70 LEU D C 1
ATOM 4834 O O . LEU D 1 70 ? -10.654 2.223 -9.893 1.00 39.24 70 LEU D O 1
ATOM 4839 N N . LEU D 1 71 ? -12.274 3.778 -10.179 1.00 34.84 71 LEU D N 1
ATOM 4840 C CA . LEU D 1 71 ? -12.838 3.681 -8.848 1.00 37.57 71 LEU D CA 1
ATOM 4841 C C . LEU D 1 71 ? -14.042 2.733 -9.006 1.00 37.60 71 LEU D C 1
ATOM 4842 O O . LEU D 1 71 ? -14.905 2.952 -9.869 1.00 35.57 71 LEU D O 1
ATOM 4847 N N . MET D 1 72 ? -14.083 1.666 -8.209 1.00 38.40 72 MET D N 1
ATOM 4848 C CA . MET D 1 72 ? -15.125 0.652 -8.379 1.00 40.09 72 MET D CA 1
ATOM 4849 C C . MET D 1 72 ? -15.859 0.440 -7.073 1.00 37.71 72 MET D C 1
ATOM 4850 O O . MET D 1 72 ? -15.243 0.498 -6.015 1.00 36.43 72 MET D O 1
ATOM 4855 N N . ARG D 1 73 ? -17.160 0.172 -7.138 1.00 36.66 73 ARG D N 1
ATOM 4856 C CA . ARG D 1 73 ? -17.910 -0.140 -5.922 1.00 40.99 73 ARG D CA 1
ATOM 4857 C C . ARG D 1 73 ? -18.675 -1.467 -6.041 1.00 41.68 73 ARG D C 1
ATOM 4858 O O . ARG D 1 73 ? -19.218 -1.800 -7.102 1.00 39.22 73 ARG D O 1
ATOM 4866 N N . GLU D 1 74 ? -18.702 -2.221 -4.949 1.00 42.62 74 GLU D N 1
ATOM 4867 C CA . GLU D 1 74 ? -19.547 -3.412 -4.836 1.00 39.29 74 GLU D CA 1
ATOM 4868 C C . GLU D 1 74 ? -21.000 -3.081 -5.115 1.00 39.21 74 GLU D C 1
ATOM 4869 O O . GLU D 1 74 ? -21.493 -2.058 -4.664 1.00 48.00 74 GLU D O 1
ATOM 4875 N N . PHE D 1 75 ? -21.675 -3.910 -5.897 1.00 41.73 75 PHE D N 1
ATOM 4876 C CA . PHE D 1 75 ? -23.114 -3.781 -6.067 1.00 40.26 75 PHE D CA 1
ATOM 4877 C C . PHE D 1 75 ? -23.768 -5.135 -6.053 1.00 39.32 75 PHE D C 1
ATOM 4878 O O . PHE D 1 75 ? -23.125 -6.120 -6.381 1.00 37.82 75 PHE D O 1
ATOM 4886 N N . VAL D 1 76 ? -25.066 -5.150 -5.762 1.00 38.18 76 VAL D N 1
ATOM 4887 C CA . VAL D 1 76 ? -25.847 -6.367 -5.691 1.00 39.59 76 VAL D CA 1
ATOM 4888 C C . VAL D 1 76 ? -26.583 -6.491 -7.009 1.00 41.77 76 VAL D C 1
ATOM 4889 O O . VAL D 1 76 ? -27.435 -5.666 -7.328 1.00 43.80 76 VAL D O 1
ATOM 4893 N N . PRO D 1 77 ? -26.246 -7.519 -7.794 1.00 44.07 77 PRO D N 1
ATOM 4894 C CA . PRO D 1 77 ? -26.851 -7.617 -9.125 1.00 41.18 77 PRO D CA 1
ATOM 4895 C C . PRO D 1 77 ? -28.341 -7.803 -8.987 1.00 43.81 77 PRO D C 1
ATOM 4896 O O . PRO D 1 77 ? -28.802 -8.513 -8.086 1.00 42.98 77 PRO D O 1
ATOM 4900 N N . GLU D 1 78 ? -29.094 -7.107 -9.828 1.00 44.12 78 GLU D N 1
ATOM 4901 C CA . GLU D 1 78 ? -30.535 -7.267 -9.829 1.00 47.52 78 GLU D CA 1
ATOM 4902 C C . GLU D 1 78 ? -30.865 -8.728 -10.123 1.00 47.60 78 GLU D C 1
ATOM 4903 O O . GLU D 1 78 ? -31.718 -9.333 -9.473 1.00 49.88 78 GLU D O 1
ATOM 4909 N N . GLN D 1 79 ? -30.124 -9.303 -11.062 1.00 51.46 79 GLN D N 1
ATOM 4910 C CA . GLN D 1 79 ? -30.252 -10.710 -11.436 1.00 50.22 79 GLN D CA 1
ATOM 4911 C C . GLN D 1 79 ? -28.913 -11.399 -11.214 1.00 46.69 79 GLN D C 1
ATOM 4912 O O . GLN D 1 79 ? -27.889 -10.747 -11.245 1.00 45.90 79 GLN D O 1
ATOM 4918 N N . PRO D 1 80 ? -28.901 -12.716 -10.984 1.00 47.49 80 PRO D N 1
ATOM 4919 C CA . PRO D 1 80 ? -27.564 -13.315 -10.894 1.00 45.63 80 PRO D CA 1
ATOM 4920 C C . PRO D 1 80 ? -26.764 -13.108 -12.185 1.00 45.27 80 PRO D C 1
ATOM 4921 O O . PRO D 1 80 ? -27.349 -13.089 -13.278 1.00 42.24 80 PRO D O 1
ATOM 4925 N N . ILE D 1 81 ? -25.454 -12.895 -12.059 1.00 42.14 81 ILE D N 1
ATOM 4926 C CA . ILE D 1 81 ? -24.631 -12.666 -13.249 1.00 44.35 81 ILE D CA 1
ATOM 4927 C C . ILE D 1 81 ? -24.186 -14.012 -13.837 1.00 46.60 81 ILE D C 1
ATOM 4928 O O . ILE D 1 81 ? -23.338 -14.715 -13.257 1.00 39.15 81 ILE D O 1
ATOM 4933 N N . THR D 1 82 ? -24.787 -14.375 -14.968 1.00 47.32 82 THR D N 1
ATOM 4934 C CA . THR D 1 82 ? -24.504 -15.651 -15.618 1.00 52.44 82 THR D CA 1
ATOM 4935 C C . THR D 1 82 ? -23.731 -15.502 -16.925 1.00 55.11 82 THR D C 1
ATOM 4936 O O . THR D 1 82 ? -24.049 -14.640 -17.762 1.00 53.40 82 THR D O 1
ATOM 4940 N N . PHE D 1 83 ? -22.733 -16.363 -17.099 1.00 49.81 83 PHE D N 1
ATOM 4941 C CA . PHE D 1 83 ? -21.985 -16.432 -18.342 1.00 52.65 83 PHE D CA 1
ATOM 4942 C C . PHE D 1 83 ? -21.267 -17.768 -18.434 1.00 59.20 83 PHE D C 1
ATOM 4943 O O . PHE D 1 83 ? -21.043 -18.449 -17.418 1.00 56.77 83 PHE D O 1
ATOM 4951 N N . ASP D 1 84 ? -20.930 -18.150 -19.663 1.00 58.03 84 ASP D N 1
ATOM 4952 C CA . ASP D 1 84 ? -20.122 -19.341 -19.891 1.00 66.92 84 ASP D CA 1
ATOM 4953 C C . ASP D 1 84 ? -18.661 -19.148 -19.582 1.00 68.05 84 ASP D C 1
ATOM 4954 O O . ASP D 1 84 ? -18.025 -18.212 -20.041 1.00 71.01 84 ASP D O 1
ATOM 4959 N N . GLU D 1 85 ? -18.175 -20.054 -18.752 1.00 77.19 85 GLU D N 1
ATOM 4960 C CA . GLU D 1 85 ? -16.770 -20.284 -18.507 1.00 85.82 85 GLU D CA 1
ATOM 4961 C C . GLU D 1 85 ? -16.140 -21.048 -19.703 1.00 82.18 85 GLU D C 1
ATOM 4962 O O . GLU D 1 85 ? -16.768 -21.959 -20.258 1.00 76.64 85 GLU D O 1
ATOM 4968 N N . THR D 1 86 ? -14.980 -20.578 -20.171 1.00 85.63 86 THR D N 1
ATOM 4969 C CA . THR D 1 86 ? -14.273 -21.164 -21.318 1.00 90.05 86 THR D CA 1
ATOM 4970 C C . THR D 1 86 ? -12.966 -21.862 -20.962 1.00 93.69 86 THR D C 1
ATOM 4971 O O . THR D 1 86 ? -12.441 -22.670 -21.719 1.00 95.39 86 THR D O 1
ATOM 4975 N N . LEU D 1 87 ? -12.468 -21.547 -19.776 1.00 93.69 87 LEU D N 1
ATOM 4976 C CA . LEU D 1 87 ? -11.240 -22.095 -19.161 1.00 94.24 87 LEU D CA 1
ATOM 4977 C C . LEU D 1 87 ? -10.056 -21.207 -19.512 1.00 93.39 87 LEU D C 1
ATOM 4978 O O . LEU D 1 87 ? -9.459 -21.425 -20.566 1.00 92.45 87 LEU D O 1
ATOM 4983 N N . LEU D 1 88 ? -9.638 -20.226 -18.673 1.00 93.28 88 LEU D N 1
ATOM 4984 C CA . LEU D 1 88 ? -10.022 -19.696 -17.301 1.00 89.05 88 LEU D CA 1
ATOM 4985 C C . LEU D 1 88 ? -9.145 -20.290 -16.216 1.00 80.71 88 LEU D C 1
ATOM 4986 O O . LEU D 1 88 ? -9.584 -20.482 -15.093 1.00 76.02 88 LEU D O 1
ATOM 4991 N N . PHE D 1 89 ? -7.888 -20.539 -16.500 1.00 75.32 89 PHE D N 1
ATOM 4992 C CA . PHE D 1 89 ? -7.094 -21.235 -15.514 1.00 77.03 89 PHE D CA 1
ATOM 4993 C C . PHE D 1 89 ? -6.644 -20.271 -14.432 1.00 76.47 89 PHE D C 1
ATOM 4994 O O . PHE D 1 89 ? -6.344 -19.109 -14.707 1.00 74.19 89 PHE D O 1
ATOM 5002 N N . GLY D 1 90 ? -6.649 -20.756 -13.193 1.00 76.73 90 GLY D N 1
ATOM 5003 C CA . GLY D 1 90 ? -6.449 -19.912 -12.033 1.00 73.14 90 GLY D CA 1
ATOM 5004 C C . GLY D 1 90 ? -7.556 -18.881 -11.965 1.00 71.44 90 GLY D C 1
ATOM 5005 O O . GLY D 1 90 ? -7.308 -17.684 -11.792 1.00 71.18 90 GLY D O 1
ATOM 5006 N N . LEU D 1 91 ? -8.792 -19.367 -12.052 1.00 69.31 91 LEU D N 1
ATOM 5007 C CA . LEU D 1 91 ? -9.963 -18.518 -11.906 1.00 60.65 91 LEU D CA 1
ATOM 5008 C C . LEU D 1 91 ? -11.080 -19.225 -11.131 1.00 56.83 91 LEU D C 1
ATOM 5009 O O . LEU D 1 91 ? -11.806 -20.082 -11.656 1.00 56.70 91 LEU D O 1
ATOM 5014 N N . SER D 1 92 ? -11.177 -18.874 -9.857 1.00 50.22 92 SER D N 1
ATOM 5015 C CA . SER D 1 92 ? -12.218 -19.391 -8.979 1.00 44.35 92 SER D CA 1
ATOM 5016 C C . SER D 1 92 ? -13.564 -18.792 -9.335 1.00 42.31 92 SER D C 1
ATOM 5017 O O . SER D 1 92 ? -13.630 -17.783 -10.029 1.00 44.24 92 SER D O 1
ATOM 5020 N N . LYS D 1 93 ? -14.636 -19.368 -8.817 1.00 38.59 93 LYS D N 1
ATOM 5021 C CA . LYS D 1 93 ? -15.975 -18.890 -9.142 1.00 41.72 93 LYS D CA 1
ATOM 5022 C C . LYS D 1 93 ? -16.212 -17.444 -8.634 1.00 44.70 93 LYS D C 1
ATOM 5023 O O . LYS D 1 93 ? -15.714 -17.056 -7.562 1.00 41.33 93 LYS D O 1
ATOM 5025 N N . PRO D 1 94 ? -16.977 -16.648 -9.396 1.00 42.09 94 PRO D N 1
ATOM 5026 C CA . PRO D 1 94 ? -17.264 -15.274 -8.975 1.00 38.57 94 PRO D CA 1
ATOM 5027 C C . PRO D 1 94 ? -17.967 -15.273 -7.637 1.00 44.66 94 PRO D C 1
ATOM 5028 O O . PRO D 1 94 ? -18.784 -16.173 -7.436 1.00 41.56 94 PRO D O 1
ATOM 5032 N N . TYR D 1 95 ? -17.612 -14.370 -6.713 1.00 43.19 95 TYR D N 1
ATOM 5033 C CA . TYR D 1 95 ? -18.374 -14.263 -5.468 1.00 42.97 95 TYR D CA 1
ATOM 5034 C C . TYR D 1 95 ? -18.879 -12.843 -5.218 1.00 47.99 95 TYR D C 1
ATOM 5035 O O . TYR D 1 95 ? -19.585 -12.590 -4.242 1.00 49.04 95 TYR D O 1
ATOM 5044 N N . MET D 1 96 ? -18.444 -11.898 -6.045 1.00 47.27 96 MET D N 1
ATOM 5045 C CA . MET D 1 96 ? -19.050 -10.587 -6.041 1.00 45.79 96 MET D CA 1
ATOM 5046 C C . MET D 1 96 ? -18.829 -9.858 -7.352 1.00 43.62 96 MET D C 1
ATOM 5047 O O . MET D 1 96 ? -18.011 -10.240 -8.184 1.00 43.07 96 MET D O 1
ATOM 5052 N N . ASP D 1 97 ? -19.574 -8.776 -7.484 1.00 42.35 97 ASP D N 1
ATOM 5053 C CA . ASP D 1 97 ? -19.586 -7.930 -8.645 1.00 42.49 97 ASP D CA 1
ATOM 5054 C C . ASP D 1 97 ? -19.240 -6.513 -8.214 1.00 39.70 97 ASP D C 1
ATOM 5055 O O . ASP D 1 97 ? -19.774 -6.029 -7.221 1.00 42.02 97 ASP D O 1
ATOM 5060 N N . VAL D 1 98 ? -18.338 -5.860 -8.934 1.00 39.71 98 VAL D N 1
ATOM 5061 C CA . VAL D 1 98 ? -18.051 -4.440 -8.685 1.00 40.51 98 VAL D CA 1
ATOM 5062 C C . VAL D 1 98 ? -18.210 -3.665 -9.978 1.00 41.30 98 VAL D C 1
ATOM 5063 O O . VAL D 1 98 ? -17.977 -4.229 -11.072 1.00 36.45 98 VAL D O 1
ATOM 5067 N N . VAL D 1 99 ? -18.623 -2.396 -9.870 1.00 37.49 99 VAL D N 1
ATOM 5068 C CA . VAL D 1 99 ? -18.811 -1.553 -11.068 1.00 39.12 99 VAL D CA 1
ATOM 5069 C C . VAL D 1 99 ? -17.917 -0.310 -11.018 1.00 35.99 99 VAL D C 1
ATOM 5070 O O . VAL D 1 99 ? -17.798 0.348 -9.983 1.00 34.62 99 VAL D O 1
ATOM 5074 N N . GLY D 1 100 ? -17.226 -0.041 -12.115 1.00 34.29 100 GLY D N 1
ATOM 5075 C CA . GLY D 1 100 ? -16.433 1.159 -12.191 1.00 38.28 100 GLY D CA 1
ATOM 5076 C C . GLY D 1 100 ? -17.397 2.311 -12.378 1.00 41.21 100 GLY D C 1
ATOM 5077 O O . GLY D 1 100 ? -18.025 2.386 -13.440 1.00 44.26 100 GLY D O 1
ATOM 5078 N N . PHE D 1 101 ? -17.529 3.190 -11.376 1.00 38.73 101 PHE D N 1
ATOM 5079 C CA . PHE D 1 101 ? -18.393 4.388 -11.507 1.00 41.24 101 PHE D CA 1
ATOM 5080 C C . PHE D 1 101 ? -17.612 5.657 -11.851 1.00 39.74 101 PHE D C 1
ATOM 5081 O O . PHE D 1 101 ? -18.196 6.648 -12.290 1.00 44.95 101 PHE D O 1
ATOM 5089 N N . ALA D 1 102 ? -16.305 5.660 -11.616 1.00 38.87 102 ALA D N 1
ATOM 5090 C CA . ALA D 1 102 ? -15.498 6.837 -11.976 1.00 38.35 102 ALA D CA 1
ATOM 5091 C C . ALA D 1 102 ? -14.149 6.478 -12.590 1.00 38.60 102 ALA D C 1
ATOM 5092 O O . ALA D 1 102 ? -13.526 5.461 -12.241 1.00 41.37 102 ALA D O 1
ATOM 5094 N N . LYS D 1 103 ? -13.690 7.313 -13.509 1.00 36.20 103 LYS D N 1
ATOM 5095 C CA . LYS D 1 103 ? -12.391 7.102 -14.130 1.00 37.01 103 LYS D CA 1
ATOM 5096 C C . LYS D 1 103 ? -11.561 8.373 -13.966 1.00 42.58 103 LYS D C 1
ATOM 5097 O O . LYS D 1 103 ? -11.856 9.402 -14.577 1.00 43.49 103 LYS D O 1
ATOM 5103 N N . THR D 1 104 ? -10.530 8.306 -13.131 1.00 40.89 104 THR D N 1
ATOM 5104 C CA . THR D 1 104 ? -9.764 9.498 -12.815 1.00 40.56 104 THR D CA 1
ATOM 5105 C C . THR D 1 104 ? -8.436 9.435 -13.541 1.00 42.36 104 THR D C 1
ATOM 5106 O O . THR D 1 104 ? -7.803 8.366 -13.609 1.00 42.05 104 THR D O 1
ATOM 5110 N N . GLU D 1 105 ? -8.063 10.580 -14.111 1.00 40.39 105 GLU D N 1
ATOM 5111 C CA . GLU D 1 105 ? -6.828 10.790 -14.855 1.00 41.82 105 GLU D CA 1
ATOM 5112 C C . GLU D 1 105 ? -5.888 11.749 -14.128 1.00 39.30 105 GLU D C 1
ATOM 5113 O O . GLU D 1 105 ? -4.963 12.282 -14.738 1.00 38.40 105 GLU D O 1
ATOM 5119 N N . SER D 1 106 ? -6.154 11.995 -12.843 1.00 40.77 106 SER D N 1
ATOM 5120 C CA . SER D 1 106 ? -5.355 12.906 -12.018 1.00 39.62 106 SER D CA 1
ATOM 5121 C C . SER D 1 106 ? -5.586 12.731 -10.512 1.00 40.08 106 SER D C 1
ATOM 5122 O O . SER D 1 106 ? -6.616 12.213 -10.065 1.00 38.99 106 SER D O 1
ATOM 5125 N N . GLU D 1 107 ? -4.608 13.167 -9.728 1.00 40.41 107 GLU D N 1
ATOM 5126 C CA . GLU D 1 107 ? -4.777 13.234 -8.292 1.00 37.36 107 GLU D CA 1
ATOM 5127 C C . GLU D 1 107 ? -4.778 14.678 -7.860 1.00 38.57 107 GLU D C 1
ATOM 5128 O O . GLU D 1 107 ? -4.033 15.496 -8.390 1.00 42.89 107 GLU D O 1
ATOM 5134 N N . PHE D 1 108 ? -5.597 15.015 -6.882 1.00 41.03 108 PHE D N 1
ATOM 5135 C CA . PHE D 1 108 ? -5.415 16.316 -6.241 1.00 40.98 108 PHE D CA 1
ATOM 5136 C C . PHE D 1 108 ? -4.525 16.119 -5.028 1.00 36.74 108 PHE D C 1
ATOM 5137 O O . PHE D 1 108 ? -4.855 15.399 -4.086 1.00 43.97 108 PHE D O 1
ATOM 5145 N N . GLU D 1 109 ? -3.354 16.740 -5.103 1.00 43.92 109 GLU D N 1
ATOM 5146 C CA . GLU D 1 109 ? -2.316 16.642 -4.089 1.00 43.37 109 GLU D CA 1
ATOM 5147 C C . GLU D 1 109 ? -2.540 17.783 -3.094 1.00 45.01 109 GLU D C 1
ATOM 5148 O O . GLU D 1 109 ? -3.125 18.813 -3.439 1.00 40.82 109 GLU D O 1
ATOM 5154 N N . THR D 1 110 ? -2.129 17.561 -1.852 1.00 43.60 110 THR D N 1
ATOM 5155 C CA . THR D 1 110 ? -2.349 18.500 -0.771 1.00 40.08 110 THR D CA 1
ATOM 5156 C C . THR D 1 110 ? -1.042 18.778 -0.048 1.00 44.79 110 THR D C 1
ATOM 5157 O O . THR D 1 110 ? -0.450 17.860 0.504 1.00 43.73 110 THR D O 1
ATOM 5161 N N . ARG D 1 111 ? -0.575 20.017 -0.037 1.00 46.70 111 ARG D N 1
ATOM 5162 C CA . ARG D 1 111 ? 0.656 20.295 0.680 1.00 49.53 111 ARG D CA 1
ATOM 5163 C C . ARG D 1 111 ? 0.478 21.433 1.672 1.00 49.99 111 ARG D C 1
ATOM 5164 O O . ARG D 1 111 ? -0.177 22.443 1.377 1.00 44.04 111 ARG D O 1
ATOM 5172 N N . GLU D 1 112 ? 1.040 21.217 2.861 1.00 48.43 112 GLU D N 1
ATOM 5173 C CA . GLU D 1 112 ? 1.101 22.220 3.904 1.00 46.85 112 GLU D CA 1
ATOM 5174 C C . GLU D 1 112 ? 1.557 23.519 3.275 1.00 47.20 112 GLU D C 1
ATOM 5175 O O . GLU D 1 112 ? 2.499 23.527 2.474 1.00 49.74 112 GLU D O 1
ATOM 5181 N N . THR D 1 113 ? 0.883 24.608 3.628 1.00 36.98 113 THR D N 1
ATOM 5182 C CA . THR D 1 113 ? 1.228 25.911 3.098 1.00 43.69 113 THR D CA 1
ATOM 5183 C C . THR D 1 113 ? 1.031 26.964 4.196 1.00 41.45 113 THR D C 1
ATOM 5184 O O . THR D 1 113 ? 0.306 26.736 5.164 1.00 43.12 113 THR D O 1
ATOM 5188 N N . HIS D 1 114 ? 1.679 28.108 4.073 1.00 43.74 114 HIS D N 1
ATOM 5189 C CA . HIS D 1 114 ? 1.509 29.139 5.093 1.00 46.61 114 HIS D CA 1
ATOM 5190 C C . HIS D 1 114 ? 0.289 29.971 4.837 1.00 43.32 114 HIS D C 1
ATOM 5191 O O . HIS D 1 114 ? 0.209 30.647 3.823 1.00 44.00 114 HIS D O 1
ATOM 5198 N N . GLY D 1 115 ? -0.653 29.934 5.769 1.00 38.61 115 GLY D N 1
ATOM 5199 C CA . GLY D 1 115 ? -1.809 30.790 5.660 1.00 44.30 115 GLY D CA 1
ATOM 5200 C C . GLY D 1 115 ? -1.379 32.248 5.607 1.00 46.28 115 GLY D C 1
ATOM 5201 O O . GLY D 1 115 ? -0.399 32.638 6.233 1.00 46.90 115 GLY D O 1
ATOM 5202 N N . GLU D 1 116 ? -2.084 33.047 4.815 1.00 47.93 116 GLU D N 1
ATOM 5203 C CA . GLU D 1 116 ? -1.799 34.466 4.745 1.00 46.90 116 GLU D CA 1
ATOM 5204 C C . GLU D 1 116 ? -3.076 35.292 4.706 1.00 46.38 116 GLU D C 1
ATOM 5205 O O . GLU D 1 116 ? -4.165 34.780 4.389 1.00 45.74 116 GLU D O 1
ATOM 5211 N N . LEU D 1 117 ? -2.930 36.569 5.049 1.00 47.35 117 LEU D N 1
ATOM 5212 C CA . LEU D 1 117 ? -4.026 37.517 4.985 1.00 47.70 117 LEU D CA 1
ATOM 5213 C C . LEU D 1 117 ? -4.112 38.188 3.628 1.00 43.41 117 LEU D C 1
ATOM 5214 O O . LEU D 1 117 ? -3.109 38.507 3.002 1.00 40.33 117 LEU D O 1
ATOM 5219 N N . ASN D 1 118 ? -5.335 38.420 3.199 1.00 39.59 118 ASN D N 1
ATOM 5220 C CA . ASN D 1 118 ? -5.571 39.208 2.029 1.00 39.95 118 ASN D CA 1
ATOM 5221 C C . ASN D 1 118 ? -5.805 40.645 2.494 1.00 46.64 118 ASN D C 1
ATOM 5222 O O . ASN D 1 118 ? -6.865 40.980 2.998 1.00 45.95 118 ASN D O 1
ATOM 5227 N N . LEU D 1 119 ? -4.813 41.501 2.324 1.00 44.00 119 LEU D N 1
ATOM 5228 C CA . LEU D 1 119 ? -4.885 42.823 2.920 1.00 47.45 119 LEU D CA 1
ATOM 5229 C C . LEU D 1 119 ? -5.187 43.927 1.914 1.00 59.44 119 LEU D C 1
ATOM 5230 O O . LEU D 1 119 ? -4.644 45.026 2.040 1.00 63.38 119 LEU D O 1
ATOM 5235 N N . ASN D 1 120 ? -6.090 43.686 0.965 1.00 57.36 120 ASN D N 1
ATOM 5236 C CA . ASN D 1 120 ? -6.074 44.505 -0.239 1.00 57.69 120 ASN D CA 1
ATOM 5237 C C . ASN D 1 120 ? -6.745 45.882 -0.180 1.00 62.59 120 ASN D C 1
ATOM 5238 O O . ASN D 1 120 ? -6.128 46.861 -0.620 1.00 70.95 120 ASN D O 1
ATOM 5243 N N . SER D 1 121 ? -7.960 46.025 0.347 1.00 61.65 121 SER D N 1
ATOM 5244 C CA . SER D 1 121 ? -8.483 47.410 0.417 1.00 64.90 121 SER D CA 1
ATOM 5245 C C . SER D 1 121 ? -8.176 48.074 1.776 1.00 59.81 121 SER D C 1
ATOM 5246 O O . SER D 1 121 ? -8.804 49.072 2.140 1.00 67.23 121 SER D O 1
ATOM 5249 N N . VAL D 1 122 ? -7.191 47.533 2.494 1.00 55.32 122 VAL D N 1
ATOM 5250 C CA . VAL D 1 122 ? -6.962 47.841 3.916 1.00 55.97 122 VAL D CA 1
ATOM 5251 C C . VAL D 1 122 ? -5.827 48.842 4.094 1.00 52.69 122 VAL D C 1
ATOM 5252 O O . VAL D 1 122 ? -4.652 48.515 3.911 1.00 54.71 122 VAL D O 1
ATOM 5256 N N . PRO D 1 123 ? -6.177 50.060 4.506 1.00 51.02 123 PRO D N 1
ATOM 5257 C CA . PRO D 1 123 ? -5.259 51.195 4.608 1.00 46.44 123 PRO D CA 1
ATOM 5258 C C . PRO D 1 123 ? -4.317 51.156 5.817 1.00 50.30 123 PRO D C 1
ATOM 5259 O O . PRO D 1 123 ? -4.537 50.414 6.767 1.00 51.61 123 PRO D O 1
ATOM 5263 N N . ILE D 1 124 ? -3.243 51.933 5.737 1.00 54.78 124 ILE D N 1
ATOM 5264 C CA . ILE D 1 124 ? -2.384 52.238 6.875 1.00 48.27 124 ILE D CA 1
ATOM 5265 C C . ILE D 1 124 ? -2.981 53.361 7.737 1.00 51.19 124 ILE D C 1
ATOM 5266 O O . ILE D 1 124 ? -3.514 54.332 7.211 1.00 51.12 124 ILE D O 1
ATOM 5271 N N . TYR D 1 125 ? -2.904 53.219 9.059 1.00 51.96 125 TYR D N 1
ATOM 5272 C CA . TYR D 1 125 ? -3.332 54.276 9.966 1.00 46.94 125 TYR D CA 1
ATOM 5273 C C . TYR D 1 125 ? -2.099 54.824 10.653 1.00 51.21 125 TYR D C 1
ATOM 5274 O O . TYR D 1 125 ? -1.261 54.063 11.136 1.00 53.91 125 TYR D O 1
ATOM 5283 N N . ASN D 1 126 ? -1.974 56.149 10.663 1.00 54.26 126 ASN D N 1
ATOM 5284 C CA . ASN D 1 126 ? -0.777 56.808 11.163 1.00 49.50 126 ASN D CA 1
ATOM 5285 C C . ASN D 1 126 ? -1.106 57.635 12.388 1.00 50.79 126 ASN D C 1
ATOM 5286 O O . ASN D 1 126 ? -0.316 58.464 12.842 1.00 48.21 126 ASN D O 1
ATOM 5291 N N . GLY D 1 127 ? -2.295 57.385 12.914 1.00 52.92 127 GLY D N 1
ATOM 5292 C CA . GLY D 1 127 ? -2.921 58.258 13.874 1.00 56.79 127 GLY D CA 1
ATOM 5293 C C . GLY D 1 127 ? -3.153 59.587 13.197 1.00 61.10 127 GLY D C 1
ATOM 5294 O O . GLY D 1 127 ? -2.215 60.326 12.897 1.00 64.66 127 GLY D O 1
ATOM 5295 N N . GLU D 1 128 ? -4.425 59.878 12.960 1.00 60.12 128 GLU D N 1
ATOM 5296 C CA . GLU D 1 128 ? -4.893 61.187 12.543 1.00 61.72 128 GLU D CA 1
ATOM 5297 C C . GLU D 1 128 ? -6.324 61.146 13.047 1.00 65.83 128 GLU D C 1
ATOM 5298 O O . GLU D 1 128 ? -6.857 60.051 13.221 1.00 64.42 128 GLU D O 1
ATOM 5304 N N . LEU D 1 129 ? -6.969 62.273 13.322 1.00 69.17 129 LEU D N 1
ATOM 5305 C CA . LEU D 1 129 ? -8.407 62.160 13.536 1.00 70.27 129 LEU D CA 1
ATOM 5306 C C . LEU D 1 129 ? -9.041 62.554 12.224 1.00 77.05 129 LEU D C 1
ATOM 5307 O O . LEU D 1 129 ? -8.345 63.031 11.309 1.00 75.09 129 LEU D O 1
ATOM 5312 N N . ASP D 1 130 ? -10.343 62.316 12.113 1.00 81.52 130 ASP D N 1
ATOM 5313 C CA . ASP D 1 130 ? -11.022 62.419 10.823 1.00 84.30 130 ASP D CA 1
ATOM 5314 C C . ASP D 1 130 ? -10.276 61.559 9.792 1.00 81.61 130 ASP D C 1
ATOM 5315 O O . ASP D 1 130 ? -9.861 62.037 8.735 1.00 85.10 130 ASP D O 1
ATOM 5320 N N . PHE D 1 131 ? -10.126 60.275 10.126 1.00 78.13 131 PHE D N 1
ATOM 5321 C CA . PHE D 1 131 ? -9.573 59.247 9.236 1.00 75.69 131 PHE D CA 1
ATOM 5322 C C . PHE D 1 131 ? -10.452 59.159 7.987 1.00 77.10 131 PHE D C 1
ATOM 5323 O O . PHE D 1 131 ? -10.114 58.478 7.018 1.00 70.77 131 PHE D O 1
ATOM 5331 N N . SER D 1 132 ? -11.580 59.868 8.050 1.00 80.51 132 SER D N 1
ATOM 5332 C CA . SER D 1 132 ? -12.450 60.207 6.921 1.00 80.98 132 SER D CA 1
ATOM 5333 C C . SER D 1 132 ? -11.796 60.247 5.534 1.00 78.05 132 SER D C 1
ATOM 5334 O O . SER D 1 132 ? -12.075 59.405 4.702 1.00 79.41 132 SER D O 1
ATOM 5337 N N . ASP D 1 133 ? -10.887 61.182 5.307 1.00 79.42 133 ASP D N 1
ATOM 5338 C CA . ASP D 1 133 ? -10.267 61.349 3.990 1.00 84.27 133 ASP D CA 1
ATOM 5339 C C . ASP D 1 133 ? -9.550 60.117 3.461 1.00 82.42 133 ASP D C 1
ATOM 5340 O O . ASP D 1 133 ? -9.786 59.700 2.325 1.00 83.75 133 ASP D O 1
ATOM 5345 N N . LYS D 1 134 ? -8.638 59.575 4.258 1.00 81.87 134 LYS D N 1
ATOM 5346 C CA . LYS D 1 134 ? -7.924 58.346 3.894 1.00 83.46 134 LYS D CA 1
ATOM 5347 C C . LYS D 1 134 ? -8.875 57.167 3.624 1.00 78.07 134 LYS D C 1
ATOM 5348 O O . LYS D 1 134 ? -8.540 56.260 2.867 1.00 78.96 134 LYS D O 1
ATOM 5350 N N . ILE D 1 135 ? -10.043 57.182 4.262 1.00 76.11 135 ILE D N 1
ATOM 5351 C CA . ILE D 1 135 ? -11.121 56.222 3.993 1.00 80.72 135 ILE D CA 1
ATOM 5352 C C . ILE D 1 135 ? -11.853 56.500 2.664 1.00 80.33 135 ILE D C 1
ATOM 5353 O O . ILE D 1 135 ? -12.176 55.567 1.933 1.00 82.69 135 ILE D O 1
ATOM 5358 N N . MET D 1 136 ? -12.078 57.773 2.335 1.00 80.58 136 MET D N 1
ATOM 5359 C CA . MET D 1 136 ? -12.857 58.148 1.146 1.00 79.57 136 MET D CA 1
ATOM 5360 C C . MET D 1 136 ? -12.045 58.117 -0.142 1.00 83.44 136 MET D C 1
ATOM 5361 O O . MET D 1 136 ? -12.490 57.591 -1.162 1.00 83.73 136 MET D O 1
ATOM 5366 N N . LYS D 1 137 ? -10.822 58.626 -0.054 1.00 87.76 137 LYS D N 1
ATOM 5367 C CA . LYS D 1 137 ? -9.938 58.797 -1.200 1.00 91.18 137 LYS D CA 1
ATOM 5368 C C . LYS D 1 137 ? -8.964 57.619 -1.249 1.00 94.57 137 LYS D C 1
ATOM 5369 O O . LYS D 1 137 ? -7.759 57.767 -1.479 1.00 95.07 137 LYS D O 1
ATOM 5375 N N . ARG D 1 138 ? -9.538 56.441 -1.018 1.00 91.81 138 ARG D N 1
ATOM 5376 C CA . ARG D 1 138 ? -8.824 55.174 -0.922 1.00 95.15 138 ARG D CA 1
ATOM 5377 C C . ARG D 1 138 ? -8.785 54.413 -2.268 1.00 98.41 138 ARG D C 1
ATOM 5378 O O . ARG D 1 138 ? -9.367 54.856 -3.277 1.00 92.42 138 ARG D O 1
ATOM 5386 N N . SER D 1 139 ? -8.067 53.284 -2.247 1.00 99.48 139 SER D N 1
ATOM 5387 C CA . SER D 1 139 ? -8.060 52.251 -3.285 1.00 97.94 139 SER D CA 1
ATOM 5388 C C . SER D 1 139 ? -9.430 52.050 -3.909 1.00 96.78 139 SER D C 1
ATOM 5389 O O . SER D 1 139 ? -9.680 52.443 -5.046 1.00 96.96 139 SER D O 1
ATOM 5392 N N . SER D 1 140 ? -10.326 51.416 -3.171 1.00 91.29 140 SER D N 1
ATOM 5393 C CA . SER D 1 140 ? -11.683 51.291 -3.660 1.00 85.49 140 SER D CA 1
ATOM 5394 C C . SER D 1 140 ? -12.722 51.657 -2.606 1.00 79.71 140 SER D C 1
ATOM 5395 O O . SER D 1 140 ? -12.381 51.881 -1.445 1.00 82.38 140 SER D O 1
ATOM 5398 N N . THR D 1 141 ? -13.991 51.583 -2.995 1.00 73.92 141 THR D N 1
ATOM 5399 C CA . THR D 1 141 ? -15.047 52.223 -2.231 1.00 67.57 141 THR D CA 1
ATOM 5400 C C . THR D 1 141 ? -15.600 51.303 -1.167 1.00 68.04 141 THR D C 1
ATOM 5401 O O . THR D 1 141 ? -15.795 51.720 -0.017 1.00 68.02 141 THR D O 1
ATOM 5405 N N . LYS D 1 142 ? -15.857 50.061 -1.562 1.00 67.81 142 LYS D N 1
ATOM 5406 C CA . LYS D 1 142 ? -16.260 49.031 -0.636 1.00 67.65 142 LYS D CA 1
ATOM 5407 C C . LYS D 1 142 ? -15.301 48.978 0.540 1.00 67.02 142 LYS D C 1
ATOM 5408 O O . LYS D 1 142 ? -14.081 49.035 0.365 1.00 67.00 142 LYS D O 1
ATOM 5414 N N . VAL D 1 143 ? -15.851 48.848 1.738 1.00 63.61 143 VAL D N 1
ATOM 5415 C CA . VAL D 1 143 ? -15.013 48.798 2.916 1.00 68.00 143 VAL D CA 1
ATOM 5416 C C . VAL D 1 143 ? -15.041 47.404 3.509 1.00 66.17 143 VAL D C 1
ATOM 5417 O O . VAL D 1 143 ? -16.094 46.768 3.565 1.00 68.68 143 VAL D O 1
ATOM 5421 N N . ILE D 1 144 ? -13.890 46.932 3.963 1.00 65.45 144 ILE D N 1
ATOM 5422 C CA . ILE D 1 144 ? -13.869 45.741 4.789 1.00 68.18 144 ILE D CA 1
ATOM 5423 C C . ILE D 1 144 ? -14.050 46.220 6.225 1.00 64.24 144 ILE D C 1
ATOM 5424 O O . ILE D 1 144 ? -13.182 46.879 6.795 1.00 61.66 144 ILE D O 1
ATOM 5429 N N . GLY D 1 145 ? -15.212 45.924 6.789 1.00 67.80 145 GLY D N 1
ATOM 5430 C CA . GLY D 1 145 ? -15.579 46.459 8.086 1.00 65.05 145 GLY D CA 1
ATOM 5431 C C . GLY D 1 145 ? -15.175 45.561 9.240 1.00 69.86 145 GLY D C 1
ATOM 5432 O O . GLY D 1 145 ? -14.780 46.055 10.306 1.00 63.96 145 GLY D O 1
ATOM 5433 N N . THR D 1 146 ? -15.299 44.247 9.033 1.00 64.44 146 THR D N 1
ATOM 5434 C CA . THR D 1 146 ? -15.099 43.279 10.110 1.00 67.45 146 THR D CA 1
ATOM 5435 C C . THR D 1 146 ? -13.972 42.289 9.820 1.00 63.05 146 THR D C 1
ATOM 5436 O O . THR D 1 146 ? -13.661 41.988 8.658 1.00 63.64 146 THR D O 1
ATOM 5440 N N . LEU D 1 147 ? -13.376 41.772 10.891 1.00 58.34 147 LEU D N 1
ATOM 5441 C CA . LEU D 1 147 ? -12.258 40.845 10.778 1.00 58.89 147 LEU D CA 1
ATOM 5442 C C . LEU D 1 147 ? -12.684 39.522 10.142 1.00 57.38 147 LEU D C 1
ATOM 5443 O O . LEU D 1 147 ? -11.899 38.886 9.424 1.00 53.39 147 LEU D O 1
ATOM 5448 N N . GLU D 1 148 ? -13.933 39.128 10.396 1.00 60.31 148 GLU D N 1
ATOM 5449 C CA . GLU D 1 148 ? -14.484 37.884 9.852 1.00 62.53 148 GLU D CA 1
ATOM 5450 C C . GLU D 1 148 ? -14.517 37.987 8.347 1.00 58.98 148 GLU D C 1
ATOM 5451 O O . GLU D 1 148 ? -14.175 37.042 7.654 1.00 62.84 148 GLU D O 1
ATOM 5457 N N . GLU D 1 149 ? -14.915 39.152 7.854 1.00 58.31 149 GLU D N 1
ATOM 5458 C CA . GLU D 1 149 ? -14.940 39.413 6.427 1.00 58.21 149 GLU D CA 1
ATOM 5459 C C . GLU D 1 149 ? -13.525 39.320 5.872 1.00 58.73 149 GLU D C 1
ATOM 5460 O O . GLU D 1 149 ? -13.295 38.684 4.838 1.00 57.28 149 GLU D O 1
ATOM 5466 N N . LEU D 1 150 ? -12.579 39.958 6.560 1.00 56.56 150 LEU D N 1
ATOM 5467 C CA . LEU D 1 150 ? -11.174 39.869 6.175 1.00 52.93 150 LEU D CA 1
ATOM 5468 C C . LEU D 1 150 ? -10.705 38.422 6.093 1.00 54.29 150 LEU D C 1
ATOM 5469 O O . LEU D 1 150 ? -10.063 38.036 5.116 1.00 53.26 150 LEU D O 1
ATOM 5474 N N . LEU D 1 151 ? -11.004 37.630 7.122 1.00 52.76 151 LEU D N 1
ATOM 5475 C CA . LEU D 1 151 ? -10.530 36.246 7.144 1.00 54.02 151 LEU D CA 1
ATOM 5476 C C . LEU D 1 151 ? -11.176 35.429 6.056 1.00 52.81 151 LEU D C 1
ATOM 5477 O O . LEU D 1 151 ? -10.488 34.725 5.330 1.00 56.21 151 LEU D O 1
ATOM 5482 N N . GLU D 1 152 ? -12.490 35.567 5.910 1.00 53.57 152 GLU D N 1
ATOM 5483 C CA . GLU D 1 152 ? -13.222 34.753 4.954 1.00 59.09 152 GLU D CA 1
ATOM 5484 C C . GLU D 1 152 ? -12.727 35.025 3.536 1.00 56.24 152 GLU D C 1
ATOM 5485 O O . GLU D 1 152 ? -12.839 34.174 2.656 1.00 55.76 152 GLU D O 1
ATOM 5491 N N . ASN D 1 153 ? -12.186 36.214 3.308 1.00 53.94 153 ASN D N 1
ATOM 5492 C CA . ASN D 1 153 ? -11.619 36.513 2.003 1.00 52.56 153 ASN D CA 1
ATOM 5493 C C . ASN D 1 153 ? -10.108 36.338 1.988 1.00 51.53 153 ASN D C 1
ATOM 5494 O O . ASN D 1 153 ? -9.397 36.925 1.169 1.00 52.53 153 ASN D O 1
ATOM 5499 N N . SER D 1 154 ? -9.620 35.476 2.865 1.00 48.62 154 SER D N 1
ATOM 5500 C CA . SER D 1 154 ? -8.189 35.270 2.968 1.00 46.42 154 SER D CA 1
ATOM 5501 C C . SER D 1 154 ? -7.867 33.793 2.784 1.00 46.95 154 SER D C 1
ATOM 5502 O O . SER D 1 154 ? -8.609 32.934 3.234 1.00 46.64 154 SER D O 1
ATOM 5505 N N . PRO D 1 155 ? -6.728 33.499 2.150 1.00 43.52 155 PRO D N 1
ATOM 5506 C CA . PRO D 1 155 ? -6.249 32.119 1.998 1.00 43.41 155 PRO D CA 1
ATOM 5507 C C . PRO D 1 155 ? -5.519 31.638 3.242 1.00 42.29 155 PRO D C 1
ATOM 5508 O O . PRO D 1 155 ? -4.286 31.508 3.202 1.00 39.17 155 PRO D O 1
ATOM 5512 N N . CYS D 1 156 ? -6.262 31.424 4.331 1.00 40.31 156 CYS D N 1
ATOM 5513 C CA . CYS D 1 156 ? -5.678 30.940 5.583 1.00 40.04 156 CYS D CA 1
ATOM 5514 C C . CYS D 1 156 ? -6.754 30.479 6.572 1.00 42.95 156 CYS D C 1
ATOM 5515 O O . CYS D 1 156 ? -7.937 30.752 6.368 1.00 42.78 156 CYS D O 1
ATOM 5518 N N . SER D 1 157 ? -6.343 29.790 7.641 1.00 43.16 157 SER D N 1
ATOM 5519 C CA . SER D 1 157 ? -7.279 29.361 8.688 1.00 45.92 157 SER D CA 1
ATOM 5520 C C . SER D 1 157 ? -7.585 30.483 9.669 1.00 46.06 157 SER D C 1
ATOM 5521 O O . SER D 1 157 ? -6.860 31.471 9.753 1.00 43.96 157 SER D O 1
ATOM 5524 N N . ALA D 1 158 ? -8.659 30.290 10.424 1.00 47.69 158 ALA D N 1
ATOM 5525 C CA . ALA D 1 158 ? -9.095 31.229 11.432 1.00 46.69 158 ALA D CA 1
ATOM 5526 C C . ALA D 1 158 ? -7.948 31.635 12.359 1.00 49.91 158 ALA D C 1
ATOM 5527 O O . ALA D 1 158 ? -7.600 32.810 12.440 1.00 46.04 158 ALA D O 1
ATOM 5529 N N . LEU D 1 159 ? -7.314 30.664 13.009 1.00 48.07 159 LEU D N 1
ATOM 5530 C CA . LEU D 1 159 ? -6.310 31.005 14.008 1.00 47.10 159 LEU D CA 1
ATOM 5531 C C . LEU D 1 159 ? -5.059 31.576 13.373 1.00 47.86 159 LEU D C 1
ATOM 5532 O O . LEU D 1 159 ? -4.444 32.493 13.933 1.00 40.69 159 LEU D O 1
ATOM 5537 N N . GLU D 1 160 ? -4.673 31.057 12.211 1.00 44.99 160 GLU D N 1
ATOM 5538 C CA . GLU D 1 160 ? -3.545 31.655 11.517 1.00 43.81 160 GLU D CA 1
ATOM 5539 C C . GLU D 1 160 ? -3.830 33.104 11.173 1.00 41.13 160 GLU D C 1
ATOM 5540 O O . GLU D 1 160 ? -2.921 33.939 11.230 1.00 41.09 160 GLU D O 1
ATOM 5546 N N . GLY D 1 161 ? -5.074 33.392 10.791 1.00 40.34 161 GLY D N 1
ATOM 5547 C CA . GLY D 1 161 ? -5.439 34.746 10.382 1.00 43.10 161 GLY D CA 1
ATOM 5548 C C . GLY D 1 161 ? -5.407 35.692 11.566 1.00 42.54 161 GLY D C 1
ATOM 5549 O O . GLY D 1 161 ? -4.754 36.733 11.512 1.00 45.27 161 GLY D O 1
ATOM 5550 N N . ILE D 1 162 ? -6.098 35.307 12.640 1.00 41.19 162 ILE D N 1
ATOM 5551 C CA . ILE D 1 162 ? -6.130 36.059 13.883 1.00 41.22 162 ILE D CA 1
ATOM 5552 C C . ILE D 1 162 ? -4.707 36.325 14.362 1.00 40.31 162 ILE D C 1
ATOM 5553 O O . ILE D 1 162 ? -4.342 37.445 14.679 1.00 42.74 162 ILE D O 1
ATOM 5558 N N . SER D 1 163 ? -3.878 35.305 14.358 1.00 38.79 163 SER D N 1
ATOM 5559 C CA . SER D 1 163 ? -2.498 35.461 14.817 1.00 35.07 163 SER D CA 1
ATOM 5560 C C . SER D 1 163 ? -1.682 36.440 13.965 1.00 41.16 163 SER D C 1
ATOM 5561 O O . SER D 1 163 ? -0.924 37.240 14.508 1.00 43.12 163 SER D O 1
ATOM 5564 N N . LYS D 1 164 ? -1.834 36.385 12.640 1.00 39.08 164 LYS D N 1
ATOM 5565 C CA . LYS D 1 164 ? -1.133 37.311 11.762 1.00 41.71 164 LYS D CA 1
ATOM 5566 C C . LYS D 1 164 ? -1.624 38.746 11.948 1.00 40.86 164 LYS D C 1
ATOM 5567 O O . LYS D 1 164 ? -0.839 39.682 11.926 1.00 39.81 164 LYS D O 1
ATOM 5573 N N . TRP D 1 165 ? -2.927 38.886 12.126 1.00 40.08 165 TRP D N 1
ATOM 5574 C CA . TRP D 1 165 ? -3.562 40.160 12.402 1.00 42.68 165 TRP D CA 1
ATOM 5575 C C . TRP D 1 165 ? -2.935 40.834 13.620 1.00 41.48 165 TRP D C 1
ATOM 5576 O O . TRP D 1 165 ? -2.590 42.015 13.588 1.00 41.29 165 TRP D O 1
ATOM 5587 N N . HIS D 1 166 ? -2.778 40.074 14.694 1.00 40.80 166 HIS D N 1
ATOM 5588 C CA . HIS D 1 166 ? -2.205 40.621 15.911 1.00 38.84 166 HIS D CA 1
ATOM 5589 C C . HIS D 1 166 ? -0.750 41.035 15.768 1.00 41.59 166 HIS D C 1
ATOM 5590 O O . HIS D 1 166 ? -0.328 42.051 16.329 1.00 43.23 166 HIS D O 1
ATOM 5597 N N . LYS D 1 167 ? 0.014 40.301 14.980 1.00 40.23 167 LYS D N 1
ATOM 5598 C CA . LYS D 1 167 ? 1.449 40.551 14.935 1.00 42.71 167 LYS D CA 1
ATOM 5599 C C . LYS D 1 167 ? 1.784 41.702 13.985 1.00 44.41 167 LYS D C 1
ATOM 5600 O O . LYS D 1 167 ? 2.768 42.414 14.200 1.00 42.96 167 LYS D O 1
ATOM 5606 N N . ILE D 1 168 ? 0.945 41.927 12.977 1.00 42.05 168 ILE D N 1
ATOM 5607 C CA . ILE D 1 168 ? 1.186 43.032 12.048 1.00 43.14 168 ILE D CA 1
ATOM 5608 C C . ILE D 1 168 ? 0.537 44.323 12.519 1.00 41.93 168 ILE D C 1
ATOM 5609 O O . ILE D 1 168 ? 0.675 45.359 11.879 1.00 43.41 168 ILE D O 1
ATOM 5614 N N . GLY D 1 169 ? -0.200 44.237 13.623 1.00 43.61 169 GLY D N 1
ATOM 5615 C CA . GLY D 1 169 ? -0.840 45.378 14.242 1.00 36.80 169 GLY D CA 1
ATOM 5616 C C . GLY D 1 169 ? -2.102 45.865 13.556 1.00 41.33 169 GLY D C 1
ATOM 5617 O O . GLY D 1 169 ? -2.299 47.071 13.417 1.00 40.63 169 GLY D O 1
ATOM 5618 N N . GLY D 1 170 ? -2.965 44.945 13.135 1.00 39.27 170 GLY D N 1
ATOM 5619 C CA . GLY D 1 170 ? -4.251 45.327 12.578 1.00 38.92 170 GLY D CA 1
ATOM 5620 C C . GLY D 1 170 ? -5.197 45.879 13.645 1.00 43.70 170 GLY D C 1
ATOM 5621 O O . GLY D 1 170 ? -5.148 45.465 14.819 1.00 35.78 170 GLY D O 1
ATOM 5622 N N . SER D 1 171 ? -6.061 46.808 13.231 1.00 38.74 171 SER D N 1
ATOM 5623 C CA . SER D 1 171 ? -6.991 47.480 14.119 1.00 39.46 171 SER D CA 1
ATOM 5624 C C . SER D 1 171 ? -8.203 47.925 13.305 1.00 46.64 171 SER D C 1
ATOM 5625 O O . SER D 1 171 ? -8.358 47.507 12.157 1.00 47.58 171 SER D O 1
ATOM 5628 N N . VAL D 1 172 ? -9.068 48.752 13.897 1.00 44.01 172 VAL D N 1
ATOM 5629 C CA . VAL D 1 172 ? -10.140 49.404 13.143 1.00 49.94 172 VAL D CA 1
ATOM 5630 C C . VAL D 1 172 ? -10.360 50.860 13.571 1.00 53.45 172 VAL D C 1
ATOM 5631 O O . VAL D 1 172 ? -10.164 51.217 14.727 1.00 56.64 172 VAL D O 1
ATOM 5635 N N . LYS D 1 173 ? -10.738 51.709 12.622 1.00 56.56 173 LYS D N 1
ATOM 5636 C CA . LYS D 1 173 ? -11.154 53.074 12.939 1.00 56.75 173 LYS D CA 1
ATOM 5637 C C . LYS D 1 173 ? -12.395 53.450 12.151 1.00 60.27 173 LYS D C 1
ATOM 5638 O O . LYS D 1 173 ? -12.436 53.307 10.929 1.00 64.81 173 LYS D O 1
ATOM 5644 N N . ASP D 1 174 ? -13.401 53.925 12.881 1.00 60.84 174 ASP D N 1
ATOM 5645 C CA . ASP D 1 174 ? -14.676 54.333 12.315 1.00 62.95 174 ASP D CA 1
ATOM 5646 C C . ASP D 1 174 ? -15.313 53.246 11.459 1.00 61.72 174 ASP D C 1
ATOM 5647 O O . ASP D 1 174 ? -15.909 53.535 10.428 1.00 64.86 174 ASP D O 1
ATOM 5652 N N . GLY D 1 175 ? -15.185 51.999 11.896 1.00 58.80 175 GLY D N 1
ATOM 5653 C CA . GLY D 1 175 ? -15.804 50.869 11.219 1.00 60.01 175 GLY D CA 1
ATOM 5654 C C . GLY D 1 175 ? -15.088 50.352 9.980 1.00 62.18 175 GLY D C 1
ATOM 5655 O O . GLY D 1 175 ? -15.687 49.634 9.170 1.00 62.07 175 GLY D O 1
ATOM 5656 N N . VAL D 1 176 ? -13.817 50.722 9.822 1.00 58.67 176 VAL D N 1
ATOM 5657 C CA . VAL D 1 176 ? -13.023 50.280 8.674 1.00 60.11 176 VAL D CA 1
ATOM 5658 C C . VAL D 1 176 ? -11.694 49.710 9.172 1.00 57.89 176 VAL D C 1
ATOM 5659 O O . VAL D 1 176 ? -10.919 50.408 9.849 1.00 58.08 176 VAL D O 1
ATOM 5663 N N . LEU D 1 177 ? -11.462 48.427 8.881 1.00 52.51 177 LEU D N 1
ATOM 5664 C CA . LEU D 1 177 ? -10.248 47.742 9.314 1.00 48.14 177 LEU D CA 1
ATOM 5665 C C . LEU D 1 177 ? -9.060 48.527 8.814 1.00 47.98 177 LEU D C 1
ATOM 5666 O O . LEU D 1 177 ? -9.158 49.194 7.785 1.00 51.11 177 LEU D O 1
ATOM 5671 N N . CYS D 1 178 ? -7.959 48.506 9.563 1.00 46.92 178 CYS D N 1
ATOM 5672 C CA . CYS D 1 178 ? -6.742 49.199 9.129 1.00 45.92 178 CYS D CA 1
ATOM 5673 C C . CYS D 1 178 ? -5.517 48.537 9.730 1.00 38.97 178 CYS D C 1
ATOM 5674 O O . CYS D 1 178 ? -5.618 47.669 10.586 1.00 45.31 178 CYS D O 1
ATOM 5677 N N . ILE D 1 179 ? -4.352 48.939 9.256 1.00 39.65 179 ILE D N 1
ATOM 5678 C CA . ILE D 1 179 ? -3.115 48.454 9.821 1.00 42.46 179 ILE D CA 1
ATOM 5679 C C . ILE D 1 179 ? -2.339 49.653 10.338 1.00 46.35 179 ILE D C 1
ATOM 5680 O O . ILE D 1 179 ? -2.244 50.677 9.663 1.00 47.24 179 ILE D O 1
ATOM 5685 N N . LEU D 1 180 ? -1.808 49.536 11.549 1.00 41.75 180 LEU D N 1
ATOM 5686 C CA . LEU D 1 180 ? -1.088 50.649 12.140 1.00 45.51 180 LEU D CA 1
ATOM 5687 C C . LEU D 1 180 ? 0.274 50.781 11.529 1.00 48.79 180 LEU D C 1
ATOM 5688 O O . LEU D 1 180 ? 0.934 49.773 11.219 1.00 49.77 180 LEU D O 1
ATOM 5693 N N . SER D 1 181 ? 0.673 52.033 11.324 1.00 41.86 181 SER D N 1
ATOM 5694 C CA . SER D 1 181 ? 2.020 52.331 10.881 1.00 44.40 181 SER D CA 1
ATOM 5695 C C . SER D 1 181 ? 2.960 51.954 11.996 1.00 45.65 181 SER D C 1
ATOM 5696 O O . SER D 1 181 ? 2.567 51.983 13.164 1.00 49.86 181 SER D O 1
ATOM 5699 N N . GLN D 1 182 ? 4.201 51.635 11.656 1.00 47.07 182 GLN D N 1
ATOM 5700 C CA . GLN D 1 182 ? 5.200 51.314 12.661 1.00 46.45 182 GLN D CA 1
ATOM 5701 C C . GLN D 1 182 ? 5.385 52.460 13.642 1.00 55.49 182 GLN D C 1
ATOM 5702 O O . GLN D 1 182 ? 5.573 52.227 14.846 1.00 56.42 182 GLN D O 1
ATOM 5708 N N . ASP D 1 183 ? 5.381 53.694 13.128 1.00 52.54 183 ASP D N 1
ATOM 5709 C CA . ASP D 1 183 ? 5.566 54.866 13.988 1.00 55.61 183 ASP D CA 1
ATOM 5710 C C . ASP D 1 183 ? 4.425 55.004 14.993 1.00 52.50 183 ASP D C 1
ATOM 5711 O O . ASP D 1 183 ? 4.662 55.135 16.201 1.00 51.89 183 ASP D O 1
ATOM 5716 N N . PHE D 1 184 ? 3.187 54.974 14.501 1.00 43.86 184 PHE D N 1
ATOM 5717 C CA . PHE D 1 184 ? 2.044 55.118 15.394 1.00 42.68 184 PHE D CA 1
ATOM 5718 C C . PHE D 1 184 ? 1.866 53.924 16.341 1.00 43.36 184 PHE D C 1
ATOM 5719 O O . PHE D 1 184 ? 1.408 54.097 17.475 1.00 40.73 184 PHE D O 1
ATOM 5727 N N . LEU D 1 185 ? 2.212 52.725 15.877 1.00 42.18 185 LEU D N 1
ATOM 5728 C CA . LEU D 1 185 ? 2.149 51.532 16.731 1.00 43.24 185 LEU D CA 1
ATOM 5729 C C . LEU D 1 185 ? 3.016 51.774 17.947 1.00 44.11 185 LEU D C 1
ATOM 5730 O O . LEU D 1 185 ? 2.584 51.654 19.103 1.00 40.55 185 LEU D O 1
ATOM 5735 N N . PHE D 1 186 ? 4.242 52.169 17.651 1.00 45.17 186 PHE D N 1
ATOM 5736 C CA . PHE D 1 186 ? 5.231 52.430 18.663 1.00 45.72 186 PHE D CA 1
ATOM 5737 C C . PHE D 1 186 ? 4.759 53.558 19.577 1.00 49.02 186 PHE D C 1
ATOM 5738 O O . PHE D 1 186 ? 4.870 53.440 20.810 1.00 47.39 186 PHE D O 1
ATOM 5746 N N . LYS D 1 187 ? 4.207 54.628 18.997 1.00 48.03 187 LYS D N 1
ATOM 5747 C CA . LYS D 1 187 ? 3.717 55.753 19.812 1.00 48.16 187 LYS D CA 1
ATOM 5748 C C . LYS D 1 187 ? 2.563 55.321 20.710 1.00 42.90 187 LYS D C 1
ATOM 5749 O O . LYS D 1 187 ? 2.527 55.650 21.896 1.00 41.78 187 LYS D O 1
ATOM 5755 N N . ALA D 1 188 ? 1.624 54.574 20.143 1.00 41.38 188 ALA D N 1
ATOM 5756 C CA . ALA D 1 188 ? 0.503 54.077 20.919 1.00 37.98 188 ALA D CA 1
ATOM 5757 C C . ALA D 1 188 ? 0.991 53.238 22.079 1.00 38.46 188 ALA D C 1
ATOM 5758 O O . ALA D 1 188 ? 0.451 53.322 23.183 1.00 37.64 188 ALA D O 1
ATOM 5760 N N . LEU D 1 189 ? 2.039 52.452 21.835 1.00 39.98 189 LEU D N 1
ATOM 5761 C CA . LEU D 1 189 ? 2.627 51.623 22.887 1.00 40.17 189 LEU D CA 1
ATOM 5762 C C . LEU D 1 189 ? 3.216 52.455 24.014 1.00 41.23 189 LEU D C 1
ATOM 5763 O O . LEU D 1 189 ? 2.922 52.201 25.197 1.00 38.11 189 LEU D O 1
ATOM 5768 N N . HIS D 1 190 ? 4.058 53.433 23.634 1.00 40.89 190 HIS D N 1
ATOM 5769 C CA . HIS D 1 190 ? 4.712 54.354 24.581 1.00 40.51 190 HIS D CA 1
ATOM 5770 C C . HIS D 1 190 ? 3.695 55.026 25.490 1.00 38.65 190 HIS D C 1
ATOM 5771 O O . HIS D 1 190 ? 3.861 55.054 26.715 1.00 35.58 190 HIS D O 1
ATOM 5778 N N . VAL D 1 191 ? 2.618 55.511 24.885 1.00 36.67 191 VAL D N 1
ATOM 5779 C CA . VAL D 1 191 ? 1.556 56.190 25.623 1.00 36.13 191 VAL D CA 1
ATOM 5780 C C . VAL D 1 191 ? 0.838 55.239 26.549 1.00 34.72 191 VAL D C 1
ATOM 5781 O O . VAL D 1 191 ? 0.467 55.587 27.666 1.00 37.30 191 VAL D O 1
ATOM 5785 N N . LEU D 1 192 ? 0.636 54.020 26.080 1.00 41.84 192 LEU D N 1
ATOM 5786 C CA . LEU D 1 192 ? 0.012 53.002 26.901 1.00 35.35 192 LEU D CA 1
ATOM 5787 C C . LEU D 1 192 ? 0.936 52.658 28.090 1.00 38.41 192 LEU D C 1
ATOM 5788 O O . LEU D 1 192 ? 0.478 52.516 29.228 1.00 35.90 192 LEU D O 1
ATOM 5793 N N . LEU D 1 193 ? 2.231 52.491 27.836 1.00 39.20 193 LEU D N 1
ATOM 5794 C CA . LEU D 1 193 ? 3.148 52.232 28.941 1.00 37.53 193 LEU D CA 1
ATOM 5795 C C . LEU D 1 193 ? 3.169 53.420 29.937 1.00 42.34 193 LEU D C 1
ATOM 5796 O O . LEU D 1 193 ? 3.078 53.238 31.169 1.00 44.04 193 LEU D O 1
ATOM 5801 N N . MET D 1 194 ? 3.321 54.632 29.424 1.00 41.25 194 MET D N 1
ATOM 5802 C CA . MET D 1 194 ? 3.298 55.791 30.311 1.00 42.99 194 MET D CA 1
ATOM 5803 C C . MET D 1 194 ? 2.060 55.779 31.194 1.00 42.48 194 MET D C 1
ATOM 5804 O O . MET D 1 194 ? 2.143 55.917 32.425 1.00 46.82 194 MET D O 1
ATOM 5809 N N . SER D 1 195 ? 0.907 55.586 30.569 1.00 37.54 195 SER D N 1
ATOM 5810 C CA . SER D 1 195 ? -0.339 55.698 31.306 1.00 39.35 195 SER D CA 1
ATOM 5811 C C . SER D 1 195 ? -0.494 54.596 32.329 1.00 44.00 195 SER D C 1
ATOM 5812 O O . SER D 1 195 ? -1.001 54.855 33.428 1.00 48.06 195 SER D O 1
ATOM 5815 N N . ALA D 1 196 ? -0.026 53.384 32.001 1.00 42.05 196 ALA D N 1
ATOM 5816 C CA . ALA D 1 196 ? -0.199 52.236 32.901 1.00 42.40 196 ALA D CA 1
ATOM 5817 C C . ALA D 1 196 ? 0.583 52.450 34.171 1.00 42.77 196 ALA D C 1
ATOM 5818 O O . ALA D 1 196 ? 0.116 52.109 35.257 1.00 45.68 196 ALA D O 1
ATOM 5820 N N . MET D 1 197 ? 1.782 53.007 34.033 1.00 43.33 197 MET D N 1
ATOM 5821 C CA . MET D 1 197 ? 2.574 53.331 35.207 1.00 45.02 197 MET D CA 1
ATOM 5822 C C . MET D 1 197 ? 1.971 54.460 36.017 1.00 50.68 197 MET D C 1
ATOM 5823 O O . MET D 1 197 ? 1.936 54.399 37.242 1.00 53.79 197 MET D O 1
ATOM 5828 N N . ALA D 1 198 ? 1.466 55.474 35.328 1.00 46.20 198 ALA D N 1
ATOM 5829 C CA . ALA D 1 198 ? 0.885 56.624 36.004 1.00 44.74 198 ALA D CA 1
ATOM 5830 C C . ALA D 1 198 ? -0.335 56.247 36.841 1.00 46.78 198 ALA D C 1
ATOM 5831 O O . ALA D 1 198 ? -0.679 56.939 37.784 1.00 52.81 198 ALA D O 1
ATOM 5833 N N . GLU D 1 199 ? -1.024 55.179 36.473 1.00 48.61 199 GLU D N 1
ATOM 5834 C CA . GLU D 1 199 ? -2.185 54.761 37.246 1.00 47.31 199 GLU D CA 1
ATOM 5835 C C . GLU D 1 199 ? -1.906 53.473 38.015 1.00 44.99 199 GLU D C 1
ATOM 5836 O O . GLU D 1 199 ? -2.827 52.843 38.558 1.00 41.63 199 GLU D O 1
ATOM 5842 N N . SER D 1 200 ? -0.639 53.072 38.029 1.00 45.09 200 SER D N 1
ATOM 5843 C CA . SER D 1 200 ? -0.201 51.916 38.816 1.00 45.83 200 SER D CA 1
ATOM 5844 C C . SER D 1 200 ? -0.992 50.673 38.425 1.00 43.37 200 SER D C 1
ATOM 5845 O O . SER D 1 200 ? -1.474 49.918 39.268 1.00 35.98 200 SER D O 1
ATOM 5848 N N . LEU D 1 201 ? -1.170 50.486 37.124 1.00 49.73 201 LEU D N 1
ATOM 5849 C CA . LEU D 1 201 ? -1.916 49.330 36.642 1.00 46.58 201 LEU D CA 1
ATOM 5850 C C . LEU D 1 201 ? -1.121 48.047 36.812 1.00 43.79 201 LEU D C 1
ATOM 5851 O O . LEU D 1 201 ? 0.103 48.062 36.795 1.00 48.39 201 LEU D O 1
ATOM 5856 N N . ASP D 1 202 ? -1.822 46.935 36.982 1.00 43.66 202 ASP D N 1
ATOM 5857 C CA . ASP D 1 202 ? -1.176 45.635 37.019 1.00 40.72 202 ASP D CA 1
ATOM 5858 C C . ASP D 1 202 ? -0.743 45.191 35.622 1.00 43.64 202 ASP D C 1
ATOM 5859 O O . ASP D 1 202 ? -1.560 44.652 34.867 1.00 41.54 202 ASP D O 1
ATOM 5864 N N . LEU D 1 203 ? 0.543 45.342 35.306 1.00 43.59 203 LEU D N 1
ATOM 5865 C CA . LEU D 1 203 ? 1.071 44.928 34.004 1.00 37.90 203 LEU D CA 1
ATOM 5866 C C . LEU D 1 203 ? 0.992 43.440 33.660 1.00 43.57 203 LEU D C 1
ATOM 5867 O O . LEU D 1 203 ? 1.193 43.094 32.494 1.00 44.92 203 LEU D O 1
ATOM 5872 N N . GLN D 1 204 ? 0.701 42.564 34.626 1.00 46.51 204 GLN D N 1
ATOM 5873 C CA . GLN D 1 204 ? 0.507 41.133 34.328 1.00 40.58 204 GLN D CA 1
ATOM 5874 C C . GLN D 1 204 ? -0.932 40.845 33.992 1.00 39.53 204 GLN D C 1
ATOM 5875 O O . GLN D 1 204 ? -1.234 39.798 33.445 1.00 44.68 204 GLN D O 1
ATOM 5881 N N . HIS D 1 205 ? -1.822 41.753 34.368 1.00 38.91 205 HIS D N 1
ATOM 5882 C CA . HIS D 1 205 ? -3.257 41.536 34.230 1.00 38.25 205 HIS D CA 1
ATOM 5883 C C . HIS D 1 205 ? -4.025 42.746 33.690 1.00 43.38 205 HIS D C 1
ATOM 5884 O O . HIS D 1 205 ? -4.975 43.194 34.328 1.00 45.53 205 HIS D O 1
ATOM 5891 N N . LEU D 1 206 ? -3.674 43.228 32.496 1.00 42.20 206 LEU D N 1
ATOM 5892 C CA . LEU D 1 206 ? -4.357 44.390 31.907 1.00 42.73 206 LEU D CA 1
ATOM 5893 C C . LEU D 1 206 ? -5.627 44.071 31.125 1.00 45.52 206 LEU D C 1
ATOM 5894 O O . LEU D 1 206 ? -5.791 42.979 30.578 1.00 45.25 206 LEU D O 1
ATOM 5899 N N . ASN D 1 207 ? -6.529 45.044 31.074 1.00 45.37 207 ASN D N 1
ATOM 5900 C CA . ASN D 1 207 ? -7.733 44.911 30.269 1.00 44.51 207 ASN D CA 1
ATOM 5901 C C . ASN D 1 207 ? -7.917 46.157 29.417 1.00 46.90 207 ASN D C 1
ATOM 5902 O O . ASN D 1 207 ? -7.285 47.208 29.657 1.00 43.89 207 ASN D O 1
ATOM 5907 N N . VAL D 1 208 ? -8.768 46.033 28.406 1.00 44.72 208 VAL D N 1
ATOM 5908 C CA . VAL D 1 208 ? -8.939 47.102 27.443 1.00 40.74 208 VAL D CA 1
ATOM 5909 C C . VAL D 1 208 ? -9.547 48.336 28.104 1.00 41.62 208 VAL D C 1
ATOM 5910 O O . VAL D 1 208 ? -9.069 49.451 27.904 1.00 39.43 208 VAL D O 1
ATOM 5914 N N . GLU D 1 209 ? -10.577 48.125 28.917 1.00 42.71 209 GLU D N 1
ATOM 5915 C CA . GLU D 1 209 ? -11.316 49.229 29.522 1.00 47.43 209 GLU D CA 1
ATOM 5916 C C . GLU D 1 209 ? -10.453 50.104 30.440 1.00 49.21 209 GLU D C 1
ATOM 5917 O O . GLU D 1 209 ? -10.342 51.319 30.230 1.00 47.42 209 GLU D O 1
ATOM 5923 N N . ASP D 1 210 ? -9.824 49.491 31.436 1.00 47.11 210 ASP D N 1
ATOM 5924 C CA . ASP D 1 210 ? -9.072 50.272 32.413 1.00 46.97 210 ASP D CA 1
ATOM 5925 C C . ASP D 1 210 ? -7.891 50.934 31.726 1.00 42.56 210 ASP D C 1
ATOM 5926 O O . ASP D 1 210 ? -7.562 52.076 32.002 1.00 46.89 210 ASP D O 1
ATOM 5931 N N . THR D 1 211 ? -7.272 50.213 30.801 1.00 46.01 211 THR D N 1
ATOM 5932 C CA . THR D 1 211 ? -6.093 50.723 30.108 1.00 44.32 211 THR D CA 1
ATOM 5933 C C . THR D 1 211 ? -6.489 51.883 29.213 1.00 45.80 211 THR D C 1
ATOM 5934 O O . THR D 1 211 ? -5.806 52.917 29.187 1.00 47.30 211 THR D O 1
ATOM 5938 N N . HIS D 1 212 ? -7.580 51.708 28.468 1.00 43.27 212 HIS D N 1
ATOM 5939 C CA . HIS D 1 212 ? -8.160 52.810 27.713 1.00 45.18 212 HIS D CA 1
ATOM 5940 C C . HIS D 1 212 ? -8.484 54.044 28.581 1.00 41.71 212 HIS D C 1
ATOM 5941 O O . HIS D 1 212 ? -8.161 55.170 28.199 1.00 41.56 212 HIS D O 1
ATOM 5948 N N . HIS D 1 213 ? -9.129 53.826 29.722 1.00 44.14 213 HIS D N 1
ATOM 5949 C CA . HIS D 1 213 ? -9.429 54.915 30.661 1.00 52.57 213 HIS D CA 1
ATOM 5950 C C . HIS D 1 213 ? -8.177 55.614 31.159 1.00 45.93 213 HIS D C 1
ATOM 5951 O O . HIS D 1 213 ? -8.094 56.841 31.143 1.00 40.68 213 HIS D O 1
ATOM 5958 N N . ALA D 1 214 ? -7.192 54.816 31.560 1.00 42.62 214 ALA D N 1
ATOM 5959 C CA . ALA D 1 214 ? -5.929 55.363 32.052 1.00 45.13 214 ALA D CA 1
ATOM 5960 C C . ALA D 1 214 ? -5.302 56.296 31.029 1.00 45.36 214 ALA D C 1
ATOM 5961 O O . ALA D 1 214 ? -4.713 57.318 31.385 1.00 50.10 214 ALA D O 1
ATOM 5963 N N . VAL D 1 215 ? -5.418 55.938 29.754 1.00 42.64 215 VAL D N 1
ATOM 5964 C CA . VAL D 1 215 ? -4.774 56.708 28.690 1.00 42.62 215 VAL D CA 1
ATOM 5965 C C . VAL D 1 215 ? -5.523 58.017 28.421 1.00 41.58 215 VAL D C 1
ATOM 5966 O O . VAL D 1 215 ? -4.913 59.068 28.244 1.00 39.74 215 VAL D O 1
ATOM 5970 N N . GLY D 1 216 ? -6.850 57.936 28.375 1.00 41.59 216 GLY D N 1
ATOM 5971 C CA . GLY D 1 216 ? -7.658 59.041 27.893 1.00 44.74 216 GLY D CA 1
ATOM 5972 C C . GLY D 1 216 ? -8.470 59.859 28.884 1.00 51.64 216 GLY D C 1
ATOM 5973 O O . GLY D 1 216 ? -9.076 60.849 28.469 1.00 50.24 216 GLY D O 1
ATOM 5974 N N . LYS D 1 217 ? -8.494 59.463 30.167 1.00 49.06 217 LYS D N 1
ATOM 5975 C CA . LYS D 1 217 ? -9.343 60.115 31.180 1.00 51.87 217 LYS D CA 1
ATOM 5976 C C . LYS D 1 217 ? -9.080 61.625 31.329 1.00 50.12 217 LYS D C 1
ATOM 5977 O O . LYS D 1 217 ? -9.982 62.366 31.711 1.00 51.63 217 LYS D O 1
ATOM 5983 N N . ASP D 1 218 ? -7.858 62.069 31.038 1.00 49.09 218 ASP D N 1
ATOM 5984 C CA . ASP D 1 218 ? -7.518 63.492 31.105 1.00 54.75 218 ASP D CA 1
ATOM 5985 C C . ASP D 1 218 ? -7.294 64.118 29.721 1.00 57.66 218 ASP D C 1
ATOM 5986 O O . ASP D 1 218 ? -6.662 65.175 29.602 1.00 56.16 218 ASP D O 1
ATOM 5991 N N . ILE D 1 219 ? -7.804 63.478 28.671 1.00 54.15 219 ILE D N 1
ATOM 5992 C CA . ILE D 1 219 ? -7.670 64.045 27.332 1.00 56.92 219 ILE D CA 1
ATOM 5993 C C . ILE D 1 219 ? -9.039 64.367 26.778 1.00 57.59 219 ILE D C 1
ATOM 5994 O O . ILE D 1 219 ? -10.010 63.643 26.989 1.00 52.65 219 ILE D O 1
ATOM 5999 N N . GLU D 1 220 ? -9.108 65.464 26.053 1.00 60.65 220 GLU D N 1
ATOM 6000 C CA . GLU D 1 220 ? -10.312 65.833 25.338 1.00 64.49 220 GLU D CA 1
ATOM 6001 C C . GLU D 1 220 ? -10.498 64.784 24.250 1.00 61.30 220 GLU D C 1
ATOM 6002 O O . GLU D 1 220 ? -9.593 64.573 23.447 1.00 62.94 220 GLU D O 1
ATOM 6008 N N . ASP D 1 221 ? -11.670 64.142 24.223 1.00 61.88 221 ASP D N 1
ATOM 6009 C CA . ASP D 1 221 ? -11.944 63.026 23.306 1.00 57.60 221 ASP D CA 1
ATOM 6010 C C . ASP D 1 221 ? -11.574 63.301 21.857 1.00 61.44 221 ASP D C 1
ATOM 6011 O O . ASP D 1 221 ? -11.017 62.448 21.181 1.00 68.19 221 ASP D O 1
ATOM 6016 N N . GLU D 1 222 ? -11.941 64.471 21.365 1.00 59.12 222 GLU D N 1
ATOM 6017 C CA . GLU D 1 222 ? -11.722 64.817 19.966 1.00 68.54 222 GLU D CA 1
ATOM 6018 C C . GLU D 1 222 ? -10.243 64.939 19.567 1.00 65.89 222 GLU D C 1
ATOM 6019 O O . GLU D 1 222 ? -9.933 65.007 18.382 1.00 65.91 222 GLU D O 1
ATOM 6025 N N . PHE D 1 223 ? -9.327 64.990 20.530 1.00 61.54 223 PHE D N 1
ATOM 6026 C CA . PHE D 1 223 ? -7.908 64.937 20.166 1.00 62.22 223 PHE D CA 1
ATOM 6027 C C . PHE D 1 223 ? -7.266 63.621 20.596 1.00 58.55 223 PHE D C 1
ATOM 6028 O O . PHE D 1 223 ? -6.042 63.521 20.646 1.00 57.05 223 PHE D O 1
ATOM 6036 N N . ASN D 1 224 ? -8.082 62.614 20.884 1.00 54.20 224 ASN D N 1
ATOM 6037 C CA . ASN D 1 224 ? -7.576 61.327 21.375 1.00 50.10 224 ASN D CA 1
ATOM 6038 C C . ASN D 1 224 ? -7.735 60.206 20.351 1.00 47.76 224 ASN D C 1
ATOM 6039 O O . ASN D 1 224 ? -8.851 59.711 20.135 1.00 51.27 224 ASN D O 1
ATOM 6044 N N . PRO D 1 225 ? -6.627 59.785 19.725 1.00 43.82 225 PRO D N 1
ATOM 6045 C CA . PRO D 1 225 ? -6.702 58.693 18.745 1.00 45.34 225 PRO D CA 1
ATOM 6046 C C . PRO D 1 225 ? -6.648 57.297 19.384 1.00 47.67 225 PRO D C 1
ATOM 6047 O O . PRO D 1 225 ? -6.960 56.278 18.753 1.00 45.10 225 PRO D O 1
ATOM 6051 N N . TYR D 1 226 ? -6.265 57.238 20.650 1.00 44.59 226 TYR D N 1
ATOM 6052 C CA . TYR D 1 226 ? -6.085 55.939 21.272 1.00 37.28 226 TYR D CA 1
ATOM 6053 C C . TYR D 1 226 ? -7.435 55.408 21.706 1.00 38.09 226 TYR D C 1
ATOM 6054 O O . TYR D 1 226 ? -7.753 55.363 22.882 1.00 40.82 226 TYR D O 1
ATOM 6063 N N . THR D 1 227 ? -8.244 55.006 20.740 1.00 40.78 227 THR D N 1
ATOM 6064 C CA . THR D 1 227 ? -9.548 54.429 21.045 1.00 39.84 227 THR D CA 1
ATOM 6065 C C . THR D 1 227 ? -9.379 53.008 21.604 1.00 42.22 227 THR D C 1
ATOM 6066 O O . THR D 1 227 ? -8.247 52.500 21.697 1.00 36.08 227 THR D O 1
ATOM 6070 N N . ARG D 1 228 ? -10.488 52.381 22.000 1.00 42.83 228 ARG D N 1
ATOM 6071 C CA . ARG D 1 228 ? -10.419 51.042 22.586 1.00 42.71 228 ARG D CA 1
ATOM 6072 C C . ARG D 1 228 ? -9.785 50.041 21.645 1.00 44.20 228 ARG D C 1
ATOM 6073 O O . ARG D 1 228 ? -9.025 49.175 22.094 1.00 45.35 228 ARG D O 1
ATOM 6081 N N . GLU D 1 229 ? -10.072 50.172 20.349 1.00 40.16 229 GLU D N 1
ATOM 6082 C CA . GLU D 1 229 ? -9.592 49.214 19.367 1.00 41.07 229 GLU D CA 1
ATOM 6083 C C . GLU D 1 229 ? -8.103 49.377 19.209 1.00 42.77 229 GLU D C 1
ATOM 6084 O O . GLU D 1 229 ? -7.365 48.414 18.943 1.00 40.35 229 GLU D O 1
ATOM 6090 N N . ILE D 1 230 ? -7.658 50.616 19.364 1.00 37.31 230 ILE D N 1
ATOM 6091 C CA . ILE D 1 230 ? -6.252 50.880 19.239 1.00 37.99 230 ILE D CA 1
ATOM 6092 C C . ILE D 1 230 ? -5.557 50.228 20.405 1.00 40.07 230 ILE D C 1
ATOM 6093 O O . ILE D 1 230 ? -4.490 49.627 20.245 1.00 39.99 230 ILE D O 1
ATOM 6098 N N . ILE D 1 231 ? -6.167 50.343 21.581 1.00 34.70 231 ILE D N 1
ATOM 6099 C CA . ILE D 1 231 ? -5.571 49.796 22.791 1.00 36.84 231 ILE D CA 1
ATOM 6100 C C . ILE D 1 231 ? -5.459 48.290 22.664 1.00 37.76 231 ILE D C 1
ATOM 6101 O O . ILE D 1 231 ? -4.417 47.705 22.982 1.00 34.88 231 ILE D O 1
ATOM 6106 N N . GLU D 1 232 ? -6.538 47.679 22.186 1.00 32.74 232 GLU D N 1
ATOM 6107 C CA . GLU D 1 232 ? -6.590 46.234 22.019 1.00 36.44 232 GLU D CA 1
ATOM 6108 C C . GLU D 1 232 ? -5.483 45.753 21.095 1.00 36.82 232 GLU D C 1
ATOM 6109 O O . GLU D 1 232 ? -4.791 44.798 21.399 1.00 42.25 232 GLU D O 1
ATOM 6115 N N . THR D 1 233 ? -5.308 46.449 19.981 1.00 37.29 233 THR D N 1
ATOM 6116 C CA . THR D 1 233 ? -4.257 46.159 19.026 1.00 34.85 233 THR D CA 1
ATOM 6117 C C . THR D 1 233 ? -2.876 46.161 19.659 1.00 39.74 233 THR D C 1
ATOM 6118 O O . THR D 1 233 ? -2.083 45.226 19.452 1.00 36.64 233 THR D O 1
ATOM 6122 N N . VAL D 1 234 ? -2.585 47.212 20.426 1.00 38.14 234 VAL D N 1
ATOM 6123 C CA . VAL D 1 234 ? -1.309 47.321 21.118 1.00 36.23 234 VAL D CA 1
ATOM 6124 C C . VAL D 1 234 ? -1.125 46.161 22.121 1.00 37.76 234 VAL D C 1
ATOM 6125 O O . VAL D 1 234 ? -0.031 45.623 22.261 1.00 38.03 234 VAL D O 1
ATOM 6129 N N . LEU D 1 235 ? -2.187 45.781 22.824 1.00 38.31 235 LEU D N 1
ATOM 6130 C CA . LEU D 1 235 ? -2.095 44.651 23.745 1.00 39.85 235 LEU D CA 1
ATOM 6131 C C . LEU D 1 235 ? -1.862 43.332 22.980 1.00 39.92 235 LEU D C 1
ATOM 6132 O O . LEU D 1 235 ? -1.077 42.491 23.434 1.00 36.35 235 LEU D O 1
ATOM 6137 N N . ASN D 1 236 ? -2.512 43.159 21.824 1.00 34.35 236 ASN D N 1
ATOM 6138 C CA . ASN D 1 236 ? -2.341 41.918 21.054 1.00 38.29 236 ASN D CA 1
ATOM 6139 C C . ASN D 1 236 ? -0.981 41.804 20.396 1.00 37.27 236 ASN D C 1
ATOM 6140 O O . ASN D 1 236 ? -0.556 40.717 20.044 1.00 44.51 236 ASN D O 1
ATOM 6145 N N . LYS D 1 237 ? -0.287 42.928 20.256 1.00 43.16 237 LYS D N 1
ATOM 6146 C CA . LYS D 1 237 ? 1.075 42.936 19.729 1.00 39.51 237 LYS D CA 1
ATOM 6147 C C . LYS D 1 237 ? 2.099 42.668 20.818 1.00 43.00 237 LYS D C 1
ATOM 6148 O O . LYS D 1 237 ? 2.995 41.835 20.634 1.00 42.68 237 LYS D O 1
ATOM 6154 N N . PHE D 1 238 ? 1.982 43.381 21.943 1.00 38.05 238 PHE D N 1
ATOM 6155 C CA . PHE D 1 238 ? 3.070 43.398 22.936 1.00 37.80 238 PHE D CA 1
ATOM 6156 C C . PHE D 1 238 ? 2.748 42.631 24.219 1.00 39.31 238 PHE D C 1
ATOM 6157 O O . PHE D 1 238 ? 3.567 42.552 25.151 1.00 38.23 238 PHE D O 1
ATOM 6165 N N . ALA D 1 239 ? 1.564 42.038 24.266 1.00 41.97 239 ALA D N 1
ATOM 6166 C CA . ALA D 1 239 ? 1.182 41.296 25.454 1.00 43.14 239 ALA D CA 1
ATOM 6167 C C . ALA D 1 239 ? 0.557 39.966 25.071 1.00 40.99 239 ALA D C 1
ATOM 6168 O O . ALA D 1 239 ? 0.229 39.716 23.908 1.00 42.31 239 ALA D O 1
ATOM 6170 N N . VAL D 1 240 ? 0.384 39.111 26.062 1.00 44.81 240 VAL D N 1
ATOM 6171 C CA . VAL D 1 240 ? -0.235 37.817 25.820 1.00 46.83 240 VAL D CA 1
ATOM 6172 C C . VAL D 1 240 ? -1.507 37.749 26.635 1.00 42.49 240 VAL D C 1
ATOM 6173 O O . VAL D 1 240 ? -1.487 38.014 27.842 1.00 43.90 240 VAL D O 1
ATOM 6177 N N . GLN D 1 241 ? -2.600 37.390 25.975 1.00 39.93 241 GLN D N 1
ATOM 6178 C CA . GLN D 1 241 ? -3.896 37.264 26.626 1.00 45.43 241 GLN D CA 1
ATOM 6179 C C . GLN D 1 241 ? -4.120 35.872 27.195 1.00 46.78 241 GLN D C 1
ATOM 6180 O O . GLN D 1 241 ? -3.841 34.885 26.537 1.00 42.28 241 GLN D O 1
ATOM 6186 N N . GLU D 1 242 ? -4.653 35.807 28.413 1.00 51.18 242 GLU D N 1
ATOM 6187 C CA . GLU D 1 242 ? -4.824 34.530 29.101 1.00 58.37 242 GLU D CA 1
ATOM 6188 C C . GLU D 1 242 ? -6.047 33.765 28.611 1.00 57.53 242 GLU D C 1
ATOM 6189 O O . GLU D 1 242 ? -7.035 34.360 28.181 1.00 59.76 242 GLU D O 1
ATOM 6195 N N . GLN D 1 243 ? -5.959 32.439 28.709 1.00 65.22 243 GLN D N 1
ATOM 6196 C CA . GLN D 1 243 ? -6.958 31.498 28.181 1.00 66.69 243 GLN D CA 1
ATOM 6197 C C . GLN D 1 243 ? -7.355 31.744 26.730 1.00 66.19 243 GLN D C 1
ATOM 6198 O O . GLN D 1 243 ? -8.280 31.103 26.231 1.00 72.24 243 GLN D O 1
ATOM 6204 N N . ASN D 1 248 ? -9.071 36.049 29.852 1.00 58.81 248 ASN D N 1
ATOM 6205 C CA . ASN D 1 248 ? -9.740 37.346 29.901 1.00 52.39 248 ASN D CA 1
ATOM 6206 C C . ASN D 1 248 ? -8.774 38.514 29.748 1.00 51.40 248 ASN D C 1
ATOM 6207 O O . ASN D 1 248 ? -9.094 39.502 29.096 1.00 55.44 248 ASN D O 1
ATOM 6212 N N . THR D 1 249 ? -7.598 38.422 30.361 1.00 47.30 249 THR D N 1
ATOM 6213 C CA . THR D 1 249 ? -6.775 39.610 30.534 1.00 43.90 249 THR D CA 1
ATOM 6214 C C . THR D 1 249 ? -5.412 39.472 29.853 1.00 44.67 249 THR D C 1
ATOM 6215 O O . THR D 1 249 ? -5.040 38.384 29.411 1.00 49.31 249 THR D O 1
ATOM 6219 N N . TRP D 1 250 ? -4.653 40.560 29.769 1.00 41.30 250 TRP D N 1
ATOM 6220 C CA . TRP D 1 250 ? -3.353 40.499 29.098 1.00 42.65 250 TRP D CA 1
ATOM 6221 C C . TRP D 1 250 ? -2.147 40.641 30.003 1.00 44.73 250 TRP D C 1
ATOM 6222 O O . TRP D 1 250 ? -2.170 41.388 30.980 1.00 41.16 250 TRP D O 1
ATOM 6233 N N . ARG D 1 251 ? -1.064 40.010 29.567 1.00 46.04 251 ARG D N 1
ATOM 6234 C CA . ARG D 1 251 ? 0.207 39.971 30.262 1.00 41.56 251 ARG D CA 1
ATOM 6235 C C . ARG D 1 251 ? 1.280 40.563 29.357 1.00 46.25 251 ARG D C 1
ATOM 6236 O O . ARG D 1 251 ? 1.534 40.056 28.253 1.00 45.97 251 ARG D O 1
ATOM 6244 N N . LEU D 1 252 ? 1.917 41.636 29.809 1.00 44.04 252 LEU D N 1
ATOM 6245 C CA . LEU D 1 252 ? 2.926 42.280 28.983 1.00 45.26 252 LEU D CA 1
ATOM 6246 C C . LEU D 1 252 ? 4.146 41.413 28.717 1.00 39.22 252 LEU D C 1
ATOM 6247 O O . LEU D 1 252 ? 4.684 40.821 29.622 1.00 40.71 252 LEU D O 1
ATOM 6252 N N . ARG D 1 253 ? 4.627 41.443 27.479 1.00 41.29 253 ARG D N 1
ATOM 6253 C CA . ARG D 1 253 ? 5.843 40.748 27.095 1.00 42.07 253 ARG D CA 1
ATOM 6254 C C . ARG D 1 253 ? 7.024 41.701 27.329 1.00 42.65 253 ARG D C 1
ATOM 6255 O O . ARG D 1 253 ? 7.496 42.351 26.393 1.00 43.17 253 ARG D O 1
ATOM 6263 N N . ILE D 1 254 ? 7.483 41.809 28.577 1.00 43.92 254 ILE D N 1
ATOM 6264 C CA . ILE D 1 254 ? 8.502 42.808 28.944 1.00 42.79 254 ILE D CA 1
ATOM 6265 C C . ILE D 1 254 ? 9.833 42.646 28.196 1.00 46.67 254 ILE D C 1
ATOM 6266 O O . ILE D 1 254 ? 10.392 43.639 27.724 1.00 47.62 254 ILE D O 1
ATOM 6271 N N . PRO D 1 255 ? 10.365 41.412 28.091 1.00 48.18 255 PRO D N 1
ATOM 6272 C CA . PRO D 1 255 ? 11.578 41.353 27.261 1.00 48.70 255 PRO D CA 1
ATOM 6273 C C . PRO D 1 255 ? 11.361 41.813 25.823 1.00 45.35 255 PRO D C 1
ATOM 6274 O O . PRO D 1 255 ? 12.164 42.567 25.305 1.00 48.30 255 PRO D O 1
ATOM 6278 N N . PHE D 1 256 ? 10.306 41.335 25.179 1.00 46.30 256 PHE D N 1
ATOM 6279 C CA . PHE D 1 256 ? 10.009 41.714 23.800 1.00 44.23 256 PHE D CA 1
ATOM 6280 C C . PHE D 1 256 ? 9.934 43.247 23.660 1.00 44.77 256 PHE D C 1
ATOM 6281 O O . PHE D 1 256 ? 10.432 43.849 22.702 1.00 43.54 256 PHE D O 1
ATOM 6289 N N . ILE D 1 257 ? 9.292 43.874 24.630 1.00 44.66 257 ILE D N 1
ATOM 6290 C CA . ILE D 1 257 ? 9.138 45.320 24.603 1.00 42.67 257 ILE D CA 1
ATOM 6291 C C . ILE D 1 257 ? 10.509 45.948 24.716 1.00 42.77 257 ILE D C 1
ATOM 6292 O O . ILE D 1 257 ? 10.831 46.910 23.999 1.00 43.17 257 ILE D O 1
ATOM 6297 N N . ALA D 1 258 ? 11.314 45.403 25.622 1.00 40.54 258 ALA D N 1
ATOM 6298 C CA . ALA D 1 258 ? 12.673 45.879 25.794 1.00 38.97 258 ALA D CA 1
ATOM 6299 C C . ALA D 1 258 ? 13.471 45.782 24.489 1.00 45.60 258 ALA D C 1
ATOM 6300 O O . ALA D 1 258 ? 14.101 46.759 24.070 1.00 46.11 258 ALA D O 1
ATOM 6302 N N . GLN D 1 259 ? 13.396 44.630 23.823 1.00 48.23 259 GLN D N 1
ATOM 6303 C CA . GLN D 1 259 ? 14.068 44.427 22.533 1.00 46.84 259 GLN D CA 1
ATOM 6304 C C . GLN D 1 259 ? 13.636 45.446 21.506 1.00 42.64 259 GLN D C 1
ATOM 6305 O O . GLN D 1 259 ? 14.430 45.991 20.732 1.00 45.99 259 GLN D O 1
ATOM 6311 N N . TRP D 1 260 ? 12.338 45.673 21.495 1.00 45.13 260 TRP D N 1
ATOM 6312 C CA . TRP D 1 260 ? 11.705 46.482 20.477 1.00 46.18 260 TRP D CA 1
ATOM 6313 C C . TRP D 1 260 ? 12.251 47.915 20.588 1.00 46.74 260 TRP D C 1
ATOM 6314 O O . TRP D 1 260 ? 12.661 48.533 19.607 1.00 46.99 260 TRP D O 1
ATOM 6325 N N . TYR D 1 261 ? 12.318 48.400 21.822 1.00 45.44 261 TYR D N 1
ATOM 6326 C CA . TYR D 1 261 ? 12.919 49.690 22.113 1.00 42.52 261 TYR D CA 1
ATOM 6327 C C . TYR D 1 261 ? 14.393 49.699 21.791 1.00 47.06 261 TYR D C 1
ATOM 6328 O O . TYR D 1 261 ? 14.939 50.711 21.332 1.00 44.86 261 TYR D O 1
ATOM 6337 N N . GLY D 1 262 ? 15.048 48.575 22.064 1.00 44.37 262 GLY D N 1
ATOM 6338 C CA . GLY D 1 262 ? 16.468 48.466 21.808 1.00 44.33 262 GLY D CA 1
ATOM 6339 C C . GLY D 1 262 ? 16.816 48.554 20.335 1.00 42.62 262 GLY D C 1
ATOM 6340 O O . GLY D 1 262 ? 17.821 49.141 19.965 1.00 43.53 262 GLY D O 1
ATOM 6341 N N . ILE D 1 263 ? 15.990 47.961 19.488 1.00 43.23 263 ILE D N 1
ATOM 6342 C CA . ILE D 1 263 ? 16.266 47.978 18.061 1.00 47.48 263 ILE D CA 1
ATOM 6343 C C . ILE D 1 263 ? 16.206 49.415 17.536 1.00 48.07 263 ILE D C 1
ATOM 6344 O O . ILE D 1 263 ? 17.090 49.889 16.812 1.00 47.53 263 ILE D O 1
ATOM 6349 N N . GLN D 1 264 ? 15.182 50.125 17.974 1.00 49.70 264 GLN D N 1
ATOM 6350 C CA . GLN D 1 264 ? 15.017 51.516 17.634 1.00 48.96 264 GLN D CA 1
ATOM 6351 C C . GLN D 1 264 ? 16.233 52.295 18.106 1.00 51.94 264 GLN D C 1
ATOM 6352 O O . GLN D 1 264 ? 16.770 53.133 17.378 1.00 53.97 264 GLN D O 1
ATOM 6358 N N . ALA D 1 265 ? 16.671 52.005 19.327 1.00 48.56 265 ALA D N 1
ATOM 6359 C CA . ALA D 1 265 ? 17.876 52.626 19.860 1.00 49.08 265 ALA D CA 1
ATOM 6360 C C . ALA D 1 265 ? 19.075 52.365 18.957 1.00 52.37 265 ALA D C 1
ATOM 6361 O O . ALA D 1 265 ? 19.818 53.292 18.633 1.00 54.78 265 ALA D O 1
ATOM 6363 N N . LEU D 1 266 ? 19.257 51.106 18.554 1.00 47.72 266 LEU D N 1
ATOM 6364 C CA . LEU D 1 266 ? 20.321 50.735 17.627 1.00 50.41 266 LEU D CA 1
ATOM 6365 C C . LEU D 1 266 ? 20.247 51.524 16.329 1.00 50.15 266 LEU D C 1
ATOM 6366 O O . LEU D 1 266 ? 21.254 51.993 15.833 1.00 49.78 266 LEU D O 1
ATOM 6371 N N . ARG D 1 267 ? 19.061 51.620 15.752 1.00 48.39 267 ARG D N 1
ATOM 6372 C CA . ARG D 1 267 ? 18.909 52.353 14.510 1.00 51.86 267 ARG D CA 1
ATOM 6373 C C . ARG D 1 267 ? 19.234 53.853 14.640 1.00 59.87 267 ARG D C 1
ATOM 6374 O O . ARG D 1 267 ? 19.918 54.415 13.783 1.00 60.60 267 ARG D O 1
ATOM 6382 N N . LYS D 1 268 ? 18.810 54.481 15.734 1.00 56.68 268 LYS D N 1
ATOM 6383 C CA . LYS D 1 268 ? 18.936 55.938 15.891 1.00 57.40 268 LYS D CA 1
ATOM 6384 C C . LYS D 1 268 ? 20.340 56.338 16.229 1.00 58.10 268 LYS D C 1
ATOM 6385 O O . LYS D 1 268 ? 20.879 57.281 15.671 1.00 59.40 268 LYS D O 1
ATOM 6391 N N . TYR D 1 269 ? 20.914 55.620 17.185 1.00 58.02 269 TYR D N 1
ATOM 6392 C CA . TYR D 1 269 ? 22.287 55.837 17.592 1.00 54.43 269 TYR D CA 1
ATOM 6393 C C . TYR D 1 269 ? 23.011 54.755 16.792 1.00 60.07 269 TYR D C 1
ATOM 6394 O O . TYR D 1 269 ? 22.407 54.143 15.920 1.00 60.85 269 TYR D O 1
ATOM 6403 N N . VAL D 1 270 ? 24.274 54.501 17.086 1.00 57.83 270 VAL D N 1
ATOM 6404 C CA . VAL D 1 270 ? 25.103 53.522 16.364 1.00 56.73 270 VAL D CA 1
ATOM 6405 C C . VAL D 1 270 ? 24.687 52.952 14.984 1.00 60.16 270 VAL D C 1
ATOM 6406 O O . VAL D 1 270 ? 24.968 51.775 14.673 1.00 52.55 270 VAL D O 1
ATOM 6410 N N . SER D 1 271 ? 24.145 53.788 14.105 1.00 55.31 271 SER D N 1
ATOM 6411 C CA . SER D 1 271 ? 23.706 53.257 12.819 1.00 60.18 271 SER D CA 1
ATOM 6412 C C . SER D 1 271 ? 24.883 53.248 11.845 1.00 63.60 271 SER D C 1
ATOM 6413 O O . SER D 1 271 ? 25.155 52.229 11.200 1.00 70.17 271 SER D O 1
ATOM 6416 N N . GLY D 1 272 ? 25.569 54.371 11.693 1.00 53.75 272 GLY D N 1
ATOM 6417 C CA . GLY D 1 272 ? 26.749 54.334 10.854 1.00 56.43 272 GLY D CA 1
ATOM 6418 C C . GLY D 1 272 ? 28.050 54.240 11.636 1.00 61.14 272 GLY D C 1
ATOM 6419 O O . GLY D 1 272 ? 29.125 54.142 11.047 1.00 65.75 272 GLY D O 1
ATOM 6420 N N . ILE D 1 273 ? 27.954 54.200 12.960 1.00 56.55 273 ILE D N 1
ATOM 6421 C CA . ILE D 1 273 ? 29.115 54.430 13.818 1.00 57.18 273 ILE D CA 1
ATOM 6422 C C . ILE D 1 273 ? 28.955 53.618 15.078 1.00 56.01 273 ILE D C 1
ATOM 6423 O O . ILE D 1 273 ? 27.853 53.296 15.438 1.00 61.05 273 ILE D O 1
ATOM 6428 N N . SER D 1 274 ? 30.047 53.271 15.745 1.00 59.05 274 SER D N 1
ATOM 6429 C CA . SER D 1 274 ? 29.952 52.479 16.966 1.00 58.35 274 SER D CA 1
ATOM 6430 C C . SER D 1 274 ? 29.939 53.345 18.213 1.00 60.05 274 SER D C 1
ATOM 6431 O O . SER D 1 274 ? 30.205 54.544 18.146 1.00 66.15 274 SER D O 1
ATOM 6434 N N . MET D 1 275 ? 29.630 52.723 19.345 1.00 58.57 275 MET D N 1
ATOM 6435 C CA . MET D 1 275 ? 29.587 53.400 20.631 1.00 57.83 275 MET D CA 1
ATOM 6436 C C . MET D 1 275 ? 29.883 52.394 21.735 1.00 60.23 275 MET D C 1
ATOM 6437 O O . MET D 1 275 ? 29.533 51.225 21.606 1.00 62.17 275 MET D O 1
ATOM 6442 N N . PRO D 1 276 ? 30.535 52.836 22.822 1.00 62.41 276 PRO D N 1
ATOM 6443 C CA . PRO D 1 276 ? 30.749 51.918 23.951 1.00 64.33 276 PRO D CA 1
ATOM 6444 C C . PRO D 1 276 ? 29.432 51.323 24.465 1.00 62.81 276 PRO D C 1
ATOM 6445 O O . PRO D 1 276 ? 28.427 52.028 24.581 1.00 61.23 276 PRO D O 1
ATOM 6449 N N . ILE D 1 277 ? 29.450 50.028 24.761 1.00 64.21 277 ILE D N 1
ATOM 6450 C CA . ILE D 1 277 ? 28.224 49.311 25.064 1.00 64.55 277 ILE D CA 1
ATOM 6451 C C . ILE D 1 277 ? 27.496 49.952 26.229 1.00 63.55 277 ILE D C 1
ATOM 6452 O O . ILE D 1 277 ? 26.344 50.345 26.092 1.00 62.90 277 ILE D O 1
ATOM 6457 N N . ASP D 1 278 ? 28.182 50.104 27.356 1.00 66.38 278 ASP D N 1
ATOM 6458 C CA . ASP D 1 278 ? 27.557 50.689 28.537 1.00 68.81 278 ASP D CA 1
ATOM 6459 C C . ASP D 1 278 ? 27.000 52.091 28.292 1.00 67.10 278 ASP D C 1
ATOM 6460 O O . ASP D 1 278 ? 26.004 52.468 28.906 1.00 68.33 278 ASP D O 1
ATOM 6465 N N . GLU D 1 279 ? 27.620 52.851 27.391 1.00 65.03 279 GLU D N 1
ATOM 6466 C CA . GLU D 1 279 ? 27.097 54.164 27.036 1.00 61.67 279 GLU D CA 1
ATOM 6467 C C . GLU D 1 279 ? 25.863 54.050 26.160 1.00 62.21 279 GLU D C 1
ATOM 6468 O O . GLU D 1 279 ? 24.929 54.861 26.247 1.00 60.01 279 GLU D O 1
ATOM 6474 N N . PHE D 1 280 ? 25.868 53.043 25.301 1.00 59.24 280 PHE D N 1
ATOM 6475 C CA . PHE D 1 280 ? 24.690 52.734 24.518 1.00 57.87 280 PHE D CA 1
ATOM 6476 C C . PHE D 1 280 ? 23.505 52.344 25.399 1.00 54.69 280 PHE D C 1
ATOM 6477 O O . PHE D 1 280 ? 22.379 52.806 25.189 1.00 53.27 280 PHE D O 1
ATOM 6485 N N . LEU D 1 281 ? 23.778 51.486 26.375 1.00 58.13 281 LEU D N 1
ATOM 6486 C CA . LEU D 1 281 ? 22.794 51.017 27.348 1.00 56.98 281 LEU D CA 1
ATOM 6487 C C . LEU D 1 281 ? 22.049 52.183 28.024 1.00 56.04 281 LEU D C 1
ATOM 6488 O O . LEU D 1 281 ? 20.816 52.162 28.176 1.00 52.22 281 LEU D O 1
ATOM 6493 N N . ILE D 1 282 ? 22.806 53.208 28.404 1.00 54.65 282 ILE D N 1
ATOM 6494 C CA . ILE D 1 282 ? 22.234 54.407 29.000 1.00 52.91 282 ILE D CA 1
ATOM 6495 C C . ILE D 1 282 ? 21.214 55.045 28.064 1.00 52.67 282 ILE D C 1
ATOM 6496 O O . ILE D 1 282 ? 20.103 55.396 28.478 1.00 53.10 282 ILE D O 1
ATOM 6501 N N . LYS D 1 283 ? 21.591 55.208 26.802 1.00 51.92 283 LYS D N 1
ATOM 6502 C CA . LYS D 1 283 ? 20.692 55.840 25.847 1.00 53.50 283 LYS D CA 1
ATOM 6503 C C . LYS D 1 283 ? 19.469 54.973 25.558 1.00 53.32 283 LYS D C 1
ATOM 6504 O O . LYS D 1 283 ? 18.347 55.466 25.428 1.00 57.60 283 LYS D O 1
ATOM 6510 N N . TRP D 1 284 ? 19.694 53.677 25.438 1.00 50.59 284 TRP D N 1
ATOM 6511 C CA . TRP D 1 284 ? 18.596 52.737 25.287 1.00 53.69 284 TRP D CA 1
ATOM 6512 C C . TRP D 1 284 ? 17.623 52.856 26.484 1.00 53.28 284 TRP D C 1
ATOM 6513 O O . TRP D 1 284 ? 16.422 53.067 26.291 1.00 54.63 284 TRP D O 1
ATOM 6524 N N . LYS D 1 285 ? 18.142 52.766 27.705 1.00 49.62 285 LYS D N 1
ATOM 6525 C CA . LYS D 1 285 ? 17.312 52.902 28.906 1.00 52.03 285 LYS D CA 1
ATOM 6526 C C . LYS D 1 285 ? 16.539 54.239 29.006 1.00 49.52 285 LYS D C 1
ATOM 6527 O O . LYS D 1 285 ? 15.445 54.303 29.570 1.00 46.35 285 LYS D O 1
ATOM 6533 N N . SER D 1 286 ? 17.108 55.305 28.465 1.00 51.09 286 SER D N 1
ATOM 6534 C CA . SER D 1 286 ? 16.486 56.624 28.571 1.00 50.07 286 SER D CA 1
ATOM 6535 C C . SER D 1 286 ? 15.239 56.758 27.688 1.00 48.87 286 SER D C 1
ATOM 6536 O O . SER D 1 286 ? 14.383 57.596 27.933 1.00 56.48 286 SER D O 1
ATOM 6539 N N . LEU D 1 287 ? 15.155 55.946 26.645 1.00 50.50 287 LEU D N 1
ATOM 6540 C CA . LEU D 1 287 ? 13.983 55.912 25.771 1.00 46.11 287 LEU D CA 1
ATOM 6541 C C . LEU D 1 287 ? 12.722 55.393 26.441 1.00 44.93 287 LEU D C 1
ATOM 6542 O O . LEU D 1 287 ? 11.611 55.627 25.977 1.00 45.08 287 LEU D O 1
ATOM 6547 N N . PHE D 1 288 ? 12.897 54.615 27.494 1.00 50.27 288 PHE D N 1
ATOM 6548 C CA . PHE D 1 288 ? 11.751 54.087 28.214 1.00 46.93 288 PHE D CA 1
ATOM 6549 C C . PHE D 1 288 ? 11.050 55.212 28.986 1.00 48.18 288 PHE D C 1
ATOM 6550 O O . PHE D 1 288 ? 11.676 56.204 29.370 1.00 46.52 288 PHE D O 1
ATOM 6558 N N . PRO D 1 289 ? 9.748 55.051 29.229 1.00 45.51 289 PRO D N 1
ATOM 6559 C CA . PRO D 1 289 ? 9.025 55.905 30.164 1.00 45.63 289 PRO D CA 1
ATOM 6560 C C . PRO D 1 289 ? 9.471 55.631 31.592 1.00 50.73 289 PRO D C 1
ATOM 6561 O O . PRO D 1 289 ? 9.652 54.466 31.958 1.00 52.01 289 PRO D O 1
ATOM 6565 N N . PRO D 1 290 ? 9.594 56.686 32.411 1.00 50.37 290 PRO D N 1
ATOM 6566 C CA . PRO D 1 290 ? 10.200 56.568 33.747 1.00 50.39 290 PRO D CA 1
ATOM 6567 C C . PRO D 1 290 ? 9.502 55.533 34.601 1.00 49.02 290 PRO D C 1
ATOM 6568 O O . PRO D 1 290 ? 8.284 55.414 34.537 1.00 48.83 290 PRO D O 1
ATOM 6572 N N . PHE D 1 291 ? 10.282 54.805 35.387 1.00 53.79 291 PHE D N 1
ATOM 6573 C CA . PHE D 1 291 ? 9.755 53.834 36.336 1.00 56.01 291 PHE D CA 1
ATOM 6574 C C . PHE D 1 291 ? 9.222 52.585 35.617 1.00 50.93 291 PHE D C 1
ATOM 6575 O O . PHE D 1 291 ? 8.471 51.803 36.207 1.00 52.95 291 PHE D O 1
ATOM 6583 N N . PHE D 1 292 ? 9.561 52.416 34.339 1.00 52.33 292 PHE D N 1
ATOM 6584 C CA . PHE D 1 292 ? 9.133 51.219 33.602 1.00 46.68 292 PHE D CA 1
ATOM 6585 C C . PHE D 1 292 ? 10.089 50.096 33.908 1.00 43.90 292 PHE D C 1
ATOM 6586 O O . PHE D 1 292 ? 11.270 50.199 33.591 1.00 46.50 292 PHE D O 1
ATOM 6594 N N . PRO D 1 293 ? 9.583 49.020 34.524 1.00 44.68 293 PRO D N 1
ATOM 6595 C CA . PRO D 1 293 ? 10.374 47.874 34.999 1.00 44.59 293 PRO D CA 1
ATOM 6596 C C . PRO D 1 293 ? 10.870 46.978 33.881 1.00 40.11 293 PRO D C 1
ATOM 6597 O O . PRO D 1 293 ? 10.064 46.306 33.248 1.00 44.50 293 PRO D O 1
ATOM 6601 N N . CYS D 1 294 ? 12.162 47.048 33.579 1.00 40.15 294 CYS D N 1
ATOM 6602 C CA . CYS D 1 294 ? 12.802 46.081 32.693 1.00 47.88 294 CYS D CA 1
ATOM 6603 C C . CYS D 1 294 ? 14.309 46.150 32.898 1.00 49.77 294 CYS D C 1
ATOM 6604 O O . CYS D 1 294 ? 14.850 47.217 33.174 1.00 51.64 294 CYS D O 1
ATOM 6607 N N . ASP D 1 295 ? 14.974 45.003 32.793 1.00 52.79 295 ASP D N 1
ATOM 6608 C CA . ASP D 1 295 ? 16.426 44.950 32.847 1.00 50.82 295 ASP D CA 1
ATOM 6609 C C . ASP D 1 295 ? 16.973 44.635 31.480 1.00 53.12 295 ASP D C 1
ATOM 6610 O O . ASP D 1 295 ? 16.711 43.566 30.927 1.00 57.55 295 ASP D O 1
ATOM 6615 N N . ILE D 1 296 ? 17.751 45.563 30.942 1.00 51.59 296 ILE D N 1
ATOM 6616 C CA . ILE D 1 296 ? 18.128 45.490 29.549 1.00 49.39 296 ILE D CA 1
ATOM 6617 C C . ILE D 1 296 ? 19.500 44.882 29.462 1.00 52.42 296 ILE D C 1
ATOM 6618 O O . ILE D 1 296 ? 20.332 45.075 30.353 1.00 49.39 296 ILE D O 1
ATOM 6623 N N . ASP D 1 297 ? 19.720 44.129 28.395 1.00 50.56 297 ASP D N 1
ATOM 6624 C CA . ASP D 1 297 ? 20.987 43.478 28.181 1.00 53.15 297 ASP D CA 1
ATOM 6625 C C . ASP D 1 297 ? 21.236 43.415 26.685 1.00 55.18 297 ASP D C 1
ATOM 6626 O O . ASP D 1 297 ? 20.323 43.105 25.922 1.00 51.05 297 ASP D O 1
ATOM 6631 N N . ILE D 1 298 ? 22.467 43.707 26.273 1.00 57.52 298 ILE D N 1
ATOM 6632 C CA . ILE D 1 298 ? 22.827 43.766 24.854 1.00 54.02 298 ILE D CA 1
ATOM 6633 C C . ILE D 1 298 ? 22.530 42.463 24.098 1.00 57.93 298 ILE D C 1
ATOM 6634 O O . ILE D 1 298 ? 22.331 42.476 22.881 1.00 55.55 298 ILE D O 1
ATOM 6639 N N . ASP D 1 299 ? 22.507 41.337 24.809 1.00 60.18 299 ASP D N 1
ATOM 6640 C CA . ASP D 1 299 ? 22.194 40.055 24.179 1.00 64.59 299 ASP D CA 1
ATOM 6641 C C . ASP D 1 299 ? 20.743 39.941 23.733 1.00 58.91 299 ASP D C 1
ATOM 6642 O O . ASP D 1 299 ? 20.387 39.029 22.994 1.00 60.10 299 ASP D O 1
ATOM 6647 N N . MET D 1 300 ? 19.904 40.864 24.181 1.00 54.33 300 MET D N 1
ATOM 6648 C CA . MET D 1 300 ? 18.530 40.881 23.722 1.00 49.97 300 MET D CA 1
ATOM 6649 C C . MET D 1 300 ? 18.475 41.347 22.289 1.00 48.73 300 MET D C 1
ATOM 6650 O O . MET D 1 300 ? 17.494 41.122 21.590 1.00 49.29 300 MET D O 1
ATOM 6655 N N . LEU D 1 301 ? 19.560 41.971 21.842 1.00 54.04 301 LEU D N 1
ATOM 6656 C CA . LEU D 1 301 ? 19.606 42.560 20.511 1.00 51.23 301 LEU D CA 1
ATOM 6657 C C . LEU D 1 301 ? 20.460 41.760 19.525 1.00 56.09 301 LEU D C 1
ATOM 6658 O O . LEU D 1 301 ? 20.823 42.272 18.454 1.00 54.71 301 LEU D O 1
ATOM 6663 N N . ARG D 1 302 ? 20.726 40.493 19.854 1.00 58.92 302 ARG D N 1
ATOM 6664 C CA . ARG D 1 302 ? 21.405 39.590 18.923 1.00 58.06 302 ARG D CA 1
ATOM 6665 C C . ARG D 1 302 ? 20.621 39.474 17.622 1.00 53.25 302 ARG D C 1
ATOM 6666 O O . ARG D 1 302 ? 19.398 39.381 17.629 1.00 55.73 302 ARG D O 1
ATOM 6674 N N . GLY D 1 303 ? 21.332 39.493 16.504 1.00 53.20 303 GLY D N 1
ATOM 6675 C CA . GLY D 1 303 ? 20.684 39.540 15.218 1.00 52.72 303 GLY D CA 1
ATOM 6676 C C . GLY D 1 303 ? 20.521 40.949 14.688 1.00 52.98 303 GLY D C 1
ATOM 6677 O O . GLY D 1 303 ? 20.215 41.137 13.510 1.00 52.22 303 GLY D O 1
ATOM 6678 N N . TYR D 1 304 ? 20.723 41.950 15.537 1.00 53.41 304 TYR D N 1
ATOM 6679 C CA . TYR D 1 304 ? 20.554 43.329 15.077 1.00 54.33 304 TYR D CA 1
ATOM 6680 C C . TYR D 1 304 ? 21.816 44.171 15.229 1.00 53.48 304 TYR D C 1
ATOM 6681 O O . TYR D 1 304 ? 21.844 45.339 14.816 1.00 55.68 304 TYR D O 1
ATOM 6690 N N . HIS D 1 305 ? 22.878 43.578 15.767 1.00 51.62 305 HIS D N 1
ATOM 6691 C CA . HIS D 1 305 ? 24.105 44.340 15.958 1.00 54.02 305 HIS D CA 1
ATOM 6692 C C . HIS D 1 305 ? 25.376 43.510 15.866 1.00 54.02 305 HIS D C 1
ATOM 6693 O O . HIS D 1 305 ? 25.338 42.282 15.840 1.00 58.15 305 HIS D O 1
ATOM 6700 N N . PHE D 1 306 ? 26.505 44.207 15.784 1.00 55.39 306 PHE D N 1
ATOM 6701 C CA . PHE D 1 306 ? 27.813 43.584 15.910 1.00 53.63 306 PHE D CA 1
ATOM 6702 C C . PHE D 1 306 ? 28.728 44.413 16.795 1.00 56.50 306 PHE D C 1
ATOM 6703 O O . PHE D 1 306 ? 28.425 45.557 17.151 1.00 52.02 306 PHE D O 1
ATOM 6711 N N . LYS D 1 307 ? 29.861 43.822 17.143 1.00 58.03 307 LYS D N 1
ATOM 6712 C CA . LYS D 1 307 ? 30.750 44.420 18.120 1.00 58.80 307 LYS D CA 1
ATOM 6713 C C . LYS D 1 307 ? 32.100 44.613 17.452 1.00 57.29 307 LYS D C 1
ATOM 6714 O O . LYS D 1 307 ? 32.912 43.685 17.414 1.00 60.18 307 LYS D O 1
ATOM 6720 N N . PRO D 1 308 ? 32.320 45.808 16.877 1.00 55.15 308 PRO D N 1
ATOM 6721 C CA . PRO D 1 308 ? 33.565 46.130 16.172 1.00 59.04 308 PRO D CA 1
ATOM 6722 C C . PRO D 1 308 ? 34.764 45.859 17.071 1.00 62.66 308 PRO D C 1
ATOM 6723 O O . PRO D 1 308 ? 35.763 45.302 16.614 1.00 60.11 308 PRO D O 1
ATOM 6727 N N . THR D 1 309 ? 34.659 46.275 18.332 1.00 64.43 309 THR D N 1
ATOM 6728 C CA . THR D 1 309 ? 35.575 45.843 19.384 1.00 65.54 309 THR D CA 1
ATOM 6729 C C . THR D 1 309 ? 34.885 45.146 20.554 1.00 70.07 309 THR D C 1
ATOM 6730 O O . THR D 1 309 ? 33.656 45.045 20.607 1.00 67.82 309 THR D O 1
ATOM 6734 N N . ASP D 1 310 ? 35.714 44.624 21.455 1.00 76.13 310 ASP D N 1
ATOM 6735 C CA . ASP D 1 310 ? 35.311 44.066 22.756 1.00 77.01 310 ASP D CA 1
ATOM 6736 C C . ASP D 1 310 ? 34.111 44.761 23.411 1.00 78.43 310 ASP D C 1
ATOM 6737 O O . ASP D 1 310 ? 33.075 44.138 23.658 1.00 76.93 310 ASP D O 1
ATOM 6742 N N . LYS D 1 311 ? 34.270 46.060 23.677 1.00 76.93 311 LYS D N 1
ATOM 6743 C CA . LYS D 1 311 ? 33.255 46.868 24.359 1.00 75.62 311 LYS D CA 1
ATOM 6744 C C . LYS D 1 311 ? 32.607 47.991 23.522 1.00 70.57 311 LYS D C 1
ATOM 6745 O O . LYS D 1 311 ? 32.164 48.994 24.082 1.00 65.77 311 LYS D O 1
ATOM 6751 N N . THR D 1 312 ? 32.532 47.829 22.202 1.00 67.56 312 THR D N 1
ATOM 6752 C CA . THR D 1 312 ? 31.729 48.756 21.393 1.00 62.90 312 THR D CA 1
ATOM 6753 C C . THR D 1 312 ? 30.616 48.031 20.629 1.00 63.64 312 THR D C 1
ATOM 6754 O O . THR D 1 312 ? 30.674 46.815 20.429 1.00 61.49 312 THR D O 1
ATOM 6758 N N . VAL D 1 313 ? 29.603 48.789 20.203 1.00 61.62 313 VAL D N 1
ATOM 6759 C CA . VAL D 1 313 ? 28.439 48.219 19.530 1.00 53.05 313 VAL D CA 1
ATOM 6760 C C . VAL D 1 313 ? 28.063 49.040 18.317 1.00 55.77 313 VAL D C 1
ATOM 6761 O O . VAL D 1 313 ? 28.218 50.259 18.313 1.00 59.33 313 VAL D O 1
ATOM 6765 N N . GLN D 1 314 ? 27.550 48.363 17.296 1.00 51.35 314 GLN D N 1
ATOM 6766 C CA . GLN D 1 314 ? 27.064 49.011 16.091 1.00 52.25 314 GLN D CA 1
ATOM 6767 C C . GLN D 1 314 ? 25.911 48.240 15.473 1.00 53.41 314 GLN D C 1
ATOM 6768 O O . GLN D 1 314 ? 25.877 47.004 15.479 1.00 55.42 314 GLN D O 1
ATOM 6774 N N . TYR D 1 315 ? 24.968 48.982 14.919 1.00 50.82 315 TYR D N 1
ATOM 6775 C CA . TYR D 1 315 ? 23.782 48.383 14.347 1.00 53.49 315 TYR D CA 1
ATOM 6776 C C . TYR D 1 315 ? 24.148 47.660 13.078 1.00 54.35 315 TYR D C 1
ATOM 6777 O O . TYR D 1 315 ? 25.108 48.041 12.414 1.00 54.89 315 TYR D O 1
ATOM 6786 N N . ILE D 1 316 ? 23.441 46.569 12.792 1.00 54.23 316 ILE D N 1
ATOM 6787 C CA . ILE D 1 316 ? 23.492 45.966 11.465 1.00 51.66 316 ILE D CA 1
ATOM 6788 C C . ILE D 1 316 ? 22.109 45.475 11.032 1.00 53.01 316 ILE D C 1
ATOM 6789 O O . ILE D 1 316 ? 21.349 44.920 11.829 1.00 51.57 316 ILE D O 1
ATOM 6794 N N . ALA D 1 317 ? 21.768 45.744 9.774 1.00 53.85 317 ALA D N 1
ATOM 6795 C CA . ALA D 1 317 ? 20.555 45.194 9.164 1.00 61.94 317 ALA D CA 1
ATOM 6796 C C . ALA D 1 317 ? 20.885 43.997 8.246 1.00 60.78 317 ALA D C 1
ATOM 6797 O O . ALA D 1 317 ? 21.654 44.134 7.291 1.00 61.62 317 ALA D O 1
ATOM 6799 N N . LYS D 1 318 ? 20.294 42.840 8.529 1.00 64.43 318 LYS D N 1
ATOM 6800 C CA . LYS D 1 318 ? 20.621 41.605 7.803 1.00 66.18 318 LYS D CA 1
ATOM 6801 C C . LYS D 1 318 ? 20.355 41.721 6.281 1.00 71.67 318 LYS D C 1
ATOM 6802 O O . LYS D 1 318 ? 21.139 41.230 5.459 1.00 69.74 318 LYS D O 1
ATOM 6808 N N . SER D 1 319 ? 19.271 42.396 5.912 1.00 71.82 319 SER D N 1
ATOM 6809 C CA . SER D 1 319 ? 18.961 42.656 4.512 1.00 66.97 319 SER D CA 1
ATOM 6810 C C . SER D 1 319 ? 20.097 43.359 3.742 1.00 70.24 319 SER D C 1
ATOM 6811 O O . SER D 1 319 ? 20.101 43.345 2.505 1.00 74.66 319 SER D O 1
ATOM 6814 N N . THR D 1 320 ? 21.043 43.988 4.442 1.00 60.83 320 THR D N 1
ATOM 6815 C CA . THR D 1 320 ? 22.184 44.605 3.747 1.00 68.23 320 THR D CA 1
ATOM 6816 C C . THR D 1 320 ? 23.294 43.622 3.343 1.00 65.33 320 THR D C 1
ATOM 6817 O O . THR D 1 320 ? 24.173 43.963 2.545 1.00 59.61 320 THR D O 1
ATOM 6821 N N . LEU D 1 321 ? 23.248 42.408 3.884 1.00 68.54 321 LEU D N 1
ATOM 6822 C CA . LEU D 1 321 ? 24.346 41.448 3.726 1.00 67.95 321 LEU D CA 1
ATOM 6823 C C . LEU D 1 321 ? 24.385 40.780 2.338 1.00 70.85 321 LEU D C 1
ATOM 6824 O O . LEU D 1 321 ? 23.357 40.691 1.659 1.00 66.41 321 LEU D O 1
ATOM 6829 N N . PRO D 1 322 ? 25.578 40.307 1.916 1.00 71.48 322 PRO D N 1
ATOM 6830 C CA . PRO D 1 322 ? 25.716 39.606 0.633 1.00 72.07 322 PRO D CA 1
ATOM 6831 C C . PRO D 1 322 ? 25.020 38.254 0.677 1.00 66.86 322 PRO D C 1
ATOM 6832 O O . PRO D 1 322 ? 24.911 37.653 1.755 1.00 62.02 322 PRO D O 1
ATOM 6836 N N . MET D 1 323 ? 24.557 37.806 -0.489 1.00 68.10 323 MET D N 1
ATOM 6837 C CA . MET D 1 323 ? 23.684 36.645 -0.595 1.00 66.47 323 MET D CA 1
ATOM 6838 C C . MET D 1 323 ? 24.409 35.297 -0.675 1.00 63.32 323 MET D C 1
ATOM 6839 O O . MET D 1 323 ? 23.974 34.304 -0.091 1.00 63.65 323 MET D O 1
ATOM 6844 N N . ASP D 1 324 ? 25.513 35.264 -1.400 1.00 63.79 324 ASP D N 1
ATOM 6845 C CA . ASP D 1 324 ? 26.390 34.103 -1.368 1.00 68.95 324 ASP D CA 1
ATOM 6846 C C . ASP D 1 324 ? 26.929 33.930 0.075 1.00 72.17 324 ASP D C 1
ATOM 6847 O O . ASP D 1 324 ? 27.504 34.865 0.631 1.00 72.83 324 ASP D O 1
ATOM 6852 N N . PRO D 1 325 ? 26.740 32.736 0.689 1.00 70.32 325 PRO D N 1
ATOM 6853 C CA . PRO D 1 325 ? 27.081 32.523 2.115 1.00 71.23 325 PRO D CA 1
ATOM 6854 C C . PRO D 1 325 ? 28.575 32.691 2.430 1.00 72.24 325 PRO D C 1
ATOM 6855 O O . PRO D 1 325 ? 28.943 33.061 3.544 1.00 70.34 325 PRO D O 1
ATOM 6859 N N . LYS D 1 326 ? 29.424 32.394 1.453 1.00 73.64 326 LYS D N 1
ATOM 6860 C CA . LYS D 1 326 ? 30.849 32.641 1.592 1.00 73.43 326 LYS D CA 1
ATOM 6861 C C . LYS D 1 326 ? 31.088 34.130 1.630 1.00 71.75 326 LYS D C 1
ATOM 6862 O O . LYS D 1 326 ? 31.957 34.618 2.352 1.00 72.06 326 LYS D O 1
ATOM 6868 N N . GLU D 1 327 ? 30.319 34.841 0.815 1.00 71.16 327 GLU D N 1
ATOM 6869 C CA . GLU D 1 327 ? 30.344 36.288 0.790 1.00 67.95 327 GLU D CA 1
ATOM 6870 C C . GLU D 1 327 ? 29.831 36.910 2.085 1.00 69.53 327 GLU D C 1
ATOM 6871 O O . GLU D 1 327 ? 30.366 37.925 2.525 1.00 70.62 327 GLU D O 1
ATOM 6877 N N . ARG D 1 328 ? 28.777 36.346 2.674 1.00 64.10 328 ARG D N 1
ATOM 6878 C CA . ARG D 1 328 ? 28.269 36.878 3.935 1.00 64.41 328 ARG D CA 1
ATOM 6879 C C . ARG D 1 328 ? 29.309 36.754 5.044 1.00 66.83 328 ARG D C 1
ATOM 6880 O O . ARG D 1 328 ? 29.665 37.759 5.690 1.00 65.41 328 ARG D O 1
ATOM 6888 N N . PHE D 1 329 ? 29.816 35.532 5.226 1.00 64.45 329 PHE D N 1
ATOM 6889 C CA . PHE D 1 329 ? 30.829 35.247 6.238 1.00 62.26 329 PHE D CA 1
ATOM 6890 C C . PHE D 1 329 ? 32.090 36.056 6.001 1.00 61.41 329 PHE D C 1
ATOM 6891 O O . PHE D 1 329 ? 32.740 36.469 6.959 1.00 64.66 329 PHE D O 1
ATOM 6899 N N . LYS D 1 330 ? 32.453 36.271 4.740 1.00 59.24 330 LYS D N 1
ATOM 6900 C CA . LYS D 1 330 ? 33.558 37.183 4.452 1.00 67.62 330 LYS D CA 1
ATOM 6901 C C . LYS D 1 330 ? 33.267 38.558 5.060 1.00 63.99 330 LYS D C 1
ATOM 6902 O O . LYS D 1 330 ? 34.108 39.112 5.754 1.00 63.58 330 LYS D O 1
ATOM 6908 N N . VAL D 1 331 ? 32.072 39.086 4.812 1.00 60.91 331 VAL D N 1
ATOM 6909 C CA . VAL D 1 331 ? 31.716 40.440 5.225 1.00 64.79 331 VAL D CA 1
ATOM 6910 C C . VAL D 1 331 ? 31.560 40.582 6.732 1.00 65.31 331 VAL D C 1
ATOM 6911 O O . VAL D 1 331 ? 31.925 41.605 7.307 1.00 66.45 331 VAL D O 1
ATOM 6915 N N . LEU D 1 332 ? 31.033 39.557 7.383 1.00 64.27 332 LEU D N 1
ATOM 6916 C CA . LEU D 1 332 ? 30.856 39.651 8.820 1.00 64.05 332 LEU D CA 1
ATOM 6917 C C . LEU D 1 332 ? 32.197 39.690 9.546 1.00 66.95 332 LEU D C 1
ATOM 6918 O O . LEU D 1 332 ? 32.433 40.573 10.378 1.00 66.02 332 LEU D O 1
ATOM 6923 N N . PHE D 1 333 ? 33.080 38.753 9.207 1.00 65.65 333 PHE D N 1
ATOM 6924 C CA . PHE D 1 333 ? 34.424 38.721 9.773 1.00 62.68 333 PHE D CA 1
ATOM 6925 C C . PHE D 1 333 ? 35.269 39.961 9.459 1.00 64.10 333 PHE D C 1
ATOM 6926 O O . PHE D 1 333 ? 36.175 40.296 10.227 1.00 62.54 333 PHE D O 1
ATOM 6934 N N . ARG D 1 334 ? 34.978 40.646 8.354 1.00 58.70 334 ARG D N 1
ATOM 6935 C CA . ARG D 1 334 ? 35.715 41.862 8.040 1.00 64.00 334 ARG D CA 1
ATOM 6936 C C . ARG D 1 334 ? 35.256 42.985 8.962 1.00 64.96 334 ARG D C 1
ATOM 6937 O O . ARG D 1 334 ? 36.049 43.857 9.344 1.00 66.61 334 ARG D O 1
ATOM 6945 N N . LEU D 1 335 ? 33.967 42.974 9.295 1.00 63.59 335 LEU D N 1
ATOM 6946 C CA . LEU D 1 335 ? 33.421 43.892 10.293 1.00 63.12 335 LEU D CA 1
ATOM 6947 C C . LEU D 1 335 ? 33.820 43.535 11.734 1.00 59.29 335 LEU D C 1
ATOM 6948 O O . LEU D 1 335 ? 33.887 44.419 12.585 1.00 56.75 335 LEU D O 1
ATOM 6953 N N . GLN D 1 336 ? 34.024 42.247 12.014 1.00 56.19 336 GLN D N 1
ATOM 6954 C CA . GLN D 1 336 ? 34.352 41.792 13.367 1.00 59.67 336 GLN D CA 1
ATOM 6955 C C . GLN D 1 336 ? 35.061 40.443 13.299 1.00 65.63 336 GLN D C 1
ATOM 6956 O O . GLN D 1 336 ? 34.486 39.444 12.838 1.00 65.87 336 GLN D O 1
ATOM 6962 N N . SER D 1 337 ? 36.316 40.421 13.741 1.00 58.72 337 SER D N 1
ATOM 6963 C CA . SER D 1 337 ? 37.174 39.256 13.568 1.00 63.61 337 SER D CA 1
ATOM 6964 C C . SER D 1 337 ? 36.727 38.017 14.354 1.00 69.19 337 SER D C 1
ATOM 6965 O O . SER D 1 337 ? 36.721 36.904 13.828 1.00 71.63 337 SER D O 1
ATOM 6968 N N . GLN D 1 338 ? 36.333 38.225 15.606 1.00 73.35 338 GLN D N 1
ATOM 6969 C CA . GLN D 1 338 ? 35.934 37.142 16.493 1.00 68.59 338 GLN D CA 1
ATOM 6970 C C . GLN D 1 338 ? 34.508 37.331 16.937 1.00 69.53 338 GLN D C 1
ATOM 6971 O O . GLN D 1 338 ? 34.130 38.398 17.397 1.00 70.35 338 GLN D O 1
ATOM 6977 N N . TRP D 1 339 ? 33.714 36.286 16.793 1.00 73.08 339 TRP D N 1
ATOM 6978 C CA . TRP D 1 339 ? 32.329 36.332 17.214 1.00 74.20 339 TRP D CA 1
ATOM 6979 C C . TRP D 1 339 ? 32.114 35.359 18.369 1.00 80.94 339 TRP D C 1
ATOM 6980 O O . TRP D 1 339 ? 32.488 34.184 18.266 1.00 83.73 339 TRP D O 1
ATOM 6991 N N . ASP D 1 340 ? 31.538 35.836 19.474 1.00 80.97 340 ASP D N 1
ATOM 6992 C CA . ASP D 1 340 ? 30.964 34.904 20.443 1.00 85.27 340 ASP D CA 1
ATOM 6993 C C . ASP D 1 340 ? 30.021 34.057 19.574 1.00 83.60 340 ASP D C 1
ATOM 6994 O O . ASP D 1 340 ? 29.413 34.602 18.649 1.00 83.55 340 ASP D O 1
ATOM 6999 N N . LEU D 1 341 ? 29.864 32.768 19.872 1.00 81.54 341 LEU D N 1
ATOM 7000 C CA . LEU D 1 341 ? 29.254 31.832 18.921 1.00 86.93 341 LEU D CA 1
ATOM 7001 C C . LEU D 1 341 ? 27.967 32.297 18.216 1.00 85.52 341 LEU D C 1
ATOM 7002 O O . LEU D 1 341 ? 27.959 32.322 16.986 1.00 87.64 341 LEU D O 1
ATOM 7007 N N . GLU D 1 342 ? 26.917 32.729 18.917 1.00 84.68 342 GLU D N 1
ATOM 7008 C CA . GLU D 1 342 ? 25.719 33.174 18.174 1.00 87.56 342 GLU D CA 1
ATOM 7009 C C . GLU D 1 342 ? 25.272 34.634 18.399 1.00 85.81 342 GLU D C 1
ATOM 7010 O O . GLU D 1 342 ? 24.074 34.923 18.425 1.00 86.43 342 GLU D O 1
ATOM 7016 N N . ASP D 1 343 ? 26.227 35.542 18.603 1.00 83.21 343 ASP D N 1
ATOM 7017 C CA . ASP D 1 343 ? 25.972 36.914 18.187 1.00 79.13 343 ASP D CA 1
ATOM 7018 C C . ASP D 1 343 ? 25.805 36.740 16.671 1.00 78.53 343 ASP D C 1
ATOM 7019 O O . ASP D 1 343 ? 25.042 37.452 16.011 1.00 76.88 343 ASP D O 1
ATOM 7024 N N . ILE D 1 344 ? 26.571 35.797 16.116 1.00 79.32 344 ILE D N 1
ATOM 7025 C CA . ILE D 1 344 ? 26.637 35.653 14.664 1.00 75.76 344 ILE D CA 1
ATOM 7026 C C . ILE D 1 344 ? 25.625 34.704 14.008 1.00 75.02 344 ILE D C 1
ATOM 7027 O O . ILE D 1 344 ? 25.400 34.796 12.792 1.00 75.15 344 ILE D O 1
ATOM 7032 N N . LYS D 1 345 ? 25.023 33.777 14.748 1.00 77.64 345 LYS D N 1
ATOM 7033 C CA . LYS D 1 345 ? 24.135 32.846 14.022 1.00 79.74 345 LYS D CA 1
ATOM 7034 C C . LYS D 1 345 ? 22.836 33.502 13.426 1.00 79.03 345 LYS D C 1
ATOM 7035 O O . LYS D 1 345 ? 22.456 33.202 12.271 1.00 76.33 345 LYS D O 1
ATOM 7041 N N . PRO D 1 346 ? 22.177 34.425 14.168 1.00 82.39 346 PRO D N 1
ATOM 7042 C CA . PRO D 1 346 ? 20.978 35.052 13.585 1.00 72.96 346 PRO D CA 1
ATOM 7043 C C . PRO D 1 346 ? 21.248 35.787 12.280 1.00 75.61 346 PRO D C 1
ATOM 7044 O O . PRO D 1 346 ? 20.316 36.009 11.500 1.00 77.43 346 PRO D O 1
ATOM 7048 N N . LEU D 1 347 ? 22.504 36.142 12.042 1.00 71.19 347 LEU D N 1
ATOM 7049 C CA . LEU D 1 347 ? 22.873 36.855 10.836 1.00 72.57 347 LEU D CA 1
ATOM 7050 C C . LEU D 1 347 ? 23.094 35.923 9.643 1.00 72.31 347 LEU D C 1
ATOM 7051 O O . LEU D 1 347 ? 23.303 36.393 8.518 1.00 72.18 347 LEU D O 1
ATOM 7056 N N . ILE D 1 348 ? 23.066 34.608 9.872 1.00 77.82 348 ILE D N 1
ATOM 7057 C CA . ILE D 1 348 ? 23.387 33.671 8.776 1.00 79.27 348 ILE D CA 1
ATOM 7058 C C . ILE D 1 348 ? 22.453 32.457 8.476 1.00 82.34 348 ILE D C 1
ATOM 7059 O O . ILE D 1 348 ? 22.584 31.861 7.407 1.00 83.04 348 ILE D O 1
ATOM 7064 N N . GLU D 1 349 ? 21.520 32.099 9.362 1.00 81.40 349 GLU D N 1
ATOM 7065 C CA . GLU D 1 349 ? 20.660 30.920 9.127 1.00 86.45 349 GLU D CA 1
ATOM 7066 C C . GLU D 1 349 ? 20.043 30.800 7.732 1.00 88.39 349 GLU D C 1
ATOM 7067 O O . GLU D 1 349 ? 19.946 29.696 7.179 1.00 86.24 349 GLU D O 1
ATOM 7073 N N . GLU D 1 350 ? 19.565 31.920 7.201 1.00 87.34 350 GLU D N 1
ATOM 7074 C CA . GLU D 1 350 ? 18.999 31.933 5.858 1.00 90.65 350 GLU D CA 1
ATOM 7075 C C . GLU D 1 350 ? 19.976 31.355 4.827 1.00 86.71 350 GLU D C 1
ATOM 7076 O O . GLU D 1 350 ? 19.561 30.784 3.818 1.00 81.72 350 GLU D O 1
ATOM 7082 N N . SER D 1 353 ? 20.126 26.738 4.306 1.00 87.29 353 SER D N 1
ATOM 7083 C CA . SER D 1 353 ? 19.344 26.592 3.085 1.00 97.17 353 SER D CA 1
ATOM 7084 C C . SER D 1 353 ? 19.072 25.109 2.805 1.00 106.76 353 SER D C 1
ATOM 7085 O O . SER D 1 353 ? 17.958 24.730 2.405 1.00 102.29 353 SER D O 1
ATOM 7088 N N . ARG D 1 354 ? 20.090 24.278 3.057 1.00 109.61 354 ARG D N 1
ATOM 7089 C CA . ARG D 1 354 ? 19.987 22.814 2.951 1.00 107.19 354 ARG D CA 1
ATOM 7090 C C . ARG D 1 354 ? 19.618 22.115 4.267 1.00 109.09 354 ARG D C 1
ATOM 7091 O O . ARG D 1 354 ? 19.955 20.947 4.456 1.00 107.04 354 ARG D O 1
ATOM 7099 N N . GLY D 1 355 ? 18.903 22.816 5.145 1.00 111.00 355 GLY D N 1
ATOM 7100 C CA . GLY D 1 355 ? 18.603 22.324 6.482 1.00 114.38 355 GLY D CA 1
ATOM 7101 C C . GLY D 1 355 ? 19.669 21.498 7.191 1.00 111.86 355 GLY D C 1
ATOM 7102 O O . GLY D 1 355 ? 19.343 20.533 7.883 1.00 110.17 355 GLY D O 1
ATOM 7103 N N . MET D 1 356 ? 20.936 21.875 7.024 1.00 112.92 356 MET D N 1
ATOM 7104 C CA . MET D 1 356 ? 22.045 21.253 7.747 1.00 112.15 356 MET D CA 1
ATOM 7105 C C . MET D 1 356 ? 21.861 21.451 9.245 1.00 111.27 356 MET D C 1
ATOM 7106 O O . MET D 1 356 ? 21.076 22.308 9.656 1.00 113.91 356 MET D O 1
ATOM 7111 N N . LYS D 1 357 ? 22.564 20.678 10.068 1.00 107.98 357 LYS D N 1
ATOM 7112 C CA . LYS D 1 357 ? 22.637 21.062 11.468 1.00 104.76 357 LYS D CA 1
ATOM 7113 C C . LYS D 1 357 ? 23.304 22.414 11.391 1.00 103.17 357 LYS D C 1
ATOM 7114 O O . LYS D 1 357 ? 24.354 22.558 10.768 1.00 102.31 357 LYS D O 1
ATOM 7120 N N . ILE D 1 358 ? 22.651 23.409 11.975 1.00 102.45 358 ILE D N 1
ATOM 7121 C CA . ILE D 1 358 ? 23.006 24.800 11.734 1.00 99.58 358 ILE D CA 1
ATOM 7122 C C . ILE D 1 358 ? 24.461 25.159 12.106 1.00 96.50 358 ILE D C 1
ATOM 7123 O O . ILE D 1 358 ? 25.024 26.079 11.508 1.00 98.45 358 ILE D O 1
ATOM 7128 N N . ASP D 1 359 ? 25.085 24.451 13.056 1.00 96.48 359 ASP D N 1
ATOM 7129 C CA . ASP D 1 359 ? 26.498 24.748 13.371 1.00 92.71 359 ASP D CA 1
ATOM 7130 C C . ASP D 1 359 ? 27.504 23.940 12.549 1.00 92.26 359 ASP D C 1
ATOM 7131 O O . ASP D 1 359 ? 28.690 24.280 12.477 1.00 89.00 359 ASP D O 1
ATOM 7136 N N . SER D 1 360 ? 27.000 22.905 11.892 1.00 93.35 360 SER D N 1
ATOM 7137 C CA . SER D 1 360 ? 27.734 22.236 10.837 1.00 92.38 360 SER D CA 1
ATOM 7138 C C . SER D 1 360 ? 27.848 23.213 9.662 1.00 91.19 360 SER D C 1
ATOM 7139 O O . SER D 1 360 ? 28.905 23.330 9.037 1.00 89.67 360 SER D O 1
ATOM 7142 N N . PHE D 1 361 ? 26.757 23.928 9.388 1.00 92.32 361 PHE D N 1
ATOM 7143 C CA . PHE D 1 361 ? 26.714 24.956 8.349 1.00 92.27 361 PHE D CA 1
ATOM 7144 C C . PHE D 1 361 ? 27.804 26.026 8.536 1.00 85.76 361 PHE D C 1
ATOM 7145 O O . PHE D 1 361 ? 28.411 26.508 7.567 1.00 81.41 361 PHE D O 1
ATOM 7153 N N . ILE D 1 362 ? 28.035 26.433 9.774 1.00 84.40 362 ILE D N 1
ATOM 7154 C CA . ILE D 1 362 ? 29.026 27.470 10.025 1.00 84.18 362 ILE D CA 1
ATOM 7155 C C . ILE D 1 362 ? 30.460 26.983 9.836 1.00 82.90 362 ILE D C 1
ATOM 7156 O O . ILE D 1 362 ? 31.304 27.659 9.242 1.00 78.73 362 ILE D O 1
ATOM 7161 N N . MET D 1 363 ? 30.709 25.770 10.311 1.00 86.45 363 MET D N 1
ATOM 7162 C CA . MET D 1 363 ? 32.050 25.205 10.234 1.00 83.57 363 MET D CA 1
ATOM 7163 C C . MET D 1 363 ? 32.484 24.962 8.788 1.00 78.28 363 MET D C 1
ATOM 7164 O O . MET D 1 363 ? 33.682 24.854 8.484 1.00 76.75 363 MET D O 1
ATOM 7169 N N . LYS D 1 364 ? 31.512 24.922 7.891 1.00 73.83 364 LYS D N 1
ATOM 7170 C CA . LYS D 1 364 ? 31.805 24.909 6.475 1.00 71.57 364 LYS D CA 1
ATOM 7171 C C . LYS D 1 364 ? 32.548 26.169 6.095 1.00 76.10 364 LYS D C 1
ATOM 7172 O O . LYS D 1 364 ? 33.444 26.138 5.247 1.00 76.45 364 LYS D O 1
ATOM 7178 N N . TYR D 1 365 ? 32.162 27.280 6.724 1.00 77.93 365 TYR D N 1
ATOM 7179 C CA . TYR D 1 365 ? 32.688 28.582 6.352 1.00 71.21 365 TYR D CA 1
ATOM 7180 C C . TYR D 1 365 ? 33.479 29.295 7.442 1.00 71.84 365 TYR D C 1
ATOM 7181 O O . TYR D 1 365 ? 34.043 30.361 7.202 1.00 74.05 365 TYR D O 1
ATOM 7190 N N . ALA D 1 366 ? 33.537 28.717 8.632 1.00 72.23 366 ALA D N 1
ATOM 7191 C CA . ALA D 1 366 ? 34.186 29.402 9.735 1.00 73.55 366 ALA D CA 1
ATOM 7192 C C . ALA D 1 366 ? 34.825 28.390 10.652 1.00 78.93 366 ALA D C 1
ATOM 7193 O O . ALA D 1 366 ? 34.407 27.232 10.692 1.00 76.58 366 ALA D O 1
ATOM 7195 N N . ARG D 1 367 ? 35.834 28.817 11.399 1.00 75.66 367 ARG D N 1
ATOM 7196 C CA . ARG D 1 367 ? 36.490 27.870 12.269 1.00 82.50 367 ARG D CA 1
ATOM 7197 C C . ARG D 1 367 ? 36.420 28.347 13.691 1.00 86.21 367 ARG D C 1
ATOM 7198 O O . ARG D 1 367 ? 36.569 29.538 13.972 1.00 81.39 367 ARG D O 1
ATOM 7206 N N . ARG D 1 368 ? 36.222 27.394 14.592 1.00 89.38 368 ARG D N 1
ATOM 7207 C CA . ARG D 1 368 ? 36.044 27.737 15.981 1.00 94.07 368 ARG D CA 1
ATOM 7208 C C . ARG D 1 368 ? 37.370 27.622 16.718 1.00 96.00 368 ARG D C 1
ATOM 7209 O O . ARG D 1 368 ? 38.216 26.786 16.409 1.00 97.01 368 ARG D O 1
ATOM 7217 N N . LYS D 1 369 ? 37.532 28.506 17.688 1.00 99.48 369 LYS D N 1
ATOM 7218 C CA . LYS D 1 369 ? 38.783 28.734 18.384 1.00 101.76 369 LYS D CA 1
ATOM 7219 C C . LYS D 1 369 ? 38.330 29.247 19.729 1.00 105.23 369 LYS D C 1
ATOM 7220 O O . LYS D 1 369 ? 37.508 30.158 19.816 1.00 101.99 369 LYS D O 1
ATOM 7226 N N . ARG D 1 370 ? 38.801 28.605 20.783 1.00 111.04 370 ARG D N 1
ATOM 7227 C CA . ARG D 1 370 ? 38.260 28.867 22.104 1.00 117.06 370 ARG D CA 1
ATOM 7228 C C . ARG D 1 370 ? 39.256 29.631 22.970 1.00 119.87 370 ARG D C 1
ATOM 7229 O O . ARG D 1 370 ? 40.435 29.282 23.063 1.00 119.39 370 ARG D O 1
ATOM 7237 N N . LEU D 1 371 ? 38.758 30.678 23.616 1.00 121.30 371 LEU D N 1
ATOM 7238 C CA . LEU D 1 371 ? 39.611 31.584 24.361 1.00 124.78 371 LEU D CA 1
ATOM 7239 C C . LEU D 1 371 ? 39.192 31.535 25.821 1.00 126.37 371 LEU D C 1
ATOM 7240 O O . LEU D 1 371 ? 38.005 31.627 26.129 1.00 125.18 371 LEU D O 1
ATOM 7245 N N . GLY D 1 372 ? 40.191 31.411 26.698 1.00 130.91 372 GLY D N 1
ATOM 7246 C CA . GLY D 1 372 ? 40.026 31.214 28.134 1.00 131.88 372 GLY D CA 1
ATOM 7247 C C . GLY D 1 372 ? 38.690 30.687 28.628 1.00 133.39 372 GLY D C 1
ATOM 7248 O O . GLY D 1 372 ? 38.574 29.547 29.080 1.00 131.09 372 GLY D O 1
ATOM 7249 N N . LYS D 1 373 ? 37.677 31.539 28.526 1.00 131.58 373 LYS D N 1
ATOM 7250 C CA . LYS D 1 373 ? 36.308 31.193 28.869 1.00 131.06 373 LYS D CA 1
ATOM 7251 C C . LYS D 1 373 ? 35.533 30.725 27.648 1.00 125.57 373 LYS D C 1
ATOM 7252 O O . LYS D 1 373 ? 34.928 29.657 27.622 1.00 122.82 373 LYS D O 1
ATOM 7258 N N . LYS D 1 374 ? 35.609 31.560 26.624 1.00 122.72 374 LYS D N 1
ATOM 7259 C CA . LYS D 1 374 ? 34.745 31.512 25.450 1.00 117.69 374 LYS D CA 1
ATOM 7260 C C . LYS D 1 374 ? 34.868 30.337 24.485 1.00 112.75 374 LYS D C 1
ATOM 7261 O O . LYS D 1 374 ? 35.874 29.628 24.443 1.00 114.96 374 LYS D O 1
ATOM 7267 N N . THR D 1 375 ? 33.795 30.137 23.729 1.00 104.90 375 THR D N 1
ATOM 7268 C CA . THR D 1 375 ? 33.897 29.571 22.399 1.00 101.51 375 THR D CA 1
ATOM 7269 C C . THR D 1 375 ? 33.662 30.762 21.467 1.00 96.46 375 THR D C 1
ATOM 7270 O O . THR D 1 375 ? 32.574 31.337 21.469 1.00 91.68 375 THR D O 1
ATOM 7274 N N . VAL D 1 376 ? 34.674 31.174 20.707 1.00 96.09 376 VAL D N 1
ATOM 7275 C CA . VAL D 1 376 ? 34.416 32.169 19.674 1.00 87.84 376 VAL D CA 1
ATOM 7276 C C . VAL D 1 376 ? 34.549 31.533 18.291 1.00 88.44 376 VAL D C 1
ATOM 7277 O O . VAL D 1 376 ? 35.020 30.399 18.152 1.00 84.10 376 VAL D O 1
ATOM 7281 N N . VAL D 1 377 ? 34.117 32.282 17.280 1.00 86.03 377 VAL D N 1
ATOM 7282 C CA . VAL D 1 377 ? 34.197 31.866 15.887 1.00 84.32 377 VAL D CA 1
ATOM 7283 C C . VAL D 1 377 ? 35.042 32.840 15.093 1.00 76.99 377 VAL D C 1
ATOM 7284 O O . VAL D 1 377 ? 34.991 34.041 15.345 1.00 79.36 377 VAL D O 1
ATOM 7288 N N . THR D 1 378 ? 35.802 32.333 14.124 1.00 78.59 378 THR D N 1
ATOM 7289 C CA . THR D 1 378 ? 36.550 33.207 13.230 1.00 76.02 378 THR D CA 1
ATOM 7290 C C . THR D 1 378 ? 36.589 32.608 11.834 1.00 72.44 378 THR D C 1
ATOM 7291 O O . THR D 1 378 ? 36.149 31.475 11.609 1.00 74.66 378 THR D O 1
ATOM 7295 N N . SER D 1 379 ? 37.082 33.407 10.898 1.00 68.68 379 SER D N 1
ATOM 7296 C CA . SER D 1 379 ? 37.295 32.972 9.533 1.00 72.75 379 SER D CA 1
ATOM 7297 C C . SER D 1 379 ? 38.358 31.876 9.473 1.00 75.57 379 SER D C 1
ATOM 7298 O O . SER D 1 379 ? 39.336 31.909 10.228 1.00 74.71 379 SER D O 1
ATOM 7301 N N . ARG D 1 380 ? 38.181 30.918 8.568 1.00 75.99 380 ARG D N 1
ATOM 7302 C CA . ARG D 1 380 ? 39.159 29.839 8.431 1.00 81.18 380 ARG D CA 1
ATOM 7303 C C . ARG D 1 380 ? 40.331 30.313 7.556 1.00 79.79 380 ARG D C 1
ATOM 7304 O O . ARG D 1 380 ? 41.199 31.086 7.981 1.00 76.84 380 ARG D O 1
ATOM 7312 N N . PRO E 2 2 ? -15.264 31.979 -2.433 1.00 52.28 2 PRO E N 1
ATOM 7313 C CA . PRO E 2 2 ? -16.300 31.265 -1.674 1.00 49.53 2 PRO E CA 1
ATOM 7314 C C . PRO E 2 2 ? -15.713 30.171 -0.798 1.00 45.73 2 PRO E C 1
ATOM 7315 O O . PRO E 2 2 ? -14.498 29.980 -0.766 1.00 46.72 2 PRO E O 1
ATOM 7319 N N . SER E 2 3 ? -16.566 29.475 -0.068 1.00 48.83 3 SER E N 1
ATOM 7320 C CA . SER E 2 3 ? -16.079 28.453 0.833 1.00 46.09 3 SER E CA 1
ATOM 7321 C C . SER E 2 3 ? -17.138 27.421 1.123 1.00 45.39 3 SER E C 1
ATOM 7322 O O . SER E 2 3 ? -18.326 27.696 1.012 1.00 47.01 3 SER E O 1
ATOM 7325 N N . VAL E 2 4 ? -16.693 26.231 1.508 1.00 47.11 4 VAL E N 1
ATOM 7326 C CA . VAL E 2 4 ? -17.606 25.170 1.910 1.00 47.80 4 VAL E CA 1
ATOM 7327 C C . VAL E 2 4 ? -16.883 24.108 2.736 1.00 40.50 4 VAL E C 1
ATOM 7328 O O . VAL E 2 4 ? -15.700 23.812 2.521 1.00 45.31 4 VAL E O 1
ATOM 7332 N N . ASP E 2 5 ? -17.596 23.524 3.681 1.00 44.84 5 ASP E N 1
ATOM 7333 C CA . ASP E 2 5 ? -17.013 22.489 4.520 1.00 49.40 5 ASP E CA 1
ATOM 7334 C C . ASP E 2 5 ? -17.095 21.113 3.856 1.00 50.96 5 ASP E C 1
ATOM 7335 O O . ASP E 2 5 ? -17.962 20.881 3.024 1.00 49.10 5 ASP E O 1
ATOM 7340 N N . ILE E 2 6 ? -16.209 20.194 4.228 1.00 51.69 6 ILE E N 1
ATOM 7341 C CA . ILE E 2 6 ? -16.320 18.814 3.753 1.00 49.69 6 ILE E CA 1
ATOM 7342 C C . ILE E 2 6 ? -17.236 18.001 4.664 1.00 50.61 6 ILE E C 1
ATOM 7343 O O . ILE E 2 6 ? -16.922 17.805 5.829 1.00 51.78 6 ILE E O 1
ATOM 7348 N N . ASP E 2 7 ? -18.378 17.555 4.144 1.00 42.95 7 ASP E N 1
ATOM 7349 C CA . ASP E 2 7 ? -19.258 16.702 4.917 1.00 46.06 7 ASP E CA 1
ATOM 7350 C C . ASP E 2 7 ? -18.715 15.273 4.976 1.00 49.65 7 ASP E C 1
ATOM 7351 O O . ASP E 2 7 ? -18.617 14.610 3.959 1.00 42.38 7 ASP E O 1
ATOM 7356 N N . ALA E 2 8 ? -18.366 14.812 6.170 1.00 47.06 8 ALA E N 1
ATOM 7357 C CA . ALA E 2 8 ? -17.799 13.492 6.352 1.00 51.80 8 ALA E CA 1
ATOM 7358 C C . ALA E 2 8 ? -18.686 12.686 7.273 1.00 55.00 8 ALA E C 1
ATOM 7359 O O . ALA E 2 8 ? -18.336 11.581 7.668 1.00 57.91 8 ALA E O 1
ATOM 7361 N N . SER E 2 9 ? -19.839 13.249 7.603 1.00 53.17 9 SER E N 1
ATOM 7362 C CA . SER E 2 9 ? -20.739 12.650 8.582 1.00 59.84 9 SER E CA 1
ATOM 7363 C C . SER E 2 9 ? -21.204 11.252 8.135 1.00 61.45 9 SER E C 1
ATOM 7364 O O . SER E 2 9 ? -21.170 10.297 8.914 1.00 60.77 9 SER E O 1
ATOM 7367 N N . GLN E 2 10 ? -21.630 11.139 6.882 1.00 62.64 10 GLN E N 1
ATOM 7368 C CA . GLN E 2 10 ? -22.081 9.860 6.345 1.00 61.85 10 GLN E CA 1
ATOM 7369 C C . GLN E 2 10 ? -21.010 8.773 6.498 1.00 64.37 10 GLN E C 1
ATOM 7370 O O . GLN E 2 10 ? -21.291 7.650 6.929 1.00 67.08 10 GLN E O 1
ATOM 7376 N N . TRP E 2 11 ? -19.776 9.133 6.173 1.00 61.81 11 TRP E N 1
ATOM 7377 C CA . TRP E 2 11 ? -18.648 8.214 6.237 1.00 58.89 11 TRP E CA 1
ATOM 7378 C C . TRP E 2 11 ? -18.279 7.761 7.656 1.00 62.33 11 TRP E C 1
ATOM 7379 O O . TRP E 2 11 ? -17.888 6.610 7.854 1.00 63.16 11 TRP E O 1
ATOM 7390 N N . GLN E 2 12 ? -18.398 8.660 8.632 1.00 64.61 12 GLN E N 1
ATOM 7391 C CA . GLN E 2 12 ? -18.023 8.351 10.008 1.00 64.58 12 GLN E CA 1
ATOM 7392 C C . GLN E 2 12 ? -18.998 7.359 10.589 1.00 64.94 12 GLN E C 1
ATOM 7393 O O . GLN E 2 12 ? -18.635 6.529 11.421 1.00 70.92 12 GLN E O 1
ATOM 7399 N N . LYS E 2 13 ? -20.238 7.417 10.129 1.00 63.42 13 LYS E N 1
ATOM 7400 C CA . LYS E 2 13 ? -21.230 6.494 10.647 1.00 70.42 13 LYS E CA 1
ATOM 7401 C C . LYS E 2 13 ? -21.053 5.081 10.085 1.00 72.28 13 LYS E C 1
ATOM 7402 O O . LYS E 2 13 ? -20.952 4.125 10.853 1.00 74.97 13 LYS E O 1
ATOM 7408 N N . LEU E 2 14 ? -20.950 4.956 8.763 1.00 67.09 14 LEU E N 1
ATOM 7409 C CA . LEU E 2 14 ? -20.761 3.650 8.153 1.00 67.99 14 LEU E CA 1
ATOM 7410 C C . LEU E 2 14 ? -19.447 3.020 8.605 1.00 64.52 14 LEU E C 1
ATOM 7411 O O . LEU E 2 14 ? -19.377 1.810 8.817 1.00 69.18 14 LEU E O 1
ATOM 7416 N N . THR E 2 15 ? -18.425 3.849 8.786 1.00 62.83 15 THR E N 1
ATOM 7417 C CA . THR E 2 15 ? -17.158 3.409 9.359 1.00 65.29 15 THR E CA 1
ATOM 7418 C C . THR E 2 15 ? -17.180 3.417 10.892 1.00 71.19 15 THR E C 1
ATOM 7419 O O . THR E 2 15 ? -17.801 2.568 11.534 1.00 72.58 15 THR E O 1
ATOM 7423 N N . THR E 2 23 ? -9.247 -7.820 3.383 1.00 80.90 23 THR E N 1
ATOM 7424 C CA . THR E 2 23 ? -9.315 -7.735 1.926 1.00 78.03 23 THR E CA 1
ATOM 7425 C C . THR E 2 23 ? -8.590 -6.485 1.407 1.00 73.21 23 THR E C 1
ATOM 7426 O O . THR E 2 23 ? -7.595 -6.056 1.995 1.00 77.19 23 THR E O 1
ATOM 7430 N N . VAL E 2 24 ? -9.050 -5.967 0.263 1.00 73.73 24 VAL E N 1
ATOM 7431 C CA . VAL E 2 24 ? -8.620 -4.663 -0.298 1.00 69.29 24 VAL E CA 1
ATOM 7432 C C . VAL E 2 24 ? -9.791 -4.052 -1.030 1.00 64.43 24 VAL E C 1
ATOM 7433 O O . VAL E 2 24 ? -9.645 -3.364 -2.037 1.00 57.19 24 VAL E O 1
ATOM 7437 N N . ILE E 2 25 ? -10.951 -4.345 -0.469 1.00 62.69 25 ILE E N 1
ATOM 7438 C CA . ILE E 2 25 ? -12.178 -3.682 -0.766 1.00 54.65 25 ILE E CA 1
ATOM 7439 C C . ILE E 2 25 ? -12.287 -2.949 0.555 1.00 58.91 25 ILE E C 1
ATOM 7440 O O . ILE E 2 25 ? -12.099 -3.575 1.610 1.00 56.83 25 ILE E O 1
ATOM 7445 N N . THR E 2 26 ? -12.589 -1.652 0.524 1.00 49.39 26 THR E N 1
ATOM 7446 C CA . THR E 2 26 ? -12.802 -0.921 1.766 1.00 43.71 26 THR E CA 1
ATOM 7447 C C . THR E 2 26 ? -14.032 -1.516 2.423 1.00 45.66 26 THR E C 1
ATOM 7448 O O . THR E 2 26 ? -14.850 -2.140 1.735 1.00 43.62 26 THR E O 1
ATOM 7452 N N . PRO E 2 27 ? -14.162 -1.344 3.749 1.00 42.46 27 PRO E N 1
ATOM 7453 C CA . PRO E 2 27 ? -15.390 -1.740 4.452 1.00 43.48 27 PRO E CA 1
ATOM 7454 C C . PRO E 2 27 ? -16.642 -1.143 3.808 1.00 48.47 27 PRO E C 1
ATOM 7455 O O . PRO E 2 27 ? -17.701 -1.767 3.866 1.00 47.47 27 PRO E O 1
ATOM 7459 N N . LEU E 2 28 ? -16.518 0.032 3.187 1.00 47.54 28 LEU E N 1
ATOM 7460 C CA . LEU E 2 28 ? -17.652 0.680 2.535 1.00 47.48 28 LEU E CA 1
ATOM 7461 C C . LEU E 2 28 ? -17.972 0.097 1.159 1.00 51.93 28 LEU E C 1
ATOM 7462 O O . LEU E 2 28 ? -18.940 0.521 0.512 1.00 49.42 28 LEU E O 1
ATOM 7467 N N . GLY E 2 29 ? -17.132 -0.825 0.690 1.00 48.19 29 GLY E N 1
ATOM 7468 C CA . GLY E 2 29 ? -17.353 -1.496 -0.578 1.00 39.10 29 GLY E CA 1
ATOM 7469 C C . GLY E 2 29 ? -16.664 -0.931 -1.817 1.00 44.49 29 GLY E C 1
ATOM 7470 O O . GLY E 2 29 ? -17.129 -1.158 -2.939 1.00 38.07 29 GLY E O 1
ATOM 7471 N N . MET E 2 30 ? -15.571 -0.189 -1.649 1.00 43.69 30 MET E N 1
ATOM 7472 C CA . MET E 2 30 ? -14.912 0.377 -2.827 1.00 39.42 30 MET E CA 1
ATOM 7473 C C . MET E 2 30 ? -13.475 -0.075 -3.044 1.00 39.71 30 MET E C 1
ATOM 7474 O O . MET E 2 30 ? -12.789 -0.572 -2.137 1.00 45.82 30 MET E O 1
ATOM 7479 N N . MET E 2 31 ? -13.045 0.040 -4.286 1.00 36.52 31 MET E N 1
ATOM 7480 C CA . MET E 2 31 ? -11.695 -0.338 -4.631 1.00 40.95 31 MET E CA 1
ATOM 7481 C C . MET E 2 31 ? -11.220 0.471 -5.802 1.00 38.60 31 MET E C 1
ATOM 7482 O O . MET E 2 31 ? -12.035 1.025 -6.554 1.00 40.92 31 MET E O 1
ATOM 7487 N N . MET E 2 32 ? -9.897 0.499 -5.955 1.00 37.83 32 MET E N 1
ATOM 7488 C CA . MET E 2 32 ? -9.202 1.317 -6.933 1.00 37.61 32 MET E CA 1
ATOM 7489 C C . MET E 2 32 ? -8.416 0.396 -7.827 1.00 35.86 32 MET E C 1
ATOM 7490 O O . MET E 2 32 ? -7.554 -0.352 -7.352 1.00 39.56 32 MET E O 1
ATOM 7495 N N . LEU E 2 33 ? -8.735 0.414 -9.116 1.00 37.71 33 LEU E N 1
ATOM 7496 C CA . LEU E 2 33 ? -8.081 -0.451 -10.095 1.00 33.52 33 LEU E CA 1
ATOM 7497 C C . LEU E 2 33 ? -7.229 0.354 -11.032 1.00 36.67 33 LEU E C 1
ATOM 7498 O O . LEU E 2 33 ? -7.727 1.297 -11.641 1.00 37.97 33 LEU E O 1
ATOM 7503 N N . GLU E 2 34 ? -5.962 -0.015 -11.172 1.00 33.13 34 GLU E N 1
ATOM 7504 C CA . GLU E 2 34 ? -5.064 0.761 -12.000 1.00 34.28 34 GLU E CA 1
ATOM 7505 C C . GLU E 2 34 ? -4.385 -0.102 -13.041 1.00 34.94 34 GLU E C 1
ATOM 7506 O O . GLU E 2 34 ? -3.859 -1.160 -12.747 1.00 36.68 34 GLU E O 1
ATOM 7512 N N . ILE E 2 35 ? -4.354 0.389 -14.267 1.00 37.55 35 ILE E N 1
ATOM 7513 C CA . ILE E 2 35 ? -3.756 -0.348 -15.379 1.00 40.31 35 ILE E CA 1
ATOM 7514 C C . ILE E 2 35 ? -2.881 0.562 -16.212 1.00 37.71 35 ILE E C 1
ATOM 7515 O O . ILE E 2 35 ? -3.275 1.698 -16.531 1.00 33.44 35 ILE E O 1
ATOM 7520 N N . GLN E 2 36 ? -1.696 0.066 -16.567 1.00 32.05 36 GLN E N 1
ATOM 7521 C CA . GLN E 2 36 ? -0.823 0.810 -17.462 1.00 34.87 36 GLN E CA 1
ATOM 7522 C C . GLN E 2 36 ? -1.237 0.669 -18.924 1.00 38.71 36 GLN E C 1
ATOM 7523 O O . GLN E 2 36 ? -0.606 -0.047 -19.697 1.00 36.02 36 GLN E O 1
ATOM 7529 N N . GLY E 2 37 ? -2.303 1.374 -19.299 1.00 41.49 37 GLY E N 1
ATOM 7530 C CA . GLY E 2 37 ? -2.842 1.303 -20.646 1.00 38.27 37 GLY E CA 1
ATOM 7531 C C . GLY E 2 37 ? -4.264 1.826 -20.728 1.00 40.37 37 GLY E C 1
ATOM 7532 O O . GLY E 2 37 ? -4.837 2.290 -19.732 1.00 35.39 37 GLY E O 1
ATOM 7533 N N . GLU E 2 38 ? -4.845 1.751 -21.920 1.00 41.99 38 GLU E N 1
ATOM 7534 C CA . GLU E 2 38 ? -6.246 2.102 -22.085 1.00 41.10 38 GLU E CA 1
ATOM 7535 C C . GLU E 2 38 ? -7.142 0.877 -22.065 1.00 41.06 38 GLU E C 1
ATOM 7536 O O . GLU E 2 38 ? -6.904 -0.099 -22.755 1.00 43.03 38 GLU E O 1
ATOM 7542 N N . LEU E 2 39 ? -8.220 0.970 -21.315 1.00 37.81 39 LEU E N 1
ATOM 7543 C CA . LEU E 2 39 ? -9.208 -0.055 -21.344 1.00 38.85 39 LEU E CA 1
ATOM 7544 C C . LEU E 2 39 ? -10.125 0.257 -22.513 1.00 43.07 39 LEU E C 1
ATOM 7545 O O . LEU E 2 39 ? -10.789 1.306 -22.541 1.00 44.78 39 LEU E O 1
ATOM 7550 N N . GLU E 2 40 ? -10.128 -0.623 -23.506 1.00 39.47 40 GLU E N 1
ATOM 7551 C CA . GLU E 2 40 ? -10.935 -0.411 -24.698 1.00 38.40 40 GLU E CA 1
ATOM 7552 C C . GLU E 2 40 ? -12.270 -1.135 -24.567 1.00 39.75 40 GLU E C 1
ATOM 7553 O O . GLU E 2 40 ? -12.321 -2.357 -24.586 1.00 39.99 40 GLU E O 1
ATOM 7559 N N . LEU E 2 41 ? -13.324 -0.361 -24.342 1.00 39.18 41 LEU E N 1
ATOM 7560 C CA . LEU E 2 41 ? -14.690 -0.852 -24.267 1.00 41.20 41 LEU E CA 1
ATOM 7561 C C . LEU E 2 41 ? -15.410 -0.381 -25.512 1.00 40.50 41 LEU E C 1
ATOM 7562 O O . LEU E 2 41 ? -14.937 0.524 -26.184 1.00 48.20 41 LEU E O 1
ATOM 7567 N N . PRO E 2 42 ? -16.529 -1.015 -25.858 1.00 38.14 42 PRO E N 1
ATOM 7568 C CA . PRO E 2 42 ? -17.200 -0.601 -27.095 1.00 46.03 42 PRO E CA 1
ATOM 7569 C C . PRO E 2 42 ? -17.832 0.785 -27.001 1.00 47.10 42 PRO E C 1
ATOM 7570 O O . PRO E 2 42 ? -18.243 1.195 -25.923 1.00 53.03 42 PRO E O 1
ATOM 7574 N N . LYS E 2 43 ? -17.958 1.479 -28.123 1.00 49.67 43 LYS E N 1
ATOM 7575 C CA . LYS E 2 43 ? -18.502 2.830 -28.093 1.00 52.05 43 LYS E CA 1
ATOM 7576 C C . LYS E 2 43 ? -20.011 2.855 -27.836 1.00 53.95 43 LYS E C 1
ATOM 7577 O O . LYS E 2 43 ? -20.550 3.831 -27.307 1.00 58.49 43 LYS E O 1
ATOM 7583 N N . ASP E 2 44 ? -20.677 1.754 -28.161 1.00 52.03 44 ASP E N 1
ATOM 7584 C CA . ASP E 2 44 ? -22.127 1.702 -28.138 1.00 47.34 44 ASP E CA 1
ATOM 7585 C C . ASP E 2 44 ? -22.634 0.466 -27.367 1.00 48.49 44 ASP E C 1
ATOM 7586 O O . ASP E 2 44 ? -22.853 -0.586 -27.962 1.00 48.14 44 ASP E O 1
ATOM 7591 N N . PHE E 2 45 ? -22.847 0.605 -26.056 1.00 47.36 45 PHE E N 1
ATOM 7592 C CA . PHE E 2 45 ? -23.344 -0.499 -25.228 1.00 48.16 45 PHE E CA 1
ATOM 7593 C C . PHE E 2 45 ? -24.717 -0.985 -25.694 1.00 51.95 45 PHE E C 1
ATOM 7594 O O . PHE E 2 45 ? -24.958 -2.190 -25.790 1.00 47.23 45 PHE E O 1
ATOM 7602 N N . ALA E 2 46 ? -25.615 -0.036 -25.962 1.00 48.49 46 ALA E N 1
ATOM 7603 C CA . ALA E 2 46 ? -27.003 -0.353 -26.280 1.00 47.17 46 ALA E CA 1
ATOM 7604 C C . ALA E 2 46 ? -27.100 -1.317 -27.478 1.00 52.12 46 ALA E C 1
ATOM 7605 O O . ALA E 2 46 ? -27.871 -2.280 -27.457 1.00 50.62 46 ALA E O 1
ATOM 7607 N N . SER E 2 47 ? -26.323 -1.040 -28.521 1.00 51.05 47 SER E N 1
ATOM 7608 C CA . SER E 2 47 ? -26.312 -1.893 -29.707 1.00 52.67 47 SER E CA 1
ATOM 7609 C C . SER E 2 47 ? -25.834 -3.295 -29.368 1.00 53.11 47 SER E C 1
ATOM 7610 O O . SER E 2 47 ? -26.512 -4.274 -29.656 1.00 56.38 47 SER E O 1
ATOM 7613 N N . LEU E 2 48 ? -24.680 -3.397 -28.717 1.00 49.57 48 LEU E N 1
ATOM 7614 C CA . LEU E 2 48 ? -24.133 -4.710 -28.422 1.00 50.44 48 LEU E CA 1
ATOM 7615 C C . LEU E 2 48 ? -24.905 -5.484 -27.380 1.00 53.38 48 LEU E C 1
ATOM 7616 O O . LEU E 2 48 ? -24.910 -6.706 -27.424 1.00 48.97 48 LEU E O 1
ATOM 7621 N N . ALA E 2 49 ? -25.564 -4.785 -26.457 1.00 51.05 49 ALA E N 1
ATOM 7622 C CA . ALA E 2 49 ? -26.317 -5.463 -25.409 1.00 50.71 49 ALA E CA 1
ATOM 7623 C C . ALA E 2 49 ? -27.482 -6.169 -26.069 1.00 55.86 49 ALA E C 1
ATOM 7624 O O . ALA E 2 49 ? -27.917 -7.240 -25.629 1.00 56.10 49 ALA E O 1
ATOM 7626 N N . ARG E 2 50 ? -27.982 -5.547 -27.133 1.00 59.85 50 ARG E N 1
ATOM 7627 C CA . ARG E 2 50 ? -29.030 -6.138 -27.963 1.00 60.70 50 ARG E CA 1
ATOM 7628 C C . ARG E 2 50 ? -28.636 -7.511 -28.479 1.00 56.49 50 ARG E C 1
ATOM 7629 O O . ARG E 2 50 ? -29.441 -8.440 -28.468 1.00 62.59 50 ARG E O 1
ATOM 7637 N N . ARG E 2 51 ? -27.366 -7.644 -28.851 1.00 58.62 51 ARG E N 1
ATOM 7638 C CA . ARG E 2 51 ? -26.848 -8.843 -29.504 1.00 60.90 51 ARG E CA 1
ATOM 7639 C C . ARG E 2 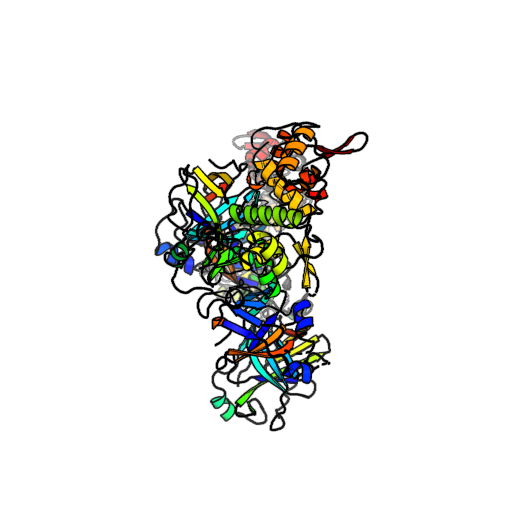51 ? -26.249 -9.866 -28.502 1.00 59.63 51 ARG E C 1
ATOM 7640 O O . ARG E 2 51 ? -25.623 -10.846 -28.883 1.00 62.67 51 ARG E O 1
ATOM 7648 N N . ASP E 2 52 ? -26.578 -9.706 -27.221 1.00 62.55 52 ASP E N 1
ATOM 7649 C CA . ASP E 2 52 ? -25.877 -10.392 -26.130 1.00 60.06 52 ASP E CA 1
ATOM 7650 C C . ASP E 2 52 ? -26.550 -11.675 -25.650 1.00 62.16 52 ASP E C 1
ATOM 7651 O O . ASP E 2 52 ? -27.641 -11.640 -25.097 1.00 67.54 52 ASP E O 1
ATOM 7656 N N . SER E 2 53 ? -25.867 -12.799 -25.863 1.00 65.70 53 SER E N 1
ATOM 7657 C CA . SER E 2 53 ? -26.288 -14.132 -25.408 1.00 65.98 53 SER E CA 1
ATOM 7658 C C . SER E 2 53 ? -26.076 -14.312 -23.896 1.00 66.92 53 SER E C 1
ATOM 7659 O O . SER E 2 53 ? -25.280 -13.584 -23.301 1.00 66.30 53 SER E O 1
ATOM 7662 N N . PRO E 2 54 ? -26.771 -15.283 -23.267 1.00 65.88 54 PRO E N 1
ATOM 7663 C CA . PRO E 2 54 ? -26.668 -15.368 -21.798 1.00 68.02 54 PRO E CA 1
ATOM 7664 C C . PRO E 2 54 ? -25.777 -16.304 -20.916 1.00 65.51 54 PRO E C 1
ATOM 7665 O O . PRO E 2 54 ? -26.038 -16.094 -19.723 1.00 64.17 54 PRO E O 1
ATOM 7669 N N . ASN E 2 55 ? -24.856 -17.223 -21.240 1.00 64.32 55 ASN E N 1
ATOM 7670 C CA . ASN E 2 55 ? -23.911 -17.462 -22.345 1.00 66.85 55 ASN E CA 1
ATOM 7671 C C . ASN E 2 55 ? -22.719 -16.508 -22.349 1.00 63.54 55 ASN E C 1
ATOM 7672 O O . ASN E 2 55 ? -21.740 -16.778 -21.645 1.00 60.02 55 ASN E O 1
ATOM 7677 N N . GLU E 2 56 ? -22.755 -15.423 -23.118 1.00 61.99 56 GLU E N 1
ATOM 7678 C CA . GLU E 2 56 ? -21.654 -14.463 -23.005 1.00 59.75 56 GLU E CA 1
ATOM 7679 C C . GLU E 2 56 ? -21.737 -13.652 -21.711 1.00 52.80 56 GLU E C 1
ATOM 7680 O O . GLU E 2 56 ? -20.716 -13.436 -21.045 1.00 46.19 56 GLU E O 1
ATOM 7686 N N . GLY E 2 57 ? -22.951 -13.232 -21.357 1.00 54.85 57 GLY E N 1
ATOM 7687 C CA . GLY E 2 57 ? -23.197 -12.516 -20.118 1.00 51.36 57 GLY E CA 1
ATOM 7688 C C . GLY E 2 57 ? -22.397 -11.231 -20.018 1.00 46.50 57 GLY E C 1
ATOM 7689 O O . GLY E 2 57 ? -21.874 -10.902 -18.947 1.00 37.33 57 GLY E O 1
ATOM 7690 N N . ARG E 2 58 ? -22.309 -10.497 -21.123 1.00 39.92 58 ARG E N 1
ATOM 7691 C CA . ARG E 2 58 ? -21.456 -9.315 -21.131 1.00 44.84 58 ARG E CA 1
ATOM 7692 C C . ARG E 2 58 ? -22.195 -8.045 -20.700 1.00 41.36 58 ARG E C 1
ATOM 7693 O O . ARG E 2 58 ? -21.559 -7.067 -20.331 1.00 42.33 58 ARG E O 1
ATOM 7701 N N . PHE E 2 59 ? -23.522 -8.040 -20.780 1.00 43.23 59 PHE E N 1
ATOM 7702 C CA . PHE E 2 59 ? -24.276 -6.831 -20.469 1.00 38.94 59 PHE E CA 1
ATOM 7703 C C . PHE E 2 59 ? -25.419 -7.121 -19.517 1.00 40.44 59 PHE E C 1
ATOM 7704 O O . PHE E 2 59 ? -26.052 -8.150 -19.635 1.00 50.17 59 PHE E O 1
ATOM 7712 N N . SER E 2 60 ? -25.668 -6.229 -18.566 1.00 42.06 60 SER E N 1
ATOM 7713 C CA . SER E 2 60 ? -26.805 -6.357 -17.660 1.00 40.60 60 SER E CA 1
ATOM 7714 C C . SER E 2 60 ? -27.290 -4.971 -17.252 1.00 41.81 60 SER E C 1
ATOM 7715 O O . SER E 2 60 ? -26.521 -4.009 -17.245 1.00 41.10 60 SER E O 1
ATOM 7718 N N . GLU E 2 61 ? -28.547 -4.878 -16.852 1.00 41.19 61 GLU E N 1
ATOM 7719 C CA . GLU E 2 61 ? -29.055 -3.628 -16.338 1.00 42.13 61 GLU E CA 1
ATOM 7720 C C . GLU E 2 61 ? -28.976 -3.591 -14.801 1.00 45.16 61 GLU E C 1
ATOM 7721 O O . GLU E 2 61 ? -29.431 -4.522 -14.145 1.00 43.04 61 GLU E O 1
ATOM 7727 N N . GLN E 2 62 ? -28.369 -2.532 -14.246 1.00 41.52 62 GLN E N 1
ATOM 7728 C CA . GLN E 2 62 ? -28.387 -2.269 -12.811 1.00 41.20 62 GLN E CA 1
ATOM 7729 C C . GLN E 2 62 ? -28.825 -0.821 -12.548 1.00 45.27 62 GLN E C 1
ATOM 7730 O O . GLN E 2 62 ? -28.195 0.118 -13.043 1.00 41.89 62 GLN E O 1
ATOM 7736 N N . ASP E 2 63 ? -29.846 -0.649 -11.715 1.00 44.28 63 ASP E N 1
ATOM 7737 C CA . ASP E 2 63 ? -30.396 0.667 -11.366 1.00 47.59 63 ASP E CA 1
ATOM 7738 C C . ASP E 2 63 ? -30.494 1.613 -12.587 1.00 47.54 63 ASP E C 1
ATOM 7739 O O . ASP E 2 63 ? -30.065 2.765 -12.533 1.00 42.90 63 ASP E O 1
ATOM 7744 N N . GLY E 2 64 ? -31.068 1.110 -13.677 1.00 43.36 64 GLY E N 1
ATOM 7745 C CA . GLY E 2 64 ? -31.307 1.912 -14.869 1.00 42.68 64 GLY E CA 1
ATOM 7746 C C . GLY E 2 64 ? -30.142 2.106 -15.823 1.00 40.58 64 GLY E C 1
ATOM 7747 O O . GLY E 2 64 ? -30.297 2.737 -16.860 1.00 40.33 64 GLY E O 1
ATOM 7748 N N . GLU E 2 65 ? -28.988 1.522 -15.509 1.00 44.55 65 GLU E N 1
ATOM 7749 C CA . GLU E 2 65 ? -27.796 1.642 -16.358 1.00 42.72 65 GLU E CA 1
ATOM 7750 C C . GLU E 2 65 ? -27.408 0.292 -16.960 1.00 43.01 65 GLU E C 1
ATOM 7751 O O . GLU E 2 65 ? -27.576 -0.761 -16.342 1.00 42.03 65 GLU E O 1
ATOM 7757 N N . THR E 2 66 ? -26.932 0.327 -18.198 1.00 42.88 66 THR E N 1
ATOM 7758 C CA . THR E 2 66 ? -26.466 -0.871 -18.860 1.00 41.72 66 THR E CA 1
ATOM 7759 C C . THR E 2 66 ? -24.974 -1.023 -18.599 1.00 40.61 66 THR E C 1
ATOM 7760 O O . THR E 2 66 ? -24.168 -0.211 -19.009 1.00 41.82 66 THR E O 1
ATOM 7764 N N . LEU E 2 67 ? -24.622 -2.084 -17.896 1.00 41.21 67 LEU E N 1
ATOM 7765 C CA . LEU E 2 67 ? -23.260 -2.302 -17.486 1.00 37.51 67 LEU E CA 1
ATOM 7766 C C . LEU E 2 67 ? -22.613 -3.366 -18.358 1.00 38.49 67 LEU E C 1
ATOM 7767 O O . LEU E 2 67 ? -23.199 -4.433 -18.588 1.00 43.13 67 LEU E O 1
ATOM 7772 N N . ILE E 2 68 ? -21.396 -3.111 -18.820 1.00 35.44 68 ILE E N 1
ATOM 7773 C CA . ILE E 2 68 ? -20.670 -4.139 -19.537 1.00 41.27 68 ILE E CA 1
ATOM 7774 C C . ILE E 2 68 ? -19.799 -4.928 -18.549 1.00 36.93 68 ILE E C 1
ATOM 7775 O O . ILE E 2 68 ? -19.204 -4.352 -17.647 1.00 35.52 68 ILE E O 1
ATOM 7780 N N . ARG E 2 69 ? -19.749 -6.247 -18.698 1.00 37.35 69 ARG E N 1
ATOM 7781 C CA . ARG E 2 69 ? -18.901 -7.089 -17.840 1.00 33.43 69 ARG E CA 1
ATOM 7782 C C . ARG E 2 69 ? -17.584 -7.278 -18.567 1.00 36.20 69 ARG E C 1
ATOM 7783 O O . ARG E 2 69 ? -17.534 -7.982 -19.579 1.00 38.71 69 ARG E O 1
ATOM 7791 N N . PHE E 2 70 ? -16.525 -6.612 -18.119 1.00 33.54 70 PHE E N 1
ATOM 7792 C CA . PHE E 2 70 ? -15.319 -6.565 -18.954 1.00 36.46 70 PHE E CA 1
ATOM 7793 C C . PHE E 2 70 ? -14.158 -7.482 -18.530 1.00 31.18 70 PHE E C 1
ATOM 7794 O O . PHE E 2 70 ? -13.230 -7.725 -19.314 1.00 29.35 70 PHE E O 1
ATOM 7802 N N . GLY E 2 71 ? -14.218 -8.023 -17.322 1.00 28.68 71 GLY E N 1
ATOM 7803 C CA . GLY E 2 71 ? -13.094 -8.795 -16.844 1.00 28.66 71 GLY E CA 1
ATOM 7804 C C . GLY E 2 71 ? -13.324 -9.532 -15.558 1.00 30.59 71 GLY E C 1
ATOM 7805 O O . GLY E 2 71 ? -14.403 -9.496 -14.988 1.00 33.03 71 GLY E O 1
ATOM 7806 N N . SER E 2 72 ? -12.295 -10.228 -15.104 1.00 34.87 72 SER E N 1
ATOM 7807 C CA . SER E 2 72 ? -12.348 -10.928 -13.840 1.00 30.61 72 SER E CA 1
ATOM 7808 C C . SER E 2 72 ? -11.059 -10.663 -13.110 1.00 34.24 72 SER E C 1
ATOM 7809 O O . SER E 2 72 ? -9.995 -10.563 -13.745 1.00 38.02 72 SER E O 1
ATOM 7812 N N . LEU E 2 73 ? -11.140 -10.568 -11.786 1.00 34.61 73 LEU E N 1
ATOM 7813 C CA . LEU E 2 73 ? -9.972 -10.248 -10.967 1.00 36.44 73 LEU E CA 1
ATOM 7814 C C . LEU E 2 73 ? -9.791 -11.332 -9.953 1.00 34.99 73 LEU E C 1
ATOM 7815 O O . LEU E 2 73 ? -10.739 -11.708 -9.273 1.00 36.69 73 LEU E O 1
ATOM 7820 N N . GLN E 2 74 ? -8.580 -11.866 -9.886 1.00 41.51 74 GLN E N 1
ATOM 7821 C CA . GLN E 2 74 ? -8.271 -12.919 -8.936 1.00 44.97 74 GLN E CA 1
ATOM 7822 C C . GLN E 2 74 ? -7.184 -12.442 -8.007 1.00 40.58 74 GLN E C 1
ATOM 7823 O O . GLN E 2 74 ? -6.064 -12.185 -8.446 1.00 41.67 74 GLN E O 1
ATOM 7829 N N . ILE E 2 75 ? -7.500 -12.352 -6.722 1.00 42.80 75 ILE E N 1
ATOM 7830 C CA . ILE E 2 75 ? -6.512 -11.967 -5.718 1.00 47.34 75 ILE E CA 1
ATOM 7831 C C . ILE E 2 75 ? -5.929 -13.118 -4.910 1.00 48.59 75 ILE E C 1
ATOM 7832 O O . ILE E 2 75 ? -6.678 -13.855 -4.282 1.00 48.86 75 ILE E O 1
ATOM 7837 N N . ASP E 2 76 ? -4.604 -13.265 -4.915 1.00 48.50 76 ASP E N 1
ATOM 7838 C CA . ASP E 2 76 ? -3.956 -14.177 -3.980 1.00 50.86 76 ASP E CA 1
ATOM 7839 C C . ASP E 2 76 ? -2.605 -13.730 -3.334 1.00 52.45 76 ASP E C 1
ATOM 7840 O O . ASP E 2 76 ? -1.583 -13.738 -4.023 1.00 52.84 76 ASP E O 1
ATOM 7845 N N . GLY E 2 77 ? -2.560 -13.277 -2.076 1.00 46.89 77 GLY E N 1
ATOM 7846 C CA . GLY E 2 77 ? -3.501 -12.363 -1.469 1.00 49.16 77 GLY E CA 1
ATOM 7847 C C . GLY E 2 77 ? -2.862 -11.013 -1.800 1.00 50.86 77 GLY E C 1
ATOM 7848 O O . GLY E 2 77 ? -3.505 -9.965 -1.780 1.00 56.21 77 GLY E O 1
ATOM 7849 N N . GLU E 2 78 ? -1.569 -11.054 -2.115 1.00 48.39 78 GLU E N 1
ATOM 7850 C CA . GLU E 2 78 ? -0.809 -9.884 -2.542 1.00 48.86 78 GLU E CA 1
ATOM 7851 C C . GLU E 2 78 ? -0.616 -9.876 -4.072 1.00 52.32 78 GLU E C 1
ATOM 7852 O O . GLU E 2 78 ? -0.482 -8.817 -4.704 1.00 44.19 78 GLU E O 1
ATOM 7858 N N . ARG E 2 79 ? -0.514 -11.069 -4.650 1.00 49.91 79 ARG E N 1
ATOM 7859 C CA . ARG E 2 79 ? -0.536 -11.229 -6.101 1.00 49.68 79 ARG E CA 1
ATOM 7860 C C . ARG E 2 79 ? -1.962 -11.083 -6.644 1.00 44.74 79 ARG E C 1
ATOM 7861 O O . ARG E 2 79 ? -2.932 -11.395 -5.964 1.00 45.68 79 ARG E O 1
ATOM 7869 N N . ALA E 2 80 ? -2.084 -10.607 -7.875 1.00 41.97 80 ALA E N 1
ATOM 7870 C CA . ALA E 2 80 ? -3.397 -10.433 -8.485 1.00 42.21 80 ALA E CA 1
ATOM 7871 C C . ALA E 2 80 ? -3.345 -10.724 -9.976 1.00 37.91 80 ALA E C 1
ATOM 7872 O O . ALA E 2 80 ? -2.324 -10.498 -10.635 1.00 36.70 80 ALA E O 1
ATOM 7874 N N . THR E 2 81 ? -4.453 -11.209 -10.515 1.00 35.98 81 THR E N 1
ATOM 7875 C CA . THR E 2 81 ? -4.528 -11.476 -11.941 1.00 36.57 81 THR E CA 1
ATOM 7876 C C . THR E 2 81 ? -5.780 -10.859 -12.507 1.00 36.64 81 THR E C 1
ATOM 7877 O O . THR E 2 81 ? -6.839 -10.930 -11.890 1.00 35.54 81 THR E O 1
ATOM 7881 N N . LEU E 2 82 ? -5.651 -10.255 -13.684 1.00 35.48 82 LEU E N 1
ATOM 7882 C CA . LEU E 2 82 ? -6.772 -9.588 -14.323 1.00 36.26 82 LEU E CA 1
ATOM 7883 C C . LEU E 2 82 ? -7.014 -10.213 -15.676 1.00 35.25 82 LEU E C 1
ATOM 7884 O O . LEU E 2 82 ? -6.134 -10.222 -16.540 1.00 35.66 82 LEU E O 1
ATOM 7889 N N . PHE E 2 83 ? -8.212 -10.740 -15.856 1.00 34.14 83 PHE E N 1
ATOM 7890 C CA . PHE E 2 83 ? -8.612 -11.237 -17.151 1.00 37.19 83 PHE E CA 1
ATOM 7891 C C . PHE E 2 83 ? -9.463 -10.163 -17.758 1.00 36.01 83 PHE E C 1
ATOM 7892 O O . PHE E 2 83 ? -10.385 -9.681 -17.119 1.00 36.03 83 PHE E O 1
ATOM 7900 N N . VAL E 2 84 ? -9.119 -9.745 -18.967 1.00 32.90 84 VAL E N 1
ATOM 7901 C CA . VAL E 2 84 ? -9.916 -8.771 -19.663 1.00 30.29 84 VAL E CA 1
ATOM 7902 C C . VAL E 2 84 ? -10.456 -9.351 -20.952 1.00 32.45 84 VAL E C 1
ATOM 7903 O O . VAL E 2 84 ? -9.704 -9.831 -21.794 1.00 31.55 84 VAL E O 1
ATOM 7907 N N . GLY E 2 85 ? -11.768 -9.262 -21.115 1.00 34.21 85 GLY E N 1
ATOM 7908 C CA . GLY E 2 85 ? -12.414 -9.827 -22.271 1.00 37.03 85 GLY E CA 1
ATOM 7909 C C . GLY E 2 85 ? -12.096 -11.314 -22.309 1.00 39.40 85 GLY E C 1
ATOM 7910 O O . GLY E 2 85 ? -11.932 -11.948 -21.270 1.00 37.59 85 GLY E O 1
ATOM 7911 N N . LYS E 2 86 ? -11.973 -11.840 -23.522 1.00 42.93 86 LYS E N 1
ATOM 7912 C CA . LYS E 2 86 ? -11.840 -13.273 -23.788 1.00 44.63 86 LYS E CA 1
ATOM 7913 C C . LYS E 2 86 ? -10.386 -13.688 -23.910 1.00 42.54 86 LYS E C 1
ATOM 7914 O O . LYS E 2 86 ? -10.054 -14.859 -23.749 1.00 44.37 86 LYS E O 1
ATOM 7920 N N . LYS E 2 87 ? -9.525 -12.716 -24.214 1.00 38.50 87 LYS E N 1
ATOM 7921 C CA . LYS E 2 87 ? -8.208 -13.024 -24.756 1.00 41.18 87 LYS E CA 1
ATOM 7922 C C . LYS E 2 87 ? -6.991 -12.448 -24.043 1.00 39.64 87 LYS E C 1
ATOM 7923 O O . LYS E 2 87 ? -5.880 -12.584 -24.538 1.00 43.96 87 LYS E O 1
ATOM 7929 N N . GLN E 2 88 ? -7.171 -11.806 -22.896 1.00 38.72 88 GLN E N 1
ATOM 7930 C CA . GLN E 2 88 ? -6.035 -11.161 -22.245 1.00 33.80 88 GLN E CA 1
ATOM 7931 C C . GLN E 2 88 ? -5.932 -11.511 -20.792 1.00 32.00 88 GLN E C 1
ATOM 7932 O O . GLN E 2 88 ? -6.921 -11.558 -20.081 1.00 32.49 88 GLN E O 1
ATOM 7938 N N . ARG E 2 89 ? -4.702 -11.718 -20.357 1.00 35.98 89 ARG E N 1
ATOM 7939 C CA . ARG E 2 89 ? -4.389 -11.953 -18.962 1.00 37.05 89 ARG E CA 1
ATOM 7940 C C . ARG E 2 89 ? -3.306 -10.942 -18.518 1.00 37.29 89 ARG E C 1
ATOM 7941 O O . ARG E 2 89 ? -2.292 -10.771 -19.201 1.00 33.69 89 ARG E O 1
ATOM 7949 N N . LEU E 2 90 ? -3.525 -10.264 -17.396 1.00 35.26 90 LEU E N 1
ATOM 7950 C CA . LEU E 2 90 ? -2.545 -9.319 -16.859 1.00 33.74 90 LEU E CA 1
ATOM 7951 C C . LEU E 2 90 ? -2.208 -9.698 -15.440 1.00 34.13 90 LEU E C 1
ATOM 7952 O O . LEU E 2 90 ? -3.112 -9.986 -14.652 1.00 33.54 90 LEU E O 1
ATOM 7957 N N . LEU E 2 91 ? -0.915 -9.711 -15.120 1.00 34.40 91 LEU E N 1
ATOM 7958 C CA . LEU E 2 91 ? -0.458 -10.043 -13.774 1.00 36.88 91 LEU E CA 1
ATOM 7959 C C . LEU E 2 91 ? -0.063 -8.762 -12.999 1.00 39.44 91 LEU E C 1
ATOM 7960 O O . LEU E 2 91 ? 0.742 -7.960 -13.467 1.00 35.11 91 LEU E O 1
ATOM 7965 N N . GLY E 2 92 ? -0.587 -8.587 -11.794 1.00 34.63 92 GLY E N 1
ATOM 7966 C CA . GLY E 2 92 ? -0.305 -7.373 -11.059 1.00 41.64 92 GLY E CA 1
ATOM 7967 C C . GLY E 2 92 ? -0.153 -7.617 -9.570 1.00 42.89 92 GLY E C 1
ATOM 7968 O O . GLY E 2 92 ? 0.040 -8.758 -9.144 1.00 40.69 92 GLY E O 1
ATOM 7969 N N . LYS E 2 93 ? -0.293 -6.550 -8.787 1.00 36.75 93 LYS E N 1
ATOM 7970 C CA . LYS E 2 93 ? 0.067 -6.552 -7.373 1.00 37.97 93 LYS E CA 1
ATOM 7971 C C . LYS E 2 93 ? -0.957 -5.738 -6.618 1.00 42.10 93 LYS E C 1
ATOM 7972 O O . LYS E 2 93 ? -1.423 -4.704 -7.100 1.00 40.23 93 LYS E O 1
ATOM 7974 N N . VAL E 2 94 ? -1.304 -6.212 -5.433 1.00 43.34 94 VAL E N 1
ATOM 7975 C CA . VAL E 2 94 ? -2.064 -5.423 -4.491 1.00 43.01 94 VAL E CA 1
ATOM 7976 C C . VAL E 2 94 ? -1.058 -4.625 -3.662 1.00 48.37 94 VAL E C 1
ATOM 7977 O O . VAL E 2 94 ? -0.185 -5.210 -3.000 1.00 47.80 94 VAL E O 1
ATOM 7981 N N . THR E 2 95 ? -1.162 -3.299 -3.763 1.00 44.65 95 THR E N 1
ATOM 7982 C CA . THR E 2 95 ? -0.229 -2.349 -3.155 1.00 47.32 95 THR E CA 1
ATOM 7983 C C . THR E 2 95 ? -0.891 -1.406 -2.140 1.00 46.56 95 THR E C 1
ATOM 7984 O O . THR E 2 95 ? -1.956 -0.823 -2.390 1.00 44.72 95 THR E O 1
ATOM 7988 N N . LYS E 2 96 ? -0.240 -1.229 -1.005 1.00 49.60 96 LYS E N 1
ATOM 7989 C CA . LYS E 2 96 ? -0.685 -0.256 -0.027 1.00 47.48 96 LYS E CA 1
ATOM 7990 C C . LYS E 2 96 ? -0.244 1.126 -0.483 1.00 44.30 96 LYS E C 1
ATOM 7991 O O . LYS E 2 96 ? 0.876 1.293 -0.972 1.00 45.60 96 LYS E O 1
ATOM 7997 N N . LEU E 2 97 ? -1.138 2.103 -0.382 1.00 42.46 97 LEU E N 1
ATOM 7998 C CA . LEU E 2 97 ? -0.785 3.469 -0.749 1.00 47.84 97 LEU E CA 1
ATOM 7999 C C . LEU E 2 97 ? 0.055 4.115 0.343 1.00 48.27 97 LEU E C 1
ATOM 8000 O O . LEU E 2 97 ? -0.364 4.205 1.507 1.00 47.60 97 LEU E O 1
ATOM 8005 N N . ASP E 2 98 ? 1.236 4.571 -0.054 1.00 50.03 98 ASP E N 1
ATOM 8006 C CA . ASP E 2 98 ? 2.040 5.489 0.747 1.00 54.34 98 ASP E CA 1
ATOM 8007 C C . ASP E 2 98 ? 1.172 6.613 1.322 1.00 54.89 98 ASP E C 1
ATOM 8008 O O . ASP E 2 98 ? 1.175 6.843 2.539 1.00 54.20 98 ASP E O 1
ATOM 8013 N N . VAL E 2 99 ? 0.395 7.263 0.449 1.00 48.36 99 VAL E N 1
ATOM 8014 C CA . VAL E 2 99 ? -0.502 8.329 0.866 1.00 45.25 99 VAL E CA 1
ATOM 8015 C C . VAL E 2 99 ? -1.920 7.961 0.497 1.00 44.57 99 VAL E C 1
ATOM 8016 O O . VAL E 2 99 ? -2.255 7.892 -0.686 1.00 45.34 99 VAL E O 1
ATOM 8020 N N . PRO E 2 100 ? -2.761 7.748 1.516 1.00 41.23 100 PRO E N 1
ATOM 8021 C CA . PRO E 2 100 ? -4.188 7.454 1.367 1.00 40.68 100 PRO E CA 1
ATOM 8022 C C . PRO E 2 100 ? -4.917 8.518 0.558 1.00 43.54 100 PRO E C 1
ATOM 8023 O O . PRO E 2 100 ? -4.542 9.711 0.582 1.00 43.16 100 PRO E O 1
ATOM 8027 N N . MET E 2 101 ? -5.959 8.077 -0.148 1.00 42.05 101 MET E N 1
ATOM 8028 C CA . MET E 2 101 ? -6.685 8.947 -1.058 1.00 38.72 101 MET E CA 1
ATOM 8029 C C . MET E 2 101 ? -8.136 9.053 -0.651 1.00 37.44 101 MET E C 1
ATOM 8030 O O . MET E 2 101 ? -8.835 8.050 -0.510 1.00 31.10 101 MET E O 1
ATOM 8035 N N . GLY E 2 102 ? -8.594 10.289 -0.489 1.00 35.27 102 GLY E N 1
ATOM 8036 C CA . GLY E 2 102 ? -9.994 10.531 -0.206 1.00 36.88 102 GLY E CA 1
ATOM 8037 C C . GLY E 2 102 ? -10.771 10.535 -1.503 1.00 33.98 102 GLY E C 1
ATOM 8038 O O . GLY E 2 102 ? -10.336 11.092 -2.499 1.00 37.07 102 GLY E O 1
ATOM 8039 N N . ILE E 2 103 ? -11.901 9.857 -1.528 1.00 38.72 103 ILE E N 1
ATOM 8040 C CA . ILE E 2 103 ? -12.767 9.958 -2.683 1.00 36.75 103 ILE E CA 1
ATOM 8041 C C . ILE E 2 103 ? -13.784 10.972 -2.274 1.00 37.80 103 ILE E C 1
ATOM 8042 O O . ILE E 2 103 ? -14.552 10.741 -1.342 1.00 36.22 103 ILE E O 1
ATOM 8047 N N . MET E 2 104 ? -13.764 12.128 -2.919 1.00 43.07 104 MET E N 1
ATOM 8048 C CA . MET E 2 104 ? -14.774 13.117 -2.607 1.00 38.55 104 MET E CA 1
ATOM 8049 C C . MET E 2 104 ? -15.698 13.401 -3.772 1.00 39.17 104 MET E C 1
ATOM 8050 O O . MET E 2 104 ? -15.278 13.451 -4.921 1.00 42.21 104 MET E O 1
ATOM 8055 N N . HIS E 2 105 ? -16.974 13.547 -3.451 1.00 41.44 105 HIS E N 1
ATOM 8056 C CA . HIS E 2 105 ? -18.001 13.864 -4.419 1.00 41.25 105 HIS E CA 1
ATOM 8057 C C . HIS E 2 105 ? -18.322 15.348 -4.381 1.00 37.98 105 HIS E C 1
ATOM 8058 O O . HIS E 2 105 ? -18.719 15.880 -3.365 1.00 40.28 105 HIS E O 1
ATOM 8065 N N . PHE E 2 106 ? -18.133 16.020 -5.497 1.00 43.02 106 PHE E N 1
ATOM 8066 C CA . PHE E 2 106 ? -18.410 17.446 -5.578 1.00 42.28 106 PHE E CA 1
ATOM 8067 C C . PHE E 2 106 ? -19.777 17.674 -6.221 1.00 42.82 106 PHE E C 1
ATOM 8068 O O . PHE E 2 106 ? -19.962 17.475 -7.430 1.00 43.65 106 PHE E O 1
ATOM 8076 N N . ASN E 2 107 ? -20.742 18.048 -5.389 1.00 39.00 107 ASN E N 1
ATOM 8077 C CA . ASN E 2 107 ? -22.080 18.368 -5.851 1.00 43.12 107 ASN E CA 1
ATOM 8078 C C . ASN E 2 107 ? -22.113 19.793 -6.380 1.00 47.40 107 ASN E C 1
ATOM 8079 O O . ASN E 2 107 ? -22.081 20.750 -5.608 1.00 43.66 107 ASN E O 1
ATOM 8084 N N . SER E 2 108 ? -22.163 19.928 -7.702 1.00 47.83 108 SER E N 1
ATOM 8085 C CA . SER E 2 108 ? -21.990 21.238 -8.326 1.00 46.16 108 SER E CA 1
ATOM 8086 C C . SER E 2 108 ? -23.188 22.133 -8.119 1.00 46.24 108 SER E C 1
ATOM 8087 O O . SER E 2 108 ? -23.046 23.333 -8.060 1.00 47.67 108 SER E O 1
ATOM 8090 N N . LYS E 2 109 ? -24.370 21.531 -8.042 1.00 49.07 109 LYS E N 1
ATOM 8091 C CA . LYS E 2 109 ? -25.607 22.262 -7.822 1.00 46.49 109 LYS E CA 1
ATOM 8092 C C . LYS E 2 109 ? -25.586 23.088 -6.546 1.00 45.16 109 LYS E C 1
ATOM 8093 O O . LYS E 2 109 ? -25.840 24.291 -6.575 1.00 41.15 109 LYS E O 1
ATOM 8099 N N . ASP E 2 110 ? -25.284 22.434 -5.432 1.00 47.31 110 ASP E N 1
ATOM 8100 C CA . ASP E 2 110 ? -25.254 23.097 -4.133 1.00 47.72 110 ASP E CA 1
ATOM 8101 C C . ASP E 2 110 ? -23.856 23.567 -3.731 1.00 48.49 110 ASP E C 1
ATOM 8102 O O . ASP E 2 110 ? -23.693 24.104 -2.641 1.00 51.37 110 ASP E O 1
ATOM 8107 N N . ASN E 2 111 ? -22.856 23.331 -4.585 1.00 48.48 111 ASN E N 1
ATOM 8108 C CA . ASN E 2 111 ? -21.437 23.516 -4.224 1.00 48.22 111 ASN E CA 1
ATOM 8109 C C . ASN E 2 111 ? -21.157 22.913 -2.870 1.00 46.11 111 ASN E C 1
ATOM 8110 O O . ASN E 2 111 ? -20.665 23.587 -1.968 1.00 50.80 111 ASN E O 1
ATOM 8115 N N . LYS E 2 112 ? -21.505 21.644 -2.728 1.00 48.46 112 LYS E N 1
ATOM 8116 C CA . LYS E 2 112 ? -21.244 20.909 -1.495 1.00 50.53 112 LYS E CA 1
ATOM 8117 C C . LYS E 2 112 ? -20.339 19.730 -1.840 1.00 48.89 112 LYS E C 1
ATOM 8118 O O . LYS E 2 112 ? -20.306 19.285 -2.993 1.00 46.07 112 LYS E O 1
ATOM 8124 N N . VAL E 2 113 ? -19.599 19.231 -0.857 1.00 46.89 113 VAL E N 1
ATOM 8125 C CA . VAL E 2 113 ? -18.630 18.176 -1.104 1.00 43.41 113 VAL E CA 1
ATOM 8126 C C . VAL E 2 113 ? -18.743 17.120 -0.034 1.00 44.19 113 VAL E C 1
ATOM 8127 O O . VAL E 2 113 ? -18.806 17.429 1.154 1.00 48.33 113 VAL E O 1
ATOM 8131 N N . GLU E 2 114 ? -18.785 15.864 -0.459 1.00 44.17 114 GLU E N 1
ATOM 8132 C CA . GLU E 2 114 ? -18.941 14.754 0.466 1.00 42.53 114 GLU E CA 1
ATOM 8133 C C . GLU E 2 114 ? -17.704 13.874 0.423 1.00 39.61 114 GLU E C 1
ATOM 8134 O O . GLU E 2 114 ? -17.146 13.655 -0.640 1.00 38.00 114 GLU E O 1
ATOM 8140 N N . LEU E 2 115 ? -17.279 13.371 1.575 1.00 36.16 115 LEU E N 1
ATOM 8141 C CA . LEU E 2 115 ? -16.240 12.347 1.623 1.00 42.54 115 LEU E CA 1
ATOM 8142 C C . LEU E 2 115 ? -16.925 11.009 1.384 1.00 39.88 115 LEU E C 1
ATOM 8143 O O . LEU E 2 115 ? -17.742 10.590 2.182 1.00 40.39 115 LEU E O 1
ATOM 8148 N N . VAL E 2 116 ? -16.596 10.351 0.281 1.00 41.76 116 VAL E N 1
ATOM 8149 C CA . VAL E 2 116 ? -17.259 9.106 -0.097 1.00 37.48 116 VAL E CA 1
ATOM 8150 C C . VAL E 2 116 ? -16.591 7.910 0.551 1.00 41.06 116 VAL E C 1
ATOM 8151 O O . VAL E 2 116 ? -17.264 7.008 1.068 1.00 43.63 116 VAL E O 1
ATOM 8155 N N . ASP E 2 117 ? -15.264 7.910 0.532 1.00 38.37 117 ASP E N 1
ATOM 8156 C CA . ASP E 2 117 ? -14.501 6.792 1.075 1.00 39.65 117 ASP E CA 1
ATOM 8157 C C . ASP E 2 117 ? -13.056 7.163 1.163 1.00 38.14 117 ASP E C 1
ATOM 8158 O O . ASP E 2 117 ? -12.645 8.193 0.639 1.00 38.00 117 ASP E O 1
ATOM 8163 N N . VAL E 2 118 ? -12.280 6.339 1.848 1.00 32.92 118 VAL E N 1
ATOM 8164 C CA . VAL E 2 118 ? -10.851 6.586 1.931 1.00 37.96 118 VAL E CA 1
ATOM 8165 C C . VAL E 2 118 ? -10.108 5.358 1.428 1.00 36.60 118 VAL E C 1
ATOM 8166 O O . VAL E 2 118 ? -10.304 4.252 1.924 1.00 42.82 118 VAL E O 1
ATOM 8170 N N . MET E 2 119 ? -9.304 5.563 0.393 1.00 38.44 119 MET E N 1
ATOM 8171 C CA . MET E 2 119 ? -8.603 4.494 -0.286 1.00 41.58 119 MET E CA 1
ATOM 8172 C C . MET E 2 119 ? -7.220 4.347 0.300 1.00 40.45 119 MET E C 1
ATOM 8173 O O . MET E 2 119 ? -6.433 5.304 0.294 1.00 37.43 119 MET E O 1
ATOM 8178 N N . LYS E 2 120 ? -6.919 3.136 0.761 1.00 38.69 120 LYS E N 1
ATOM 8179 C CA . LYS E 2 120 ? -5.629 2.829 1.371 1.00 41.67 120 LYS E CA 1
ATOM 8180 C C . LYS E 2 120 ? -4.815 1.827 0.555 1.00 41.11 120 LYS E C 1
ATOM 8181 O O . LYS E 2 120 ? -3.595 1.743 0.695 1.00 41.40 120 LYS E O 1
ATOM 8187 N N . TYR E 2 121 ? -5.499 1.103 -0.324 1.00 40.53 121 TYR E N 1
ATOM 8188 C CA . TYR E 2 121 ? -4.881 0.111 -1.190 1.00 45.72 121 TYR E CA 1
ATOM 8189 C C . TYR E 2 121 ? -5.357 0.308 -2.615 1.00 44.04 121 TYR E C 1
ATOM 8190 O O . TYR E 2 121 ? -6.420 0.882 -2.852 1.00 41.82 121 TYR E O 1
ATOM 8199 N N . LYS E 2 122 ? -4.568 -0.179 -3.562 1.00 40.32 122 LYS E N 1
ATOM 8200 C CA . LYS E 2 122 ? -5.007 -0.225 -4.940 1.00 42.09 122 LYS E CA 1
ATOM 8201 C C . LYS E 2 122 ? -4.569 -1.564 -5.534 1.00 39.95 122 LYS E C 1
ATOM 8202 O O . LYS E 2 122 ? -3.748 -2.266 -4.946 1.00 35.94 122 LYS E O 1
ATOM 8208 N N . VAL E 2 123 ? -5.144 -1.929 -6.671 1.00 35.41 123 VAL E N 1
ATOM 8209 C CA . VAL E 2 123 ? -4.615 -3.065 -7.423 1.00 42.11 123 VAL E CA 1
ATOM 8210 C C . VAL E 2 123 ? -4.146 -2.564 -8.763 1.00 38.46 123 VAL E C 1
ATOM 8211 O O . VAL E 2 123 ? -4.923 -2.000 -9.523 1.00 39.40 123 VAL E O 1
ATOM 8215 N N . ILE E 2 124 ? -2.874 -2.780 -9.050 1.00 38.12 124 ILE E N 1
ATOM 8216 C CA . ILE E 2 124 ? -2.268 -2.172 -10.214 1.00 40.71 124 ILE E CA 1
ATOM 8217 C C . ILE E 2 124 ? -1.631 -3.205 -11.127 1.00 37.50 124 ILE E C 1
ATOM 8218 O O . ILE E 2 124 ? -1.022 -4.148 -10.662 1.00 40.62 124 ILE E O 1
ATOM 8223 N N . PHE E 2 125 ? -1.778 -3.002 -12.434 1.00 39.68 125 PHE E N 1
ATOM 8224 C CA . PHE E 2 125 ? -1.264 -3.917 -13.445 1.00 39.15 125 PHE E CA 1
ATOM 8225 C C . PHE E 2 125 ? -0.413 -3.105 -14.403 1.00 35.97 125 PHE E C 1
ATOM 8226 O O . PHE E 2 125 ? -0.931 -2.299 -15.149 1.00 37.66 125 PHE E O 1
ATOM 8234 N N . LYS E 2 126 ? 0.901 -3.317 -14.330 1.00 39.58 126 LYS E N 1
ATOM 8235 C CA . LYS E 2 126 ? 1.932 -2.500 -14.976 1.00 35.32 126 LYS E CA 1
ATOM 8236 C C . LYS E 2 126 ? 2.568 -3.164 -16.203 1.00 43.56 126 LYS E C 1
ATOM 8237 O O . LYS E 2 126 ? 3.224 -2.495 -17.030 1.00 37.96 126 LYS E O 1
ATOM 8243 N N . ASP E 2 127 ? 2.417 -4.492 -16.296 1.00 37.69 127 ASP E N 1
ATOM 8244 C CA . ASP E 2 127 ? 3.163 -5.259 -17.281 1.00 38.55 127 ASP E CA 1
ATOM 8245 C C . ASP E 2 127 ? 2.315 -5.711 -18.476 1.00 38.47 127 ASP E C 1
ATOM 8246 O O . ASP E 2 127 ? 1.100 -5.848 -18.378 1.00 37.24 127 ASP E O 1
ATOM 8251 N N . ARG E 2 128 ? 2.977 -5.893 -19.610 1.00 36.65 128 ARG E N 1
ATOM 8252 C CA . ARG E 2 128 ? 2.315 -6.293 -20.840 1.00 43.34 128 ARG E CA 1
ATOM 8253 C C . ARG E 2 128 ? 1.276 -7.406 -20.651 1.00 40.87 128 ARG E C 1
ATOM 8254 O O . ARG E 2 128 ? 1.515 -8.369 -19.915 1.00 40.80 128 ARG E O 1
ATOM 8262 N N . PRO E 2 129 ? 0.100 -7.247 -21.288 1.00 41.49 129 PRO E N 1
ATOM 8263 C CA . PRO E 2 129 ? -0.920 -8.311 -21.317 1.00 42.00 129 PRO E CA 1
ATOM 8264 C C . PRO E 2 129 ? -0.368 -9.602 -21.920 1.00 44.40 129 PRO E C 1
ATOM 8265 O O . PRO E 2 129 ? 0.362 -9.592 -22.918 1.00 45.58 129 PRO E O 1
ATOM 8269 N N . LEU E 2 130 ? -0.686 -10.715 -21.294 1.00 42.40 130 LEU E N 1
ATOM 8270 C CA . LEU E 2 130 ? -0.362 -11.997 -21.880 1.00 47.81 130 LEU E CA 1
ATOM 8271 C C . LEU E 2 130 ? -1.583 -12.624 -22.545 1.00 48.56 130 LEU E C 1
ATOM 8272 O O . LEU E 2 130 ? -2.720 -12.342 -22.169 1.00 46.70 130 LEU E O 1
ATOM 8277 N N . PRO E 2 131 ? -1.344 -13.492 -23.532 1.00 61.45 131 PRO E N 1
ATOM 8278 C CA . PRO E 2 131 ? -2.343 -14.455 -24.027 1.00 57.86 131 PRO E CA 1
ATOM 8279 C C . PRO E 2 131 ? -2.743 -15.472 -22.928 1.00 62.36 131 PRO E C 1
ATOM 8280 O O . PRO E 2 131 ? -1.999 -15.627 -21.952 1.00 58.69 131 PRO E O 1
ATOM 8284 N N . ILE E 2 132 ? -3.880 -16.160 -23.040 1.00 63.66 132 ILE E N 1
ATOM 8285 C CA . ILE E 2 132 ? -4.889 -15.986 -24.081 1.00 65.73 132 ILE E CA 1
ATOM 8286 C C . ILE E 2 132 ? -6.218 -16.404 -23.471 1.00 65.80 132 ILE E C 1
ATOM 8287 O O . ILE E 2 132 ? -6.259 -16.834 -22.321 1.00 63.94 132 ILE E O 1
ATOM 8292 N N . VAL F 3 53 ? -18.662 -8.873 -29.348 1.00 55.51 716 VAL F N 1
ATOM 8293 C CA . VAL F 3 53 ? -18.145 -7.919 -28.361 1.00 58.17 716 VAL F CA 1
ATOM 8294 C C . VAL F 3 53 ? -16.635 -8.085 -28.211 1.00 52.90 716 VAL F C 1
ATOM 8295 O O . VAL F 3 53 ? -16.150 -9.165 -27.887 1.00 56.63 716 VAL F O 1
ATOM 8299 N N . LYS F 3 54 ? -15.902 -7.002 -28.424 1.00 48.74 717 LYS F N 1
ATOM 8300 C CA . LYS F 3 54 ? -14.460 -7.012 -28.257 1.00 49.27 717 LYS F CA 1
ATOM 8301 C C . LYS F 3 54 ? -14.028 -6.142 -27.089 1.00 50.09 717 LYS F C 1
ATOM 8302 O O . LYS F 3 54 ? -14.210 -4.915 -27.120 1.00 42.68 717 LYS F O 1
ATOM 8308 N N . ILE F 3 55 ? -13.421 -6.766 -26.081 1.00 46.59 718 ILE F N 1
ATOM 8309 C CA . ILE F 3 55 ? -12.963 -6.036 -24.902 1.00 40.30 718 ILE F CA 1
ATOM 8310 C C . ILE F 3 55 ? -11.483 -6.317 -24.682 1.00 41.31 718 ILE F C 1
ATOM 8311 O O . ILE F 3 55 ? -11.097 -7.481 -24.556 1.00 42.61 718 ILE F O 1
ATOM 8316 N N . TRP F 3 56 ? -10.662 -5.269 -24.619 1.00 40.03 719 TRP F N 1
ATOM 8317 C CA . TRP F 3 56 ? -9.226 -5.448 -24.420 1.00 38.82 719 TRP F CA 1
ATOM 8318 C C . TRP F 3 56 ? -8.519 -4.219 -23.786 1.00 40.51 719 TRP F C 1
ATOM 8319 O O . TRP F 3 56 ? -9.056 -3.089 -23.770 1.00 37.44 719 TRP F O 1
ATOM 8330 N N . VAL F 3 57 ? -7.312 -4.464 -23.270 1.00 37.71 720 VAL F N 1
ATOM 8331 C CA . VAL F 3 57 ? -6.365 -3.417 -22.883 1.00 37.16 720 VAL F CA 1
ATOM 8332 C C . VAL F 3 57 ? -5.369 -3.096 -23.999 1.00 39.09 720 VAL F C 1
ATOM 8333 O O . VAL F 3 57 ? -4.672 -3.980 -24.482 1.00 35.88 720 VAL F O 1
ATOM 8337 N N . LYS F 3 58 ? -5.318 -1.846 -24.435 1.00 38.96 721 LYS F N 1
ATOM 8338 C CA . LYS F 3 58 ? -4.188 -1.395 -25.223 1.00 40.55 721 LYS F CA 1
ATOM 8339 C C . LYS F 3 58 ? -3.100 -0.916 -24.255 1.00 45.19 721 LYS F C 1
ATOM 8340 O O . LYS F 3 58 ? -3.228 0.147 -23.647 1.00 46.81 721 LYS F O 1
ATOM 8346 N N . TYR F 3 59 ? -2.044 -1.716 -24.118 1.00 39.65 722 TYR F N 1
ATOM 8347 C CA . TYR F 3 59 ? -0.940 -1.465 -23.204 1.00 37.49 722 TYR F CA 1
ATOM 8348 C C . TYR F 3 59 ? -0.191 -0.153 -23.474 1.00 42.89 722 TYR F C 1
ATOM 8349 O O . TYR F 3 59 ? 0.069 0.191 -24.634 1.00 42.25 722 TYR F O 1
ATOM 8358 N N . ASN F 3 60 ? 0.154 0.581 -22.415 1.00 38.13 723 ASN F N 1
ATOM 8359 C CA . ASN F 3 60 ? 1.103 1.686 -22.546 1.00 40.19 723 ASN F CA 1
ATOM 8360 C C . ASN F 3 60 ? 2.469 1.197 -22.113 1.00 38.87 723 ASN F C 1
ATOM 8361 O O . ASN F 3 60 ? 2.578 0.573 -21.052 1.00 42.28 723 ASN F O 1
ATOM 8366 N N . GLU F 3 61 ? 3.507 1.510 -22.890 1.00 36.92 724 GLU F N 1
ATOM 8367 C CA . GLU F 3 61 ? 4.837 0.947 -22.653 1.00 37.96 724 GLU F CA 1
ATOM 8368 C C . GLU F 3 61 ? 5.414 1.449 -21.356 1.00 41.33 724 GLU F C 1
ATOM 8369 O O . GLU F 3 61 ? 6.144 0.741 -20.676 1.00 42.89 724 GLU F O 1
ATOM 8375 N N . GLY F 3 62 ? 5.077 2.674 -20.991 1.00 43.90 725 GLY F N 1
ATOM 8376 C CA . GLY F 3 62 ? 5.437 3.120 -19.670 1.00 41.49 725 GLY F CA 1
ATOM 8377 C C . GLY F 3 62 ? 4.425 4.087 -19.113 1.00 44.85 725 GLY F C 1
ATOM 8378 O O . GLY F 3 62 ? 3.232 4.016 -19.446 1.00 43.01 725 GLY F O 1
ATOM 8379 N N . PHE F 3 63 ? 4.915 5.002 -18.279 1.00 38.84 726 PHE F N 1
ATOM 8380 C CA . PHE F 3 63 ? 4.059 5.798 -17.415 1.00 41.43 726 PHE F CA 1
ATOM 8381 C C . PHE F 3 63 ? 4.484 7.276 -17.415 1.00 41.05 726 PHE F C 1
ATOM 8382 O O . PHE F 3 63 ? 5.650 7.595 -17.211 1.00 42.40 726 PHE F O 1
ATOM 8390 N N . SER F 3 64 ? 3.544 8.166 -17.599 1.00 45.27 727 SER F N 1
ATOM 8391 C CA . SER F 3 64 ? 3.847 9.563 -17.606 1.00 38.61 727 SER F CA 1
ATOM 8392 C C . SER F 3 64 ? 3.078 10.344 -16.578 1.00 39.64 727 SER F C 1
ATOM 8393 O O . SER F 3 64 ? 1.893 10.251 -16.497 1.00 41.27 727 SER F O 1
ATOM 8396 N N . ASN F 3 65 ? 3.789 11.133 -15.807 1.00 42.60 728 ASN F N 1
ATOM 8397 C CA . ASN F 3 65 ? 3.212 11.999 -14.816 1.00 44.09 728 ASN F CA 1
ATOM 8398 C C . ASN F 3 65 ? 3.464 13.398 -15.298 1.00 39.92 728 ASN F C 1
ATOM 8399 O O . ASN F 3 65 ? 4.550 13.710 -15.651 1.00 41.40 728 ASN F O 1
ATOM 8404 N N . ALA F 3 66 ? 2.457 14.241 -15.311 1.00 41.63 729 ALA F N 1
ATOM 8405 C CA . ALA F 3 66 ? 2.629 15.609 -15.742 1.00 41.30 729 ALA F CA 1
ATOM 8406 C C . ALA F 3 66 ? 3.059 16.483 -14.576 1.00 41.64 729 ALA F C 1
ATOM 8407 O O . ALA F 3 66 ? 3.138 16.021 -13.473 1.00 34.54 729 ALA F O 1
ATOM 8409 N N . VAL F 3 67 ? 3.340 17.746 -14.839 1.00 39.88 730 VAL F N 1
ATOM 8410 C CA . VAL F 3 67 ? 3.729 18.634 -13.780 1.00 38.49 730 VAL F CA 1
ATOM 8411 C C . VAL F 3 67 ? 2.457 19.027 -13.100 1.00 40.48 730 VAL F C 1
ATOM 8412 O O . VAL F 3 67 ? 1.437 19.092 -13.717 1.00 38.57 730 VAL F O 1
ATOM 8416 N N . ARG F 3 68 ? 2.537 19.293 -11.818 1.00 40.21 731 ARG F N 1
ATOM 8417 C CA . ARG F 3 68 ? 1.361 19.723 -11.099 1.00 42.06 731 ARG F CA 1
ATOM 8418 C C . ARG F 3 68 ? 0.931 21.111 -11.573 1.00 42.40 731 ARG F C 1
ATOM 8419 O O . ARG F 3 68 ? 1.736 21.896 -12.080 1.00 44.91 731 ARG F O 1
ATOM 8427 N N . LYS F 3 69 ? -0.355 21.382 -11.434 1.00 38.01 732 LYS F N 1
ATOM 8428 C CA . LYS F 3 69 ? -0.973 22.610 -11.893 1.00 39.76 732 LYS F CA 1
ATOM 8429 C C . LYS F 3 69 ? -1.763 23.195 -10.756 1.00 41.13 732 LYS F C 1
ATOM 8430 O O . LYS F 3 69 ? -2.155 22.479 -9.827 1.00 40.56 732 LYS F O 1
ATOM 8436 N N . ASN F 3 70 ? -2.018 24.489 -10.829 1.00 40.21 733 ASN F N 1
ATOM 8437 C CA . ASN F 3 70 ? -2.907 25.113 -9.867 1.00 42.62 733 ASN F CA 1
ATOM 8438 C C . ASN F 3 70 ? -4.339 24.654 -10.037 1.00 41.58 733 ASN F C 1
ATOM 8439 O O . ASN F 3 70 ? -4.711 24.158 -11.086 1.00 45.58 733 ASN F O 1
ATOM 8444 N N . VAL F 3 71 ? -5.125 24.827 -8.979 1.00 48.76 734 VAL F N 1
ATOM 8445 C CA . VAL F 3 71 ? -6.525 24.439 -8.937 1.00 40.44 734 VAL F CA 1
ATOM 8446 C C . VAL F 3 71 ? -7.368 25.656 -8.616 1.00 45.34 734 VAL F C 1
ATOM 8447 O O . VAL F 3 71 ? -7.134 26.323 -7.603 1.00 42.89 734 VAL F O 1
ATOM 8451 N N . THR F 3 72 ? -8.359 25.930 -9.457 1.00 46.13 735 THR F N 1
ATOM 8452 C CA . THR F 3 72 ? -9.321 26.992 -9.182 1.00 44.08 735 THR F CA 1
ATOM 8453 C C . THR F 3 72 ? -10.593 26.385 -8.603 1.00 45.33 735 THR F C 1
ATOM 8454 O O . THR F 3 72 ? -10.781 25.168 -8.594 1.00 47.07 735 THR F O 1
ATOM 8458 N N . TRP F 3 73 ? -11.463 27.240 -8.094 1.00 50.66 736 TRP F N 1
ATOM 8459 C CA . TRP F 3 73 ? -12.716 26.771 -7.544 1.00 49.69 736 TRP F CA 1
ATOM 8460 C C . TRP F 3 73 ? -13.531 26.024 -8.599 1.00 51.27 736 TRP F C 1
ATOM 8461 O O . TRP F 3 73 ? -14.044 24.941 -8.328 1.00 49.29 736 TRP F O 1
ATOM 8472 N N . ASN F 3 74 ? -13.608 26.593 -9.807 1.00 47.97 737 ASN F N 1
ATOM 8473 C CA . ASN F 3 74 ? -14.273 25.956 -10.943 1.00 47.63 737 ASN F CA 1
ATOM 8474 C C . ASN F 3 74 ? -13.665 24.587 -11.328 1.00 47.77 737 ASN F C 1
ATOM 8475 O O . ASN F 3 74 ? -14.350 23.738 -11.885 1.00 45.07 737 ASN F O 1
ATOM 8480 N N . ASN F 3 75 ? -12.385 24.361 -11.062 1.00 46.11 738 ASN F N 1
ATOM 8481 C CA . ASN F 3 75 ? -11.812 23.047 -11.365 1.00 47.20 738 ASN F CA 1
ATOM 8482 C C . ASN F 3 75 ? -12.396 21.912 -10.536 1.00 47.27 738 ASN F C 1
ATOM 8483 O O . ASN F 3 75 ? -12.378 20.761 -10.960 1.00 46.11 738 ASN F O 1
ATOM 8488 N N . LEU F 3 76 ? -12.903 22.244 -9.352 1.00 48.63 739 LEU F N 1
ATOM 8489 C CA . LEU F 3 76 ? -13.494 21.254 -8.459 1.00 48.32 739 LEU F CA 1
ATOM 8490 C C . LEU F 3 76 ? -14.979 21.024 -8.678 1.00 49.38 739 LEU F C 1
ATOM 8491 O O . LEU F 3 76 ? -15.482 19.925 -8.427 1.00 47.82 739 LEU F O 1
ATOM 8496 N N . TRP F 3 77 ? -15.683 22.072 -9.090 1.00 48.12 740 TRP F N 1
ATOM 8497 C CA . TRP F 3 77 ? -17.110 21.985 -9.372 1.00 47.35 740 TRP F CA 1
ATOM 8498 C C . TRP F 3 77 ? -17.255 21.942 -10.856 1.00 51.28 740 TRP F C 1
ATOM 8499 O O . TRP F 3 77 ? -16.701 22.788 -11.520 1.00 58.05 740 TRP F O 1
ATOM 8510 N N . GLU F 3 78 ? -17.991 20.971 -11.378 1.00 54.95 741 GLU F N 1
ATOM 8511 C CA . GLU F 3 78 ? -18.141 20.789 -12.819 1.00 54.83 741 GLU F CA 1
ATOM 8512 C C . GLU F 3 78 ? -16.776 20.630 -13.473 1.00 55.89 741 GLU F C 1
ATOM 8513 O O . GLU F 3 78 ? -16.143 19.579 -13.355 1.00 58.85 741 GLU F O 1
#

Sequence (1050 aa):
SINLHSAPEYDPSYKLIQLTPELLDIIQDPHQLRFKSLDKDKSEVVLCSHDKTWVLKQRKHSNTVLLMREFVPEQPITFDETLLFGLSKPYMDVVGFAKTESEFETRETHGELNLNSVPIYNGELDFSDKIMKRSSTKVIGTLEELLENSPCSALEGISKWHKIGGSVKDGVLCILSQDFLFKALHVLLMSAMAESLDLQHLNVEDTHHAVGKDIEDEFNPYTREIIETVLNKFAVQENTWRLRIPFIAQWYGIQALRKYVSGISMPIDEFLIKWKSLFPPFFPCDIDIDMLRGYHFKPTDKTVQYIAKSTLPMDPKERFKVLFRLQSQWDLEDIKPLIEELNSRGMKIDSFIMKYARRKRLGKKTVVTSRPSVDIDASQWQKLTQSREKQTTVITPLGMMMLEIQGELELPKDFASLARRDSPNEGRFSEQDGETLIRFGSLQIDGERATLFVGKKQRLLGKVTKLDVPMGIMHFNSKDNKVELVDVMKYKVIFKDRPLPIMQTVKIWVKYNEGFSNAVRKNVTWNNLWSINLHSAPEYDPSYKLIQLTPELLDIIQDPHQLRFKSLDKDKSEVVLCSHDKTWVLKQRKHSNTVLLMREFVPEQPITFDETLLFGLSKPYMDVVGFAKTESEFETRETHGELNLNSVPIYNGELDFSDKIMKRSSTKVIGTLEELLENSPCSALEGISKWHKIGGSVKDGVLCILSQDFLFKALHVLLMSAMAESLDLQHLNVEDTHHAVGKDIEDEFNPYTREIIETVLNKFAVQEQNTWRLRIPFIAQWYGIQALRKYVSGISMPIDEFLIKWKSLFPPFFPCDIDIDMLRGYHFKPTDKTVQYIAKSTLPMDPKERFKVLFRLQSQWDLEDIKPLIEESRGMKIDSFIMKYARRKRLGKKTVVTSRPSVDIDASQWQKLTTVITPLGMMMLEIQGELELPKDFASLARRDSPNEGRFSEQDGETLIRFGSLQIDGERATLFVGKKQRLLGKVTKLDVPMGIMHFNSKDNKVELVDVMKYKVIFKDRPLPIVKIWVKYNEGFSNAVRKNVTWNNLWE

Radius of gyration: 42.1 Å; Cα contacts (8 Å, |Δi|>4): 2108; chains: 6; bounding box: 101×102×108 Å

Organism: Saccharomyces cerevisiae (strain ATCC 204508 / S288c) (NCBI:txid559292)

GO terms:
  GO:0007064 mitotic sister chromatid cohesion (P, IGI)
  GO:0034398 telomere tethering at nuclear periphery (P, IMP)
  GO:0035753 maintenance of DNA trinucleotide repeats (P, IMP)
  GO:0007064 mitotic sister chromatid cohesion (P, IMP)
  GO:0031390 Ctf18 RFC-like complex (C, IPI)
  GO:0005515 protein binding (F, IPI)

Foldseek 3Di:
DEAEAEDPDADPVDAAEDQDPVNVCVVVVVVQKDWAFLDDPDTWIWIDGQAFIKTKDKDFADDKDFDKAWDDDPDDDDDDDDDDDPDDDHDTYIYGRHIDRMHIYIGTDQWDWDCAQAAEDQDFPVCVVVLVVTDDVDADQDLVSRVRNTRYHNVSSVLVCLAQLWFHDPSGIYGYDPNVLLVLLQLLLLLCVVVVHDQQFADLVVSVCSRPVPPDVNRDPCDSRNSVSSQSHQWPCVVGTHGNVLVNLLVLLLVLLVPPAEPHKDFPVVSVVSSVVPHRPPRDDDDDCVSNQLFWDALDPRMIHGDDLVVADQPQLRRLVVRCVSPFKAQPRSCQNSRVVNCPVPDPSVVVQVVAWDWDDDDHGIIIGGD/DDADEAAPVVVVLLVVFDDPPPDAPRLGHAAEAEPDDDDDDPDQVVVVVVDDVVQVQWDDDPNDIHGDFWDWDDDDLWIWIGGDDWWIFTWGKDFDPDKDWDKDQDPVVRYIYGPDIYGIHIYTYDDIDTDD/DDDDDDDPDDPDDDDDDDDDDDPVVVD/DEAEAEDPDADPVDAAEDQDPVNVVVVPDDPQKDWAFLDDPDTWIWIDGQAFIKTKDKDFDDDKDFDKAWDDDPDDDDDDDPDQPPHDDHDTYIYGRHIDRIHIYIDTDQWDWDCPQAEEPADDPCVVVCQPVGPDPDADQDLVSRVRNTRTHNVSSVLVCLAQLWFDDPRGIHGYDPNVLLVLLQLLLQLCVVVVHDQQFAALVVSQCSRPVPPDVRNDRCDSRNSVSSQSNAWDDPCHGTHGPQLVNLLVLLLVLQCVPQAVHKDFQVVSVVSSVVPHRPPRDDDDDCVSNQLFWDALDPGMIHGDDLVVADDPLLRRQVVRCVSPFKAQDRSPQSSHPPPPPDPSVVVVVVAWDWDADPDTTIIGGD/DDADEAAPVVVVCPLQQPSLGHAAEAEPDDDDDDPDLPVVVVVDDPVQVQWDDDPRDIHGDFWDWDDDDQKIWIGGHDWWIFTWGKDFDPDKDWDKDQDPVVRYIYGDDIHGIHIYTYDDIDTD/DDDDDDDDPDDDDDDDDDDDPVNVPD

Nearest PDB structures 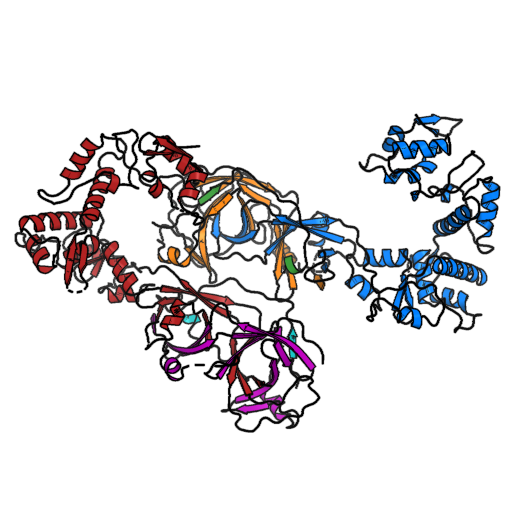(foldseek):
  5msm-assembly1_A  TM=1.003E+00  e=1.161E-78  Saccharomyces cerevisiae S288C
  5oki-assembly2_C  TM=8.026E-01  e=1.411E-59  Saccharomyces cerevisiae S288C
  5msn-assembly4_D  TM=9.389E-01  e=5.426E-44  Saccharomyces cerevisiae S288C
  5msn-assembly3_C  TM=9.694E-01  e=1.975E-42  Saccharomyces cerevisiae S288C
  5msn-assembly2_B  TM=9.192E-01  e=7.491E-42  Saccharomyces cerevisiae S288C

InterPro domains:
  IPR019128 Sister chromatid cohesion protein Dcc1 [PF09724] (15-348)
  IPR019128 Sister chromatid cohesion protein Dcc1 [PTHR13395] (12-380)

Solvent-accessible surface area: 53309 Å² total; per-residue (Å²): 8,8,2,0,1,0,7,40,35,67,37,109,23,52,34,3,0,33,0,34,117,76,0,28,96,40,6,72,78,119,144,94,5,78,0,14,9,78,44,64,92,164,26,76,0,2,1,5,15,114,80,55,1,3,12,2,30,28,60,135,27,45,6,4,4,0,0,0,103,85,15,130,35,105,131,108,32,95,36,93,88,124,28,131,106,58,31,56,178,50,146,22,15,0,7,0,29,1,73,12,102,18,48,8,31,5,130,117,53,158,1,83,24,26,67,117,11,17,23,99,0,101,10,132,35,114,10,62,74,37,19,124,154,38,98,46,115,129,56,18,22,69,37,122,59,0,26,86,64,2,30,3,2,34,80,39,0,57,67,64,16,50,135,57,0,4,6,38,16,102,51,8,9,0,20,4,20,124,112,2,2,48,106,2,0,50,30,1,0,86,15,0,41,80,72,104,45,75,21,84,109,4,46,26,102,76,1,32,117,11,13,11,92,112,76,101,115,132,136,17,18,29,38,116,78,0,2,75,8,1,0,26,15,0,7,65,77,165,141,39,17,120,7,88,30,90,48,0,0,46,44,2,0,23,47,0,0,123,125,66,0,67,69,113,43,18,62,19,78,83,0,44,122,72,0,86,75,34,13,3,98,192,7,77,18,140,32,70,18,90,44,0,32,10,80,6,11,29,57,67,120,122,23,0,34,47,13,31,78,103,106,11,36,140,83,26,153,78,2,5,115,38,0,22,199,63,15,77,79,0,55,44,103,14,0,26,38,0,0,85,99,31,26,84,210,64,64,170,35,61,56,6,0,43,116,43,0,121,117,108,150,88,79,193,125,57,10,4,18,58,150,53,22,17,36,5,37,12,71,92,16,36,128,52,57,150,81,93,133,122,70,81,26,82,14,4,31,30,8,19,12,5,0,13,0,12,1,76,25,18,40,26,108,25,16,12,8,37,29,41,81,42,40,112,85,49,12,17,26,26,73,18,103,22,31,18,6,0,12,0,4,6,3,40,64,126,47,131,52,3,27,0,8,0,11,76,63,7,49,0,85,20,108,14,31,134,20,135,38,22,5,0,0,0,46,2,44,16,66,44,13,113,4,71,3,28,3,6,3,68,52,37,8,17,1,77,89,84,13,66,102,51,134,177,48,7,47,1,29,0,58,19,29,110,38,92,75,88,50,112,92,131,107,3,25,2,78,69,0,52,10,10,2,0,2,0,8,65,144,69,56,101,26,50,24,2,0,36,2,31,109,69,0,24,86,38,8,87,80,140,146,112,5,78,1,13,11,69,51,110,85,153,19,38,0,0,2,6,14,117,77,51,1,2,1,2,19,35,46,138,31,19,6,1,5,0,0,0,105,83,20,132,34,108,128,114,36,92,39,90,117,124,106,54,155,63,37,57,78,56,156,22,13,0,7,0,25,0,57,13,104,21,54,8,38,4,110,106,14,125,1,27,19,27,63,127,22,18,22,102,0,79,20,77,72,123,3,47,83,45,16,138,172,36,90,69,129,141,53,19,32,57,39,124,56,0,23,85,64,3,11,1,3,34,86,42,0,61,68,70,15,53,118,51,0,4,6,36,15,107,53,8,9,0,21,4,20,120,115,2,2,43,110,1,1,49,28,1,0,87,16,0,42,77,73,103,42,82,22,87,105,4,54,26,95,80,0,34,113,12,13,13,89,109,76,101,125,122,129,20,22,26,41,113,75,0,2,73,8,2,2,32,17,2,8,61,87,81,215,145,18,13,113,8,91,35,98,46,0,2,46,34,2,0,17,40,0,0,119,118,57,2,58,70,125,38,25,61,24,89,76,0,46,123,70,0,86,80,42,14,4,96,190,7,73,16,143,35,69,18,62,43,0,92,12,79,1,9,32,48,74,134,142,27,0,34,40,13,29,78,70,104,5,33,19,5,22,85,42,15,4,114,46,0,18,204,74,16,79,75,0,60,37,64,7,0,19,46,0,6,79,102,75,139,78,70,169,59,43,54,22,0,51,114,39,0,144,92,95,171,100,95,188,105,40,9,0,18,58,158,61,30,20,38,4,38,10,56,94,18,53,164,116,97,148,25,21,18,133,45,9,16,3,4,0,12,0,10,1,65,20,52,39,25,217,68,21,56,46,45,32,188,202,38,45,102,74,65,12,25,22,31,107,16,126,66,81,45,6,0,10,0,3,9,2,42,50,83,61,130,170,4,26,0,28,0,14,131,129,34,78,0,84,18,44,17,56,134,24,152,57,23,4,0,0,1,47,2,48,33,186,62,35,124,3,68,3,30,3,7,1,91,79,40,1,21,1,72,94,126,22,70,93,147,45,153,14,114,3,90,36,2,56,13,76,32,87,46,30,45,55,22,2,22,2,72,56,1,12,171

Secondary structure (DSSP, 8-state):
-EEEEE-SS--TTEEEEE--HHHHHHHS-----EEE-S-SSSSPPEEE-SS-EEEEEEEEBSSEEEEEEEE--SS---------SS-PPP-EEEEEEEE-SEEEEEEEE------TT--EE---S-THHHHHTSS-SS----HHHHHHTSSS-HHHHHHHHHHTTEEEETTEEEEE-HHHHHHHHHHHHHHHHHTT--TTSB-HHHHHHHHHTTS-GGG----HHHHHHHHHHHEEE---EEE-HHHHHHHHHHHHHHHHSSSS-EEHHHHHHHHHHTSPTT------GGGGTTSEE-SSTTEEEE--GGGS-SSHHHHHHHHHHH-SSEEHHHHHHHHGGG-TT---HHHHHHHHEEEEE-SSSEEEEE-/-EEEEE-HHHHHHTTS----SSSS-TTSEEEEEESEEEE--S-HHHHHHT--TTT--EEEETTEEEEEEEEEEESSSEEEEEETTTEEEEEEEEEEEEEEEEEEEETTTTEEEEEEEEEEEEEE-S-PBPP-/-----EEEE-SS--B---EE--HHHH-/-EEEEE-SS--TTEEEEE--HHHHHHHT-----EEE-S-SSSS--EEE-SS-EEEEEEEEEEEEEEEEEEE--SS---------TT-PPP-EEEEEEEEEEEEEEEEE-------TT--EE-S-S-THHHHHTSS-SS----HHHHHHTSSS-HHHHHHHHHHHTEEEETTEEEEE-HHHHHHHHHHHHHHHHHTT--TTSB-HHHHHHHHHTTS-GGG----HHHHHHHHHHHEEE----EEE-HHHHHHHHHHHHHHHSSSSS-EEHHHHHHHHHHTSPTT------GGGGTTSEE-SSTTEEEE--GGGS-SSHHHHHHHHHHH-S-EETTTSGGGT-------HHHHHHHHEEEE--TT--EEEE-/-EEEEE-HHHHHH---S-TTSEEEEEESEEEE--S-HHHHHHT--TTT--EEEETTEEEEEEEEEEEETTEEEEEETTTEEEEEEEEEEEEEEEEEEEETTTTEEEEEEEEEEEEEE-S-PBP-/---EEEE-SS--B---EE--HHHH--